Protein AF-A0A964D944-F1 (afdb_monomer_lite)

Secondary structure (DSSP, 8-state):
---TT----------SPP---TTS---EE--SSS-EEE--SS--EEE--SSS-EEE--SB--EEE--SB--EEEEESB--EEEEESBS-EEEEEEES-EEEEESSS-EEEEEEE--EEE--SS--EEEE---TT--SGGGSEEE-S--TTTT-EEEE-TT--GGGEEEEEETTEEEEEETTT--EEEEESS--HHHHGGGEEEHHHH--SS-TTPEEE--SSEEEEEEEEE-STT-EEEEEEEESS-EEEEEEEE---SS--EEEEEES---TTSPPPTT-EEEE----SSSEEEEEEEEE-SEEEEEEEEE-------SS--PPTT------PPPEEEEEEEEEEEPPHHHHHHHHHHHHHHHHHHHHHHHHHHHHHHHHHHHHHHHHHH-SSS--SSS---TTS-EE--S---TT--SSSS--SSEEEEEEEEE-SSS-EEEEE---TTS-EE--EEETTS-EEE--SHHHH-SS-EEEEEE-TT------TTSEEEE-SSSEEEEEEEEE-SSGGGHHHHHHHHTT-EEEEHHHHHHT--PPSPPP-PPPSS-PPPHHHHHHT--HHHHHHHHHHHHHHSPPPGGGHHHHHHHGGGT-STTS---STTS-HHHHHHHHHHHHHHHHHHHHHHH-----BTTEE---S-S--TT-HHHHHHHHHHHTTPPPTTTEE--EESB-TTS-B-BTTSEEEEEE-TT-S--EEEEEEEEEEETTS-BPP-TT---EEETTS-PPPPTTS-EEEEEESSPPPTTTGGGEEE--SSBEEEEEEEEEE-HHHHTTSS-PPPEEEE-

Radius of gyration: 33.59 Å; chains: 1; bounding box: 76×70×104 Å

Structure (mmCIF, N/CA/C/O backbone):
data_AF-A0A964D944-F1
#
_entry.id   AF-A0A964D944-F1
#
loop_
_atom_site.group_PDB
_atom_site.id
_atom_site.type_symbol
_atom_site.label_atom_id
_atom_site.label_alt_id
_atom_site.label_comp_id
_atom_site.label_asym_id
_atom_site.label_entity_id
_atom_site.label_seq_id
_atom_site.pdbx_PDB_ins_code
_atom_site.Cartn_x
_atom_site.Cartn_y
_atom_site.Cartn_z
_atom_site.occupancy
_atom_site.B_iso_or_equiv
_atom_site.auth_seq_id
_atom_site.auth_comp_id
_atom_site.auth_asym_id
_atom_site.auth_atom_id
_atom_site.pdbx_PDB_model_num
ATOM 1 N N . MET A 1 1 ? 5.950 -12.640 6.994 1.00 23.20 1 MET A N 1
ATOM 2 C CA . MET A 1 1 ? 4.610 -12.782 6.387 1.00 23.20 1 MET A CA 1
ATOM 3 C C . MET A 1 1 ? 3.678 -13.243 7.490 1.00 23.20 1 MET A C 1
ATOM 5 O O . MET A 1 1 ? 4.013 -14.219 8.153 1.00 23.20 1 MET A O 1
ATOM 9 N N . VAL A 1 2 ? 2.603 -12.500 7.749 1.00 23.98 2 VAL A N 1
ATOM 10 C CA . VAL A 1 2 ? 1.598 -12.821 8.778 1.00 23.98 2 VAL A CA 1
ATOM 11 C C . VAL A 1 2 ? 0.371 -13.390 8.069 1.00 23.98 2 VAL A C 1
ATOM 13 O O . VAL A 1 2 ? 0.041 -12.944 6.971 1.00 23.98 2 VAL A O 1
ATOM 16 N N . ASP A 1 3 ? -0.262 -14.402 8.656 1.00 25.36 3 ASP A N 1
ATOM 17 C CA . ASP A 1 3 ? -1.391 -15.104 8.045 1.00 25.36 3 ASP A CA 1
ATOM 18 C C . ASP A 1 3 ? -2.704 -14.336 8.279 1.00 25.36 3 ASP A C 1
ATOM 20 O O . ASP A 1 3 ? -3.244 -14.314 9.385 1.00 25.36 3 ASP A O 1
ATOM 24 N N . PHE A 1 4 ? -3.204 -13.675 7.231 1.00 28.70 4 PHE A N 1
ATOM 25 C CA . PHE A 1 4 ? -4.383 -12.797 7.273 1.00 28.70 4 PHE A CA 1
ATOM 26 C C . PHE A 1 4 ? -5.732 -13.538 7.392 1.00 28.70 4 PHE A C 1
ATOM 28 O O . PHE A 1 4 ? -6.777 -12.889 7.446 1.00 28.70 4 PHE A O 1
ATOM 35 N N . LEU A 1 5 ? -5.751 -14.876 7.373 1.00 28.66 5 LEU A N 1
ATOM 36 C CA . LEU A 1 5 ? -6.965 -15.651 7.078 1.00 28.66 5 LEU A CA 1
ATOM 37 C C . LEU A 1 5 ? -7.818 -16.063 8.295 1.00 28.66 5 LEU A C 1
ATOM 39 O O . LEU A 1 5 ? -8.952 -16.499 8.103 1.00 28.66 5 LEU A O 1
ATOM 43 N N . ASN A 1 6 ? -7.333 -15.908 9.533 1.00 28.92 6 ASN A N 1
ATOM 44 C CA . ASN A 1 6 ? -8.010 -16.403 10.747 1.00 28.92 6 ASN A CA 1
ATOM 45 C C . ASN A 1 6 ? -8.610 -15.280 11.615 1.00 28.92 6 ASN A C 1
ATOM 47 O O . ASN A 1 6 ? -8.207 -15.078 12.757 1.00 28.92 6 ASN A O 1
ATOM 51 N N . LEU A 1 7 ? -9.590 -14.549 11.075 1.00 29.11 7 LEU A N 1
ATOM 52 C CA . LEU A 1 7 ? -10.256 -13.429 11.757 1.00 29.11 7 LEU A CA 1
ATOM 53 C C . LEU A 1 7 ? -11.692 -13.789 12.190 1.00 29.11 7 LEU A C 1
ATOM 55 O O . LEU A 1 7 ? -12.659 -13.382 11.538 1.00 29.11 7 LEU A O 1
ATOM 59 N N . THR A 1 8 ? -11.823 -14.549 13.282 1.00 25.11 8 THR A N 1
ATOM 60 C CA . THR A 1 8 ? -13.106 -14.907 13.927 1.00 25.11 8 THR A CA 1
ATOM 61 C C . THR A 1 8 ? -13.694 -13.760 14.771 1.00 25.11 8 THR A C 1
ATOM 63 O O . THR A 1 8 ? -12.940 -12.884 15.186 1.00 25.11 8 THR A O 1
ATOM 66 N N . PRO A 1 9 ? -15.020 -13.732 15.022 1.00 25.48 9 PRO A N 1
ATOM 67 C CA . PRO A 1 9 ? -15.673 -12.638 15.744 1.00 25.48 9 PRO A CA 1
ATOM 68 C C . PRO A 1 9 ? -15.630 -12.825 17.273 1.00 25.48 9 PRO A C 1
ATOM 70 O O . PRO A 1 9 ? -16.412 -13.595 17.817 1.00 25.48 9 PRO A O 1
ATOM 73 N N . GLU A 1 10 ? -14.755 -12.075 17.936 1.00 25.53 10 GLU A N 1
ATOM 74 C CA . GLU A 1 10 ? -14.770 -11.723 19.370 1.00 25.53 10 GLU A CA 1
ATOM 75 C C . GLU A 1 10 ? -14.380 -10.215 19.461 1.00 25.53 10 GLU A C 1
ATOM 77 O O . GLU A 1 10 ? -13.861 -9.693 18.464 1.00 25.53 10 GLU A O 1
ATOM 82 N N . PRO A 1 11 ? -14.698 -9.474 20.543 1.00 26.77 11 PRO A N 1
ATOM 83 C CA . PRO A 1 11 ? -14.900 -8.016 20.460 1.00 26.77 11 PRO A CA 1
ATOM 84 C C . PRO A 1 11 ? -13.637 -7.141 20.653 1.00 26.77 11 PRO A C 1
ATOM 86 O O . PRO A 1 11 ? -12.881 -7.365 21.589 1.00 26.77 11 PRO A O 1
ATOM 89 N N . ASP A 1 12 ? -13.526 -6.078 19.833 1.00 30.09 12 ASP A N 1
ATOM 90 C CA . ASP A 1 12 ? -12.790 -4.805 20.076 1.00 30.09 12 ASP A CA 1
ATOM 91 C C . ASP A 1 12 ? -11.231 -4.830 20.037 1.00 30.09 12 ASP A C 1
ATOM 93 O O . ASP A 1 12 ? -10.609 -5.881 20.133 1.00 30.09 12 ASP A O 1
ATOM 97 N N . THR A 1 13 ? -10.486 -3.724 19.825 1.00 24.77 13 THR A N 1
ATOM 98 C CA . THR A 1 13 ? -10.801 -2.447 19.122 1.00 24.77 13 THR A CA 1
ATOM 99 C C . THR A 1 13 ? -9.887 -2.263 17.882 1.00 24.77 13 THR A C 1
ATOM 101 O O . THR A 1 13 ? -10.118 -2.880 16.843 1.00 24.77 13 THR A O 1
ATOM 104 N N . PHE A 1 14 ? -8.860 -1.396 17.943 1.00 29.25 14 PHE A N 1
ATOM 105 C CA . PHE A 1 14 ? -8.006 -0.957 16.828 1.00 29.25 14 PHE A CA 1
ATOM 106 C C . PHE A 1 14 ? -6.647 -1.665 16.872 1.00 29.25 14 PHE A C 1
ATOM 108 O O . PHE A 1 14 ? -5.913 -1.533 17.847 1.00 29.25 14 PHE A O 1
ATOM 115 N N . GLN A 1 15 ? -6.252 -2.341 15.789 1.00 28.80 15 GLN A N 1
ATOM 116 C CA . GLN A 1 15 ? -4.940 -2.992 15.713 1.00 28.80 15 GLN A CA 1
ATOM 117 C C . GLN A 1 15 ? -3.994 -2.370 14.687 1.00 28.80 15 GLN A C 1
ATOM 119 O O . GLN A 1 15 ? -4.227 -2.419 13.479 1.00 28.80 15 GLN A O 1
ATOM 124 N N . ILE A 1 16 ? -2.845 -1.921 15.189 1.00 31.19 16 ILE A N 1
ATOM 125 C CA . ILE A 1 16 ? -1.546 -2.095 14.526 1.00 31.19 16 ILE A CA 1
ATOM 126 C C . ILE A 1 16 ? -1.002 -3.435 15.080 1.00 31.19 16 ILE A C 1
ATOM 128 O O . ILE A 1 16 ? -1.182 -3.712 16.265 1.00 31.19 16 ILE A O 1
ATOM 132 N N . PRO A 1 17 ? -0.544 -4.359 14.218 1.00 28.42 17 PRO A N 1
ATOM 133 C CA . PRO A 1 17 ? -1.104 -5.711 14.107 1.00 28.42 17 PRO A CA 1
ATOM 134 C C . PRO A 1 17 ? -0.937 -6.604 15.345 1.00 28.42 17 PRO A C 1
ATOM 136 O O . PRO A 1 17 ? 0.153 -6.677 15.916 1.00 28.42 17 PRO A O 1
ATOM 139 N N . ALA A 1 18 ? -1.960 -7.417 15.648 1.00 30.69 18 ALA A N 1
ATOM 140 C CA . ALA A 1 18 ? -1.798 -8.540 16.566 1.00 30.69 18 ALA A CA 1
ATOM 141 C C . ALA A 1 18 ? -0.677 -9.483 16.129 1.00 30.69 18 ALA A C 1
ATOM 143 O O . ALA A 1 18 ? -0.670 -10.037 15.026 1.00 30.69 18 ALA A O 1
ATOM 144 N N . ILE A 1 19 ? 0.184 -9.794 17.092 1.00 35.38 19 ILE A N 1
ATOM 145 C CA . ILE A 1 19 ? 0.897 -11.064 17.136 1.00 35.38 19 ILE A CA 1
ATOM 146 C C . ILE A 1 19 ? 0.049 -11.989 18.009 1.00 35.38 19 ILE A C 1
ATOM 148 O O . ILE A 1 19 ? 0.108 -11.916 19.234 1.00 35.38 19 ILE A O 1
ATOM 152 N N . GLY A 1 20 ? -0.761 -12.848 17.386 1.00 29.38 20 GLY A N 1
ATOM 153 C CA . GLY A 1 20 ? -1.581 -13.813 18.119 1.00 29.38 20 GLY A CA 1
ATOM 154 C C . GLY A 1 20 ? -0.714 -14.762 18.951 1.00 29.38 20 GLY A C 1
ATOM 155 O O . GLY A 1 20 ? 0.017 -15.585 18.396 1.00 29.38 20 GLY A O 1
ATOM 156 N N . LEU A 1 21 ? -0.798 -14.661 20.281 1.00 31.56 21 LEU A N 1
ATOM 157 C CA . LEU A 1 21 ? -0.167 -15.603 21.208 1.00 31.56 21 LEU A CA 1
ATOM 158 C C . LEU A 1 21 ? -1.165 -16.700 21.633 1.00 31.56 21 LEU A C 1
ATOM 160 O O . LEU A 1 21 ? -2.368 -16.446 21.670 1.00 31.56 21 LEU A O 1
ATOM 164 N N . PRO A 1 22 ? -0.709 -17.920 21.994 1.00 29.09 22 PRO A N 1
ATOM 165 C CA . PRO A 1 22 ? -1.568 -19.118 22.024 1.00 29.09 22 PRO A CA 1
ATOM 166 C C . PRO A 1 22 ? -2.673 -19.184 23.097 1.00 29.09 22 PRO A C 1
ATOM 168 O O . PRO A 1 22 ? -3.305 -20.229 23.232 1.00 29.09 22 PRO A O 1
ATOM 171 N N . ASN A 1 23 ? -2.885 -18.118 23.876 1.00 30.84 23 ASN A N 1
ATOM 172 C CA . ASN A 1 23 ? -3.655 -18.142 25.124 1.00 30.84 23 ASN A CA 1
ATOM 173 C C . ASN A 1 23 ? -4.868 -17.187 25.147 1.00 30.84 23 ASN A C 1
ATOM 175 O O . ASN A 1 23 ? -5.465 -17.033 26.206 1.00 30.84 23 ASN A O 1
ATOM 179 N N . GLY A 1 24 ? -5.234 -16.552 24.026 1.00 34.47 24 GLY A N 1
ATOM 180 C CA . GLY A 1 24 ? -6.398 -15.648 23.971 1.00 34.47 24 GLY A CA 1
ATOM 181 C C . GLY A 1 24 ? -6.156 -14.248 24.550 1.00 34.47 24 GLY A C 1
ATOM 182 O O . GLY A 1 24 ? -7.091 -13.633 25.041 1.00 34.47 24 GLY A O 1
ATOM 183 N N . LEU A 1 25 ? -4.909 -13.772 24.499 1.00 35.16 25 LEU A N 1
ATOM 184 C CA . LEU A 1 25 ? -4.527 -12.391 24.811 1.00 35.16 25 LEU A CA 1
ATOM 185 C C . LEU A 1 25 ? -4.391 -11.611 23.499 1.00 35.16 25 LEU A C 1
ATOM 187 O O . LEU A 1 25 ? -3.687 -12.075 22.592 1.00 35.16 25 LEU A O 1
ATOM 191 N N . LEU A 1 26 ? -5.021 -10.442 23.412 1.00 40.44 26 LEU A N 1
ATOM 192 C CA . LEU A 1 26 ? -4.776 -9.485 22.333 1.00 40.44 26 LEU A CA 1
ATOM 193 C C . LEU A 1 26 ? -3.450 -8.751 22.595 1.00 40.44 26 LEU A C 1
ATOM 195 O O . LEU A 1 26 ? -2.980 -8.666 23.727 1.00 40.44 26 LEU A O 1
ATOM 199 N N . GLY A 1 27 ? -2.767 -8.322 21.532 1.00 42.12 27 GLY A N 1
ATOM 200 C CA . GLY A 1 27 ? -1.450 -7.693 21.628 1.00 42.12 27 GLY A CA 1
ATOM 201 C C . GLY A 1 27 ? -1.372 -6.470 20.730 1.00 42.12 27 GLY A C 1
ATOM 202 O O . GLY A 1 27 ? -1.479 -6.615 19.512 1.00 42.12 27 GLY A O 1
ATOM 203 N N . VAL A 1 28 ? -1.162 -5.299 21.326 1.00 47.47 28 VAL A N 1
ATOM 204 C CA . VAL A 1 28 ? -1.166 -3.991 20.662 1.00 47.47 28 VAL A CA 1
ATOM 205 C C . VAL A 1 28 ? 0.153 -3.274 20.955 1.00 47.47 28 VAL A C 1
ATOM 207 O O . VAL A 1 28 ? 0.562 -3.167 22.108 1.00 47.47 28 VAL A O 1
ATOM 210 N N . ASN A 1 29 ? 0.840 -2.795 19.916 1.00 56.50 29 ASN A N 1
ATOM 211 C CA . ASN A 1 29 ? 2.123 -2.100 20.051 1.00 56.50 29 ASN A CA 1
ATOM 212 C C . ASN A 1 29 ? 2.065 -0.723 19.375 1.00 56.50 29 ASN A C 1
ATOM 214 O O . ASN A 1 29 ? 1.686 -0.628 18.205 1.00 56.50 29 ASN A O 1
ATOM 218 N N . GLY A 1 30 ? 2.499 0.305 20.100 1.00 42.06 30 GLY A N 1
ATOM 219 C CA . GLY A 1 30 ? 2.904 1.605 19.583 1.00 42.06 30 GLY A CA 1
ATOM 220 C C . GLY A 1 30 ? 4.214 1.523 18.803 1.00 42.06 30 GLY A C 1
ATOM 221 O O . GLY A 1 30 ? 4.850 0.467 18.706 1.00 42.06 30 GLY A O 1
ATOM 222 N N . LEU A 1 31 ? 4.599 2.642 18.207 1.00 50.56 31 LEU A N 1
ATOM 223 C CA . LEU A 1 31 ? 5.761 2.785 17.342 1.00 50.56 31 LEU A CA 1
ATOM 224 C C . LEU A 1 31 ? 6.882 3.526 18.093 1.00 50.56 31 LEU A C 1
ATOM 226 O O . LEU A 1 31 ? 7.344 3.089 19.144 1.00 50.56 31 LEU A O 1
ATOM 230 N N . GLY A 1 32 ? 7.388 4.612 17.514 1.00 44.72 32 GLY A N 1
ATOM 231 C CA . GLY A 1 32 ? 8.238 5.575 18.197 1.00 44.72 32 GLY A CA 1
ATOM 232 C C . GLY A 1 32 ? 7.719 6.978 17.907 1.00 44.72 32 GLY A C 1
ATOM 233 O O . GLY A 1 32 ? 7.483 7.326 16.749 1.00 44.72 32 GLY A O 1
ATOM 234 N N . GLY A 1 33 ? 7.567 7.777 18.954 1.00 47.66 33 GLY A N 1
ATOM 235 C CA . GLY A 1 33 ? 6.755 8.989 18.976 1.00 47.66 33 GLY A CA 1
ATOM 236 C C . GLY A 1 33 ? 5.607 8.830 19.972 1.00 47.66 33 GLY A C 1
ATOM 237 O O . GLY A 1 33 ? 5.383 7.744 20.479 1.00 47.66 33 GLY A O 1
ATOM 238 N N . ASN A 1 34 ? 4.904 9.923 20.261 1.00 58.12 34 ASN A N 1
ATOM 239 C CA . ASN A 1 34 ? 3.807 9.929 21.229 1.00 58.12 34 ASN A CA 1
ATOM 240 C C . ASN A 1 34 ? 2.561 9.259 20.637 1.00 58.12 34 ASN A C 1
ATOM 242 O O . ASN A 1 34 ? 1.928 9.833 19.745 1.00 58.12 34 ASN A O 1
ATOM 246 N N . ASP A 1 35 ? 2.201 8.089 21.148 1.00 53.34 35 ASP A N 1
ATOM 247 C CA . ASP A 1 35 ? 1.067 7.304 20.677 1.00 53.34 35 ASP A CA 1
ATOM 248 C C . ASP A 1 35 ? -0.201 7.484 21.531 1.00 53.34 35 ASP A C 1
ATOM 250 O O . ASP A 1 35 ? -0.217 8.051 22.624 1.00 53.34 35 ASP A O 1
ATOM 254 N N . THR A 1 36 ? -1.331 7.023 20.999 1.00 63.03 36 THR A N 1
ATOM 255 C CA . THR A 1 36 ? -2.590 6.885 21.741 1.00 63.03 36 THR A CA 1
ATOM 256 C C . THR A 1 36 ? -3.230 5.570 21.321 1.00 63.03 36 THR A C 1
ATOM 258 O O . THR A 1 36 ? -3.529 5.372 20.141 1.00 63.03 36 THR A O 1
ATOM 261 N N . ILE A 1 37 ? -3.365 4.654 22.277 1.00 54.38 37 ILE A N 1
ATOM 262 C CA . ILE A 1 37 ? -3.717 3.251 22.081 1.00 54.38 37 ILE A CA 1
ATOM 263 C C . ILE A 1 37 ? -4.866 2.900 23.021 1.00 54.38 37 ILE A C 1
ATOM 265 O O . ILE A 1 37 ? -4.768 3.104 24.228 1.00 54.38 37 ILE A O 1
ATOM 269 N N . GLN A 1 38 ? -5.935 2.343 22.462 1.00 62.97 38 GLN A N 1
ATOM 270 C CA . GLN A 1 38 ? -7.108 1.884 23.196 1.00 62.97 38 GLN A CA 1
ATOM 271 C C . GLN A 1 38 ? -7.325 0.396 22.907 1.00 62.97 38 GLN A C 1
ATOM 273 O O . GLN A 1 38 ? -7.401 -0.004 21.740 1.00 62.97 38 GLN A O 1
ATOM 278 N N . GLY A 1 39 ? -7.373 -0.398 23.973 1.00 53.91 39 GLY A N 1
ATOM 279 C CA . GLY A 1 39 ? -7.605 -1.834 23.974 1.00 53.91 39 GLY A CA 1
ATOM 280 C C . GLY A 1 39 ? -9.073 -2.202 23.778 1.00 53.91 39 GLY A C 1
ATOM 281 O O . GLY A 1 39 ? -9.844 -1.490 23.127 1.00 53.91 39 GLY A O 1
ATOM 282 N N . SER A 1 40 ? -9.436 -3.360 24.301 1.00 51.34 40 SER A N 1
ATOM 283 C CA . SER A 1 40 ? -10.701 -4.062 24.131 1.00 51.34 40 SER A CA 1
ATOM 284 C C . SER A 1 40 ? -11.374 -4.308 25.486 1.00 51.34 40 SER A C 1
ATOM 286 O O . SER A 1 40 ? -10.706 -4.297 26.510 1.00 51.34 40 SER A O 1
ATOM 288 N N . PRO A 1 41 ? -12.679 -4.631 25.536 1.00 51.44 41 PRO A N 1
ATOM 289 C CA . PRO A 1 41 ? -13.319 -5.210 26.716 1.00 51.44 41 PRO A CA 1
ATOM 290 C C . PRO A 1 41 ? -12.889 -6.673 27.018 1.00 51.44 41 PRO A C 1
ATOM 292 O O . PRO A 1 41 ? -13.705 -7.478 27.485 1.00 51.44 41 PRO A O 1
ATOM 295 N N . MET A 1 42 ? -11.648 -7.053 26.687 1.00 58.34 42 MET A N 1
ATOM 296 C CA . MET A 1 42 ? -11.023 -8.354 26.942 1.00 58.34 42 MET A CA 1
ATOM 297 C C . MET A 1 42 ? -9.587 -8.170 27.456 1.00 58.34 42 MET A C 1
ATOM 299 O O . MET A 1 42 ? -8.976 -7.137 27.247 1.00 58.34 42 MET A O 1
ATOM 303 N N . ALA A 1 43 ? -9.008 -9.227 28.040 1.00 69.19 43 ALA A N 1
ATOM 304 C CA . ALA A 1 43 ? -7.627 -9.216 28.529 1.00 69.19 43 ALA A CA 1
ATOM 305 C C . ALA A 1 43 ? -6.589 -8.886 27.430 1.00 69.19 43 ALA A C 1
ATOM 307 O O . ALA A 1 43 ? -6.283 -9.712 26.555 1.00 69.19 43 ALA A O 1
ATOM 308 N N . ASP A 1 44 ? -6.009 -7.695 27.528 1.00 66.00 44 ASP A N 1
ATOM 309 C CA . ASP A 1 44 ? -5.123 -7.090 26.540 1.00 66.00 44 ASP A CA 1
ATOM 310 C C . ASP A 1 44 ? -3.634 -7.126 26.918 1.00 66.00 44 ASP A C 1
ATOM 312 O O . ASP A 1 44 ? -3.235 -7.369 28.060 1.00 66.00 44 ASP A O 1
ATOM 316 N N . ARG A 1 45 ? -2.766 -6.856 25.936 1.00 74.56 45 ARG A N 1
ATOM 317 C CA . ARG A 1 45 ? -1.335 -6.579 26.148 1.00 74.56 45 ARG A CA 1
ATOM 318 C C . ARG A 1 45 ? -0.907 -5.385 25.310 1.00 74.56 45 ARG A C 1
ATOM 320 O O . ARG A 1 45 ? -0.699 -5.524 24.106 1.00 74.56 45 ARG A O 1
ATOM 327 N N . ILE A 1 46 ? -0.756 -4.233 25.948 1.00 75.31 46 ILE A N 1
ATOM 328 C CA . ILE A 1 46 ? -0.508 -2.943 25.304 1.00 75.31 46 ILE A CA 1
ATOM 329 C C . ILE A 1 46 ? 0.931 -2.499 25.593 1.00 75.31 46 ILE A C 1
ATOM 331 O O . ILE A 1 46 ? 1.380 -2.565 26.734 1.00 75.31 46 ILE A O 1
ATOM 335 N N . PHE A 1 47 ? 1.654 -2.030 24.574 1.00 80.94 47 PHE A N 1
ATOM 336 C CA . PHE A 1 47 ? 3.024 -1.514 24.693 1.00 80.94 47 PHE A CA 1
ATOM 337 C C . PHE A 1 47 ? 3.154 -0.160 23.975 1.00 80.94 47 PHE A C 1
ATOM 339 O O . PHE A 1 47 ? 2.894 -0.122 22.778 1.00 80.94 47 PHE A O 1
ATOM 346 N N . GLY A 1 48 ? 3.572 0.923 24.641 1.00 69.00 48 GLY A N 1
ATOM 347 C CA . GLY A 1 48 ? 3.813 2.241 24.017 1.00 69.00 48 GLY A CA 1
ATOM 348 C C . GLY A 1 48 ? 5.156 2.330 23.275 1.00 69.00 48 GLY A C 1
ATOM 349 O O . GLY A 1 48 ? 5.214 2.708 22.109 1.00 69.00 48 GLY A O 1
ATOM 350 N N . ASN A 1 49 ? 6.211 1.791 23.898 1.00 79.31 49 ASN A N 1
ATOM 351 C CA . ASN A 1 49 ? 7.621 1.734 23.477 1.00 79.31 49 ASN A CA 1
ATOM 352 C C . ASN A 1 49 ? 8.459 2.997 23.731 1.00 79.31 49 ASN A C 1
ATOM 354 O O . ASN A 1 49 ? 9.380 2.946 24.552 1.00 79.31 49 ASN A O 1
ATOM 358 N N . ARG A 1 50 ? 8.274 4.072 22.957 1.00 73.94 50 ARG A N 1
ATOM 359 C CA . ARG A 1 50 ? 9.082 5.304 23.057 1.00 73.94 50 ARG A CA 1
ATOM 360 C C . ARG A 1 50 ? 8.244 6.512 22.664 1.00 73.94 50 ARG A C 1
ATOM 362 O O . ARG A 1 50 ? 8.195 6.844 21.481 1.00 73.94 50 ARG A O 1
ATOM 369 N N . GLY A 1 51 ? 7.762 7.256 23.638 1.00 65.06 51 GLY A N 1
ATOM 370 C CA . GLY A 1 51 ? 6.974 8.455 23.417 1.00 65.06 51 GLY A CA 1
ATOM 371 C C . GLY A 1 51 ? 6.545 9.046 24.747 1.00 65.06 51 GLY A C 1
ATOM 372 O O . GLY A 1 51 ? 7.045 8.655 25.789 1.00 65.06 51 GLY A O 1
ATOM 373 N N . ALA A 1 52 ? 5.668 10.038 24.705 1.00 72.81 52 ALA A N 1
ATOM 374 C CA . ALA A 1 52 ? 4.781 10.321 25.826 1.00 72.81 52 ALA A CA 1
ATOM 375 C C . ALA A 1 52 ? 3.406 9.798 25.409 1.00 72.81 52 ALA A C 1
ATOM 377 O O . ALA A 1 52 ? 2.669 10.496 24.700 1.00 72.81 52 ALA A O 1
ATOM 378 N N . ASP A 1 53 ? 3.162 8.535 25.738 1.00 68.25 53 ASP A N 1
ATOM 379 C CA . ASP A 1 53 ? 2.115 7.690 25.172 1.00 68.25 53 ASP A CA 1
ATOM 380 C C . ASP A 1 53 ? 0.844 7.717 26.028 1.00 68.25 53 ASP A C 1
ATOM 382 O O . ASP A 1 53 ? 0.879 8.058 27.207 1.00 68.25 53 ASP A O 1
ATOM 386 N N . ARG A 1 54 ? -0.307 7.371 25.444 1.00 70.56 54 ARG A N 1
ATOM 387 C CA . ARG A 1 54 ? -1.589 7.256 26.162 1.00 70.56 54 ARG A CA 1
ATOM 388 C C . ARG A 1 54 ? -2.197 5.885 25.905 1.00 70.56 54 ARG A C 1
ATOM 390 O O . ARG A 1 54 ? -2.558 5.593 24.768 1.00 70.56 54 ARG A O 1
ATOM 397 N N . LEU A 1 55 ? -2.267 5.035 26.920 1.00 70.69 55 LEU A N 1
ATOM 398 C CA . LEU A 1 55 ? -2.531 3.603 26.808 1.00 70.69 55 LEU A CA 1
ATOM 399 C C . LEU A 1 55 ? -3.720 3.217 27.700 1.00 70.69 55 LEU A C 1
ATOM 401 O O . LEU A 1 55 ? -3.630 3.295 28.923 1.00 70.69 55 LEU A O 1
ATOM 405 N N . PHE A 1 56 ? -4.822 2.780 27.093 1.00 74.38 56 PHE A N 1
ATOM 406 C CA . PHE A 1 56 ? -6.078 2.470 27.784 1.00 74.38 56 PHE A CA 1
ATOM 407 C C . PHE A 1 56 ? -6.445 0.997 27.576 1.00 74.38 56 PHE A C 1
ATOM 409 O O . PHE A 1 56 ? -6.583 0.591 26.426 1.00 74.38 56 PHE A O 1
ATOM 416 N N . GLY A 1 57 ? -6.629 0.220 28.645 1.00 67.50 57 GLY A N 1
ATOM 417 C CA . GLY A 1 57 ? -7.044 -1.188 28.605 1.00 67.50 57 GLY A CA 1
ATOM 418 C C . GLY A 1 57 ? -8.497 -1.354 28.162 1.00 67.50 57 GLY A C 1
ATOM 419 O O . GLY A 1 57 ? -8.745 -1.864 27.073 1.00 67.50 57 GLY A O 1
ATOM 420 N N . GLN A 1 58 ? -9.409 -0.710 28.905 1.00 71.81 58 GLN A N 1
ATOM 421 C CA . GLN A 1 58 ? -10.879 -0.855 28.912 1.00 71.81 58 GLN A CA 1
ATOM 422 C C . GLN A 1 58 ? -11.346 -1.889 29.959 1.00 71.81 58 GLN A C 1
ATOM 424 O O . GLN A 1 58 ? -10.902 -1.803 31.097 1.00 71.81 58 GLN A O 1
ATOM 429 N N . ASP A 1 59 ? -12.309 -2.770 29.663 1.00 65.88 59 ASP A N 1
ATOM 430 C CA . ASP A 1 59 ? -12.716 -3.827 30.608 1.00 65.88 59 ASP A CA 1
ATOM 431 C C . ASP A 1 59 ? -11.792 -5.038 30.386 1.00 65.88 59 ASP A C 1
ATOM 433 O O . ASP A 1 59 ? -11.670 -5.475 29.248 1.00 65.88 59 ASP A O 1
ATOM 437 N N . GLY A 1 60 ? -11.187 -5.657 31.401 1.00 70.69 60 GLY A N 1
ATOM 438 C CA . GLY A 1 60 ? -10.165 -6.657 31.083 1.00 70.69 60 GLY A CA 1
ATOM 439 C C . GLY A 1 60 ? -9.460 -7.356 32.238 1.00 70.69 60 GLY A C 1
ATOM 440 O O . GLY A 1 60 ? -10.010 -7.599 33.312 1.00 70.69 60 GLY A O 1
ATOM 441 N N . ALA A 1 61 ? -8.251 -7.806 31.935 1.00 79.12 61 ALA A N 1
ATOM 442 C CA . ALA A 1 61 ? -7.258 -8.294 32.889 1.00 79.12 61 ALA A CA 1
ATOM 443 C C . ALA A 1 61 ? -5.903 -8.086 32.210 1.00 79.12 61 ALA A C 1
ATOM 445 O O . ALA A 1 61 ? -5.275 -9.020 31.691 1.00 79.12 61 ALA A O 1
ATOM 446 N N . ASP A 1 62 ? -5.561 -6.813 32.083 1.00 84.44 62 ASP A N 1
ATOM 447 C CA . ASP A 1 62 ? -4.719 -6.305 31.015 1.00 84.44 62 ASP A CA 1
ATOM 448 C C . ASP A 1 62 ? -3.248 -6.279 31.412 1.00 84.44 62 ASP A C 1
ATOM 450 O O . ASP A 1 62 ? -2.861 -6.426 32.569 1.00 84.44 62 ASP A O 1
ATOM 454 N N . THR A 1 63 ? -2.366 -6.132 30.431 1.00 89.44 63 THR A N 1
ATOM 455 C CA . THR A 1 63 ? -0.939 -5.897 30.656 1.00 89.44 63 THR A CA 1
ATOM 456 C C . THR A 1 63 ? -0.507 -4.695 29.834 1.00 89.44 63 THR A C 1
ATOM 458 O O . THR A 1 63 ? -0.191 -4.835 28.654 1.00 89.44 63 THR A O 1
ATOM 461 N N . ILE A 1 64 ? -0.487 -3.519 30.447 1.00 90.44 64 ILE A N 1
ATOM 462 C CA . ILE A 1 64 ? -0.176 -2.247 29.799 1.00 90.44 64 ILE A CA 1
ATOM 463 C C . ILE A 1 64 ? 1.241 -1.822 30.178 1.00 90.44 64 ILE A C 1
ATOM 465 O O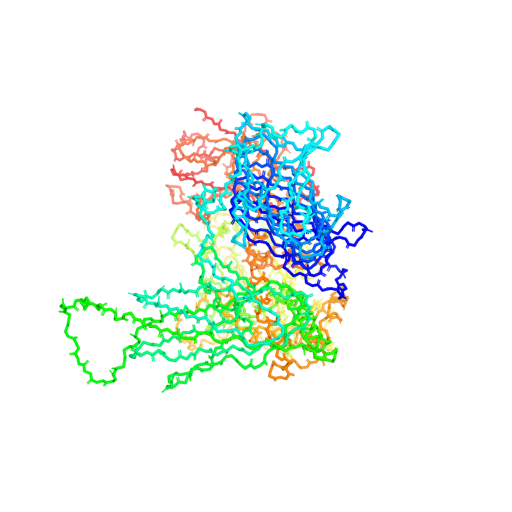 . ILE A 1 64 ? 1.623 -1.859 31.347 1.00 90.44 64 ILE A O 1
ATOM 469 N N . ARG A 1 65 ? 2.037 -1.417 29.191 1.00 93.69 65 ARG A N 1
ATOM 470 C CA . ARG A 1 65 ? 3.433 -1.030 29.374 1.00 93.69 65 ARG A CA 1
ATOM 471 C C . ARG A 1 65 ? 3.756 0.241 28.589 1.00 93.69 65 ARG A C 1
ATOM 473 O O . ARG A 1 65 ? 3.695 0.196 27.367 1.00 93.69 65 ARG A O 1
ATOM 480 N N . GLY A 1 66 ? 4.104 1.331 29.271 1.00 84.94 66 GLY A N 1
ATOM 481 C CA . GLY A 1 66 ? 4.485 2.622 28.683 1.00 84.94 66 GLY A CA 1
ATOM 482 C C . GLY A 1 66 ? 5.750 2.485 27.843 1.00 84.94 66 GLY A C 1
ATOM 483 O O . GLY A 1 66 ? 5.700 2.140 26.660 1.00 84.94 66 GLY A O 1
ATOM 484 N N . GLY A 1 67 ? 6.904 2.599 28.494 1.00 86.31 67 GLY A N 1
ATOM 485 C CA . GLY A 1 67 ? 8.190 2.206 27.936 1.00 86.31 67 GLY A CA 1
ATOM 486 C C . GLY A 1 67 ? 9.276 3.249 28.141 1.00 86.31 67 GLY A C 1
ATOM 487 O O . GLY A 1 67 ? 10.267 2.977 28.824 1.00 86.31 67 GLY A O 1
ATOM 488 N N . ALA A 1 68 ? 9.167 4.402 27.478 1.00 79.88 68 ALA A N 1
ATOM 489 C CA . ALA A 1 68 ? 10.201 5.433 27.542 1.00 79.88 68 ALA A CA 1
ATOM 490 C C . ALA A 1 68 ? 9.710 6.829 27.131 1.00 79.88 68 ALA A C 1
ATOM 492 O O . ALA A 1 68 ? 9.942 7.262 25.995 1.00 79.88 68 ALA A O 1
ATOM 493 N N . GLY A 1 69 ? 9.195 7.561 28.115 1.00 78.81 69 GLY A N 1
ATOM 494 C CA . GLY A 1 69 ? 9.021 9.007 28.099 1.00 78.81 69 GLY A CA 1
ATOM 495 C C . GLY A 1 69 ? 8.136 9.484 29.244 1.00 78.81 69 GLY A C 1
ATOM 496 O O . GLY A 1 69 ? 8.635 9.600 30.349 1.00 78.81 69 GLY A O 1
ATOM 497 N N . SER A 1 70 ? 6.898 9.888 29.000 1.00 78.50 70 SER A N 1
ATOM 498 C CA . SER A 1 70 ? 5.996 10.312 30.085 1.00 78.50 70 SER A CA 1
ATOM 499 C C . SER A 1 70 ? 4.598 9.866 29.725 1.00 78.50 70 SER A C 1
ATOM 501 O O . SER A 1 70 ? 3.891 10.569 28.998 1.00 78.50 70 SER A O 1
ATOM 503 N N . ASP A 1 71 ? 4.259 8.675 30.190 1.00 80.06 71 ASP A N 1
ATOM 504 C CA . ASP A 1 71 ? 3.167 7.882 29.657 1.00 80.06 71 ASP A CA 1
ATOM 505 C C . ASP A 1 71 ? 1.937 7.937 30.577 1.00 80.06 71 ASP A C 1
ATOM 507 O O . ASP A 1 71 ? 2.037 8.005 31.800 1.00 80.06 71 ASP A O 1
ATOM 511 N N . GLU A 1 72 ? 0.748 7.923 29.984 1.00 79.69 72 GLU A N 1
ATOM 512 C CA . GLU A 1 72 ? -0.550 7.862 30.656 1.00 79.69 72 GLU A CA 1
ATOM 513 C C . GLU A 1 72 ? -1.112 6.452 30.457 1.00 79.69 72 GLU A C 1
ATOM 515 O O . GLU A 1 72 ? -1.454 6.075 29.340 1.00 79.69 72 GLU A O 1
ATOM 520 N N . LEU A 1 73 ? -1.176 5.652 31.519 1.00 83.75 73 LEU A N 1
ATOM 521 C CA . LEU A 1 73 ? -1.672 4.279 31.499 1.00 83.75 73 LEU A CA 1
ATOM 522 C C . LEU A 1 73 ? -2.958 4.193 32.323 1.00 83.75 73 LEU A C 1
ATOM 524 O O . LEU A 1 73 ? -2.967 4.556 33.498 1.00 83.75 73 LEU A O 1
ATOM 528 N N . ALA A 1 74 ? -4.019 3.644 31.745 1.00 82.81 74 ALA A N 1
ATOM 529 C CA . ALA A 1 74 ? -5.238 3.296 32.463 1.00 82.81 74 ALA A CA 1
ATOM 530 C C . ALA A 1 74 ? -5.634 1.854 32.136 1.00 82.81 74 ALA A C 1
ATOM 532 O O . ALA A 1 74 ? -5.795 1.543 30.961 1.00 82.81 74 ALA A O 1
ATOM 533 N N . GLY A 1 75 ? -5.801 0.998 33.144 1.00 77.50 75 GLY A N 1
ATOM 534 C CA . GLY A 1 75 ? -6.373 -0.341 32.981 1.00 77.50 75 GLY A CA 1
ATOM 535 C C . GLY A 1 75 ? -7.853 -0.224 32.636 1.00 77.50 75 GLY A C 1
ATOM 536 O O . GLY A 1 75 ? -8.228 -0.085 31.470 1.00 77.50 75 GLY A O 1
ATOM 537 N N . GLY A 1 76 ? -8.669 -0.099 33.677 1.00 73.50 76 GLY A N 1
ATOM 538 C CA . GLY A 1 76 ? -10.110 0.082 33.610 1.00 73.50 76 GLY A CA 1
ATOM 539 C C . GLY A 1 76 ? -10.808 -0.942 34.505 1.00 73.50 76 GLY A C 1
ATOM 540 O O . GLY A 1 76 ? -10.373 -1.156 35.638 1.00 73.50 76 GLY A O 1
ATOM 541 N N . PRO A 1 77 ? -11.965 -1.495 34.104 1.00 74.56 77 PRO A N 1
ATOM 542 C CA . PRO A 1 77 ? -12.618 -2.546 34.880 1.00 74.56 77 PRO A CA 1
ATOM 543 C C . PRO A 1 77 ? -11.986 -3.930 34.687 1.00 74.56 77 PRO A C 1
ATOM 545 O O . PRO A 1 77 ? -12.413 -4.706 33.830 1.00 74.56 77 PRO A O 1
ATOM 548 N N . GLY A 1 78 ? -11.020 -4.276 35.534 1.00 78.88 78 GLY A N 1
ATOM 549 C CA . GLY A 1 78 ? -10.308 -5.541 35.438 1.00 78.88 78 GLY A CA 1
ATOM 550 C C . GLY A 1 78 ? -9.360 -5.826 36.592 1.00 78.88 78 GLY A C 1
ATOM 551 O O . GLY A 1 78 ? -9.379 -5.157 37.612 1.00 78.88 78 GLY A O 1
ATOM 552 N N . ASN A 1 79 ? -8.551 -6.871 36.430 1.00 87.56 79 ASN A N 1
ATOM 553 C CA . ASN A 1 79 ? -7.401 -7.135 37.296 1.00 87.56 79 ASN A CA 1
ATOM 554 C C . ASN A 1 79 ? -6.138 -6.931 36.453 1.00 87.56 79 ASN A C 1
ATOM 556 O O . ASN A 1 79 ? -5.644 -7.882 35.835 1.00 87.56 79 ASN A O 1
ATOM 560 N N . ASP A 1 80 ? -5.657 -5.697 36.408 1.00 93.62 80 ASP A N 1
ATOM 561 C CA . ASP A 1 80 ? -4.729 -5.223 35.389 1.00 93.62 80 ASP A CA 1
ATOM 562 C C . ASP A 1 80 ? -3.285 -5.128 35.904 1.00 93.62 80 ASP A C 1
ATOM 564 O O . ASP A 1 80 ? -3.014 -5.035 37.101 1.00 93.62 80 ASP A O 1
ATOM 568 N N . LEU A 1 81 ? -2.323 -5.160 34.982 1.00 94.50 81 LEU A N 1
ATOM 569 C CA . LEU A 1 81 ? -0.895 -4.977 35.234 1.00 94.50 81 LEU A CA 1
ATOM 570 C C . LEU A 1 81 ? -0.384 -3.786 34.421 1.00 94.50 81 LEU A C 1
ATOM 572 O O . LEU A 1 81 ? -0.230 -3.889 33.205 1.00 94.50 81 LEU A O 1
ATOM 576 N N . LEU A 1 82 ? -0.082 -2.675 35.088 1.00 95.44 82 LEU A N 1
ATOM 577 C CA . LEU A 1 82 ? 0.418 -1.442 34.475 1.00 95.44 82 LEU A CA 1
ATOM 578 C C . LEU A 1 82 ? 1.901 -1.235 34.802 1.00 95.44 82 LEU A C 1
ATOM 580 O O . LEU A 1 82 ? 2.308 -1.366 35.955 1.00 95.44 82 LEU A O 1
ATOM 584 N N . ILE A 1 83 ? 2.710 -0.892 33.797 1.00 96.44 83 ILE A N 1
ATOM 585 C CA . ILE A 1 83 ? 4.166 -0.718 33.912 1.00 96.44 83 ILE A CA 1
ATOM 586 C C . ILE A 1 83 ? 4.599 0.553 33.155 1.00 96.44 83 ILE A C 1
ATOM 588 O O . ILE A 1 83 ? 4.560 0.553 31.930 1.00 96.44 83 ILE A O 1
ATOM 592 N N . GLY A 1 84 ? 5.042 1.616 33.830 1.00 89.31 84 GLY A N 1
ATOM 593 C CA . GLY A 1 84 ? 5.526 2.848 33.169 1.00 89.31 84 GLY A CA 1
ATOM 594 C C . GLY A 1 84 ? 6.897 2.690 32.486 1.00 89.31 84 GLY A C 1
ATOM 595 O O . GLY A 1 84 ? 7.100 3.114 31.351 1.00 89.31 84 GLY A O 1
ATOM 596 N N . ASP A 1 85 ? 7.803 1.939 33.127 1.00 94.31 85 ASP A N 1
ATOM 597 C CA . ASP A 1 85 ? 9.229 1.736 32.797 1.00 94.31 85 ASP A CA 1
ATOM 598 C C . ASP A 1 85 ? 10.141 2.955 33.000 1.00 94.31 85 ASP A C 1
ATOM 600 O O . ASP A 1 85 ? 11.060 2.887 33.826 1.00 94.31 85 ASP A O 1
ATOM 604 N N . ARG A 1 86 ? 10.026 3.999 32.168 1.00 87.12 86 ARG A N 1
ATOM 605 C CA . ARG A 1 86 ? 11.010 5.096 32.121 1.00 87.12 86 ARG A CA 1
ATOM 606 C C . ARG A 1 86 ? 10.401 6.452 31.795 1.00 87.12 86 ARG A C 1
ATOM 608 O O . ARG A 1 86 ? 10.447 6.900 30.647 1.00 87.12 86 ARG A O 1
ATOM 615 N N . GLY A 1 87 ? 10.157 7.182 32.862 1.00 83.75 87 GLY A N 1
ATOM 616 C CA . GLY A 1 87 ? 10.203 8.626 32.929 1.00 83.75 87 GLY A CA 1
ATOM 617 C C . GLY A 1 87 ? 9.238 9.072 33.999 1.00 83.75 87 GLY A C 1
ATOM 618 O O . GLY A 1 87 ? 9.336 8.556 35.099 1.00 83.75 87 GLY A O 1
ATOM 619 N N . ASN A 1 88 ? 8.383 10.051 33.729 1.00 82.19 88 ASN A N 1
ATOM 620 C CA . ASN A 1 88 ? 7.405 10.479 34.730 1.00 82.19 88 ASN A CA 1
ATOM 621 C C . ASN A 1 88 ? 6.018 10.075 34.241 1.00 82.19 88 ASN A C 1
ATOM 623 O O . ASN A 1 88 ? 5.456 10.777 33.392 1.00 82.19 88 ASN A O 1
ATOM 627 N N . ASP A 1 89 ? 5.516 8.964 34.763 1.00 84.50 89 ASP A N 1
ATOM 628 C CA . ASP A 1 89 ? 4.366 8.238 34.237 1.00 84.50 89 ASP A CA 1
ATOM 629 C C . ASP A 1 89 ? 3.136 8.369 35.157 1.00 84.50 89 ASP A C 1
ATOM 631 O O . ASP A 1 89 ? 3.230 8.631 36.361 1.00 84.50 89 ASP A O 1
ATOM 635 N N . TRP A 1 90 ? 1.943 8.218 34.581 1.00 82.12 90 TRP A N 1
ATOM 636 C CA . TRP A 1 90 ? 0.657 8.350 35.265 1.00 82.12 90 TRP A CA 1
ATOM 637 C C . TRP A 1 90 ? -0.152 7.068 35.091 1.00 82.12 90 TRP A C 1
ATOM 639 O O . TRP A 1 90 ? -0.704 6.817 34.024 1.00 82.12 90 TRP A O 1
ATOM 649 N N . LEU A 1 91 ? -0.201 6.240 36.133 1.00 85.25 91 LEU A N 1
ATOM 650 C CA . LEU A 1 91 ? -0.821 4.917 36.117 1.00 85.25 91 LEU A CA 1
ATOM 651 C C . LEU A 1 91 ? -2.133 4.931 36.915 1.00 85.25 91 LEU A C 1
ATOM 653 O O . LEU A 1 91 ? -2.142 5.275 38.100 1.00 85.25 91 LEU A O 1
ATOM 657 N N . ARG A 1 92 ? -3.230 4.494 36.290 1.00 85.56 92 ARG A N 1
ATOM 658 C CA . ARG A 1 92 ? -4.519 4.197 36.929 1.00 85.56 92 ARG A CA 1
ATOM 659 C C . ARG A 1 92 ? -4.889 2.730 36.720 1.00 85.56 92 ARG A C 1
ATOM 661 O O . ARG A 1 92 ? -5.046 2.338 35.574 1.00 85.56 92 ARG A O 1
ATOM 668 N N . GLY A 1 93 ? -5.104 1.966 37.788 1.00 79.75 93 GLY A N 1
ATOM 669 C CA . GLY A 1 93 ? -5.697 0.625 37.709 1.00 79.75 93 GLY A CA 1
ATOM 670 C C . GLY A 1 93 ? -7.150 0.718 37.241 1.00 79.75 93 GLY A C 1
ATOM 671 O O . GLY A 1 93 ? -7.415 0.861 36.048 1.00 79.75 93 GLY A O 1
ATOM 672 N N . GLY A 1 94 ? -8.088 0.813 38.179 1.00 76.19 94 GLY A N 1
ATOM 673 C CA . GLY A 1 94 ? -9.483 1.133 37.892 1.00 76.19 94 GLY A CA 1
ATOM 674 C C . GLY A 1 94 ? -10.455 0.447 38.843 1.00 76.19 94 GLY A C 1
ATOM 675 O O . GLY A 1 94 ? -10.716 0.967 39.931 1.00 76.19 94 GLY A O 1
ATOM 676 N N . LEU A 1 95 ? -11.058 -0.661 38.403 1.00 76.69 95 LEU A N 1
ATOM 677 C CA . LEU A 1 95 ? -11.977 -1.479 39.202 1.00 76.69 95 LEU A CA 1
ATOM 678 C C . LEU A 1 95 ? -11.531 -2.953 39.225 1.00 76.69 95 LEU A C 1
ATOM 680 O O . LEU A 1 95 ? -11.990 -3.738 38.394 1.00 76.69 95 LEU A O 1
ATOM 684 N N . GLY A 1 96 ? -10.772 -3.349 40.246 1.00 80.81 96 GLY A N 1
ATOM 685 C CA . GLY A 1 96 ? -10.463 -4.743 40.568 1.00 80.81 96 GLY A CA 1
ATOM 686 C C . GLY A 1 96 ? -9.248 -4.879 41.484 1.00 80.81 96 GLY A C 1
ATOM 687 O O . GLY A 1 96 ? -9.001 -4.015 42.314 1.00 80.81 96 GLY A O 1
ATOM 688 N N . ASP A 1 97 ? -8.544 -6.010 41.427 1.00 89.50 97 ASP A N 1
ATOM 689 C CA . ASP A 1 97 ? -7.286 -6.181 42.175 1.00 89.50 97 ASP A CA 1
ATOM 690 C C . ASP A 1 97 ? -6.107 -5.965 41.200 1.00 89.50 97 ASP A C 1
ATOM 692 O O . ASP A 1 97 ? -5.674 -6.929 40.553 1.00 89.50 97 ASP A O 1
ATOM 696 N N . ASP A 1 98 ? -5.603 -4.729 41.106 1.00 92.94 98 ASP A N 1
ATOM 697 C CA . ASP A 1 98 ? -4.607 -4.298 40.108 1.00 92.94 98 ASP A CA 1
ATOM 698 C C . ASP A 1 98 ? -3.147 -4.359 40.607 1.00 92.94 98 ASP A C 1
ATOM 700 O O . ASP A 1 98 ? -2.858 -4.337 41.807 1.00 92.94 98 ASP A O 1
ATOM 704 N N . GLU A 1 99 ? -2.179 -4.387 39.687 1.00 96.38 99 GLU A N 1
ATOM 705 C CA . GLU A 1 99 ? -0.750 -4.212 39.967 1.00 96.38 99 GLU A CA 1
ATOM 706 C C . GLU A 1 99 ? -0.147 -3.078 39.122 1.00 96.38 99 GLU A C 1
ATOM 708 O O . GLU A 1 99 ? -0.060 -3.168 37.900 1.00 96.38 99 GLU A O 1
ATOM 713 N N . LEU A 1 100 ? 0.317 -2.013 39.780 1.00 97.06 100 LEU A N 1
ATOM 714 C CA . LEU A 1 100 ? 0.911 -0.834 39.146 1.00 97.06 100 LEU A CA 1
ATOM 715 C C . LEU A 1 100 ? 2.400 -0.744 39.498 1.00 97.06 100 LEU A C 1
ATOM 717 O O . LEU A 1 100 ? 2.775 -0.785 40.672 1.00 97.06 100 LEU A O 1
ATOM 721 N N . GLN A 1 101 ? 3.242 -0.572 38.482 1.00 97.38 101 GLN A N 1
ATOM 722 C CA . GLN A 1 101 ? 4.687 -0.389 38.597 1.00 97.38 101 GLN A CA 1
ATOM 723 C C . GLN A 1 101 ? 5.088 0.887 37.843 1.00 97.38 101 GLN A C 1
ATOM 725 O O . GLN A 1 101 ? 5.010 0.897 36.619 1.00 97.38 101 GLN A O 1
ATOM 730 N N . GLY A 1 102 ? 5.507 1.947 38.540 1.00 91.38 102 GLY A N 1
ATOM 731 C CA . GLY A 1 102 ? 5.970 3.195 37.913 1.00 91.38 102 GLY A CA 1
ATOM 732 C C . GLY A 1 102 ? 7.227 2.949 37.076 1.00 91.38 102 GLY A C 1
ATOM 733 O O . GLY A 1 102 ? 7.156 2.631 35.887 1.00 91.38 102 GLY A O 1
ATOM 734 N N . GLY A 1 103 ? 8.387 2.939 37.728 1.00 93.44 103 GLY A N 1
ATOM 735 C CA . GLY A 1 103 ? 9.652 2.587 37.097 1.00 93.44 103 GLY A CA 1
ATOM 736 C C . GLY A 1 103 ? 10.759 3.570 37.438 1.00 93.44 103 GLY A C 1
ATOM 737 O O . GLY A 1 103 ? 11.179 3.660 38.587 1.00 93.44 103 GLY A O 1
ATOM 738 N N . LEU A 1 104 ? 11.343 4.204 36.418 1.00 84.69 104 LEU A N 1
ATOM 739 C CA . LEU A 1 104 ? 12.433 5.171 36.564 1.00 84.69 104 LEU A CA 1
ATOM 740 C C . LEU A 1 104 ? 11.971 6.608 36.291 1.00 84.69 104 LEU A C 1
ATOM 742 O O . LEU A 1 104 ? 12.184 7.116 35.187 1.00 84.69 104 LEU A O 1
ATOM 746 N N . GLY A 1 105 ? 11.519 7.293 37.335 1.00 85.44 105 GLY A N 1
ATOM 747 C CA . GLY A 1 105 ? 11.363 8.745 37.374 1.00 85.44 105 GLY A CA 1
ATOM 748 C C . GLY A 1 105 ? 10.408 9.156 38.483 1.00 85.44 105 GLY A C 1
ATOM 749 O O . GLY A 1 105 ? 10.515 8.615 39.570 1.00 85.44 105 GLY A O 1
ATOM 750 N N . ALA A 1 106 ? 9.593 10.189 38.287 1.00 83.50 106 ALA A N 1
ATOM 751 C CA . ALA A 1 106 ? 8.674 10.668 39.322 1.00 83.50 106 ALA A CA 1
ATOM 752 C C . ALA A 1 106 ? 7.233 10.361 38.915 1.00 83.50 106 ALA A C 1
ATOM 754 O O . ALA A 1 106 ? 6.623 11.137 38.170 1.00 83.50 106 ALA A O 1
ATOM 755 N N . ASP A 1 107 ? 6.726 9.237 39.413 1.00 88.19 107 ASP A N 1
ATOM 756 C CA . ASP A 1 107 ? 5.513 8.597 38.912 1.00 88.19 107 ASP A CA 1
ATOM 757 C C . ASP A 1 107 ? 4.294 8.862 39.801 1.00 88.19 107 ASP A C 1
ATOM 759 O O . ASP A 1 107 ? 4.397 9.202 40.984 1.00 88.19 107 ASP A O 1
ATOM 763 N N . VAL A 1 108 ? 3.100 8.697 39.235 1.00 83.56 108 VAL A N 1
ATOM 764 C CA . VAL A 1 108 ? 1.827 8.791 39.957 1.00 83.56 108 VAL A CA 1
ATOM 765 C C . VAL A 1 108 ? 1.065 7.487 39.789 1.00 83.56 108 VAL A C 1
ATOM 767 O O . VAL A 1 108 ? 0.684 7.128 38.679 1.00 83.56 108 VAL A O 1
ATOM 770 N N . LEU A 1 109 ? 0.807 6.800 40.899 1.00 88.06 109 LEU A N 1
ATOM 771 C CA . LEU A 1 109 ? 0.092 5.529 40.929 1.00 88.06 109 LEU A CA 1
ATOM 772 C C . LEU A 1 109 ? -1.248 5.712 41.646 1.00 88.06 109 LEU A C 1
ATOM 774 O O . LEU A 1 109 ? -1.293 6.050 42.830 1.00 88.06 109 LEU A O 1
ATOM 778 N N . ILE A 1 110 ? -2.339 5.473 40.923 1.00 85.56 110 ILE A N 1
ATOM 779 C CA . ILE A 1 110 ? -3.718 5.473 41.414 1.00 85.56 110 ILE A CA 1
ATOM 780 C C . ILE A 1 110 ? -4.229 4.040 41.248 1.00 85.56 110 ILE A C 1
ATOM 782 O O . ILE A 1 110 ? -4.477 3.636 40.120 1.00 85.56 110 ILE A O 1
ATOM 786 N N . GLY A 1 111 ? -4.386 3.276 42.330 1.00 78.88 111 GLY A N 1
ATOM 787 C CA . GLY A 1 111 ? -4.965 1.926 42.255 1.00 78.88 111 GLY A CA 1
ATOM 788 C C . GLY A 1 111 ? -6.402 1.984 41.726 1.00 78.88 111 GLY A C 1
ATOM 789 O O . GLY A 1 111 ? -6.641 1.920 40.522 1.00 78.88 111 GLY A O 1
ATOM 790 N N . GLY A 1 112 ? -7.347 2.278 42.614 1.00 76.38 112 GLY A N 1
ATOM 791 C CA . GLY A 1 112 ? -8.730 2.538 42.236 1.00 76.38 112 GLY A CA 1
ATOM 792 C C . GLY A 1 112 ? -9.696 1.988 43.269 1.00 76.38 112 GLY A C 1
ATOM 793 O O . GLY A 1 112 ? -9.730 2.464 44.404 1.00 76.38 112 GLY A O 1
ATOM 794 N N . SER A 1 113 ? -10.531 1.037 42.853 1.00 75.81 113 SER A N 1
ATOM 795 C CA . SER A 1 113 ? -11.418 0.285 43.743 1.00 75.81 113 SER A CA 1
ATOM 796 C C . SER A 1 113 ? -11.095 -1.200 43.698 1.00 75.81 113 SER A C 1
ATOM 798 O O . SER A 1 113 ? -11.291 -1.834 42.666 1.00 75.81 113 SER A O 1
ATOM 800 N N . GLY A 1 114 ? -10.751 -1.763 44.853 1.00 79.69 114 GLY A N 1
ATOM 801 C CA . GLY A 1 114 ? -10.507 -3.186 45.038 1.00 79.69 114 GLY A CA 1
ATOM 802 C C . GLY A 1 114 ? -9.333 -3.399 45.979 1.00 79.69 114 GLY A C 1
ATOM 803 O O . GLY A 1 114 ? -9.396 -2.934 47.118 1.00 79.69 114 GLY A O 1
ATOM 804 N N . ARG A 1 115 ? -8.313 -4.155 45.570 1.00 87.06 115 ARG A N 1
ATOM 805 C CA . ARG A 1 115 ? -7.113 -4.356 46.393 1.00 87.06 115 ARG A CA 1
ATOM 806 C C . ARG A 1 115 ? -5.870 -4.360 45.525 1.00 87.06 115 ARG A C 1
ATOM 808 O O . ARG A 1 115 ? -5.430 -5.420 45.062 1.00 87.06 115 ARG A O 1
ATOM 815 N N . ASP A 1 116 ? -5.256 -3.193 45.459 1.00 90.81 116 ASP A N 1
ATOM 816 C CA . ASP A 1 116 ? -4.213 -2.918 44.487 1.00 90.81 116 ASP A CA 1
ATOM 817 C C . ASP A 1 116 ? -2.813 -3.109 45.066 1.00 90.81 116 ASP A C 1
ATOM 819 O O . ASP A 1 116 ? -2.589 -3.093 46.284 1.00 90.81 116 ASP A O 1
ATOM 823 N N . ARG A 1 117 ? -1.835 -3.307 44.183 1.00 94.75 117 ARG A N 1
ATOM 824 C CA . ARG A 1 117 ? -0.425 -3.479 44.528 1.00 94.75 117 ARG A CA 1
ATOM 825 C C . ARG A 1 117 ? 0.408 -2.439 43.791 1.00 94.75 117 ARG A C 1
ATOM 827 O O . ARG A 1 117 ? 0.624 -2.546 42.591 1.00 94.75 117 ARG A O 1
ATOM 834 N N . LEU A 1 118 ? 0.865 -1.429 44.524 1.00 96.00 118 LEU A N 1
ATOM 835 C CA . LEU A 1 118 ? 1.528 -0.244 43.990 1.00 96.00 118 LEU A CA 1
ATOM 836 C C . LEU A 1 118 ? 3.034 -0.292 44.290 1.00 96.00 118 LEU A C 1
ATOM 838 O O . LEU A 1 118 ? 3.444 -0.466 45.443 1.00 96.00 118 LEU A O 1
ATOM 842 N N . LEU A 1 119 ? 3.850 -0.123 43.252 1.00 97.00 119 LEU A N 1
ATOM 843 C CA . LEU A 1 119 ? 5.311 -0.111 43.298 1.00 97.00 119 LEU A CA 1
ATOM 844 C C . LEU A 1 119 ? 5.815 1.133 42.552 1.00 97.00 119 LEU A C 1
ATOM 846 O O . LEU A 1 119 ? 5.653 1.215 41.337 1.00 97.00 119 LEU A O 1
ATOM 850 N N . GLY A 1 120 ? 6.394 2.102 43.259 1.00 90.94 120 GLY A N 1
ATOM 851 C CA . GLY A 1 120 ? 6.860 3.353 42.644 1.00 90.94 120 GLY A CA 1
ATOM 852 C C . GLY A 1 120 ? 8.105 3.124 41.790 1.00 90.94 120 GLY A C 1
ATOM 853 O O . GLY A 1 120 ? 8.109 3.375 40.588 1.00 90.94 120 GLY A O 1
ATOM 854 N N . GLY A 1 121 ? 9.116 2.494 42.387 1.00 93.19 121 GLY A N 1
ATOM 855 C CA . GLY A 1 121 ? 10.431 2.313 41.795 1.00 93.19 121 GLY A CA 1
ATOM 856 C C . GLY A 1 121 ? 11.424 3.413 42.199 1.00 93.19 121 GLY A C 1
ATOM 857 O O . GLY A 1 121 ? 11.316 4.028 43.261 1.00 93.19 121 GLY A O 1
ATOM 858 N N . PRO A 1 122 ? 12.521 3.586 41.440 1.00 87.38 122 PRO A N 1
ATOM 859 C CA . PRO A 1 122 ? 13.491 4.640 41.721 1.00 87.38 122 PRO A CA 1
ATOM 860 C C . PRO A 1 122 ? 13.065 6.056 41.288 1.00 87.38 122 PRO A C 1
ATOM 862 O O . PRO A 1 122 ? 13.518 6.545 40.247 1.00 87.38 122 PRO A O 1
ATOM 865 N N . GLY A 1 123 ? 12.396 6.788 42.181 1.00 87.94 123 GLY A N 1
ATOM 866 C CA . GLY A 1 123 ? 12.392 8.250 42.118 1.00 87.94 123 GLY A CA 1
ATOM 867 C C . GLY A 1 123 ? 11.642 8.967 43.232 1.00 87.94 123 GLY A C 1
ATOM 868 O O . GLY A 1 123 ? 12.127 8.976 44.358 1.00 87.94 123 GLY A O 1
ATOM 869 N N . ALA A 1 124 ? 10.591 9.715 42.908 1.00 85.81 124 ALA A N 1
ATOM 870 C CA . ALA A 1 124 ? 9.922 10.606 43.861 1.00 85.81 124 ALA A CA 1
ATOM 871 C C . ALA A 1 124 ? 8.408 10.534 43.665 1.00 85.81 124 ALA A C 1
ATOM 873 O O . ALA A 1 124 ? 7.791 11.455 43.123 1.00 85.81 124 ALA A O 1
ATOM 874 N N . ASP A 1 125 ? 7.844 9.411 44.098 1.00 89.94 125 ASP A N 1
ATOM 875 C CA . ASP A 1 125 ? 6.586 8.913 43.545 1.00 89.94 125 ASP A CA 1
ATOM 876 C C . ASP A 1 125 ? 5.366 9.282 44.390 1.00 89.94 125 ASP A C 1
ATOM 878 O O . ASP A 1 125 ? 5.454 9.580 45.584 1.00 89.94 125 ASP A O 1
ATOM 882 N N . VAL A 1 126 ? 4.190 9.285 43.771 1.00 86.12 126 VAL A N 1
ATOM 883 C CA . VAL A 1 126 ? 2.929 9.671 44.405 1.00 86.12 126 VAL A CA 1
ATOM 884 C C . VAL A 1 126 ? 1.963 8.496 44.389 1.00 86.12 126 VAL A C 1
ATOM 886 O O . VAL A 1 126 ? 1.350 8.190 43.370 1.00 86.12 126 VAL A O 1
ATOM 889 N N . PHE A 1 127 ? 1.757 7.893 45.557 1.00 89.50 127 PHE A N 1
ATOM 890 C CA . PHE A 1 127 ? 0.753 6.853 45.760 1.00 89.50 127 PHE A CA 1
ATOM 891 C C . PHE A 1 127 ? -0.571 7.506 46.165 1.00 89.50 127 PHE A C 1
ATOM 893 O O . PHE A 1 127 ? -0.713 8.008 47.286 1.00 89.50 127 PHE A O 1
ATOM 900 N N . ALA A 1 128 ? -1.530 7.550 45.245 1.00 81.56 128 ALA A N 1
ATOM 901 C CA . ALA A 1 128 ? -2.843 8.140 45.461 1.00 81.56 128 ALA A CA 1
ATOM 902 C C . ALA A 1 128 ? -3.825 7.093 46.001 1.00 81.56 128 ALA A C 1
ATOM 904 O O . ALA A 1 128 ? -4.130 6.117 45.322 1.00 81.56 128 ALA A O 1
ATOM 905 N N . ILE A 1 129 ? -4.333 7.323 47.214 1.00 76.69 129 ILE A N 1
ATOM 906 C CA . ILE A 1 129 ? -5.219 6.392 47.923 1.00 76.69 129 ILE A CA 1
ATOM 907 C C . ILE A 1 129 ? -6.614 6.986 48.142 1.00 76.69 129 ILE A C 1
ATOM 909 O O . ILE A 1 129 ? -6.762 8.134 48.584 1.00 76.69 129 ILE A O 1
ATOM 913 N N . ALA A 1 130 ? -7.629 6.166 47.864 1.00 67.25 130 ALA A N 1
ATOM 914 C CA . ALA A 1 130 ? -9.044 6.515 47.927 1.00 67.25 130 ALA A CA 1
ATOM 915 C C . ALA A 1 130 ? -9.783 5.743 49.038 1.00 67.25 130 ALA A C 1
ATOM 917 O O . ALA A 1 130 ? -9.328 4.687 49.482 1.00 67.25 130 ALA A O 1
ATOM 918 N N . PRO A 1 131 ? -10.926 6.249 49.537 1.00 61.72 131 PRO A N 1
ATOM 919 C CA . PRO A 1 131 ? -11.752 5.522 50.494 1.00 61.72 131 PRO A CA 1
ATOM 920 C C . PRO A 1 131 ? -12.722 4.541 49.810 1.00 61.72 131 PRO A C 1
ATOM 922 O O . PRO A 1 131 ? -13.858 4.914 49.515 1.00 61.72 131 PRO A O 1
ATOM 925 N N . ASP A 1 132 ? -12.343 3.264 49.664 1.00 59.47 132 ASP A N 1
ATOM 926 C CA . ASP A 1 132 ? -13.326 2.199 49.391 1.00 59.47 132 ASP A CA 1
ATOM 927 C C . ASP A 1 132 ? -14.256 2.034 50.612 1.00 59.47 132 ASP A C 1
ATOM 929 O O . ASP A 1 132 ? -13.845 1.666 51.721 1.00 59.47 132 ASP A O 1
ATOM 933 N N . ALA A 1 133 ? -15.549 2.296 50.403 1.00 48.88 133 ALA A N 1
ATOM 934 C CA . ALA A 1 133 ? -16.593 2.209 51.422 1.00 48.88 133 ALA A CA 1
ATOM 935 C C . ALA A 1 133 ? -16.843 0.779 51.962 1.00 48.88 133 ALA A C 1
ATOM 937 O O . ALA A 1 133 ? -17.601 0.611 52.921 1.00 48.88 133 ALA A O 1
ATOM 938 N N . THR A 1 134 ? -16.226 -0.250 51.371 1.00 48.75 134 THR A N 1
ATOM 939 C CA . THR A 1 134 ? -16.415 -1.676 51.681 1.00 48.75 134 THR A CA 1
ATOM 940 C C . THR A 1 134 ? -15.225 -2.341 52.390 1.00 48.75 134 THR A C 1
ATOM 942 O O . THR A 1 134 ? -15.349 -3.482 52.852 1.00 48.75 134 THR A O 1
ATOM 945 N N . VAL A 1 135 ? -14.082 -1.656 52.536 1.00 54.88 135 VAL A N 1
ATOM 946 C CA . VAL A 1 135 ? -12.854 -2.240 53.108 1.00 54.88 135 VAL A CA 1
ATOM 947 C C . VAL A 1 135 ? -12.768 -2.017 54.622 1.00 54.88 135 VAL A C 1
ATOM 949 O O . VAL A 1 135 ? -12.609 -0.901 55.117 1.00 54.88 135 VAL A O 1
ATOM 952 N N . LEU A 1 136 ? -12.845 -3.117 55.382 1.00 54.91 136 LEU A N 1
ATOM 953 C CA . LEU A 1 136 ? -12.740 -3.151 56.855 1.00 54.91 136 LEU A CA 1
ATOM 954 C C . LEU A 1 136 ? -11.615 -4.074 57.370 1.00 54.91 136 LEU A C 1
ATOM 956 O O . LEU A 1 136 ? -11.468 -4.264 58.578 1.00 54.91 136 LEU A O 1
ATOM 960 N N . THR A 1 137 ? -10.833 -4.684 56.475 1.00 60.28 137 THR A N 1
ATOM 961 C CA . THR A 1 137 ? -9.842 -5.727 56.798 1.00 60.28 137 THR A CA 1
ATOM 962 C C . THR A 1 137 ? -8.547 -5.522 56.022 1.00 60.28 137 THR A C 1
ATOM 964 O O . THR A 1 137 ? -8.602 -5.246 54.829 1.00 60.28 137 THR A O 1
ATOM 967 N N . VAL A 1 138 ? -7.398 -5.759 56.671 1.00 60.81 138 VAL A N 1
ATOM 968 C CA . VAL A 1 138 ? -6.046 -5.613 56.083 1.00 60.81 138 VAL A CA 1
ATOM 969 C C . VAL A 1 138 ? -5.897 -6.389 54.766 1.00 60.81 138 VAL A C 1
ATOM 971 O O . VAL A 1 138 ? -5.262 -5.909 53.837 1.00 60.81 138 VAL A O 1
ATOM 974 N N . ASP A 1 139 ? -6.525 -7.562 54.658 1.00 64.75 139 ASP A N 1
ATOM 975 C CA . ASP A 1 139 ? -6.415 -8.448 53.488 1.00 64.75 139 ASP A CA 1
ATOM 976 C C . ASP A 1 139 ? -7.132 -7.936 52.220 1.00 64.75 139 ASP A C 1
ATOM 978 O O . ASP A 1 139 ? -7.052 -8.593 51.179 1.00 64.75 139 ASP A O 1
ATOM 982 N N . ARG A 1 140 ? -7.837 -6.795 52.314 1.00 70.44 140 ARG A N 1
ATOM 983 C CA . ARG A 1 140 ? -8.552 -6.104 51.222 1.00 70.44 140 ARG A CA 1
ATOM 984 C C . ARG A 1 140 ? -8.148 -4.627 51.062 1.00 70.44 140 ARG A C 1
ATOM 986 O O . ARG A 1 140 ? -8.882 -3.895 50.425 1.00 70.44 140 ARG A O 1
ATOM 993 N N . ALA A 1 141 ? -7.057 -4.185 51.685 1.00 82.62 141 ALA A N 1
ATOM 994 C CA . ALA A 1 141 ? -6.537 -2.825 51.523 1.00 82.62 141 ALA A CA 1
ATOM 995 C C . ALA A 1 141 ? -5.330 -2.819 50.576 1.00 82.62 141 ALA A C 1
ATOM 997 O O . ALA A 1 141 ? -4.596 -3.815 50.528 1.00 82.62 141 ALA A O 1
ATOM 998 N N . ASP A 1 142 ? -5.108 -1.697 49.894 1.00 89.06 142 ASP A N 1
ATOM 999 C CA . ASP A 1 142 ? -4.016 -1.532 48.932 1.00 89.06 142 ASP A CA 1
ATOM 1000 C C . ASP A 1 142 ? -2.650 -1.759 49.579 1.00 89.06 142 ASP A C 1
ATOM 1002 O O . ASP A 1 142 ? -2.440 -1.487 50.766 1.00 89.06 142 ASP A O 1
ATOM 1006 N N . ARG A 1 143 ? -1.692 -2.247 48.796 1.00 92.94 143 ARG A N 1
ATOM 1007 C CA . ARG A 1 143 ? -0.325 -2.531 49.234 1.00 92.94 143 ARG A CA 1
ATOM 1008 C C . ARG A 1 143 ? 0.657 -1.655 48.487 1.00 92.94 143 ARG A C 1
ATOM 1010 O O . ARG A 1 143 ? 0.870 -1.838 47.295 1.00 92.94 143 ARG A O 1
ATOM 1017 N N . ILE A 1 144 ? 1.291 -0.748 49.216 1.00 95.38 144 ILE A N 1
ATOM 1018 C CA . ILE A 1 144 ? 2.395 0.078 48.736 1.00 95.38 144 ILE A CA 1
ATOM 1019 C C . ILE A 1 144 ? 3.690 -0.627 49.145 1.00 95.38 144 ILE A C 1
ATOM 1021 O O . ILE A 1 144 ? 3.949 -0.822 50.335 1.00 95.38 144 ILE A O 1
ATOM 1025 N N . VAL A 1 145 ? 4.466 -1.072 48.159 1.00 93.75 145 VAL A N 1
ATOM 1026 C CA . VAL A 1 145 ? 5.472 -2.130 48.353 1.00 93.75 145 VAL A CA 1
ATOM 1027 C C . VAL A 1 145 ? 6.875 -1.591 48.657 1.00 93.75 145 VAL A C 1
ATOM 1029 O O . VAL A 1 145 ? 7.637 -2.251 49.362 1.00 93.75 145 VAL A O 1
ATOM 1032 N N . ASP A 1 146 ? 7.232 -0.409 48.150 1.00 91.69 146 ASP A N 1
ATOM 1033 C CA . ASP A 1 146 ? 8.611 0.107 48.162 1.00 91.69 146 ASP A CA 1
ATOM 1034 C C . ASP A 1 146 ? 8.775 1.564 48.632 1.00 91.69 146 ASP A C 1
ATOM 1036 O O . ASP A 1 146 ? 9.876 2.106 48.531 1.00 91.69 146 ASP A O 1
ATOM 1040 N N . PHE A 1 147 ? 7.725 2.159 49.216 1.00 93.88 147 PHE A N 1
ATOM 1041 C CA . PHE A 1 147 ? 7.699 3.561 49.657 1.00 93.88 147 PHE A CA 1
ATOM 1042 C C . PHE A 1 147 ? 8.966 3.993 50.416 1.00 93.88 147 PHE A C 1
ATOM 1044 O O . PHE A 1 147 ? 9.299 3.482 51.491 1.00 93.88 147 PHE A O 1
ATOM 1051 N N . ASN A 1 148 ? 9.633 5.011 49.881 1.00 89.19 148 ASN A N 1
ATOM 1052 C CA . ASN A 1 148 ? 10.927 5.500 50.311 1.00 89.19 148 ASN A CA 1
ATOM 1053 C C . ASN A 1 148 ? 10.921 7.024 50.516 1.00 89.19 148 ASN A C 1
ATOM 1055 O O . ASN A 1 148 ? 11.202 7.828 49.624 1.00 89.19 148 ASN A O 1
ATOM 1059 N N . SER A 1 149 ? 10.714 7.429 51.770 1.00 85.25 149 SER A N 1
ATOM 1060 C CA . SER A 1 149 ? 10.733 8.840 52.188 1.00 85.25 149 SER A CA 1
ATOM 1061 C C . SER A 1 149 ? 12.032 9.607 51.867 1.00 85.25 149 SER A C 1
ATOM 1063 O O . SER A 1 149 ? 12.017 10.839 51.863 1.00 85.25 149 SER A O 1
ATOM 1065 N N . LEU A 1 150 ? 13.150 8.914 51.598 1.00 84.62 150 LEU A N 1
ATOM 1066 C CA . LEU A 1 150 ? 14.428 9.527 51.208 1.00 84.62 150 LEU A CA 1
ATOM 1067 C C . LEU A 1 150 ? 14.560 9.758 49.698 1.00 84.62 150 LEU A C 1
ATOM 1069 O O . LEU A 1 150 ? 15.376 10.590 49.301 1.00 84.62 150 LEU A O 1
ATOM 1073 N N . ALA A 1 151 ? 13.818 9.012 48.876 1.00 83.56 151 ALA A N 1
ATOM 1074 C CA . ALA A 1 151 ? 13.831 9.157 47.422 1.00 83.56 151 ALA A CA 1
ATOM 1075 C C . ALA A 1 151 ? 12.944 10.339 46.993 1.00 83.56 151 ALA A C 1
ATOM 1077 O O . ALA A 1 151 ? 13.372 11.204 46.227 1.00 83.56 151 ALA A O 1
ATOM 1078 N N . GLY A 1 152 ? 11.787 10.473 47.642 1.00 84.50 152 GLY A N 1
ATOM 1079 C CA . GLY A 1 152 ? 10.883 11.606 47.462 1.00 84.50 152 GLY A CA 1
ATOM 1080 C C . GLY A 1 152 ? 9.408 11.240 47.544 1.00 84.50 152 GLY A C 1
ATOM 1081 O O . GLY A 1 152 ? 8.571 12.089 47.252 1.00 84.50 152 GLY A O 1
ATOM 1082 N N . ASP A 1 153 ? 9.083 10.024 47.971 1.00 91.88 153 ASP A N 1
ATOM 1083 C CA . ASP A 1 153 ? 7.743 9.461 47.847 1.00 91.88 153 ASP A CA 1
ATOM 1084 C C . ASP A 1 153 ? 6.719 10.145 48.747 1.00 91.88 153 ASP A C 1
ATOM 1086 O O . ASP A 1 153 ? 7.031 10.590 49.859 1.00 91.88 153 ASP A O 1
ATOM 1090 N N . ALA A 1 154 ? 5.482 10.239 48.276 1.00 88.62 154 ALA A N 1
ATOM 1091 C CA . ALA A 1 154 ? 4.364 10.876 48.948 1.00 88.62 154 ALA A CA 1
ATOM 1092 C C . ALA A 1 154 ? 3.110 9.998 48.894 1.00 88.62 154 ALA A C 1
ATOM 1094 O O . ALA A 1 154 ? 2.854 9.290 47.924 1.00 88.62 154 ALA A O 1
ATOM 1095 N N . ILE A 1 155 ? 2.292 10.102 49.940 1.00 88.06 155 ILE A N 1
ATOM 1096 C CA . ILE A 1 155 ? 0.946 9.533 49.965 1.00 88.06 155 ILE A CA 1
ATOM 1097 C C . ILE A 1 155 ? -0.036 10.659 49.662 1.00 88.06 155 ILE A C 1
ATOM 1099 O O . ILE A 1 155 ? -0.154 11.607 50.443 1.00 88.06 155 ILE A O 1
ATOM 1103 N N . ALA A 1 156 ? -0.746 10.563 48.545 1.00 79.88 156 ALA A N 1
ATOM 1104 C CA . ALA A 1 156 ? -1.757 11.530 48.155 1.00 79.88 156 ALA A CA 1
ATOM 1105 C C . ALA A 1 156 ? -3.161 11.062 48.552 1.00 79.88 156 ALA A C 1
ATOM 1107 O O . ALA A 1 156 ? -3.553 9.929 48.288 1.00 79.88 156 ALA A O 1
ATOM 1108 N N . LEU A 1 157 ? -3.937 11.954 49.168 1.00 72.94 157 LEU A N 1
ATOM 1109 C CA . LEU A 1 157 ? -5.319 11.671 49.562 1.00 72.94 157 LEU A CA 1
ATOM 1110 C C . LEU A 1 157 ? -6.316 12.220 48.538 1.00 72.94 157 LEU A C 1
ATOM 1112 O O . LEU A 1 157 ? -6.257 13.409 48.198 1.00 72.94 157 LEU A O 1
ATOM 1116 N N . THR A 1 158 ? -7.238 11.370 48.084 1.00 64.06 158 THR A N 1
ATOM 1117 C CA . THR A 1 158 ? -8.297 11.712 47.118 1.00 64.06 158 THR A CA 1
ATOM 1118 C C . THR A 1 158 ? -9.640 12.016 47.811 1.00 64.06 158 THR A C 1
ATOM 1120 O O . THR A 1 158 ? -9.743 12.028 49.038 1.00 64.06 158 THR A O 1
ATOM 1123 N N . ASP A 1 159 ? -10.672 12.347 47.026 1.00 59.16 159 ASP A N 1
ATOM 1124 C CA . ASP A 1 159 ? -12.091 12.394 47.442 1.00 59.16 159 ASP A CA 1
ATOM 1125 C C . ASP A 1 159 ? -12.413 13.237 48.690 1.00 59.16 159 ASP A C 1
ATOM 1127 O O . ASP A 1 159 ? -13.313 12.947 49.479 1.00 59.16 159 ASP A O 1
ATOM 1131 N N . GLY A 1 160 ? -11.668 14.331 48.866 1.00 56.66 160 GLY A N 1
ATOM 1132 C CA . GLY A 1 160 ? -11.848 15.259 49.983 1.00 56.66 160 GLY A CA 1
ATOM 1133 C C . GLY A 1 160 ? -11.367 14.718 51.334 1.00 56.66 160 GLY A C 1
ATOM 1134 O O . GLY A 1 160 ? -11.676 15.313 52.369 1.00 56.66 160 GLY A O 1
ATOM 1135 N N . LEU A 1 161 ? -10.610 13.616 51.352 1.00 65.19 161 LEU A N 1
ATOM 1136 C CA . LEU A 1 161 ? -9.901 13.166 52.542 1.00 65.19 161 LEU A CA 1
ATOM 1137 C C . LEU A 1 161 ? -8.802 14.162 52.935 1.00 65.19 161 LEU A C 1
ATOM 1139 O O . LEU A 1 161 ? -8.037 14.664 52.113 1.00 65.19 161 LEU A O 1
ATOM 1143 N N . THR A 1 162 ? -8.704 14.411 54.236 1.00 68.88 162 THR A N 1
ATOM 1144 C CA . THR A 1 162 ? -7.697 15.273 54.856 1.00 68.88 162 THR A CA 1
ATOM 1145 C C . THR A 1 162 ? -6.918 14.471 55.898 1.00 68.88 162 THR A C 1
ATOM 1147 O O . THR A 1 162 ? -7.469 13.591 56.561 1.00 68.88 162 THR A O 1
ATOM 1150 N N . GLY A 1 163 ? -5.616 14.747 56.045 1.00 67.06 163 GLY A N 1
ATOM 1151 C CA . GLY A 1 163 ? -4.714 13.922 56.865 1.00 67.06 163 GLY A CA 1
ATOM 1152 C C . GLY A 1 163 ? -5.071 13.849 58.358 1.00 67.06 163 GLY A C 1
ATOM 1153 O O . GLY A 1 163 ? -4.688 12.904 59.042 1.00 67.06 163 GLY A O 1
ATOM 1154 N N . ASP A 1 164 ? -5.863 14.791 58.873 1.00 79.62 164 ASP A N 1
ATOM 1155 C CA . ASP A 1 164 ? -6.395 14.772 60.240 1.00 79.62 164 ASP A CA 1
ATOM 1156 C C . ASP A 1 164 ? -7.449 13.674 60.475 1.00 79.62 164 ASP A C 1
ATOM 1158 O O . ASP A 1 164 ? -7.631 13.241 61.617 1.00 79.62 164 ASP A O 1
ATOM 1162 N N . ARG A 1 165 ? -8.086 13.170 59.407 1.00 78.19 165 ARG A N 1
ATOM 1163 C CA . ARG A 1 165 ? -8.997 12.012 59.437 1.00 78.19 165 ARG A CA 1
ATOM 1164 C C . ARG A 1 165 ? -8.265 10.668 59.414 1.00 78.19 165 ARG A C 1
ATOM 1166 O O . ARG A 1 165 ? -8.910 9.635 59.597 1.00 78.19 165 ARG A O 1
ATOM 1173 N N . LEU A 1 166 ? -6.940 10.664 59.237 1.00 82.88 166 LEU A N 1
ATOM 1174 C CA . LEU A 1 166 ? -6.127 9.449 59.183 1.00 82.88 166 LEU A CA 1
ATOM 1175 C C . LEU A 1 166 ? -5.428 9.115 60.498 1.00 82.88 166 LEU A C 1
ATOM 1177 O O . LEU A 1 166 ? -5.052 9.966 61.310 1.00 82.88 166 LEU A O 1
ATOM 1181 N N . LEU A 1 167 ? -5.246 7.820 60.689 1.00 86.62 167 LEU A N 1
ATOM 1182 C CA . LEU A 1 167 ? -4.522 7.177 61.763 1.00 86.62 167 LEU A CA 1
ATOM 1183 C C . LEU A 1 167 ? -3.431 6.319 61.110 1.00 86.62 167 LEU A C 1
ATOM 1185 O O . LEU A 1 167 ? -3.732 5.436 60.310 1.00 86.62 167 LEU A O 1
ATOM 1189 N N . VAL A 1 168 ? -2.172 6.642 61.411 1.00 89.12 168 VAL A N 1
ATOM 1190 C CA . VAL A 1 168 ? -0.979 5.981 60.863 1.00 89.12 168 VAL A CA 1
ATOM 1191 C C . VAL A 1 168 ? -0.425 5.065 61.953 1.00 89.12 168 VAL A C 1
ATOM 1193 O O . VAL A 1 168 ? 0.086 5.546 62.965 1.00 89.12 168 VAL A O 1
ATOM 1196 N N . GLU A 1 169 ? -0.571 3.752 61.789 1.00 89.69 169 GLU A N 1
ATOM 1197 C CA . GLU A 1 169 ? -0.305 2.759 62.842 1.00 89.69 169 GLU A CA 1
ATOM 1198 C C . GLU A 1 169 ? 0.683 1.682 62.397 1.00 89.69 169 GLU A C 1
ATOM 1200 O O . GLU A 1 169 ? 0.653 1.227 61.261 1.00 89.69 169 GLU A O 1
ATOM 1205 N N . ALA A 1 170 ? 1.541 1.220 63.309 1.00 89.00 170 ALA A N 1
ATOM 1206 C CA . ALA A 1 170 ? 2.418 0.084 63.037 1.00 89.00 170 ALA A CA 1
ATOM 1207 C C . ALA A 1 170 ? 1.637 -1.240 63.103 1.00 89.00 170 ALA A C 1
ATOM 1209 O O . ALA A 1 170 ? 0.940 -1.508 64.084 1.00 89.00 170 ALA A O 1
ATOM 1210 N N . SER A 1 171 ? 1.832 -2.104 62.109 1.00 87.94 171 SER A N 1
ATOM 1211 C CA . SER A 1 171 ? 1.299 -3.467 62.058 1.00 87.94 171 SER A CA 1
ATOM 1212 C C . SER A 1 171 ? 2.424 -4.455 61.765 1.00 87.94 171 SER A C 1
ATOM 1214 O O . SER A 1 171 ? 2.777 -4.715 60.619 1.00 87.94 171 SER A O 1
ATOM 1216 N N . GLY A 1 172 ? 3.022 -5.012 62.821 1.00 87.88 172 GLY A N 1
ATOM 1217 C CA . GLY A 1 172 ? 4.178 -5.897 62.681 1.00 87.88 172 GLY A CA 1
ATOM 1218 C C . GLY A 1 172 ? 5.391 -5.134 62.147 1.00 87.88 172 GLY A C 1
ATOM 1219 O O . GLY A 1 172 ? 5.975 -4.325 62.871 1.00 87.88 172 GLY A O 1
ATOM 1220 N N . ASN A 1 173 ? 5.778 -5.404 60.899 1.00 88.25 173 ASN A N 1
ATOM 1221 C CA . ASN A 1 173 ? 6.838 -4.657 60.222 1.00 88.25 173 ASN A CA 1
ATOM 1222 C C . ASN A 1 173 ? 6.331 -3.490 59.367 1.00 88.25 173 ASN A C 1
ATOM 1224 O O . ASN A 1 173 ? 7.152 -2.642 59.024 1.00 88.25 173 ASN A O 1
ATOM 1228 N N . ASP A 1 174 ? 5.030 -3.429 59.110 1.00 92.75 174 ASP A N 1
ATOM 1229 C CA . ASP A 1 174 ? 4.408 -2.568 58.108 1.00 92.75 174 ASP A CA 1
ATOM 1230 C C . ASP A 1 174 ? 3.723 -1.361 58.768 1.00 92.75 174 ASP A C 1
ATOM 1232 O O . ASP A 1 174 ? 3.544 -1.318 59.994 1.00 92.75 174 ASP A O 1
ATOM 1236 N N . THR A 1 175 ? 3.289 -0.396 57.960 1.00 92.81 175 THR A N 1
ATOM 1237 C CA . THR A 1 175 ? 2.454 0.730 58.403 1.00 92.81 175 THR A CA 1
ATOM 1238 C C . THR A 1 175 ? 1.062 0.651 57.781 1.00 92.81 175 THR A C 1
ATOM 1240 O O . THR A 1 175 ? 0.928 0.473 56.579 1.00 92.81 175 THR A O 1
ATOM 1243 N N . LEU A 1 176 ? 0.015 0.813 58.589 1.00 90.75 176 LEU A N 1
ATOM 1244 C CA . LEU A 1 176 ? -1.373 0.917 58.142 1.00 90.75 176 LEU A CA 1
ATOM 1245 C C . LEU A 1 176 ? -1.808 2.380 58.086 1.00 90.75 176 LEU A C 1
ATOM 1247 O O . LEU A 1 176 ? -1.597 3.128 59.045 1.00 90.75 176 LEU A O 1
ATOM 1251 N N . LEU A 1 177 ? -2.502 2.745 57.011 1.00 89.06 177 LEU A N 1
ATOM 1252 C CA . LEU A 1 177 ? -3.252 3.990 56.892 1.00 89.06 177 LEU A CA 1
ATOM 1253 C C . LEU A 1 177 ? -4.735 3.694 57.102 1.00 89.06 177 LEU A C 1
ATOM 1255 O O . LEU A 1 177 ? -5.343 2.950 56.335 1.00 89.06 177 LEU A O 1
ATOM 1259 N N . ARG A 1 178 ? -5.318 4.245 58.169 1.00 86.19 178 ARG A N 1
ATOM 1260 C CA . ARG A 1 178 ? -6.687 3.939 58.603 1.00 86.19 178 ARG A CA 1
ATOM 1261 C C . ARG A 1 178 ? -7.519 5.202 58.798 1.00 86.19 178 ARG A C 1
ATOM 1263 O O . ARG A 1 178 ? -7.038 6.180 59.361 1.00 86.19 178 ARG A O 1
ATOM 1270 N N . LEU A 1 179 ? -8.786 5.172 58.398 1.00 81.50 179 LEU A N 1
ATOM 1271 C CA . LEU A 1 179 ? -9.748 6.234 58.688 1.00 81.50 179 LEU A CA 1
ATOM 1272 C C . LEU A 1 179 ? -10.202 6.188 60.153 1.00 81.50 179 LEU A C 1
ATOM 1274 O O . LEU A 1 179 ? -10.650 5.154 60.649 1.00 81.50 179 LEU A O 1
ATOM 1278 N N . ARG A 1 180 ? -10.149 7.333 60.840 1.00 83.25 180 ARG A N 1
ATOM 1279 C CA . ARG A 1 180 ? -10.572 7.470 62.249 1.00 83.25 180 ARG A CA 1
ATOM 1280 C C . ARG A 1 180 ? -12.072 7.275 62.463 1.00 83.25 180 ARG A C 1
ATOM 1282 O O . ARG A 1 180 ? -12.480 6.872 63.548 1.00 83.25 180 ARG A O 1
ATOM 1289 N N . ASP A 1 181 ? -12.877 7.578 61.448 1.00 79.56 181 ASP A N 1
ATOM 1290 C CA . ASP A 1 181 ? -14.333 7.694 61.587 1.00 79.56 181 ASP A CA 1
ATOM 1291 C C . ASP A 1 181 ? -15.049 6.333 61.534 1.00 79.56 181 ASP A C 1
ATOM 1293 O O . ASP A 1 181 ? -16.076 6.144 62.185 1.00 79.56 181 ASP A O 1
ATOM 1297 N N . ASN A 1 182 ? -14.507 5.376 60.770 1.00 75.31 182 ASN A N 1
ATOM 1298 C CA . ASN A 1 182 ? -15.103 4.055 60.530 1.00 75.31 182 ASN A CA 1
ATOM 1299 C C . ASN A 1 182 ? -14.118 2.875 60.694 1.00 75.31 182 ASN A C 1
ATOM 1301 O O . ASN A 1 182 ? -14.535 1.726 60.570 1.00 75.31 182 ASN A O 1
ATOM 1305 N N . ASN A 1 183 ? -12.840 3.134 61.005 1.00 77.75 183 ASN A N 1
ATOM 1306 C CA . ASN A 1 183 ? -11.746 2.152 61.057 1.00 77.75 183 ASN A CA 1
ATOM 1307 C C . ASN A 1 183 ? -11.427 1.426 59.732 1.00 77.75 183 ASN A C 1
ATOM 1309 O O . ASN A 1 183 ? -10.669 0.454 59.765 1.00 77.75 183 ASN A O 1
ATOM 1313 N N . SER A 1 184 ? -11.931 1.893 58.582 1.00 78.81 184 SER A N 1
ATOM 1314 C CA . SER A 1 184 ? -11.528 1.371 57.268 1.00 78.81 184 SER A CA 1
ATOM 1315 C C . SER A 1 184 ? -10.030 1.560 57.050 1.00 78.81 184 SER A C 1
ATOM 1317 O O . SER A 1 184 ? -9.478 2.617 57.363 1.00 78.81 184 SER A O 1
ATOM 1319 N N . ILE A 1 185 ? -9.371 0.530 56.525 1.00 83.56 185 ILE A N 1
ATOM 1320 C CA . ILE A 1 185 ? -7.943 0.549 56.197 1.00 83.56 185 ILE A CA 1
ATOM 1321 C C . ILE A 1 185 ? -7.846 0.898 54.719 1.00 83.56 185 ILE A C 1
ATOM 1323 O O . ILE A 1 185 ? -8.418 0.186 53.906 1.00 83.56 185 ILE A O 1
ATOM 1327 N N . LEU A 1 186 ? -7.169 2.000 54.407 1.00 80.50 186 LEU A N 1
ATOM 1328 C CA . LEU A 1 186 ? -6.995 2.475 53.036 1.00 80.50 186 LEU A CA 1
ATOM 1329 C C . LEU A 1 186 ? -5.823 1.758 52.370 1.00 80.50 186 LEU A C 1
ATOM 1331 O O . LEU A 1 186 ? -5.973 1.195 51.299 1.00 80.50 186 LEU A O 1
ATOM 1335 N N . ALA A 1 187 ? -4.672 1.726 53.047 1.00 88.69 187 ALA A N 1
ATOM 1336 C CA . ALA A 1 187 ? -3.466 1.107 52.513 1.00 88.69 187 ALA A CA 1
ATOM 1337 C C . ALA A 1 187 ? -2.562 0.522 53.606 1.00 88.69 187 ALA A C 1
ATOM 1339 O O . ALA A 1 187 ? -2.617 0.906 54.783 1.00 88.69 187 ALA A O 1
ATOM 1340 N N . VAL A 1 188 ? -1.696 -0.387 53.174 1.00 92.06 188 VAL A N 1
ATOM 1341 C CA . VAL A 1 188 ? -0.600 -1.017 53.905 1.00 92.06 188 VAL A CA 1
ATOM 1342 C C . VAL A 1 188 ? 0.704 -0.639 53.204 1.00 92.06 188 VAL A C 1
ATOM 1344 O O . VAL A 1 188 ? 0.876 -0.942 52.029 1.00 92.06 188 VAL A O 1
ATOM 1347 N N . LEU A 1 189 ? 1.629 0.005 53.911 1.00 94.69 189 LEU A N 1
ATOM 1348 C CA . LEU A 1 189 ? 2.984 0.271 53.427 1.00 94.69 189 LEU A CA 1
ATOM 1349 C C . LEU A 1 189 ? 3.905 -0.821 53.977 1.00 94.69 189 LEU A C 1
ATOM 1351 O O . LEU A 1 189 ? 4.128 -0.889 55.192 1.00 94.69 189 LEU A O 1
ATOM 1355 N N . GLU A 1 190 ? 4.403 -1.691 53.103 1.00 93.81 190 GLU A N 1
ATOM 1356 C CA . GLU A 1 190 ? 5.166 -2.884 53.485 1.00 93.81 190 GLU A CA 1
ATOM 1357 C C . GLU A 1 190 ? 6.571 -2.517 53.993 1.00 93.81 190 GLU A C 1
ATOM 1359 O O . GLU A 1 190 ? 7.303 -1.752 53.375 1.00 93.81 190 GLU A O 1
ATOM 1364 N N . GLY A 1 191 ? 6.968 -3.031 55.161 1.00 91.06 191 GLY A N 1
ATOM 1365 C CA . GLY A 1 191 ? 8.289 -2.788 55.765 1.00 91.06 191 GLY A CA 1
ATOM 1366 C C . GLY A 1 191 ? 8.560 -1.375 56.322 1.00 91.06 191 GLY A C 1
ATOM 1367 O O . GLY A 1 191 ? 9.461 -1.228 57.157 1.00 91.06 191 GLY A O 1
ATOM 1368 N N . VAL A 1 192 ? 7.781 -0.365 55.925 1.00 92.12 192 VAL A N 1
ATOM 1369 C CA . VAL A 1 192 ? 7.919 1.053 56.317 1.00 92.12 192 VAL A CA 1
ATOM 1370 C C . VAL A 1 192 ? 7.484 1.293 57.766 1.00 92.12 192 VAL A C 1
ATOM 1372 O O . VAL A 1 192 ? 6.488 0.726 58.228 1.00 92.12 192 VAL A O 1
ATOM 1375 N N . LYS A 1 193 ? 8.176 2.174 58.508 1.00 91.00 193 LYS A N 1
ATOM 1376 C CA . LYS A 1 193 ? 7.754 2.591 59.860 1.00 91.00 193 LYS A CA 1
ATOM 1377 C C . LYS A 1 193 ? 6.887 3.858 59.830 1.00 91.00 193 LYS A C 1
ATOM 1379 O O . LYS A 1 193 ? 7.176 4.770 59.061 1.00 91.00 193 LYS A O 1
ATOM 1384 N N . PRO A 1 194 ? 5.907 4.019 60.749 1.00 88.81 194 PRO A N 1
ATOM 1385 C CA . PRO A 1 194 ? 4.984 5.165 60.732 1.00 88.81 194 PRO A CA 1
ATOM 1386 C C . PRO A 1 194 ? 5.647 6.550 60.741 1.00 88.81 194 PRO A C 1
ATOM 1388 O O . PRO A 1 194 ? 5.092 7.512 60.216 1.00 88.81 194 PRO A O 1
ATOM 1391 N N . ALA A 1 195 ? 6.845 6.656 61.327 1.00 85.31 195 ALA A N 1
ATOM 1392 C CA . ALA A 1 195 ? 7.620 7.894 61.381 1.00 85.31 195 ALA A CA 1
ATOM 1393 C C . ALA A 1 195 ? 8.144 8.362 60.008 1.00 85.31 195 ALA A C 1
ATOM 1395 O O . ALA A 1 195 ? 8.450 9.538 59.858 1.00 85.31 195 ALA A O 1
ATOM 1396 N N . GLU A 1 196 ? 8.236 7.467 59.023 1.00 83.62 196 GLU A N 1
ATOM 1397 C CA . GLU A 1 196 ? 8.710 7.758 57.661 1.00 83.62 196 GLU A CA 1
ATOM 1398 C C . GLU A 1 196 ? 7.578 8.297 56.765 1.00 83.62 196 GLU A C 1
ATOM 1400 O O . GLU A 1 196 ? 7.832 8.929 55.743 1.00 83.62 196 GLU A O 1
ATOM 1405 N N . VAL A 1 197 ? 6.320 8.090 57.173 1.00 82.56 197 VAL A N 1
ATOM 1406 C CA . VAL A 1 197 ? 5.113 8.438 56.401 1.00 82.56 197 VAL A CA 1
ATOM 1407 C C . VAL A 1 197 ? 4.536 9.802 56.800 1.00 82.56 197 VAL A C 1
ATOM 1409 O O . VAL A 1 197 ? 3.936 10.485 55.977 1.00 82.56 197 VAL A O 1
ATOM 1412 N N . GLY A 1 198 ? 4.705 10.211 58.064 1.00 68.88 198 GLY A N 1
ATOM 1413 C CA . GLY A 1 198 ? 3.941 11.302 58.689 1.00 68.88 198 GLY A CA 1
ATOM 1414 C C . GLY A 1 198 ? 3.915 12.625 57.910 1.00 68.88 198 GLY A C 1
ATOM 1415 O O . GLY A 1 198 ? 2.838 13.114 57.579 1.00 68.88 198 GLY A O 1
ATOM 1416 N N . ASP A 1 199 ? 5.086 13.168 57.565 1.00 72.69 199 ASP A N 1
ATOM 1417 C CA . ASP A 1 199 ? 5.217 14.442 56.831 1.00 72.69 199 ASP A CA 1
ATOM 1418 C C . ASP A 1 199 ? 5.086 14.275 55.298 1.00 72.69 199 ASP A C 1
ATOM 1420 O O . ASP A 1 199 ? 5.315 15.215 54.534 1.00 72.69 199 ASP A O 1
ATOM 1424 N N . ARG A 1 200 ? 4.755 13.063 54.831 1.00 82.81 200 ARG A N 1
ATOM 1425 C CA . ARG A 1 200 ? 4.641 12.687 53.411 1.00 82.81 200 ARG A CA 1
ATOM 1426 C C . ARG A 1 200 ? 3.194 12.474 52.957 1.00 82.81 200 ARG A C 1
ATOM 1428 O O . ARG A 1 200 ? 2.965 12.251 51.772 1.00 82.81 200 ARG A O 1
ATOM 1435 N N . ILE A 1 201 ? 2.223 12.580 53.868 1.00 83.31 201 ILE A N 1
ATOM 1436 C CA . ILE A 1 201 ? 0.794 12.592 53.538 1.00 83.31 201 ILE A CA 1
ATOM 1437 C C . ILE A 1 201 ? 0.403 13.998 53.071 1.00 83.31 201 ILE A C 1
ATOM 1439 O O . ILE A 1 201 ? 0.458 14.959 53.841 1.00 83.31 201 ILE A O 1
ATOM 1443 N N . VAL A 1 202 ? -0.025 14.117 51.817 1.00 69.31 202 VAL A N 1
ATOM 1444 C CA . VAL A 1 202 ? -0.362 15.387 51.161 1.00 69.31 202 VAL A CA 1
ATOM 1445 C C . VAL A 1 202 ? -1.754 15.333 50.513 1.00 69.31 202 VAL A C 1
ATOM 1447 O O . VAL A 1 202 ? -2.221 14.264 50.120 1.00 69.31 202 VAL A O 1
ATOM 1450 N N . PRO A 1 203 ? -2.457 16.471 50.362 1.00 62.72 203 PRO A N 1
ATOM 1451 C CA . PRO A 1 203 ? -3.616 16.537 49.475 1.00 62.72 203 PRO A CA 1
ATOM 1452 C C . PRO A 1 203 ? -3.188 16.229 48.034 1.00 62.72 203 PRO A C 1
ATOM 1454 O O . PRO A 1 203 ? -2.159 16.746 47.599 1.00 62.72 203 PRO A O 1
ATOM 1457 N N . LEU A 1 204 ? -3.988 15.480 47.265 1.00 52.00 204 LEU A N 1
ATOM 1458 C CA . LEU A 1 204 ? -3.677 15.161 45.860 1.00 52.00 204 LEU A CA 1
ATOM 1459 C C . LEU A 1 204 ? -3.325 16.410 45.026 1.00 52.00 204 LEU A C 1
ATOM 1461 O O . LEU A 1 204 ? -2.347 16.413 44.288 1.00 52.00 204 LEU A O 1
ATOM 1465 N N . ALA A 1 205 ? -4.048 17.517 45.226 1.00 46.28 205 ALA A N 1
ATOM 1466 C CA . ALA A 1 205 ? -3.797 18.793 44.546 1.00 46.28 205 ALA A CA 1
ATOM 1467 C C . ALA A 1 205 ? -2.445 19.461 44.889 1.00 46.28 205 ALA A C 1
ATOM 1469 O O . ALA A 1 205 ? -2.017 20.365 44.179 1.00 46.28 205 ALA A O 1
ATOM 1470 N N . ALA A 1 206 ? -1.779 19.055 45.976 1.00 46.41 206 ALA A N 1
ATOM 1471 C CA . ALA A 1 206 ? -0.421 19.493 46.307 1.00 46.41 206 ALA A CA 1
ATOM 1472 C C . ALA A 1 206 ? 0.661 18.559 45.730 1.00 46.41 206 ALA A C 1
ATOM 1474 O O . ALA A 1 206 ? 1.813 18.975 45.625 1.00 46.41 206 ALA A O 1
ATOM 1475 N N . ALA A 1 207 ? 0.293 17.328 45.358 1.00 44.28 207 ALA A N 1
ATOM 1476 C CA . ALA A 1 207 ? 1.172 16.349 44.722 1.00 44.28 207 ALA A CA 1
ATOM 1477 C C . ALA A 1 207 ? 1.177 16.479 43.184 1.00 44.28 207 ALA A C 1
ATOM 1479 O O . ALA A 1 207 ? 2.239 16.505 42.572 1.00 44.28 207 ALA A O 1
ATOM 1480 N N . LEU A 1 208 ? 0.001 16.635 42.563 1.00 46.78 208 LEU A N 1
ATOM 1481 C CA . LEU A 1 208 ? -0.192 16.628 41.102 1.00 46.78 208 LEU A CA 1
ATOM 1482 C C . LEU A 1 208 ? -0.018 18.008 40.445 1.00 46.78 208 LEU A C 1
ATOM 1484 O O . LEU A 1 208 ? -0.898 18.488 39.732 1.00 46.78 208 LEU A O 1
ATOM 1488 N N . ASN A 1 209 ? 1.091 18.702 40.696 1.00 36.53 209 ASN A N 1
ATOM 1489 C CA . ASN A 1 209 ? 1.233 20.106 40.276 1.00 36.53 209 ASN A CA 1
ATOM 1490 C C . ASN A 1 209 ? 1.572 20.315 38.775 1.00 36.53 209 ASN A C 1
ATOM 1492 O O . ASN A 1 209 ? 2.110 21.358 38.410 1.00 36.53 209 ASN A O 1
ATOM 1496 N N . ASN A 1 210 ? 1.255 19.335 37.918 1.00 34.91 210 ASN A N 1
ATOM 1497 C CA . ASN A 1 210 ? 1.146 19.441 36.459 1.00 34.91 210 ASN A CA 1
ATOM 1498 C C . ASN A 1 210 ? 0.133 18.398 35.930 1.00 34.91 210 ASN A C 1
ATOM 1500 O O . ASN A 1 210 ? 0.144 17.256 36.380 1.00 34.91 210 ASN A O 1
ATOM 1504 N N . THR A 1 211 ? -0.664 18.804 34.928 1.00 42.94 211 THR A N 1
ATOM 1505 C CA . THR A 1 211 ? -1.613 18.000 34.111 1.00 42.94 211 THR A CA 1
ATOM 1506 C C . THR A 1 211 ? -2.852 17.376 34.807 1.00 42.94 211 THR A C 1
ATOM 1508 O O . THR A 1 211 ? -2.878 17.144 36.008 1.00 42.94 211 THR A O 1
ATOM 1511 N N . GLU A 1 212 ? -3.936 17.191 34.032 1.00 42.03 212 GLU A N 1
ATOM 1512 C CA . GLU A 1 212 ? -5.204 16.476 34.353 1.00 42.03 212 GLU A CA 1
ATOM 1513 C C . GLU A 1 212 ? -6.197 17.040 35.410 1.00 42.03 212 GLU A C 1
ATOM 1515 O O . GLU A 1 212 ? -7.387 16.731 35.345 1.00 42.03 212 GLU A O 1
ATOM 1520 N N . ALA A 1 213 ? -5.814 17.911 36.353 1.00 33.94 213 ALA A N 1
ATOM 1521 C CA . ALA A 1 213 ? -6.677 18.299 37.497 1.00 33.94 213 ALA A CA 1
ATOM 1522 C C . ALA A 1 213 ? -7.916 19.211 37.208 1.00 33.94 213 ALA A C 1
ATOM 1524 O O . ALA A 1 213 ? -8.354 19.965 38.082 1.00 33.94 213 ALA A O 1
ATOM 1525 N N . GLY A 1 214 ? -8.483 19.190 35.996 1.00 41.47 214 GLY A N 1
ATOM 1526 C CA . GLY A 1 214 ? -9.604 20.050 35.578 1.00 41.47 214 GLY A CA 1
ATOM 1527 C C . GLY A 1 214 ? -11.014 19.462 35.751 1.00 41.47 214 GLY A C 1
ATOM 1528 O O . GLY A 1 214 ? -11.975 20.223 35.898 1.00 41.47 214 GLY A O 1
ATOM 1529 N N . ALA A 1 215 ? -11.159 18.134 35.725 1.00 42.69 215 ALA A N 1
ATOM 1530 C CA . ALA A 1 215 ? -12.467 17.477 35.712 1.00 42.69 215 ALA A CA 1
ATOM 1531 C C . ALA A 1 215 ? -13.137 17.455 37.099 1.00 42.69 215 ALA A C 1
ATOM 1533 O O . ALA A 1 215 ? -12.508 17.149 38.113 1.00 42.69 215 ALA A O 1
ATOM 1534 N N . ARG A 1 216 ? -14.441 17.750 37.152 1.00 57.25 216 ARG A N 1
ATOM 1535 C CA . ARG A 1 216 ? -15.251 17.683 38.382 1.00 57.25 216 ARG A CA 1
ATOM 1536 C C . ARG A 1 216 ? -16.011 16.362 38.455 1.00 57.25 216 ARG A C 1
ATOM 1538 O O . ARG A 1 216 ? -16.558 15.912 37.458 1.00 57.25 216 ARG A O 1
ATOM 1545 N N . ASN A 1 217 ? -16.154 15.770 39.631 1.00 53.59 217 ASN A N 1
ATOM 1546 C CA . ASN A 1 217 ? -16.912 14.524 39.749 1.00 53.59 217 ASN A CA 1
ATOM 1547 C C . ASN A 1 217 ? -18.429 14.789 39.718 1.00 53.59 217 ASN A C 1
ATOM 1549 O O . ASN A 1 217 ? -18.965 15.470 40.592 1.00 53.59 217 ASN A O 1
ATOM 1553 N N . LEU A 1 218 ? -19.134 14.193 38.751 1.00 58.53 218 LEU A N 1
ATOM 1554 C CA . LEU A 1 218 ? -20.550 13.861 38.895 1.00 58.53 218 LEU A CA 1
ATOM 1555 C C . LEU A 1 218 ? -20.593 12.512 39.614 1.00 58.53 218 LEU A C 1
ATOM 1557 O O . LEU A 1 218 ? -20.425 11.473 38.985 1.00 58.53 218 LEU A O 1
ATOM 1561 N N . THR A 1 219 ? -20.783 12.515 40.932 1.00 51.25 219 THR A N 1
ATOM 1562 C CA . THR A 1 219 ? -20.840 11.295 41.757 1.00 51.25 219 THR A CA 1
ATOM 1563 C C . THR A 1 219 ? -22.071 11.308 42.657 1.00 51.25 219 THR A C 1
ATOM 1565 O O . THR A 1 219 ? -22.490 12.356 43.146 1.00 51.25 219 THR A O 1
ATOM 1568 N N . GLY A 1 220 ? -22.678 10.133 42.830 1.00 52.81 220 GLY A N 1
ATOM 1569 C CA . GLY A 1 220 ? -23.918 9.941 43.576 1.00 52.81 220 GLY A CA 1
ATOM 1570 C C . GLY A 1 220 ? -24.519 8.554 43.333 1.00 52.81 220 GLY A C 1
ATOM 1571 O O . GLY A 1 220 ? -24.258 7.923 42.304 1.00 52.81 220 GLY A O 1
ATOM 1572 N N . GLU A 1 221 ? -25.326 8.083 44.286 1.00 53.50 221 GLU A N 1
ATOM 1573 C CA . GLU A 1 221 ? -26.130 6.862 44.141 1.00 53.50 221 GLU A CA 1
ATOM 1574 C C . GLU A 1 221 ? -27.234 7.032 43.066 1.00 53.50 221 GLU A C 1
ATOM 1576 O O . GLU A 1 221 ? -27.311 8.043 42.366 1.00 53.50 221 GLU A O 1
ATOM 1581 N N . ILE A 1 222 ? -28.112 6.033 42.917 1.00 60.47 222 ILE A N 1
ATOM 1582 C CA . ILE A 1 222 ? -29.295 6.121 42.042 1.00 60.47 222 ILE A CA 1
ATOM 1583 C C . ILE A 1 222 ? -30.146 7.324 42.478 1.00 60.47 222 ILE A C 1
ATOM 1585 O O . ILE A 1 222 ? -30.679 7.337 43.587 1.00 60.47 222 ILE A O 1
ATOM 1589 N N . GLY A 1 223 ? -30.299 8.316 41.604 1.00 62.78 223 GLY A N 1
ATOM 1590 C CA . GLY A 1 223 ? -30.959 9.573 41.936 1.00 62.78 223 GLY A CA 1
ATOM 1591 C C . GLY A 1 223 ? -30.546 10.731 41.031 1.00 62.78 223 GLY A C 1
ATOM 1592 O O . GLY A 1 223 ? -29.899 10.546 40.000 1.00 62.78 223 GLY A O 1
ATOM 1593 N N . GLU A 1 224 ? -30.948 11.933 41.434 1.00 74.31 224 GLU A N 1
ATOM 1594 C CA . GLU A 1 224 ? -30.662 13.191 40.745 1.00 74.31 224 GLU A CA 1
ATOM 1595 C C . GLU A 1 224 ? -29.425 13.869 41.355 1.00 74.31 224 GLU A C 1
ATOM 1597 O O . GLU A 1 224 ? -29.368 14.123 42.558 1.00 74.31 224 GLU A O 1
ATOM 1602 N N . THR A 1 225 ? -28.436 14.181 40.518 1.00 78.38 225 THR A N 1
ATOM 1603 C CA . THR A 1 225 ? -27.248 14.973 40.860 1.00 78.38 225 THR A CA 1
ATOM 1604 C C . THR A 1 225 ? -27.287 16.275 40.064 1.00 78.38 225 THR A C 1
ATOM 1606 O O . THR A 1 225 ? -27.263 16.247 38.836 1.00 78.38 225 THR A O 1
ATOM 1609 N N . GLN A 1 226 ? -27.319 17.422 40.743 1.00 80.50 226 GLN A N 1
ATOM 1610 C CA . GLN A 1 226 ? -27.224 18.743 40.110 1.00 80.50 226 GLN A CA 1
ATOM 1611 C C . GLN A 1 226 ? -25.885 19.397 40.450 1.00 80.50 226 GLN A C 1
ATOM 1613 O O . GLN A 1 226 ? -25.498 19.451 41.618 1.00 80.50 226 GLN A O 1
ATOM 1618 N N . VAL A 1 227 ? -25.191 19.931 39.443 1.00 75.06 227 VAL A N 1
ATOM 1619 C CA . VAL A 1 227 ? -23.946 20.686 39.626 1.00 75.06 227 VAL A CA 1
ATOM 1620 C C . VAL A 1 227 ? -24.012 22.018 38.892 1.00 75.06 227 VAL A C 1
ATOM 1622 O O . VAL A 1 227 ? -24.515 22.124 37.774 1.00 75.06 227 VAL A O 1
ATOM 1625 N N . THR A 1 228 ? -23.481 23.054 39.536 1.00 76.56 228 THR A N 1
ATOM 1626 C CA . THR A 1 228 ? -23.448 24.414 39.001 1.00 76.56 228 THR A CA 1
ATOM 1627 C C . THR A 1 228 ? -22.070 24.719 38.410 1.00 76.56 228 THR A C 1
ATOM 1629 O O . THR A 1 228 ? -21.030 24.334 38.960 1.00 76.56 228 THR A O 1
ATOM 1632 N N . GLY A 1 229 ? -22.051 25.416 37.278 1.00 70.56 229 GLY A N 1
ATOM 1633 C CA . GLY A 1 229 ? -20.820 25.814 36.602 1.00 70.56 229 GLY A CA 1
ATOM 1634 C C . GLY A 1 229 ? -20.915 27.203 35.986 1.00 70.56 229 GLY A C 1
ATOM 1635 O O . GLY A 1 229 ? -21.949 27.871 36.073 1.00 70.56 229 GLY A O 1
ATOM 1636 N N . SER A 1 230 ? -19.799 27.684 35.437 1.00 70.38 230 SER A N 1
ATOM 1637 C CA . SER A 1 230 ? -19.705 29.037 34.885 1.00 70.38 230 SER A CA 1
ATOM 1638 C C . SER A 1 230 ? -18.594 29.130 33.846 1.00 70.38 230 SER A C 1
ATOM 1640 O O . SER A 1 230 ? -17.421 28.930 34.168 1.00 70.38 230 SER A O 1
ATOM 1642 N N . LEU A 1 231 ? -18.952 29.470 32.610 1.00 66.88 231 LEU A N 1
ATOM 1643 C CA . LEU A 1 231 ? -18.021 29.637 31.495 1.00 66.88 231 LEU A CA 1
ATOM 1644 C C . LEU A 1 231 ? -17.739 31.131 31.294 1.00 66.88 231 LEU A C 1
ATOM 1646 O O . LEU A 1 231 ? -18.652 31.922 31.080 1.00 66.88 231 LEU A O 1
ATOM 1650 N N . GLY A 1 232 ? -16.472 31.531 31.450 1.00 55.66 232 GLY A N 1
ATOM 1651 C CA . GLY A 1 232 ? -16.051 32.940 31.496 1.00 55.66 232 GLY A CA 1
ATOM 1652 C C . GLY A 1 232 ? -15.459 33.499 30.198 1.00 55.66 232 GLY A C 1
ATOM 1653 O O . GLY A 1 232 ? -15.047 34.656 30.180 1.00 55.66 232 GLY A O 1
ATOM 1654 N N . SER A 1 233 ? -15.361 32.689 29.143 1.00 58.88 233 SER A N 1
ATOM 1655 C CA . SER A 1 233 ? -14.767 33.056 27.853 1.00 58.88 233 SER A CA 1
ATOM 1656 C C . SER A 1 233 ? -15.168 32.047 26.776 1.00 58.88 233 SER A C 1
ATOM 1658 O O . SER A 1 233 ? -15.296 30.859 27.074 1.00 58.88 233 SER A O 1
ATOM 1660 N N . ALA A 1 234 ? -15.270 32.494 25.520 1.00 54.72 234 ALA A N 1
ATOM 1661 C CA . ALA A 1 234 ? -15.424 31.590 24.378 1.00 54.72 234 ALA A CA 1
ATOM 1662 C C . ALA A 1 234 ? -14.319 30.518 24.350 1.00 54.72 234 ALA A C 1
ATOM 1664 O O . ALA A 1 234 ? -13.194 30.764 24.797 1.00 54.72 234 ALA A O 1
ATOM 1665 N N . ASN A 1 235 ? -14.663 29.333 23.842 1.00 53.88 235 ASN A N 1
ATOM 1666 C CA . ASN A 1 235 ? -13.836 28.122 23.829 1.00 53.88 235 ASN A CA 1
ATOM 1667 C C . ASN A 1 235 ? -13.453 27.581 25.222 1.00 53.88 235 ASN A C 1
ATOM 1669 O O . ASN A 1 235 ? -12.658 26.648 25.308 1.00 53.88 235 ASN A O 1
ATOM 1673 N N . ARG A 1 236 ? -14.019 28.104 26.322 1.00 65.25 236 ARG A N 1
ATOM 1674 C CA . ARG A 1 236 ? -13.915 27.433 27.623 1.00 65.25 236 ARG A CA 1
ATOM 1675 C C . ARG A 1 236 ? -14.860 26.234 27.660 1.00 65.25 236 ARG A C 1
ATOM 1677 O O . ARG A 1 236 ? -16.023 26.338 27.265 1.00 65.25 236 ARG A O 1
ATOM 1684 N N . GLN A 1 237 ? -14.366 25.140 28.222 1.00 65.75 237 GLN A N 1
ATOM 1685 C CA . GLN A 1 237 ? -15.147 23.965 28.580 1.00 65.75 237 GLN A CA 1
ATOM 1686 C C . GLN A 1 237 ? -14.987 23.648 30.065 1.00 65.75 237 GLN A C 1
ATOM 1688 O O . GLN A 1 237 ? -13.920 23.866 30.640 1.00 65.75 237 GLN A O 1
ATOM 1693 N N . ASP A 1 238 ? -16.058 23.152 30.670 1.00 68.69 238 ASP A N 1
ATOM 1694 C CA . ASP A 1 238 ? -16.020 22.443 31.943 1.00 68.69 238 ASP A CA 1
ATOM 1695 C C . ASP A 1 238 ? -16.265 20.954 31.640 1.00 68.69 238 ASP A C 1
ATOM 1697 O O . ASP A 1 238 ? -17.112 20.601 30.813 1.00 68.69 238 ASP A O 1
ATOM 1701 N N . ILE A 1 239 ? -15.507 20.084 32.303 1.00 63.97 239 ILE A N 1
ATOM 1702 C CA . ILE A 1 239 ? -15.541 18.633 32.104 1.00 63.97 239 ILE A CA 1
ATOM 1703 C C . ILE A 1 239 ? -15.940 17.972 33.417 1.00 63.97 239 ILE A C 1
ATOM 1705 O O . ILE A 1 239 ? -15.473 18.361 34.493 1.00 63.97 239 ILE A O 1
ATOM 1709 N N . TYR A 1 240 ? -16.790 16.957 33.321 1.00 68.31 240 TYR A N 1
ATOM 1710 C CA . TYR A 1 240 ? -17.268 16.189 34.453 1.00 68.31 240 TYR A CA 1
ATOM 1711 C C . TYR A 1 240 ? -16.992 14.700 34.277 1.00 68.31 240 TYR A C 1
ATOM 1713 O O . TYR A 1 240 ? -17.305 14.142 33.231 1.00 68.31 240 TYR A O 1
ATOM 1721 N N . ARG A 1 241 ? -16.460 14.043 35.309 1.00 63.97 241 ARG A N 1
ATOM 1722 C CA . ARG A 1 241 ? -16.239 12.591 35.323 1.00 63.97 241 ARG A CA 1
ATOM 1723 C C . ARG A 1 241 ? -17.481 11.866 35.839 1.00 63.97 241 ARG A C 1
ATOM 1725 O O . ARG A 1 241 ? -18.077 12.294 36.829 1.00 63.97 241 ARG A O 1
ATOM 1732 N N . LEU A 1 242 ? -17.856 10.787 35.161 1.00 67.56 242 LEU A N 1
ATOM 1733 C CA . LEU A 1 242 ? -19.008 9.935 35.432 1.00 67.56 242 LEU A CA 1
ATOM 1734 C C . LEU A 1 242 ? -18.528 8.481 35.532 1.00 67.56 242 LEU A C 1
ATOM 1736 O O . LEU A 1 242 ? -18.319 7.819 34.525 1.00 67.56 242 LEU A O 1
ATOM 1740 N N . GLU A 1 243 ? -18.359 7.986 36.753 1.00 67.06 243 GLU A N 1
ATOM 1741 C CA . GLU A 1 243 ? -18.065 6.571 37.014 1.00 67.06 243 GLU A CA 1
ATOM 1742 C C . GLU A 1 243 ? -19.360 5.788 37.237 1.00 67.06 243 GLU A C 1
ATOM 1744 O O . GLU A 1 243 ? -20.249 6.238 37.977 1.00 67.06 243 GLU A O 1
ATOM 1749 N N . LEU A 1 244 ? -19.448 4.621 36.593 1.00 64.62 244 LEU A N 1
ATOM 1750 C CA . LEU A 1 244 ? -20.557 3.679 36.684 1.00 64.62 244 LEU A CA 1
ATOM 1751 C C . LEU A 1 244 ? -20.043 2.295 37.106 1.00 64.62 244 LEU A C 1
ATOM 1753 O O . LEU A 1 244 ? -19.369 1.604 36.348 1.00 64.62 244 LEU A O 1
ATOM 1757 N N . ASP A 1 245 ? -20.434 1.872 38.308 1.00 58.00 245 ASP A N 1
ATOM 1758 C CA . ASP A 1 245 ? -20.154 0.558 38.908 1.00 58.00 245 ASP A CA 1
ATOM 1759 C C . ASP A 1 245 ? -20.983 -0.583 38.286 1.00 58.00 245 ASP A C 1
ATOM 1761 O O . ASP A 1 245 ? -20.716 -1.764 38.500 1.00 58.00 245 ASP A O 1
ATOM 1765 N N . ARG A 1 246 ? -22.041 -0.232 37.549 1.00 60.88 246 ARG A N 1
ATOM 1766 C CA . ARG A 1 246 ? -23.034 -1.154 36.981 1.00 60.88 246 ARG A CA 1
ATOM 1767 C C . ARG A 1 246 ? -23.825 -0.495 35.845 1.00 60.88 246 ARG A C 1
ATOM 1769 O O . ARG A 1 246 ? -23.843 0.738 35.758 1.00 60.88 246 ARG A O 1
ATOM 1776 N N . PRO A 1 247 ? -24.555 -1.275 35.023 1.00 66.19 247 PRO A N 1
ATOM 1777 C CA . PRO A 1 247 ? -25.378 -0.727 33.952 1.00 66.19 247 PRO A CA 1
ATOM 1778 C C . PRO A 1 247 ? -26.375 0.323 34.463 1.00 66.19 247 PRO A C 1
ATOM 1780 O O . PRO A 1 247 ? -27.187 0.061 35.359 1.00 66.19 247 PRO A O 1
ATOM 1783 N N . THR A 1 248 ? -26.307 1.526 33.897 1.00 74.00 248 THR A N 1
ATOM 1784 C CA . THR A 1 248 ? -27.029 2.701 34.401 1.00 74.00 248 THR A CA 1
ATOM 1785 C C . THR A 1 248 ? -27.625 3.485 33.242 1.00 74.00 248 THR A C 1
ATOM 1787 O O . THR A 1 248 ? -26.932 3.846 32.295 1.00 74.00 248 THR A O 1
ATOM 1790 N N . THR A 1 249 ? -28.920 3.781 33.328 1.00 79.69 249 THR A N 1
ATOM 1791 C CA . THR A 1 249 ? -29.570 4.752 32.450 1.00 79.69 249 THR A CA 1
ATOM 1792 C C . THR A 1 249 ? -29.315 6.155 32.984 1.00 79.69 249 THR A C 1
ATOM 1794 O O . THR A 1 249 ? -29.575 6.455 34.153 1.00 79.69 249 THR A O 1
ATOM 1797 N N . VAL A 1 250 ? -28.793 6.997 32.103 1.00 79.69 250 VAL A N 1
ATOM 1798 C CA . VAL A 1 250 ? -28.313 8.347 32.357 1.00 79.69 250 VAL A CA 1
ATOM 1799 C C . VAL A 1 250 ? -29.157 9.326 31.547 1.00 79.69 250 VAL A C 1
ATOM 1801 O O . VAL A 1 250 ? -29.228 9.236 30.323 1.00 79.69 250 VAL A O 1
ATOM 1804 N N . ASP A 1 251 ? -29.791 10.273 32.237 1.00 81.56 251 ASP A N 1
ATOM 1805 C CA . ASP A 1 251 ? -30.381 11.459 31.618 1.00 81.56 251 ASP A CA 1
ATOM 1806 C C . ASP A 1 251 ? -29.488 12.661 31.947 1.00 81.56 251 ASP A C 1
ATOM 1808 O O . ASP A 1 251 ? -29.265 12.951 33.126 1.00 81.56 251 ASP A O 1
ATOM 1812 N N . LEU A 1 252 ? -28.993 13.366 30.929 1.00 82.19 252 LEU A N 1
ATOM 1813 C CA . LEU A 1 252 ? -28.186 14.577 31.096 1.00 82.19 252 LEU A CA 1
ATOM 1814 C C . LEU A 1 252 ? -28.929 15.770 30.512 1.00 82.19 252 LEU A C 1
ATOM 1816 O O . LEU A 1 252 ? -29.257 15.778 29.327 1.00 82.19 252 LEU A O 1
ATOM 1820 N N . SER A 1 253 ? -29.164 16.793 31.331 1.00 80.50 253 SER A N 1
ATOM 1821 C CA . SER A 1 253 ? -29.739 18.057 30.869 1.00 80.50 253 SER A CA 1
ATOM 1822 C C . SER A 1 253 ? -28.966 19.255 31.394 1.00 80.50 253 SER A C 1
ATOM 1824 O O . SER A 1 253 ? -28.689 19.351 32.593 1.00 80.50 253 SER A O 1
ATOM 1826 N N . LEU A 1 254 ? -28.684 20.188 30.497 1.00 76.56 254 LEU A N 1
ATOM 1827 C CA . LEU A 1 254 ? -28.115 21.489 30.781 1.00 76.56 254 LEU A CA 1
ATOM 1828 C C . LEU A 1 254 ? -29.248 22.521 30.817 1.00 76.56 254 LEU A C 1
ATOM 1830 O O . LEU A 1 254 ? -30.112 22.530 29.944 1.00 76.56 254 LEU A O 1
ATOM 1834 N N . ASN A 1 255 ? -29.260 23.396 31.821 1.00 75.62 255 ASN A N 1
ATOM 1835 C CA . ASN A 1 255 ? -30.312 24.394 32.010 1.00 75.62 255 ASN A CA 1
ATOM 1836 C C . ASN A 1 255 ? -29.750 25.742 32.481 1.00 75.62 255 ASN A C 1
ATOM 1838 O O . ASN A 1 255 ? -28.708 25.818 33.134 1.00 75.62 255 ASN A O 1
ATOM 1842 N N . GLY A 1 256 ? -30.513 26.812 32.243 1.00 66.31 256 GLY A N 1
ATOM 1843 C CA . GLY A 1 256 ? -30.382 28.065 32.998 1.00 66.31 256 GLY A CA 1
ATOM 1844 C C . GLY A 1 256 ? -29.251 29.004 32.571 1.00 66.31 256 GLY A C 1
ATOM 1845 O O . GLY A 1 256 ? -28.969 29.955 33.302 1.00 66.31 256 GLY A O 1
ATOM 1846 N N . TRP A 1 257 ? -28.641 28.785 31.403 1.00 68.56 257 TRP A N 1
ATOM 1847 C CA . TRP A 1 257 ? -27.736 29.768 30.810 1.00 68.56 257 TRP A CA 1
ATOM 1848 C C . TRP A 1 257 ? -28.488 31.026 30.354 1.00 68.56 257 TRP A C 1
ATOM 1850 O O . TRP A 1 257 ? -29.697 31.011 30.105 1.00 68.56 257 TRP A O 1
ATOM 1860 N N . GLN A 1 258 ? -27.768 32.146 30.273 1.00 55.62 258 GLN A N 1
ATOM 1861 C CA . GLN A 1 258 ? -28.306 33.430 29.827 1.00 55.62 258 GLN A CA 1
ATOM 1862 C C . GLN A 1 258 ? -27.357 34.087 28.820 1.00 55.62 258 GLN A C 1
ATOM 1864 O O . GLN A 1 258 ? -26.147 34.129 29.046 1.00 55.62 258 GLN A O 1
ATOM 1869 N N . ASN A 1 259 ? -27.952 34.693 27.785 1.00 53.38 259 ASN A N 1
ATOM 1870 C CA . ASN A 1 259 ? -27.338 35.296 26.589 1.00 53.38 259 ASN A CA 1
ATOM 1871 C C . ASN A 1 259 ? -27.006 34.309 25.455 1.00 53.38 259 ASN A C 1
ATOM 1873 O O . ASN A 1 259 ? -26.776 33.127 25.681 1.00 53.38 259 ASN A O 1
ATOM 1877 N N . ALA A 1 260 ? -27.023 34.835 24.225 1.00 46.59 260 ALA A N 1
ATOM 1878 C CA . ALA A 1 260 ? -26.934 34.094 22.964 1.00 46.59 260 ALA A CA 1
ATOM 1879 C C . ALA A 1 260 ? -25.493 33.677 22.610 1.00 46.59 260 ALA A C 1
ATOM 1881 O O . ALA A 1 260 ? -24.909 34.166 21.645 1.00 46.59 260 ALA A O 1
ATOM 1882 N N . ALA A 1 261 ? -24.920 32.802 23.430 1.00 52.81 261 ALA A N 1
ATOM 1883 C CA . ALA A 1 261 ? -23.832 31.927 23.022 1.00 52.81 261 ALA A CA 1
ATOM 1884 C C . ALA A 1 261 ? -24.407 30.513 22.936 1.00 52.81 261 ALA A C 1
ATOM 1886 O O . ALA A 1 261 ? -25.058 30.076 23.887 1.00 52.81 261 ALA A O 1
ATOM 1887 N N . ASP A 1 262 ? -24.170 29.829 21.822 1.00 63.16 262 ASP A N 1
ATOM 1888 C CA . ASP A 1 262 ? -24.507 28.416 21.705 1.00 63.16 262 ASP A CA 1
ATOM 1889 C C . ASP A 1 262 ? -23.621 27.647 22.702 1.00 63.16 262 ASP A C 1
ATOM 1891 O O . ASP A 1 262 ? -22.412 27.893 22.809 1.00 63.16 262 ASP A O 1
ATOM 1895 N N . VAL A 1 263 ? -24.225 26.772 23.496 1.00 63.59 263 VAL A N 1
ATOM 1896 C CA . VAL A 1 263 ? -23.497 25.836 24.357 1.00 63.59 263 VAL A CA 1
ATOM 1897 C C . VAL A 1 263 ? -23.608 24.461 23.697 1.00 63.59 263 VAL A C 1
ATOM 1899 O O . VAL A 1 263 ? -24.446 24.250 22.827 1.00 63.59 263 VAL A O 1
ATOM 1902 N N . ASP A 1 264 ? -22.688 23.564 24.017 1.00 71.19 264 ASP A N 1
ATOM 1903 C CA . ASP A 1 264 ? -22.716 22.181 23.555 1.00 71.19 264 ASP A CA 1
ATOM 1904 C C . ASP A 1 264 ? -22.590 21.247 24.760 1.00 71.19 264 ASP A C 1
ATOM 1906 O O . ASP A 1 264 ? -21.710 21.434 25.615 1.00 71.19 264 ASP A O 1
ATOM 1910 N N . LEU A 1 265 ? -23.487 20.262 24.819 1.00 70.44 265 LEU A N 1
ATOM 1911 C CA . LEU A 1 265 ? -23.529 19.200 25.815 1.00 70.44 265 LEU A CA 1
ATOM 1912 C C . LEU A 1 265 ? -23.261 17.858 25.126 1.00 70.44 265 LEU A C 1
ATOM 1914 O O . LEU A 1 265 ? -24.107 17.347 24.389 1.00 70.44 265 LEU A O 1
ATOM 1918 N N . ALA A 1 266 ? -22.117 17.256 25.446 1.00 69.00 266 ALA A N 1
ATOM 1919 C CA . ALA A 1 266 ? -21.714 15.954 24.927 1.00 69.00 266 ALA A CA 1
ATOM 1920 C C . ALA A 1 266 ? -21.415 14.966 26.062 1.00 69.00 266 ALA A C 1
ATOM 1922 O O . ALA A 1 266 ? -20.846 15.334 27.094 1.00 69.00 266 ALA A O 1
ATOM 1923 N N . LEU A 1 267 ? -21.777 13.703 25.847 1.00 71.31 267 LEU A N 1
ATOM 1924 C CA . LEU A 1 267 ? -21.302 12.563 26.620 1.00 71.31 267 LEU A CA 1
ATOM 1925 C C . LEU A 1 267 ? -20.252 11.825 25.787 1.00 71.31 267 LEU A C 1
ATOM 1927 O O . LEU A 1 267 ? -20.511 11.415 24.654 1.00 71.31 267 LEU A O 1
ATOM 1931 N N . LEU A 1 268 ? -19.084 11.648 26.385 1.00 61.28 268 LEU A N 1
ATOM 1932 C CA . LEU A 1 268 ? -17.885 11.065 25.805 1.00 61.28 268 LEU A CA 1
ATOM 1933 C C . LEU A 1 268 ? -17.538 9.789 26.578 1.00 61.28 268 LEU A C 1
ATOM 1935 O O . LEU A 1 268 ? -17.826 9.695 27.777 1.00 61.28 268 LEU A O 1
ATOM 1939 N N . GLN A 1 269 ? -16.907 8.827 25.909 1.00 56.69 269 GLN A N 1
ATOM 1940 C CA . GLN A 1 269 ? -16.292 7.695 26.608 1.00 56.69 269 GLN A CA 1
ATOM 1941 C C . GLN A 1 269 ? -14.952 8.131 27.223 1.00 56.69 269 GLN A C 1
ATOM 1943 O O . GLN A 1 269 ? -14.710 7.880 28.399 1.00 56.69 269 GLN A O 1
ATOM 1948 N N . ASP A 1 270 ? -14.178 8.929 26.479 1.00 51.56 270 ASP A N 1
ATOM 1949 C CA . ASP A 1 270 ? -12.813 9.342 26.821 1.00 51.56 270 ASP A CA 1
ATOM 1950 C C . ASP A 1 270 ? -12.590 10.866 26.677 1.00 51.56 270 ASP A C 1
ATOM 1952 O O . ASP A 1 270 ? -13.494 11.620 26.306 1.00 51.56 270 ASP A O 1
ATOM 1956 N N . LEU A 1 271 ? -11.374 11.333 26.992 1.00 46.28 271 LEU A N 1
ATOM 1957 C CA . LEU A 1 271 ? -10.909 12.709 26.768 1.00 46.28 271 LEU A CA 1
ATOM 1958 C C . LEU A 1 271 ? -9.589 12.719 25.991 1.00 46.28 271 LEU A C 1
ATOM 1960 O O . LEU A 1 271 ? -8.678 11.929 26.266 1.00 46.28 271 LEU A O 1
ATOM 1964 N N . ASN A 1 272 ? -9.431 13.693 25.093 1.00 44.91 272 ASN A N 1
ATOM 1965 C CA . ASN A 1 272 ? -8.115 14.050 24.571 1.00 44.91 272 ASN A CA 1
ATOM 1966 C C . ASN A 1 272 ? -7.354 14.972 25.547 1.00 44.91 272 ASN A C 1
ATOM 1968 O O . ASN A 1 272 ? -7.941 15.572 26.448 1.00 44.91 272 ASN A O 1
ATOM 1972 N N . ARG A 1 273 ? -6.039 15.110 25.336 1.00 37.88 273 ARG A N 1
ATOM 1973 C CA . ARG A 1 273 ? -5.106 15.899 26.167 1.00 37.88 273 ARG A CA 1
ATOM 1974 C C . ARG A 1 273 ? -5.513 17.369 26.389 1.00 37.88 273 ARG A C 1
ATOM 1976 O O . ARG A 1 273 ? -5.091 17.969 27.376 1.00 37.88 273 ARG A O 1
ATOM 1983 N N . ASP A 1 274 ? -6.315 17.941 25.491 1.00 37.94 274 ASP A N 1
ATOM 1984 C CA . ASP A 1 274 ? -6.798 19.327 25.560 1.00 37.94 274 ASP A CA 1
ATOM 1985 C C . ASP A 1 274 ? -8.279 19.426 26.006 1.00 37.94 274 ASP A C 1
ATOM 1987 O O . ASP A 1 274 ? -8.811 20.525 26.183 1.00 37.94 274 ASP A O 1
ATOM 1991 N N . GLY A 1 275 ? -8.953 18.288 26.214 1.00 42.69 275 GLY A N 1
ATOM 1992 C CA . GLY A 1 275 ? -10.364 18.160 26.592 1.00 42.69 275 GLY A CA 1
ATOM 1993 C C . GLY A 1 275 ? -11.386 18.415 25.471 1.00 42.69 275 GLY A C 1
ATOM 1994 O O . GLY A 1 275 ? -12.579 18.533 25.758 1.00 42.69 275 GLY A O 1
ATOM 1995 N N . ASP A 1 276 ? -10.946 18.566 24.218 1.00 37.81 276 ASP A N 1
ATOM 1996 C CA . ASP A 1 276 ? -11.831 18.817 23.069 1.00 37.81 276 ASP A CA 1
ATOM 1997 C C . ASP A 1 276 ? -12.296 17.514 22.380 1.00 37.81 276 ASP A C 1
ATOM 1999 O O . ASP A 1 276 ? -11.845 16.422 22.710 1.00 37.81 276 ASP A O 1
ATOM 2003 N N . LEU A 1 277 ? -13.208 17.634 21.416 1.00 41.47 277 LEU A N 1
ATOM 2004 C CA . LEU A 1 277 ? -13.633 16.558 20.524 1.00 41.47 277 LEU A CA 1
ATOM 2005 C C . LEU A 1 277 ? -12.623 16.399 19.379 1.00 41.47 277 LEU A C 1
ATOM 2007 O O . LEU A 1 277 ? -12.289 17.383 18.718 1.00 41.47 277 LEU A O 1
ATOM 2011 N N . GLY A 1 278 ? -12.256 15.158 19.054 1.00 40.97 278 GLY A N 1
ATOM 2012 C CA . GLY A 1 278 ? -12.359 14.750 17.652 1.00 40.97 278 GLY A CA 1
ATOM 2013 C C . GLY A 1 278 ? -13.851 14.611 17.335 1.00 40.97 278 GLY A C 1
ATOM 2014 O O . GLY A 1 278 ? -14.581 14.050 18.152 1.00 40.97 278 GLY A O 1
ATOM 2015 N N . GLU A 1 279 ? -14.335 15.173 16.222 1.00 39.81 279 GLU A N 1
ATOM 2016 C CA . GLU A 1 279 ? -15.786 15.346 15.980 1.00 39.81 279 GLU A CA 1
ATOM 2017 C C . GLU A 1 279 ? -16.589 14.021 15.964 1.00 39.81 279 GLU A C 1
ATOM 2019 O O . GLU A 1 279 ? -17.804 14.046 16.156 1.00 39.81 279 GLU A O 1
ATOM 2024 N N . ASP A 1 280 ? -15.908 12.873 15.856 1.00 42.41 280 ASP A N 1
ATOM 2025 C CA . ASP A 1 280 ? -16.485 11.527 15.734 1.00 42.41 280 ASP A CA 1
ATOM 2026 C C . ASP A 1 280 ? -16.594 10.720 17.059 1.00 42.41 280 ASP A C 1
ATOM 2028 O O . ASP A 1 280 ? -17.129 9.609 17.062 1.00 42.41 280 ASP A O 1
ATOM 2032 N N . GLU A 1 281 ? -16.095 11.228 18.198 1.00 52.88 281 GLU A N 1
ATOM 2033 C CA . GLU A 1 281 ? -15.923 10.430 19.440 1.00 52.88 281 GLU A CA 1
ATOM 2034 C C . GLU A 1 281 ? -17.061 10.539 20.478 1.00 52.88 281 GLU A C 1
ATOM 2036 O O . GLU A 1 281 ? -17.049 9.850 21.502 1.00 52.88 281 GLU A O 1
ATOM 2041 N N . ALA A 1 282 ? -18.082 11.368 20.244 1.00 55.62 282 ALA A N 1
ATOM 2042 C CA . ALA A 1 282 ? -19.208 11.479 21.174 1.00 55.62 282 ALA A CA 1
ATOM 2043 C C . ALA A 1 282 ? -20.086 10.208 21.170 1.00 55.62 282 ALA A C 1
ATOM 2045 O O . ALA A 1 282 ? -20.512 9.726 20.118 1.00 55.62 282 ALA A O 1
ATOM 2046 N N . ILE A 1 283 ? -20.432 9.701 22.360 1.00 59.91 283 ILE A N 1
ATOM 2047 C CA . ILE A 1 283 ? -21.454 8.649 22.521 1.00 59.91 283 ILE A CA 1
ATOM 2048 C C . ILE A 1 283 ? -22.837 9.242 22.224 1.00 59.91 283 ILE A C 1
ATOM 2050 O O . ILE A 1 283 ? -23.682 8.605 21.596 1.00 59.91 283 ILE A O 1
ATOM 2054 N N . ALA A 1 284 ? -23.063 10.479 22.676 1.00 62.31 284 ALA A N 1
ATOM 2055 C CA . ALA A 1 284 ? -24.227 11.282 22.328 1.00 62.31 284 ALA A CA 1
ATOM 2056 C C . ALA A 1 284 ? -23.935 12.782 22.496 1.00 62.31 284 ALA A C 1
ATOM 2058 O O . ALA A 1 284 ? -23.270 13.190 23.449 1.00 62.31 284 ALA A O 1
ATOM 2059 N N . SER A 1 285 ? -24.495 13.598 21.606 1.00 64.50 285 SER A N 1
ATOM 2060 C CA . SER A 1 285 ? -24.529 15.064 21.676 1.00 64.50 285 SER A CA 1
ATOM 2061 C C . SER A 1 285 ? -25.978 15.568 21.741 1.00 64.50 285 SER A C 1
ATOM 2063 O O . SER A 1 285 ? -26.922 14.818 21.463 1.00 64.50 285 SER A O 1
ATOM 2065 N N . SER A 1 286 ? -26.183 16.818 22.163 1.00 63.72 286 SER A N 1
ATOM 2066 C CA . SER A 1 286 ? -27.514 17.436 22.204 1.00 63.72 286 SER A CA 1
ATOM 2067 C C . SER A 1 286 ? -28.027 17.781 20.793 1.00 63.72 286 SER A C 1
ATOM 2069 O O . SER A 1 286 ? -27.285 18.212 19.912 1.00 63.72 286 SER A O 1
ATOM 2071 N N . GLU A 1 287 ? -29.335 17.622 20.561 1.00 52.78 287 GLU A N 1
ATOM 2072 C CA . GLU A 1 287 ? -29.986 18.229 19.392 1.00 52.78 287 GLU A CA 1
ATOM 2073 C C . GLU A 1 287 ? -30.036 19.752 19.606 1.00 52.78 287 GLU A C 1
ATOM 2075 O O . GLU A 1 287 ? -30.654 20.211 20.572 1.00 52.78 287 GLU A O 1
ATOM 2080 N N . GLN A 1 288 ? -29.416 20.541 18.715 1.00 50.38 288 GLN A N 1
ATOM 2081 C CA . GLN A 1 288 ? -29.459 22.008 18.794 1.00 50.38 288 GLN A CA 1
ATOM 2082 C C . GLN A 1 288 ? -30.908 22.507 18.857 1.00 50.38 288 GLN A C 1
ATOM 2084 O O . GLN A 1 288 ? -31.680 22.375 17.903 1.00 50.38 288 GLN A O 1
ATOM 2089 N N . THR A 1 289 ? -31.272 23.136 19.973 1.00 44.00 289 THR A N 1
ATOM 2090 C CA . THR A 1 289 ? -32.577 23.776 20.148 1.00 44.00 289 THR A CA 1
ATOM 2091 C C . THR A 1 289 ? -32.390 25.205 20.640 1.00 44.00 289 THR A C 1
ATOM 2093 O O . THR A 1 289 ? -31.646 25.461 21.578 1.00 44.00 289 THR A O 1
ATOM 2096 N N . ASN A 1 290 ? -33.104 26.156 20.027 1.00 47.34 290 ASN A N 1
ATOM 2097 C CA . ASN A 1 290 ? -33.027 27.591 20.349 1.00 47.34 290 ASN A CA 1
ATOM 2098 C C . ASN A 1 290 ? -33.742 27.947 21.679 1.00 47.34 290 ASN A C 1
ATOM 2100 O O . ASN A 1 290 ? -34.456 28.949 21.768 1.00 47.34 290 ASN A O 1
ATOM 2104 N N . SER A 1 291 ? -33.611 27.096 22.695 1.00 53.09 291 SER A N 1
ATOM 2105 C CA . SER A 1 291 ? -34.232 27.181 24.020 1.00 53.09 291 SER A CA 1
ATOM 2106 C C . SER A 1 291 ? -33.166 27.222 25.114 1.00 53.09 291 SER A C 1
ATOM 2108 O O . SER A 1 291 ? -32.077 26.704 24.932 1.00 53.09 291 SER A O 1
ATOM 2110 N N . ASN A 1 292 ? -33.489 27.783 26.285 1.00 60.47 292 ASN A N 1
ATOM 2111 C CA . ASN A 1 292 ? -32.571 27.892 27.438 1.00 60.47 292 ASN A CA 1
ATOM 2112 C C . ASN A 1 292 ? -32.338 26.544 28.177 1.00 60.47 292 ASN A C 1
ATOM 2114 O O . ASN A 1 292 ? -32.213 26.519 29.409 1.00 60.47 292 ASN A O 1
ATOM 2118 N N . SER A 1 293 ? -32.399 25.432 27.444 1.00 63.91 293 SER A N 1
ATOM 2119 C CA . SER A 1 293 ? -32.351 24.055 27.933 1.00 63.91 293 SER A CA 1
ATOM 2120 C C . SER A 1 293 ? -31.909 23.113 26.813 1.00 63.91 293 SER A C 1
ATOM 2122 O O . SER A 1 293 ? -32.530 23.103 25.750 1.00 63.91 293 SER A O 1
ATOM 2124 N N . GLU A 1 294 ? -30.910 22.284 27.089 1.00 68.81 294 GLU A N 1
ATOM 2125 C CA . GLU A 1 294 ? -30.385 21.241 26.203 1.00 68.81 294 GLU A CA 1
ATOM 2126 C C . GLU A 1 294 ? -30.406 19.915 26.953 1.00 68.81 294 GLU A C 1
ATOM 2128 O O . GLU A 1 294 ? -30.233 19.877 28.173 1.00 68.81 294 GLU A O 1
ATOM 2133 N N . ALA A 1 295 ? -30.607 18.814 26.236 1.00 65.69 295 ALA A N 1
ATOM 2134 C CA . ALA A 1 295 ? -30.587 17.493 26.837 1.00 65.69 295 ALA A CA 1
ATOM 2135 C C . ALA A 1 295 ? -30.020 16.455 25.876 1.00 65.69 295 ALA A C 1
ATOM 2137 O O . ALA A 1 295 ? -30.374 16.420 24.697 1.00 65.69 295 ALA A O 1
ATOM 2138 N N . ILE A 1 296 ? -29.202 15.565 26.425 1.00 66.12 296 ILE A N 1
ATOM 2139 C CA . ILE A 1 296 ? -28.927 14.268 25.820 1.00 66.12 296 ILE A CA 1
ATOM 2140 C C . ILE A 1 296 ? -30.115 13.367 26.180 1.00 66.12 296 ILE A C 1
ATOM 2142 O O . ILE A 1 296 ? -30.562 13.331 27.332 1.00 66.12 296 ILE A O 1
ATOM 2146 N N . ARG A 1 297 ? -30.666 12.665 25.184 1.00 66.38 297 ARG A N 1
ATOM 2147 C CA . ARG A 1 297 ? -31.765 11.703 25.383 1.00 66.38 297 ARG A CA 1
ATOM 2148 C C . ARG A 1 297 ? -31.335 10.611 26.374 1.00 66.38 297 ARG A C 1
ATOM 2150 O O . ARG A 1 297 ? -30.162 10.263 26.415 1.00 66.38 297 ARG A O 1
ATOM 2157 N N . SER A 1 298 ? -32.287 10.048 27.126 1.00 75.19 298 SER A N 1
A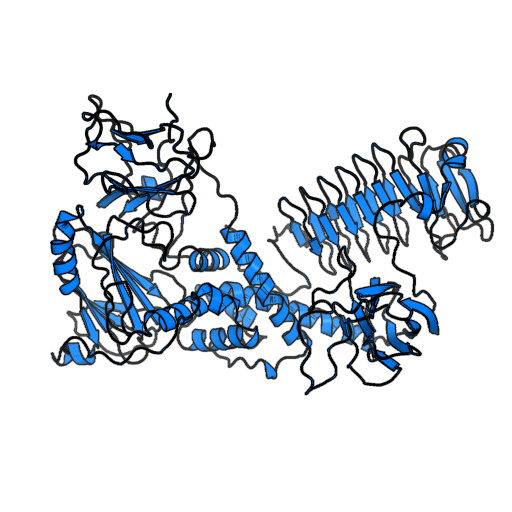TOM 2158 C CA . SER A 1 298 ? -32.044 8.935 28.059 1.00 75.19 298 SER A CA 1
ATOM 2159 C C . SER A 1 298 ? -31.185 7.841 27.420 1.00 75.19 298 SER A C 1
ATOM 2161 O O . SER A 1 298 ? -31.630 7.196 26.469 1.00 75.19 298 SER A O 1
ATOM 2163 N N . LEU A 1 299 ? -29.984 7.623 27.951 1.00 71.75 299 LEU A N 1
ATOM 2164 C CA . LEU A 1 299 ? -29.009 6.692 27.393 1.00 71.75 299 LEU A CA 1
ATOM 2165 C C . LEU A 1 299 ? -28.656 5.619 28.421 1.00 71.75 299 LEU A C 1
ATOM 2167 O O . LEU A 1 299 ? -28.319 5.937 29.559 1.00 71.75 299 LEU A O 1
ATOM 2171 N N . THR A 1 300 ? -28.719 4.347 28.033 1.00 75.88 300 THR A N 1
ATOM 2172 C CA . THR A 1 300 ? -28.259 3.244 28.885 1.00 75.88 300 THR A CA 1
ATOM 2173 C C . THR A 1 300 ? -26.791 2.959 28.614 1.00 75.88 300 THR A C 1
ATOM 2175 O O . THR A 1 300 ? -26.423 2.602 27.499 1.00 75.88 300 THR A O 1
ATOM 2178 N N . LEU A 1 301 ? -25.975 3.101 29.654 1.00 69.25 301 LEU A N 1
ATOM 2179 C CA . LEU A 1 301 ? -24.536 2.877 29.632 1.00 69.25 301 LEU A CA 1
ATOM 2180 C C . LEU A 1 301 ? -24.182 1.569 30.345 1.00 69.25 301 LEU A C 1
ATOM 2182 O O . LEU A 1 301 ? -24.848 1.169 31.307 1.00 69.25 301 LEU A O 1
ATOM 2186 N N . THR A 1 302 ? -23.121 0.911 29.877 1.00 63.88 302 THR A N 1
ATOM 2187 C CA . THR A 1 302 ? -22.476 -0.208 30.584 1.00 63.88 302 THR A CA 1
ATOM 2188 C C . THR A 1 302 ? -21.738 0.322 31.826 1.00 63.88 302 THR A C 1
ATOM 2190 O O . THR A 1 302 ? -21.600 1.543 31.964 1.00 63.88 302 THR A O 1
ATOM 2193 N N . PRO A 1 303 ? -21.222 -0.544 32.722 1.00 63.78 303 PRO A N 1
ATOM 2194 C CA . PRO A 1 303 ? -20.202 -0.117 33.679 1.00 63.78 303 PRO A CA 1
ATOM 2195 C C . PRO A 1 303 ? -19.014 0.525 32.944 1.00 63.78 303 PRO A C 1
ATOM 2197 O O . PRO A 1 303 ? -18.863 0.336 31.731 1.00 63.78 303 PRO A O 1
ATOM 2200 N N . GLY A 1 304 ? -18.214 1.296 33.675 1.00 57.31 304 GLY A N 1
ATOM 2201 C CA . GLY A 1 304 ? -17.037 1.989 33.153 1.00 57.31 304 GLY A CA 1
ATOM 2202 C C . GLY A 1 304 ? -16.999 3.474 33.515 1.00 57.31 304 GLY A C 1
ATOM 2203 O O . GLY A 1 304 ? -17.879 4.006 34.203 1.00 57.31 304 GLY A O 1
ATOM 2204 N N . GLN A 1 305 ? -15.949 4.144 33.048 1.00 59.03 305 GLN A N 1
ATOM 2205 C CA . GLN A 1 305 ? -15.764 5.584 33.188 1.00 59.03 305 GLN A CA 1
ATOM 2206 C C . GLN A 1 305 ? -16.267 6.302 31.927 1.00 59.03 305 GLN A C 1
ATOM 2208 O O . GLN A 1 305 ? -16.100 5.816 30.815 1.00 59.03 305 GLN A O 1
ATOM 2213 N N . TYR A 1 306 ? -16.883 7.464 32.120 1.00 67.25 306 TYR A N 1
ATOM 2214 C CA . TYR A 1 306 ? -17.400 8.333 31.067 1.00 67.25 306 TYR A CA 1
ATOM 2215 C C . TYR A 1 306 ? -17.129 9.795 31.424 1.00 67.25 306 TYR A C 1
ATOM 2217 O O . TYR A 1 306 ? -16.898 10.135 32.593 1.00 67.25 306 TYR A O 1
ATOM 2225 N N . PHE A 1 307 ? -17.240 10.688 30.443 1.00 66.06 307 PHE A N 1
ATOM 2226 C CA . PHE A 1 307 ? -17.068 12.122 30.648 1.00 66.06 307 PHE A CA 1
ATOM 2227 C C . PHE A 1 307 ? -18.229 12.925 30.065 1.00 66.06 307 PHE A C 1
ATOM 2229 O O . PHE A 1 307 ? -18.664 12.699 28.941 1.00 66.06 307 PHE A O 1
ATOM 2236 N N . VAL A 1 308 ? -18.727 13.902 30.819 1.00 73.50 308 VAL A N 1
ATOM 2237 C CA . VAL A 1 308 ? -19.726 14.867 30.349 1.00 73.50 308 VAL A CA 1
ATOM 2238 C C . VAL A 1 308 ? -19.036 16.203 30.135 1.00 73.50 308 VAL A C 1
ATOM 2240 O O . VAL A 1 308 ? -18.457 16.764 31.067 1.00 73.50 308 VAL A O 1
ATOM 2243 N N . ARG A 1 309 ? -19.109 16.729 28.916 1.00 75.50 309 ARG A N 1
ATOM 2244 C CA . ARG A 1 309 ? -18.492 17.999 28.539 1.00 75.50 309 ARG A CA 1
ATOM 2245 C C . ARG A 1 309 ? -19.554 19.068 28.324 1.00 75.50 309 ARG A C 1
ATOM 2247 O O . ARG A 1 309 ? -20.540 18.829 27.633 1.00 75.50 309 ARG A O 1
ATOM 2254 N N . VAL A 1 310 ? -19.307 20.256 28.875 1.00 75.88 310 VAL A N 1
ATOM 2255 C CA . VAL A 1 310 ? -20.093 21.473 28.634 1.00 75.88 310 VAL A CA 1
ATOM 2256 C C . VAL A 1 310 ? -19.165 22.524 28.022 1.00 75.88 310 VAL A C 1
ATOM 2258 O O . VAL A 1 310 ? -18.277 23.029 28.714 1.00 75.88 310 VAL A O 1
ATOM 2261 N N . LYS A 1 311 ? -19.337 22.850 26.735 1.00 73.31 311 LYS A N 1
ATOM 2262 C CA . LYS A 1 311 ? -18.447 23.757 25.978 1.00 73.31 311 LYS A CA 1
ATOM 2263 C C . LYS A 1 311 ? -19.195 24.996 25.484 1.00 73.31 311 LYS A C 1
ATOM 2265 O O . LYS A 1 311 ? -20.253 24.874 24.880 1.00 73.31 311 LYS A O 1
ATOM 2270 N N . GLN A 1 312 ? -18.637 26.191 25.693 1.00 71.06 312 GLN A N 1
ATOM 2271 C CA . GLN A 1 312 ? -19.178 27.426 25.110 1.00 71.06 312 GLN A CA 1
ATOM 2272 C C . GLN A 1 312 ? -18.650 27.604 23.681 1.00 71.06 312 GLN A C 1
ATOM 2274 O O . GLN A 1 312 ? -17.456 27.860 23.491 1.00 71.06 312 GLN A O 1
ATOM 2279 N N . GLN A 1 313 ? -19.537 27.503 22.690 1.00 62.84 313 GLN A N 1
ATOM 2280 C CA . GLN A 1 313 ? -19.196 27.721 21.286 1.00 62.84 313 GLN A CA 1
ATOM 2281 C C . GLN A 1 313 ? -18.954 29.217 21.006 1.00 62.84 313 GLN A C 1
ATOM 2283 O O . GLN A 1 313 ? -19.539 30.091 21.664 1.00 62.84 313 GLN A O 1
ATOM 2288 N N . PRO A 1 314 ? -18.098 29.561 20.027 1.00 57.94 314 PRO A N 1
ATOM 2289 C CA . PRO A 1 314 ? -18.006 30.926 19.530 1.00 57.94 314 PRO A CA 1
ATOM 2290 C C . PRO A 1 314 ? -19.316 31.305 18.829 1.00 57.94 314 PRO A C 1
ATOM 2292 O O . PRO A 1 314 ? -19.834 30.542 18.017 1.00 57.94 314 PRO A O 1
ATOM 2295 N N . ALA A 1 315 ? -19.836 32.503 19.107 1.00 53.47 315 ALA A N 1
ATOM 2296 C CA . ALA A 1 315 ? -21.071 32.980 18.489 1.00 53.47 315 ALA A CA 1
ATOM 2297 C C . ALA A 1 315 ? -20.934 33.019 16.957 1.00 53.47 315 ALA A C 1
ATOM 2299 O O . ALA A 1 315 ? -20.221 33.865 16.403 1.00 53.47 315 ALA A O 1
ATOM 2300 N N . THR A 1 316 ? -21.633 32.113 16.271 1.00 45.25 316 THR A N 1
ATOM 2301 C CA . THR A 1 316 ? -21.746 32.153 14.812 1.00 45.25 316 THR A CA 1
ATOM 2302 C C . THR A 1 316 ? -22.467 33.439 14.395 1.00 45.25 316 THR A C 1
ATOM 2304 O O . THR A 1 316 ? -23.331 33.956 15.108 1.00 45.25 316 THR A O 1
ATOM 2307 N N . GLN A 1 317 ? -22.077 34.029 13.259 1.00 39.03 317 GLN A N 1
ATOM 2308 C CA . GLN A 1 317 ? -22.632 35.315 12.828 1.00 39.03 317 GLN A CA 1
ATOM 2309 C C . GLN A 1 317 ? -24.115 35.200 12.444 1.00 39.03 317 GLN A C 1
ATOM 2311 O O . GLN A 1 317 ? -24.463 35.010 11.278 1.00 39.03 317 GLN A O 1
ATOM 2316 N N . ILE A 1 318 ? -25.007 35.447 13.402 1.00 34.47 318 ILE A N 1
ATOM 2317 C CA . ILE A 1 318 ? -26.396 35.791 13.106 1.00 34.47 318 ILE A CA 1
ATOM 2318 C C . ILE A 1 318 ? -26.413 37.201 12.492 1.00 34.47 318 ILE A C 1
ATOM 2320 O O . ILE A 1 318 ? -26.525 38.193 13.202 1.00 34.47 318 ILE A O 1
ATOM 2324 N N . THR A 1 319 ? -26.270 37.299 11.167 1.00 29.75 319 THR A N 1
ATOM 2325 C CA . THR A 1 319 ? -27.298 37.883 10.280 1.00 29.75 319 THR A CA 1
ATOM 2326 C C . THR A 1 319 ? -26.870 37.870 8.816 1.00 29.75 319 THR A C 1
ATOM 2328 O O . THR A 1 319 ? -25.851 38.437 8.428 1.00 29.75 319 THR A O 1
ATOM 2331 N N . SER A 1 320 ? -27.762 37.367 7.969 1.00 39.06 320 SER A N 1
ATOM 2332 C CA . SER A 1 320 ? -27.845 37.771 6.569 1.00 39.06 320 SER A CA 1
ATOM 2333 C C . SER A 1 320 ? -28.001 39.300 6.460 1.00 39.06 320 SER A C 1
ATOM 2335 O O . SER A 1 320 ? -28.820 39.886 7.165 1.00 39.06 320 SER A O 1
ATOM 2337 N N . ASN A 1 321 ? -27.313 39.923 5.498 1.00 32.72 321 ASN A N 1
ATOM 2338 C CA . ASN A 1 321 ? -27.461 41.332 5.089 1.00 32.72 321 ASN A CA 1
ATOM 2339 C C . ASN A 1 321 ? -27.004 42.437 6.072 1.00 32.72 321 ASN A C 1
ATOM 2341 O O . ASN A 1 321 ? -27.777 43.344 6.388 1.00 32.72 321 ASN A O 1
ATOM 2345 N N . SER A 1 322 ? -25.709 42.510 6.392 1.00 31.25 322 SER A N 1
ATOM 2346 C CA . SER A 1 322 ? -25.048 43.819 6.561 1.00 31.25 322 SER A CA 1
ATOM 2347 C C . SER A 1 322 ? -23.562 43.779 6.169 1.00 31.25 322 SER A C 1
ATOM 2349 O O . SER A 1 322 ? -22.846 42.824 6.450 1.00 31.25 322 SER A O 1
ATOM 2351 N N . ILE A 1 323 ? -23.103 44.807 5.444 1.00 35.22 323 ILE A N 1
ATOM 2352 C CA . ILE A 1 323 ? -21.711 44.922 4.980 1.00 35.22 323 ILE A CA 1
ATOM 2353 C C . ILE A 1 323 ? -20.862 45.458 6.135 1.00 35.22 323 ILE A C 1
ATOM 2355 O O . ILE A 1 323 ? -21.009 46.623 6.505 1.00 35.22 323 ILE A O 1
ATOM 2359 N N . LEU A 1 324 ? -19.943 44.647 6.659 1.00 32.44 324 LEU A N 1
ATOM 2360 C CA . LEU A 1 324 ? -18.896 45.113 7.571 1.00 32.44 324 LEU A CA 1
ATOM 2361 C C . LEU A 1 324 ? -17.649 45.521 6.774 1.00 32.44 324 LEU A C 1
ATOM 2363 O O . LEU A 1 324 ? -17.174 44.782 5.913 1.00 32.44 324 LEU A O 1
ATOM 2367 N N . GLN A 1 325 ? -17.128 46.719 7.047 1.00 34.69 325 GLN A N 1
ATOM 2368 C CA . GLN A 1 325 ? -15.859 47.186 6.483 1.00 34.69 325 GLN A CA 1
ATOM 2369 C C . GLN A 1 325 ? -14.679 46.589 7.262 1.00 34.69 325 GLN A C 1
ATOM 2371 O O . GLN A 1 325 ? -14.758 46.413 8.476 1.00 34.69 325 GLN A O 1
ATOM 2376 N N . GLN A 1 326 ? -13.565 46.315 6.575 1.00 32.56 326 GLN A N 1
ATOM 2377 C CA . GLN A 1 326 ? -12.302 45.958 7.230 1.00 32.56 326 GLN A CA 1
ATOM 2378 C C . GLN A 1 326 ? -11.831 47.111 8.130 1.00 32.56 326 GLN A C 1
ATOM 2380 O O . GLN A 1 326 ? -11.552 48.200 7.630 1.00 32.56 326 GLN A O 1
ATOM 2385 N N . GLY A 1 327 ? -11.702 46.867 9.436 1.00 35.88 327 GLY A N 1
ATOM 2386 C CA . GLY A 1 327 ? -11.147 47.849 10.372 1.00 35.88 327 GLY A CA 1
ATOM 2387 C C . GLY A 1 327 ? -11.162 47.399 11.831 1.00 35.88 327 GLY A C 1
ATOM 2388 O O . GLY A 1 327 ? -10.112 47.383 12.467 1.00 35.88 327 GLY A O 1
ATOM 2389 N N . ASP A 1 328 ? -12.323 46.982 12.337 1.00 32.06 328 ASP A N 1
ATOM 2390 C CA . ASP A 1 328 ? -12.502 46.685 13.762 1.00 32.06 328 ASP A CA 1
ATOM 2391 C C . ASP A 1 328 ? -12.432 45.181 14.064 1.00 32.06 328 ASP A C 1
ATOM 2393 O O . ASP A 1 328 ? -13.261 44.391 13.610 1.00 32.06 328 ASP A O 1
ATOM 2397 N N . GLN A 1 329 ? -11.459 44.790 14.890 1.00 32.84 329 GLN A N 1
ATOM 2398 C CA . GLN A 1 329 ? -11.508 43.540 15.649 1.00 32.84 329 GLN A CA 1
ATOM 2399 C C . GLN A 1 329 ? -12.416 43.766 16.868 1.00 32.84 329 GLN A C 1
ATOM 2401 O O . GLN A 1 329 ? -12.053 44.569 17.734 1.00 32.84 329 GLN A O 1
ATOM 2406 N N . PRO A 1 330 ? -13.580 43.100 16.985 1.00 35.94 330 PRO A N 1
ATOM 2407 C CA . PRO A 1 330 ? -14.409 43.245 18.168 1.00 35.94 330 PRO A CA 1
ATOM 2408 C C . PRO A 1 330 ? -13.725 42.554 19.349 1.00 35.94 330 PRO A C 1
ATOM 2410 O O . PRO A 1 330 ? -13.632 41.328 19.401 1.00 35.94 330 PRO A O 1
ATOM 2413 N N . SER A 1 331 ? -13.293 43.334 20.341 1.00 40.88 331 SER A N 1
ATOM 2414 C CA . SER A 1 331 ? -12.935 42.815 21.662 1.00 40.88 331 SER A CA 1
ATOM 2415 C C . SER A 1 331 ? -14.208 42.353 22.380 1.00 40.88 331 SER A C 1
ATOM 2417 O O . SER A 1 331 ? -14.752 43.056 23.235 1.00 40.88 331 SER A O 1
ATOM 2419 N N . ALA A 1 332 ? -14.728 41.194 21.981 1.00 45.38 332 ALA A N 1
ATOM 2420 C CA . ALA A 1 332 ? -15.914 40.592 22.563 1.00 45.38 332 ALA A CA 1
ATOM 2421 C C . ALA A 1 332 ? -15.595 40.075 23.974 1.00 45.38 332 ALA A C 1
ATOM 2423 O O . ALA A 1 332 ? -15.175 38.936 24.164 1.00 45.38 332 ALA A O 1
ATOM 2424 N N . THR A 1 333 ? -15.798 40.916 24.990 1.00 45.19 333 THR A N 1
ATOM 2425 C CA . THR A 1 333 ? -15.927 40.442 26.373 1.00 45.19 333 THR A CA 1
ATOM 2426 C C . THR A 1 333 ? -17.212 39.633 26.490 1.00 45.19 333 THR A C 1
ATOM 2428 O O . THR A 1 333 ? -18.295 40.200 26.641 1.00 45.19 333 THR A O 1
ATOM 2431 N N . PHE A 1 334 ? -17.086 38.310 26.404 1.00 51.47 334 PHE A N 1
ATOM 2432 C CA . PHE A 1 334 ? -18.181 37.384 26.667 1.00 51.47 334 PHE A CA 1
ATOM 2433 C C . PHE A 1 334 ? -18.602 37.506 28.143 1.00 51.47 334 PHE A C 1
ATOM 2435 O O . PHE A 1 334 ? -17.749 37.380 29.025 1.00 51.47 334 PHE A O 1
ATOM 2442 N N . PRO A 1 335 ? -19.883 37.786 28.449 1.00 52.50 335 PRO A N 1
ATOM 2443 C CA . PRO A 1 335 ? -20.363 37.743 29.823 1.00 52.50 335 PRO A CA 1
ATOM 2444 C C . PRO A 1 335 ? -20.315 36.298 30.330 1.00 52.50 335 PRO A C 1
ATOM 2446 O O . PRO A 1 335 ? -20.625 35.371 29.584 1.00 52.50 335 PRO A O 1
ATOM 2449 N N . ALA A 1 336 ? -19.945 36.110 31.599 1.00 55.22 336 ALA A N 1
ATOM 2450 C CA . ALA A 1 336 ? -19.844 34.777 32.182 1.00 55.22 336 ALA A CA 1
ATOM 2451 C C . ALA A 1 336 ? -21.210 34.067 32.178 1.00 55.22 336 ALA A C 1
ATOM 2453 O O . ALA A 1 336 ? -22.166 34.544 32.795 1.00 55.22 336 ALA A O 1
ATOM 2454 N N . ALA A 1 337 ? -21.291 32.928 31.492 1.00 59.59 337 ALA A N 1
ATOM 2455 C CA . ALA A 1 337 ? -22.493 32.116 31.384 1.00 59.59 337 ALA A CA 1
ATOM 2456 C C . ALA A 1 337 ? -22.518 31.077 32.512 1.00 59.59 337 ALA A C 1
ATOM 2458 O O . ALA A 1 337 ? -21.793 30.083 32.475 1.00 59.59 337 ALA A O 1
ATOM 2459 N N . THR A 1 338 ? -23.350 31.303 33.530 1.00 68.44 338 THR A N 1
ATOM 2460 C CA . THR A 1 338 ? -23.642 30.296 34.562 1.00 68.44 338 THR A CA 1
ATOM 2461 C C . THR A 1 338 ? -24.613 29.252 34.033 1.00 68.44 338 THR A C 1
ATOM 2463 O O . THR A 1 338 ? -25.606 29.626 33.415 1.00 68.44 338 THR A O 1
ATOM 2466 N N . TYR A 1 339 ? -24.393 27.977 34.343 1.00 74.94 339 TYR A N 1
ATOM 2467 C CA . TYR A 1 339 ? -25.281 26.881 33.946 1.00 74.94 339 TYR A CA 1
ATOM 2468 C C . TYR A 1 339 ? -25.571 25.922 35.110 1.00 74.94 339 TYR A C 1
ATOM 2470 O O . TYR A 1 339 ? -24.880 25.916 36.136 1.00 74.94 339 TYR A O 1
ATOM 2478 N N . GLN A 1 340 ? -26.615 25.113 34.938 1.00 78.62 340 GLN A N 1
ATOM 2479 C CA . GLN A 1 340 ? -26.984 23.983 35.788 1.00 78.62 340 GLN A CA 1
ATOM 2480 C C . GLN A 1 340 ? -26.884 22.703 34.960 1.00 78.62 340 GLN A C 1
ATOM 2482 O O . GLN A 1 340 ? -27.663 22.525 34.026 1.00 78.62 340 GLN A O 1
ATOM 2487 N N . LEU A 1 341 ? -25.946 21.820 35.294 1.00 80.31 341 LEU A N 1
ATOM 2488 C CA . LEU A 1 341 ? -25.879 20.475 34.732 1.00 80.31 341 LEU A CA 1
ATOM 2489 C C . LEU A 1 341 ? -26.614 19.520 35.673 1.00 80.31 341 LEU A C 1
ATOM 2491 O O . LEU A 1 341 ? -26.301 19.444 36.859 1.00 80.31 341 LEU A O 1
ATOM 2495 N N . THR A 1 342 ? -27.606 18.811 35.147 1.00 81.00 342 THR A N 1
ATOM 2496 C CA . THR A 1 342 ? -28.400 17.816 35.877 1.00 81.00 342 THR A CA 1
ATOM 2497 C C . THR A 1 342 ? -28.133 16.440 35.291 1.00 81.00 342 THR A C 1
ATOM 2499 O O . THR A 1 342 ? -28.276 16.250 34.084 1.00 81.00 342 THR A O 1
ATOM 2502 N N . LEU A 1 343 ? -27.766 15.498 36.153 1.00 81.31 343 LEU A N 1
ATOM 2503 C CA . LEU A 1 343 ? -27.596 14.082 35.862 1.00 81.31 343 LEU A CA 1
ATOM 2504 C C . LEU A 1 343 ? -28.643 13.294 36.653 1.00 81.31 343 LEU A C 1
ATOM 2506 O O . LEU A 1 343 ? -28.580 13.261 37.880 1.00 81.31 343 LEU A O 1
ATOM 2510 N N . ASN A 1 344 ? -29.557 12.611 35.970 1.00 80.56 344 ASN A N 1
ATOM 2511 C CA . ASN A 1 344 ? -30.412 11.606 36.598 1.00 80.56 344 ASN A CA 1
ATOM 2512 C C . ASN A 1 344 ? -29.859 10.212 36.311 1.00 80.56 344 ASN A C 1
ATOM 2514 O O . ASN A 1 344 ? -29.718 9.821 35.154 1.00 80.56 344 ASN A O 1
ATOM 2518 N N . ARG A 1 345 ? -29.564 9.457 37.373 1.00 79.44 345 ARG A N 1
ATOM 2519 C CA . ARG A 1 345 ? -29.154 8.051 37.310 1.00 79.44 345 ARG A CA 1
ATOM 2520 C C . ARG A 1 345 ? -30.326 7.161 37.674 1.00 79.44 345 ARG A C 1
ATOM 2522 O O . ARG A 1 345 ? -30.926 7.320 38.738 1.00 79.44 345 ARG A O 1
ATOM 2529 N N . ARG A 1 346 ? -30.607 6.167 36.841 1.00 82.81 346 ARG A N 1
ATOM 2530 C CA . ARG A 1 346 ? -31.559 5.088 37.124 1.00 82.81 346 ARG A CA 1
ATOM 2531 C C . ARG A 1 346 ? -30.877 3.759 36.830 1.00 82.81 346 ARG A C 1
ATOM 2533 O O . ARG A 1 346 ? -30.160 3.656 35.842 1.00 82.81 346 ARG A O 1
ATOM 2540 N N . SER A 1 347 ? -31.071 2.748 37.677 1.00 76.38 347 SER A N 1
ATOM 2541 C CA . SER A 1 347 ? -30.589 1.399 37.359 1.00 76.38 347 SER A CA 1
ATOM 2542 C C . SER A 1 347 ? -31.168 0.973 36.015 1.00 76.38 347 SER A C 1
ATOM 2544 O O . SER A 1 347 ? -32.390 1.012 35.850 1.00 76.38 347 SER A O 1
ATOM 2546 N N . ALA A 1 348 ? -30.310 0.573 35.080 1.00 70.25 348 ALA A N 1
ATOM 2547 C CA . ALA A 1 348 ? -30.774 -0.061 33.857 1.00 70.25 348 ALA A CA 1
ATOM 2548 C C . ALA A 1 348 ? -31.462 -1.386 34.219 1.00 70.25 348 ALA A C 1
ATOM 2550 O O . ALA A 1 348 ? -31.062 -2.051 35.182 1.00 70.25 348 ALA A O 1
ATOM 2551 N N . SER A 1 349 ? -32.489 -1.796 33.472 1.00 74.31 349 SER A N 1
ATOM 2552 C CA . SER A 1 349 ? -32.949 -3.179 33.589 1.00 74.31 349 SER A CA 1
ATOM 2553 C C . SER A 1 349 ? -31.917 -4.124 32.969 1.00 74.31 349 SER A C 1
ATOM 2555 O O . SER A 1 349 ? -31.109 -3.733 32.128 1.00 74.31 349 SER A O 1
ATOM 2557 N N . GLU A 1 350 ? -31.967 -5.398 33.353 1.00 68.31 350 GLU A N 1
ATOM 2558 C CA . GLU A 1 350 ? -31.127 -6.451 32.768 1.00 68.31 350 GLU A CA 1
ATOM 2559 C C . GLU A 1 350 ? -31.302 -6.539 31.237 1.00 68.31 350 GLU A C 1
ATOM 2561 O O . GLU A 1 350 ? -30.343 -6.795 30.508 1.00 68.31 350 GLU A O 1
ATOM 2566 N N . ALA A 1 351 ? -32.503 -6.227 30.734 1.00 67.88 351 ALA A N 1
ATOM 2567 C CA . ALA A 1 351 ? -32.784 -6.128 29.305 1.00 67.88 351 ALA A CA 1
ATOM 2568 C C . ALA A 1 351 ? -32.118 -4.902 28.654 1.00 67.88 351 ALA A C 1
ATOM 2570 O O . ALA A 1 351 ? -31.533 -5.042 27.583 1.00 67.88 351 ALA A O 1
ATOM 2571 N N . ASP A 1 352 ? -32.150 -3.730 29.300 1.00 61.44 352 ASP A N 1
ATOM 2572 C CA . ASP A 1 352 ? -31.517 -2.511 28.770 1.00 61.44 352 ASP A CA 1
ATOM 2573 C C . ASP A 1 352 ? -29.985 -2.649 28.749 1.00 61.44 352 ASP A C 1
ATOM 2575 O O . ASP A 1 352 ? -29.337 -2.257 27.782 1.00 61.44 352 ASP A O 1
ATOM 2579 N N . ALA A 1 353 ? -29.409 -3.262 29.790 1.00 60.00 353 ALA A N 1
ATOM 2580 C CA . ALA A 1 353 ? -27.985 -3.580 29.869 1.00 60.00 353 ALA A CA 1
ATOM 2581 C C . ALA A 1 353 ? -27.554 -4.563 28.765 1.00 60.00 353 ALA A C 1
ATOM 2583 O O . ALA A 1 353 ? -26.546 -4.348 28.092 1.00 60.00 353 ALA A O 1
ATOM 2584 N N . THR A 1 354 ? -28.351 -5.614 28.541 1.00 67.00 354 THR A N 1
ATOM 2585 C CA . THR A 1 354 ? -28.117 -6.596 27.470 1.00 67.00 354 THR A CA 1
ATOM 2586 C C . THR A 1 354 ? -28.221 -5.949 26.087 1.00 67.00 354 THR A C 1
ATOM 2588 O O . THR A 1 354 ? -27.401 -6.233 25.215 1.00 67.00 354 THR A O 1
ATOM 2591 N N . ALA A 1 355 ? -29.190 -5.052 25.881 1.00 66.12 355 ALA A N 1
ATOM 2592 C CA . ALA A 1 355 ? -29.353 -4.316 24.630 1.00 66.12 355 ALA A CA 1
ATOM 2593 C C . ALA A 1 355 ? -28.172 -3.367 24.360 1.00 66.12 355 ALA A C 1
ATOM 2595 O O . ALA A 1 355 ? -27.632 -3.387 23.256 1.00 66.12 355 ALA A O 1
ATOM 2596 N N . ALA A 1 356 ? -27.727 -2.604 25.366 1.00 58.25 356 ALA A N 1
ATOM 2597 C CA . ALA A 1 356 ? -26.574 -1.710 25.249 1.00 58.25 356 ALA A CA 1
ATOM 2598 C C . ALA A 1 356 ? -25.284 -2.478 24.909 1.00 58.25 356 ALA A C 1
ATOM 2600 O O . ALA A 1 356 ? -24.567 -2.087 23.988 1.00 58.25 356 ALA A O 1
ATOM 2601 N N . LYS A 1 357 ? -25.035 -3.618 25.574 1.00 62.66 357 LYS A N 1
ATOM 2602 C CA . LYS A 1 357 ? -23.915 -4.503 25.222 1.00 62.66 357 LYS A CA 1
ATOM 2603 C C . LYS A 1 357 ? -24.037 -5.024 23.785 1.00 62.66 357 LYS A C 1
ATOM 2605 O O . LYS A 1 357 ? -23.116 -4.850 23.000 1.00 62.66 357 LYS A O 1
ATOM 2610 N N . THR A 1 358 ? -25.196 -5.571 23.411 1.00 68.38 358 THR A N 1
ATOM 2611 C CA . THR A 1 358 ? -25.438 -6.099 22.051 1.00 68.38 358 THR A CA 1
ATOM 2612 C C . THR A 1 358 ? -25.201 -5.032 20.972 1.00 68.38 358 THR A C 1
ATOM 2614 O O . THR A 1 358 ? -24.715 -5.342 19.886 1.00 68.38 358 THR A O 1
ATOM 2617 N N . GLN A 1 359 ? -25.528 -3.768 21.261 1.00 59.25 359 GLN A N 1
ATOM 2618 C CA . GLN A 1 359 ? -25.282 -2.648 20.357 1.00 59.25 359 GLN A CA 1
ATOM 2619 C C . GLN A 1 359 ? -23.783 -2.327 20.216 1.00 59.25 359 GLN A C 1
ATOM 2621 O O . GLN A 1 359 ? -23.339 -2.126 19.086 1.00 59.25 359 GLN A O 1
ATOM 2626 N N . ARG A 1 360 ? -23.007 -2.324 21.315 1.00 58.53 360 ARG A N 1
ATOM 2627 C CA . ARG A 1 360 ? -21.537 -2.168 21.285 1.00 58.53 360 ARG A CA 1
ATOM 2628 C C . ARG A 1 360 ? -20.888 -3.304 20.488 1.00 58.53 360 ARG A C 1
ATOM 2630 O O . ARG A 1 360 ? -20.207 -3.032 19.502 1.00 58.53 360 ARG A O 1
ATOM 2637 N N . ASP A 1 361 ? -21.193 -4.553 20.845 1.00 64.31 361 ASP A N 1
ATOM 2638 C CA . ASP A 1 361 ? -20.668 -5.757 20.185 1.00 64.31 361 ASP A CA 1
ATOM 2639 C C . ASP A 1 361 ? -20.952 -5.719 18.659 1.00 64.31 361 ASP A C 1
ATOM 2641 O O . ASP A 1 361 ? -20.091 -6.035 17.833 1.00 64.31 361 ASP A O 1
ATOM 2645 N N . SER A 1 362 ? -22.151 -5.264 18.262 1.00 69.25 362 SER A N 1
ATOM 2646 C CA . SER A 1 362 ? -22.549 -5.114 16.853 1.00 69.25 362 SER A CA 1
ATOM 2647 C C . SER A 1 362 ? -21.845 -3.967 16.119 1.00 69.25 362 SER A C 1
ATOM 2649 O O . SER A 1 362 ? -21.612 -4.100 14.915 1.00 69.25 362 SER A O 1
ATOM 2651 N N . GLU A 1 363 ? -21.545 -2.846 16.783 1.00 68.94 363 GLU A N 1
ATOM 2652 C CA . GLU A 1 363 ? -20.768 -1.752 16.178 1.00 68.94 363 GLU A CA 1
ATOM 2653 C C . GLU A 1 363 ? -19.351 -2.231 15.885 1.00 68.94 363 GLU A C 1
ATOM 2655 O O . GLU A 1 363 ? -18.824 -2.020 14.791 1.00 68.94 363 GLU A O 1
ATOM 2660 N N . MET A 1 364 ? -18.752 -2.944 16.836 1.00 59.03 364 MET A N 1
ATOM 2661 C CA . MET A 1 364 ? -17.382 -3.393 16.684 1.00 59.03 364 MET A CA 1
ATOM 2662 C C . MET A 1 364 ? -17.227 -4.503 15.647 1.00 59.03 364 MET A C 1
ATOM 2664 O O . MET A 1 364 ? -16.280 -4.490 14.857 1.00 59.03 364 MET A O 1
ATOM 2668 N N . GLN A 1 365 ? -18.181 -5.435 15.573 1.00 72.44 365 GLN A N 1
ATOM 2669 C CA . GLN A 1 365 ? -18.179 -6.440 14.512 1.00 72.44 365 GLN A CA 1
ATOM 2670 C C . GLN A 1 365 ? -18.204 -5.777 13.122 1.00 72.44 365 GLN A C 1
ATOM 2672 O O . GLN A 1 365 ? -17.525 -6.248 12.203 1.00 72.44 365 GLN A O 1
ATOM 2677 N N . ALA A 1 366 ? -18.930 -4.662 12.975 1.00 73.44 366 ALA A N 1
ATOM 2678 C CA . ALA A 1 366 ? -18.930 -3.858 11.758 1.00 73.44 366 ALA A CA 1
ATOM 2679 C C . ALA A 1 366 ? -17.603 -3.113 11.548 1.00 73.44 366 ALA A C 1
ATOM 2681 O O . ALA A 1 366 ? -17.085 -3.143 10.437 1.00 73.44 366 ALA A O 1
ATOM 2682 N N . PHE A 1 367 ? -17.002 -2.527 12.588 1.00 74.50 367 PHE A N 1
ATOM 2683 C CA . PHE A 1 367 ? -15.688 -1.874 12.510 1.00 74.50 367 PHE A CA 1
ATOM 2684 C C . PHE A 1 367 ? -14.581 -2.831 12.047 1.00 74.50 367 PHE A C 1
ATOM 2686 O O . PHE A 1 367 ? -13.921 -2.596 11.030 1.00 74.50 367 PHE A O 1
ATOM 2693 N N . ALA A 1 368 ? -14.430 -3.967 12.730 1.00 70.75 368 ALA A N 1
ATOM 2694 C CA . ALA A 1 368 ? -13.435 -4.978 12.390 1.00 70.75 368 ALA A CA 1
ATOM 2695 C C . ALA A 1 368 ? -13.663 -5.566 10.986 1.00 70.75 368 ALA A C 1
ATOM 2697 O O . ALA A 1 368 ? -12.705 -5.879 10.275 1.00 70.75 368 ALA A O 1
ATOM 2698 N N . THR A 1 369 ? -14.920 -5.709 10.551 1.00 79.69 369 THR A N 1
ATOM 2699 C CA . THR A 1 369 ? -15.239 -6.192 9.197 1.00 79.69 369 THR A CA 1
ATOM 2700 C C . THR A 1 369 ? -15.034 -5.114 8.132 1.00 79.69 369 THR A C 1
ATOM 2702 O O . THR A 1 369 ? -14.542 -5.421 7.046 1.00 79.69 369 THR A O 1
ATOM 2705 N N . GLY A 1 370 ? -15.310 -3.850 8.454 1.00 83.81 370 GLY A N 1
ATOM 2706 C CA . GLY A 1 370 ? -15.027 -2.692 7.612 1.00 83.81 370 GLY A CA 1
ATOM 2707 C C . GLY A 1 370 ? -13.538 -2.568 7.303 1.00 83.81 370 GLY A C 1
ATOM 2708 O O . GLY A 1 370 ? -13.175 -2.464 6.136 1.00 83.81 370 GLY A O 1
ATOM 2709 N N . ILE A 1 371 ? -12.658 -2.712 8.305 1.00 81.75 371 ILE A N 1
ATOM 2710 C CA . ILE A 1 371 ? -11.200 -2.681 8.084 1.00 81.75 371 ILE A CA 1
ATOM 2711 C C . ILE A 1 371 ? -10.771 -3.791 7.115 1.00 81.75 371 ILE A C 1
ATOM 2713 O O . ILE A 1 371 ? -10.048 -3.518 6.154 1.00 81.75 371 ILE A O 1
ATOM 2717 N N . LYS A 1 372 ? -11.253 -5.030 7.310 1.00 85.94 372 LYS A N 1
ATOM 2718 C CA . LYS A 1 372 ? -10.981 -6.154 6.392 1.00 85.94 372 LYS A CA 1
ATOM 2719 C C . LYS A 1 372 ? -11.433 -5.827 4.968 1.00 85.94 372 LYS A C 1
ATOM 2721 O O . LYS A 1 372 ? -10.654 -5.983 4.029 1.00 85.94 372 LYS A O 1
ATOM 2726 N N . ALA A 1 373 ? -12.673 -5.361 4.813 1.00 95.25 373 ALA A N 1
ATOM 2727 C CA . ALA A 1 373 ? -13.262 -5.016 3.525 1.00 95.25 373 ALA A CA 1
ATOM 2728 C C . ALA A 1 373 ? -12.530 -3.849 2.841 1.00 95.25 373 ALA A C 1
ATOM 2730 O O . ALA A 1 373 ? -12.312 -3.902 1.632 1.00 95.25 373 ALA A O 1
ATOM 2731 N N . TYR A 1 374 ? -12.099 -2.835 3.596 1.00 96.50 374 TYR A N 1
ATOM 2732 C CA . TYR A 1 374 ? -11.349 -1.699 3.069 1.00 96.50 374 TYR A CA 1
ATOM 2733 C C . TYR A 1 374 ? -9.957 -2.118 2.598 1.00 96.50 374 TYR A C 1
ATOM 2735 O O . TYR A 1 374 ? -9.621 -1.892 1.440 1.00 96.50 374 TYR A O 1
ATOM 2743 N N . VAL A 1 375 ? -9.166 -2.794 3.441 1.00 93.50 375 VAL A N 1
ATOM 2744 C CA . VAL A 1 375 ? -7.815 -3.262 3.074 1.00 93.50 375 VAL A CA 1
ATOM 2745 C C . VAL A 1 375 ? -7.863 -4.215 1.874 1.00 93.50 375 VAL A C 1
ATOM 2747 O O . VAL A 1 375 ? -7.053 -4.089 0.957 1.00 93.50 375 VAL A O 1
ATOM 2750 N N . TYR A 1 376 ? -8.833 -5.131 1.835 1.00 97.19 376 TYR A N 1
ATOM 2751 C CA . TYR A 1 376 ? -9.028 -6.048 0.710 1.00 97.19 376 TYR A CA 1
ATOM 2752 C C . TYR A 1 376 ? -9.496 -5.350 -0.571 1.00 97.19 376 TYR A C 1
ATOM 2754 O O . TYR A 1 376 ? -8.989 -5.638 -1.654 1.00 97.19 376 TYR A O 1
ATOM 2762 N N . GLY A 1 377 ? -10.462 -4.439 -0.450 1.00 98.06 377 GLY A N 1
ATOM 2763 C CA . GLY A 1 377 ? -11.102 -3.761 -1.572 1.00 98.06 377 GLY A CA 1
ATOM 2764 C C . GLY A 1 377 ? -10.314 -2.590 -2.152 1.00 98.06 377 GLY A C 1
ATOM 2765 O O . GLY A 1 377 ? -10.516 -2.246 -3.318 1.00 98.06 377 GLY A O 1
ATOM 2766 N N . TYR A 1 378 ? -9.400 -1.998 -1.378 1.00 98.56 378 TYR A N 1
ATOM 2767 C CA . TYR A 1 378 ? -8.627 -0.817 -1.764 1.00 98.56 378 TYR A CA 1
ATOM 2768 C C . TYR A 1 378 ? -7.917 -0.963 -3.127 1.00 98.56 378 TYR A C 1
ATOM 2770 O O . TYR A 1 378 ? -8.101 -0.075 -3.960 1.00 98.56 378 TYR A O 1
ATOM 2778 N N . PRO A 1 379 ? -7.203 -2.069 -3.442 1.00 98.31 379 PRO A N 1
ATOM 2779 C CA . PRO A 1 379 ? -6.634 -2.303 -4.773 1.00 98.31 379 PRO A CA 1
ATOM 2780 C C . PRO A 1 379 ? -7.655 -2.212 -5.914 1.00 98.31 379 PRO A C 1
ATOM 2782 O O . PRO A 1 379 ? -7.385 -1.557 -6.917 1.00 98.31 379 PRO A O 1
ATOM 2785 N N . LEU A 1 380 ? -8.837 -2.819 -5.759 1.00 98.56 380 LEU A N 1
ATOM 2786 C CA . LEU A 1 380 ? -9.863 -2.869 -6.805 1.00 98.56 380 LEU A CA 1
ATOM 2787 C C . LEU A 1 380 ? -10.558 -1.516 -6.998 1.00 98.56 380 LEU A C 1
ATOM 2789 O O . LEU A 1 380 ? -10.758 -1.072 -8.132 1.00 98.56 380 LEU A O 1
ATOM 2793 N N . VAL A 1 381 ? -10.876 -0.829 -5.898 1.00 98.62 381 VAL A N 1
ATOM 2794 C CA . VAL A 1 381 ? -11.449 0.526 -5.924 1.00 98.62 381 VAL A CA 1
ATOM 2795 C C . VAL A 1 381 ? -10.447 1.526 -6.514 1.00 98.62 381 VAL A C 1
ATOM 2797 O O . VAL A 1 381 ? -10.832 2.368 -7.334 1.00 98.62 381 VAL A O 1
ATOM 2800 N N . LEU A 1 382 ? -9.158 1.402 -6.181 1.00 98.06 382 LEU A N 1
ATOM 2801 C CA . LEU A 1 382 ? -8.094 2.227 -6.752 1.00 98.06 382 LEU A CA 1
ATOM 2802 C C . LEU A 1 382 ? -7.859 1.920 -8.234 1.00 98.06 382 LEU A C 1
ATOM 2804 O O . LEU A 1 382 ? -7.712 2.857 -9.015 1.00 98.06 382 LEU A O 1
ATOM 2808 N N . MET A 1 383 ? -7.871 0.650 -8.651 1.00 97.69 383 MET A N 1
ATOM 2809 C CA . MET A 1 383 ? -7.731 0.263 -10.060 1.00 97.69 383 MET A CA 1
ATOM 2810 C C . MET A 1 383 ? -8.865 0.824 -10.921 1.00 97.69 383 MET A C 1
ATOM 2812 O O . MET A 1 383 ? -8.593 1.430 -11.956 1.00 97.69 383 MET A O 1
ATOM 2816 N N . ALA A 1 384 ? -10.121 0.706 -10.477 1.00 96.62 384 ALA A N 1
ATOM 2817 C CA . ALA A 1 384 ? -11.266 1.292 -11.175 1.00 96.62 384 ALA A CA 1
ATOM 2818 C C . ALA A 1 384 ? -11.168 2.827 -11.257 1.00 96.62 384 ALA A C 1
ATOM 2820 O O . ALA A 1 384 ? -11.271 3.404 -12.336 1.00 96.62 384 ALA A O 1
ATOM 2821 N N . THR A 1 385 ? -10.863 3.495 -10.141 1.00 95.06 385 THR A N 1
ATOM 2822 C CA . THR A 1 385 ? -10.715 4.963 -10.098 1.00 95.06 385 THR A CA 1
ATOM 2823 C C . THR A 1 385 ? -9.528 5.447 -10.949 1.00 95.06 385 THR A C 1
ATOM 2825 O O . THR A 1 385 ? -9.603 6.474 -11.624 1.00 95.06 385 THR A O 1
ATOM 2828 N N . THR A 1 386 ? -8.438 4.676 -11.008 1.00 93.88 386 THR A N 1
ATOM 2829 C CA . THR A 1 386 ? -7.286 4.966 -11.876 1.00 93.88 386 THR A CA 1
ATOM 2830 C C . THR A 1 386 ? -7.625 4.746 -13.350 1.00 93.88 386 THR A C 1
ATOM 2832 O O . THR A 1 386 ? -7.211 5.559 -14.177 1.00 93.88 386 THR A O 1
ATOM 2835 N N . GLN A 1 387 ? -8.413 3.720 -13.696 1.00 93.44 387 GLN A N 1
ATOM 2836 C CA . GLN A 1 387 ? -8.947 3.535 -15.049 1.00 93.44 387 GLN A CA 1
ATOM 2837 C C . GLN A 1 387 ? -9.824 4.722 -15.460 1.00 93.44 387 GLN A C 1
ATOM 2839 O O . GLN A 1 387 ? -9.605 5.284 -16.533 1.00 93.44 387 GLN A O 1
ATOM 2844 N N . GLU A 1 388 ? -10.784 5.118 -14.620 1.00 91.06 388 GLU A N 1
ATOM 2845 C CA . GLU A 1 388 ? -11.691 6.249 -14.857 1.00 91.06 388 GLU A CA 1
ATOM 2846 C C . GLU A 1 388 ? -10.891 7.516 -15.214 1.00 91.06 388 GLU A C 1
ATOM 2848 O O . GLU A 1 388 ? -11.092 8.100 -16.278 1.00 91.06 388 GLU A O 1
ATOM 2853 N N . VAL A 1 389 ? -9.894 7.881 -14.399 1.00 88.38 389 VAL A N 1
ATOM 2854 C CA . VAL A 1 389 ? -9.023 9.050 -14.638 1.00 88.38 389 VAL A CA 1
ATOM 2855 C C . VAL A 1 389 ? -8.110 8.876 -15.860 1.00 88.38 389 VAL A C 1
ATOM 2857 O O . VAL A 1 389 ? -7.912 9.819 -16.630 1.00 88.38 389 VAL A O 1
ATOM 2860 N N . SER A 1 390 ? -7.545 7.684 -16.066 1.00 87.69 390 SER A N 1
ATOM 2861 C CA . SER A 1 390 ? -6.590 7.423 -17.157 1.00 87.69 390 SER A CA 1
ATOM 2862 C C . SER A 1 390 ? -7.248 7.306 -18.531 1.00 87.69 390 SER A C 1
ATOM 2864 O O . SER A 1 390 ? -6.582 7.529 -19.540 1.00 87.69 390 SER A O 1
ATOM 2866 N N . THR A 1 391 ? -8.535 6.951 -18.574 1.00 88.94 391 THR A N 1
ATOM 2867 C CA . THR A 1 391 ? -9.317 6.786 -19.809 1.00 88.94 391 THR A CA 1
ATOM 2868 C C . THR A 1 391 ? -10.265 7.950 -20.093 1.00 88.94 391 THR A C 1
ATOM 2870 O O . THR A 1 391 ? -10.804 8.030 -21.195 1.00 88.94 391 THR A O 1
ATOM 2873 N N . ALA A 1 392 ? -10.389 8.918 -19.175 1.00 86.69 392 ALA A N 1
ATOM 2874 C CA . ALA A 1 392 ? -11.077 10.200 -19.369 1.00 86.69 392 ALA A CA 1
ATOM 2875 C C . ALA A 1 392 ? -10.344 11.165 -20.335 1.00 86.69 392 ALA A C 1
ATOM 2877 O O . ALA A 1 392 ? -10.371 12.387 -20.170 1.00 86.69 392 ALA A O 1
ATOM 2878 N N . VAL A 1 393 ? -9.696 10.626 -21.369 1.00 82.75 393 VAL A N 1
ATOM 2879 C CA . VAL A 1 393 ? -9.106 11.372 -22.482 1.00 82.75 393 VAL A CA 1
ATOM 2880 C C . VAL A 1 393 ? -9.782 10.971 -23.794 1.00 82.75 393 VAL A C 1
ATOM 2882 O O . VAL A 1 393 ? -10.192 9.826 -23.953 1.00 82.75 393 VAL A O 1
ATOM 2885 N N . PRO A 1 394 ? -9.903 11.891 -24.761 1.00 79.00 394 PRO A N 1
ATOM 2886 C CA . PRO A 1 394 ? -10.629 11.625 -26.000 1.00 79.00 394 PRO A CA 1
ATOM 2887 C C . PRO A 1 394 ? -9.860 10.837 -27.068 1.00 79.00 394 PRO A C 1
ATOM 2889 O O . PRO A 1 394 ? -10.450 10.467 -28.079 1.00 79.00 394 PRO A O 1
ATOM 2892 N N . ALA A 1 395 ? -8.547 10.704 -26.900 1.00 84.38 395 ALA A N 1
ATOM 2893 C CA . ALA A 1 395 ? -7.596 10.022 -27.773 1.00 84.38 395 ALA A CA 1
ATOM 2894 C C . ALA A 1 395 ? -6.268 9.859 -27.001 1.00 84.38 395 ALA A C 1
ATOM 2896 O O . ALA A 1 395 ? -6.087 10.541 -25.985 1.00 84.38 395 ALA A O 1
ATOM 2897 N N . PRO A 1 396 ? -5.330 9.011 -27.463 1.00 86.75 396 PRO A N 1
ATOM 2898 C CA . PRO A 1 396 ? -4.016 8.869 -26.843 1.00 86.75 396 PRO A CA 1
ATOM 2899 C C . PRO A 1 396 ? -3.258 10.204 -26.745 1.00 86.75 396 PRO A C 1
ATOM 2901 O O . PRO A 1 396 ? -3.019 10.862 -27.758 1.00 86.75 396 PRO A O 1
ATOM 2904 N N . ASP A 1 397 ? -2.843 10.594 -25.536 1.00 83.88 397 ASP A N 1
ATOM 2905 C CA . ASP A 1 397 ? -2.222 11.905 -25.273 1.00 83.88 397 ASP A CA 1
ATOM 2906 C C . ASP A 1 397 ? -0.690 11.931 -25.449 1.00 83.88 397 ASP A C 1
ATOM 2908 O O . ASP A 1 397 ? -0.064 12.988 -25.384 1.00 83.88 397 ASP A O 1
ATOM 2912 N N . GLY A 1 398 ? -0.075 10.767 -25.687 1.00 81.12 398 GLY A N 1
ATOM 2913 C CA . GLY A 1 398 ? 1.379 10.600 -25.810 1.00 81.12 398 GLY A CA 1
ATOM 2914 C C . GLY A 1 398 ? 2.154 10.671 -24.484 1.00 81.12 398 GLY A C 1
ATOM 2915 O O . GLY A 1 398 ? 3.373 10.478 -24.489 1.00 81.12 398 GLY A O 1
ATOM 2916 N N . ALA A 1 399 ? 1.456 10.910 -23.369 1.00 77.06 399 ALA A N 1
ATOM 2917 C CA . ALA A 1 399 ? 1.989 11.014 -22.010 1.00 77.06 399 ALA A CA 1
ATOM 2918 C C . ALA A 1 399 ? 1.589 9.829 -21.108 1.00 77.06 399 ALA A C 1
ATOM 2920 O O . ALA A 1 399 ? 2.108 9.701 -20.005 1.00 77.06 399 ALA A O 1
ATOM 2921 N N . GLY A 1 400 ? 0.727 8.927 -21.588 1.00 83.81 400 GLY A N 1
ATOM 2922 C CA . GLY A 1 400 ? 0.378 7.676 -20.902 1.00 83.81 400 GLY A CA 1
ATOM 2923 C C . GLY A 1 400 ? -1.119 7.452 -20.696 1.00 83.81 400 GLY A C 1
ATOM 2924 O O . GLY A 1 400 ? -1.489 6.447 -20.095 1.00 83.81 400 GLY A O 1
ATOM 2925 N N . ARG A 1 401 ? -1.980 8.332 -21.222 1.00 88.19 401 ARG A N 1
ATOM 2926 C CA . ARG A 1 401 ? -3.438 8.154 -21.216 1.00 88.19 401 ARG A CA 1
ATOM 2927 C C . ARG A 1 401 ? -3.975 7.933 -22.624 1.00 88.19 401 ARG A C 1
ATOM 2929 O O . ARG A 1 401 ? -3.465 8.499 -23.591 1.00 88.19 401 ARG A O 1
ATOM 2936 N N . ALA A 1 402 ? -5.005 7.104 -22.726 1.00 89.75 402 ALA A N 1
ATOM 2937 C CA . ALA A 1 402 ? -5.757 6.802 -23.941 1.00 89.75 402 ALA A CA 1
ATOM 2938 C C . ALA A 1 402 ? -7.165 6.329 -23.542 1.00 89.75 402 ALA A C 1
ATOM 2940 O O . ALA A 1 402 ? -7.339 5.900 -22.398 1.00 89.75 402 ALA A O 1
ATOM 2941 N N . PRO A 1 403 ? -8.159 6.376 -24.445 1.00 90.50 403 PRO A N 1
ATOM 2942 C CA . PRO A 1 403 ? -9.463 5.782 -24.185 1.00 90.50 403 PRO A CA 1
ATOM 2943 C C . PRO A 1 403 ? -9.370 4.275 -23.898 1.00 90.50 403 PRO A C 1
ATOM 2945 O O . PRO A 1 403 ? -8.354 3.616 -24.132 1.00 90.50 403 PRO A O 1
ATOM 2948 N N . ILE A 1 404 ? -10.460 3.715 -23.378 1.00 91.50 404 ILE A N 1
ATOM 2949 C CA . ILE A 1 404 ? -10.554 2.287 -23.071 1.00 91.50 404 ILE A CA 1
ATOM 2950 C C . ILE A 1 404 ? -10.329 1.415 -24.322 1.00 91.50 404 ILE A C 1
ATOM 2952 O O . ILE A 1 404 ? -10.822 1.724 -25.405 1.00 91.50 404 ILE A O 1
ATOM 2956 N N . ASN A 1 405 ? -9.623 0.294 -24.156 1.00 93.75 405 ASN A N 1
ATOM 2957 C CA . ASN A 1 405 ? -9.206 -0.637 -25.212 1.00 93.75 405 ASN A CA 1
ATOM 2958 C C . ASN A 1 405 ? -8.217 -0.053 -26.250 1.00 93.75 405 ASN A C 1
ATOM 2960 O O . ASN A 1 405 ? -8.052 -0.625 -27.330 1.00 93.75 405 ASN A O 1
ATOM 2964 N N . GLU A 1 406 ? -7.503 1.029 -25.918 1.00 91.75 406 GLU A N 1
ATOM 2965 C CA . GLU A 1 406 ? -6.448 1.626 -26.749 1.00 91.75 406 GLU A CA 1
ATOM 2966 C C . GLU A 1 406 ? -5.088 1.701 -26.044 1.00 91.75 406 GLU A C 1
ATOM 2968 O O . GLU A 1 406 ? -4.998 1.788 -24.820 1.00 91.75 406 GLU A O 1
ATOM 2973 N N . PHE A 1 407 ? -4.009 1.726 -26.834 1.00 93.25 407 PHE A N 1
ATOM 2974 C CA . PHE A 1 407 ? -2.665 1.979 -26.321 1.00 93.25 407 PHE A CA 1
ATOM 2975 C C . PHE A 1 407 ? -2.361 3.476 -26.196 1.00 93.25 407 PHE A C 1
ATOM 2977 O O . PHE A 1 407 ? -2.332 4.209 -27.187 1.00 93.25 407 PHE A O 1
ATOM 2984 N N . ALA A 1 408 ? -1.972 3.894 -24.994 1.00 92.31 408 ALA A N 1
ATOM 2985 C CA . ALA A 1 408 ? -1.193 5.100 -24.783 1.00 92.31 408 ALA A CA 1
ATOM 2986 C C . ALA A 1 408 ? 0.303 4.766 -24.841 1.00 92.31 408 ALA A C 1
ATOM 2988 O O . ALA A 1 408 ? 0.844 4.033 -24.008 1.00 92.31 408 ALA A O 1
ATOM 2989 N N . HIS A 1 409 ? 0.996 5.323 -25.828 1.00 93.94 409 HIS A N 1
ATOM 2990 C CA . HIS A 1 409 ? 2.438 5.159 -25.981 1.00 93.94 409 HIS A CA 1
ATOM 2991 C C . HIS A 1 409 ? 3.169 6.383 -25.427 1.00 93.94 409 HIS A C 1
ATOM 2993 O O . HIS A 1 409 ? 3.058 7.473 -25.990 1.00 93.94 409 HIS A O 1
ATOM 2999 N N . VAL A 1 410 ? 3.962 6.193 -24.371 1.00 91.25 410 VAL A N 1
ATOM 3000 C CA . VAL A 1 410 ? 4.907 7.211 -23.893 1.00 91.25 410 VAL A CA 1
ATOM 3001 C C . VAL A 1 410 ? 6.063 7.274 -24.888 1.00 91.25 410 VAL A C 1
ATOM 3003 O O . VAL A 1 410 ? 6.695 6.254 -25.175 1.00 91.25 410 VAL A O 1
ATOM 3006 N N . ARG A 1 411 ? 6.312 8.457 -25.461 1.00 91.00 411 ARG A N 1
ATOM 3007 C CA . ARG A 1 411 ? 7.219 8.626 -26.618 1.00 91.00 411 ARG A CA 1
ATOM 3008 C C . ARG A 1 411 ? 8.620 9.128 -26.288 1.00 91.00 411 ARG A C 1
ATOM 3010 O O . ARG A 1 411 ? 9.477 9.133 -27.167 1.00 91.00 411 ARG A O 1
ATOM 3017 N N . GLN A 1 412 ? 8.848 9.583 -25.063 1.00 90.00 412 GLN A N 1
ATOM 3018 C CA . GLN A 1 412 ? 10.123 10.129 -24.599 1.00 90.00 412 GLN A CA 1
ATOM 3019 C C . GLN A 1 412 ? 10.363 9.705 -23.153 1.00 90.00 412 GLN A C 1
ATOM 3021 O O . GLN A 1 412 ? 9.417 9.382 -22.436 1.00 90.00 412 GLN A O 1
ATOM 3026 N N . PHE A 1 413 ? 11.622 9.718 -22.722 1.00 89.62 413 PHE A N 1
ATOM 3027 C CA . PHE A 1 413 ? 11.918 9.571 -21.304 1.00 89.62 413 PHE A CA 1
ATOM 3028 C C . PHE A 1 413 ? 11.518 10.829 -20.525 1.00 89.62 413 PHE A C 1
ATOM 3030 O O . PHE A 1 413 ? 11.641 11.939 -21.056 1.00 89.62 413 PHE A O 1
ATOM 3037 N N . PRO A 1 414 ? 11.075 10.675 -19.266 1.00 86.94 414 PRO A N 1
ATOM 3038 C CA . PRO A 1 414 ? 10.930 11.802 -18.363 1.00 86.94 414 PRO A CA 1
ATOM 3039 C C . PRO A 1 414 ? 12.287 12.480 -18.143 1.00 86.94 414 PRO A C 1
ATOM 3041 O O . PRO A 1 414 ? 13.349 11.873 -18.285 1.00 86.94 414 PRO A O 1
ATOM 3044 N N . ASN A 1 415 ? 12.240 13.764 -17.805 1.00 87.81 415 ASN A N 1
ATOM 3045 C CA . ASN A 1 415 ? 13.411 14.593 -17.535 1.00 87.81 415 ASN A CA 1
ATOM 3046 C C . ASN A 1 415 ? 13.229 15.307 -16.172 1.00 87.81 415 ASN A C 1
ATOM 3048 O O . ASN A 1 415 ? 12.153 15.201 -15.588 1.00 87.81 415 ASN A O 1
ATOM 3052 N N . PRO A 1 416 ? 14.222 16.046 -15.649 1.00 88.50 416 PRO A N 1
ATOM 3053 C CA . PRO A 1 416 ? 14.154 16.706 -14.338 1.00 88.50 416 PRO A CA 1
ATOM 3054 C C . PRO A 1 416 ? 12.981 17.676 -14.105 1.00 88.50 416 PRO A C 1
ATOM 3056 O O . PRO A 1 416 ? 12.675 17.976 -12.951 1.00 88.50 416 PRO A O 1
ATOM 3059 N N . SER A 1 417 ? 12.306 18.162 -15.157 1.00 87.19 417 SER A N 1
ATOM 3060 C CA . SER A 1 417 ? 11.079 18.966 -15.040 1.00 87.19 417 SER A CA 1
ATOM 3061 C C . SER A 1 417 ? 9.799 18.136 -14.888 1.00 87.19 417 SER A C 1
ATOM 3063 O O . SER A 1 417 ? 8.742 18.711 -14.651 1.00 87.19 417 SER A O 1
ATOM 3065 N N . PHE A 1 418 ? 9.860 16.815 -15.071 1.00 83.44 418 PHE A N 1
ATOM 3066 C CA . PHE A 1 418 ? 8.736 15.905 -14.866 1.00 83.44 418 PHE A CA 1
ATOM 3067 C C . PHE A 1 418 ? 8.613 15.575 -13.375 1.00 83.44 418 PHE A C 1
ATOM 3069 O O . PHE A 1 418 ? 9.587 15.158 -12.744 1.00 83.44 418 PHE A O 1
ATOM 3076 N N . LYS A 1 419 ? 7.423 15.807 -12.814 1.00 78.06 419 LYS A N 1
ATOM 3077 C CA . LYS A 1 419 ? 7.151 15.721 -11.369 1.00 78.06 419 LYS A CA 1
ATOM 3078 C C . LYS A 1 419 ? 5.928 14.858 -11.032 1.00 78.06 419 LYS A C 1
ATOM 3080 O O . LYS A 1 419 ? 5.621 14.685 -9.861 1.00 78.06 419 LYS A O 1
ATOM 3085 N N . ASP A 1 420 ? 5.270 14.288 -12.043 1.00 67.31 420 ASP A N 1
ATOM 3086 C CA . ASP A 1 420 ? 3.976 13.609 -11.891 1.00 67.31 420 ASP A CA 1
ATOM 3087 C C . ASP A 1 420 ? 4.106 12.193 -11.296 1.00 67.31 420 ASP A C 1
ATOM 3089 O O . ASP A 1 420 ? 3.133 11.644 -10.785 1.00 67.31 420 ASP A O 1
ATOM 3093 N N . VAL A 1 421 ? 5.300 11.586 -11.369 1.00 73.75 421 VAL A N 1
ATOM 3094 C CA . VAL A 1 421 ? 5.603 10.251 -10.825 1.00 73.75 421 VAL A CA 1
ATOM 3095 C C . VAL A 1 421 ? 6.998 10.247 -10.196 1.00 73.75 421 VAL A C 1
ATOM 3097 O O . VAL A 1 421 ? 7.969 10.669 -10.828 1.00 73.75 421 VAL A O 1
ATOM 3100 N N . VAL A 1 422 ? 7.098 9.724 -8.970 1.00 78.25 422 VAL A N 1
ATOM 3101 C CA . VAL A 1 422 ? 8.361 9.503 -8.245 1.00 78.25 422 VAL A CA 1
ATOM 3102 C C . VAL A 1 422 ? 9.117 8.268 -8.753 1.00 78.25 422 VAL A C 1
ATOM 3104 O O . VAL A 1 422 ? 8.529 7.314 -9.256 1.00 78.25 422 VAL A O 1
ATOM 3107 N N . ALA A 1 423 ? 10.443 8.286 -8.621 1.00 83.88 423 ALA A N 1
ATOM 3108 C CA . ALA A 1 423 ? 11.390 7.288 -9.123 1.00 83.88 423 ALA A CA 1
ATOM 3109 C C . ALA A 1 423 ? 11.156 6.847 -10.594 1.00 83.88 423 ALA A C 1
ATOM 3111 O O . ALA A 1 423 ? 11.169 5.642 -10.893 1.00 83.88 423 ALA A O 1
ATOM 3112 N N . PRO A 1 424 ? 10.934 7.780 -11.545 1.00 87.62 424 PRO A N 1
ATOM 3113 C CA . PRO A 1 424 ? 10.503 7.436 -12.893 1.00 87.62 424 PRO A CA 1
ATOM 3114 C C . PRO A 1 424 ? 11.572 6.658 -13.678 1.00 87.62 424 PRO A C 1
ATOM 3116 O O . PRO A 1 424 ? 12.777 6.870 -13.550 1.00 87.62 424 PRO A O 1
ATOM 3119 N N . ASN A 1 425 ? 11.120 5.737 -14.528 1.00 88.75 425 ASN A N 1
ATOM 3120 C CA . ASN A 1 425 ? 11.992 4.855 -15.300 1.00 88.75 425 ASN A CA 1
ATOM 3121 C C . ASN A 1 425 ? 12.594 5.536 -16.545 1.00 88.75 425 ASN A C 1
ATOM 3123 O O . ASN A 1 425 ? 11.880 6.193 -17.301 1.00 88.75 425 ASN A O 1
ATOM 3127 N N . VAL A 1 426 ? 13.883 5.278 -16.800 1.00 91.56 426 VAL A N 1
ATOM 3128 C CA . VAL A 1 426 ? 14.647 5.802 -17.952 1.00 91.56 426 VAL A CA 1
ATOM 3129 C C . VAL A 1 426 ? 15.302 4.704 -18.812 1.00 91.56 426 VAL A C 1
ATOM 3131 O O . VAL A 1 426 ? 16.152 4.994 -19.647 1.00 91.56 426 VAL A O 1
ATOM 3134 N N . ASP A 1 427 ? 14.903 3.438 -18.639 1.00 93.88 427 ASP A N 1
ATOM 3135 C CA . ASP A 1 427 ? 15.411 2.300 -19.431 1.00 93.88 427 ASP A CA 1
ATOM 3136 C C . ASP A 1 427 ? 14.506 1.887 -20.599 1.00 93.88 427 ASP A C 1
ATOM 3138 O O . ASP A 1 427 ? 14.959 1.329 -21.605 1.00 93.88 427 ASP A O 1
ATOM 3142 N N . THR A 1 428 ? 13.197 2.079 -20.427 1.00 94.88 428 THR A N 1
ATOM 3143 C CA . THR A 1 428 ? 12.155 1.536 -21.303 1.00 94.88 428 THR A CA 1
ATOM 3144 C C . THR A 1 428 ? 11.038 2.555 -21.515 1.00 94.88 428 THR A C 1
ATOM 3146 O O . THR A 1 428 ? 10.641 3.255 -20.582 1.00 94.88 428 THR A O 1
ATOM 3149 N N . LEU A 1 429 ? 10.519 2.645 -22.741 1.00 94.62 429 LEU A N 1
ATOM 3150 C CA . LEU A 1 429 ? 9.334 3.449 -23.034 1.00 94.62 429 LEU A CA 1
ATOM 3151 C C . LEU A 1 429 ? 8.066 2.628 -22.797 1.00 94.62 429 LEU A C 1
ATOM 3153 O O . LEU A 1 429 ? 7.973 1.471 -23.225 1.00 94.62 429 LEU A O 1
ATOM 3157 N N . TYR A 1 430 ? 7.084 3.250 -22.147 1.00 94.69 430 TYR A N 1
ATOM 3158 C CA . TYR A 1 430 ? 5.823 2.608 -21.791 1.00 94.69 430 TYR A CA 1
ATOM 3159 C C . TYR A 1 430 ? 4.832 2.550 -22.959 1.00 94.69 430 TYR A C 1
ATOM 3161 O O . TYR A 1 430 ? 4.775 3.422 -23.826 1.00 94.69 430 TYR A O 1
ATOM 3169 N N . SER A 1 431 ? 4.032 1.494 -22.985 1.00 95.69 431 SER A N 1
ATOM 3170 C CA . SER A 1 431 ? 2.883 1.298 -23.869 1.00 95.69 431 SER A CA 1
ATOM 3171 C C . SER A 1 431 ? 1.780 0.670 -23.039 1.00 95.69 431 SER A C 1
ATOM 3173 O O . SER A 1 431 ? 1.744 -0.543 -22.848 1.00 95.69 431 SER A O 1
ATOM 3175 N N . THR A 1 432 ? 0.957 1.541 -22.468 1.00 95.44 432 THR A N 1
ATOM 3176 C CA . THR A 1 432 ? -0.047 1.213 -21.457 1.00 95.44 432 THR A CA 1
ATOM 3177 C C . THR A 1 432 ? -1.434 1.179 -22.086 1.00 95.44 432 THR A C 1
ATOM 3179 O O . THR A 1 432 ? -1.701 1.954 -23.003 1.00 95.44 432 THR A O 1
ATOM 3182 N N . ALA A 1 433 ? -2.300 0.271 -21.644 1.00 96.62 433 ALA A N 1
ATOM 3183 C CA . ALA A 1 433 ? -3.677 0.187 -22.121 1.00 96.62 433 ALA A CA 1
ATOM 3184 C C . ALA A 1 433 ? -4.603 -0.377 -21.048 1.00 96.62 433 ALA A C 1
ATOM 3186 O O . ALA A 1 433 ? -4.351 -1.452 -20.503 1.00 96.62 433 ALA A O 1
ATOM 3187 N N . TRP A 1 434 ? -5.701 0.323 -20.785 1.00 97.12 434 TRP A N 1
ATOM 3188 C CA . TRP A 1 434 ? -6.793 -0.188 -19.962 1.00 97.12 434 TRP A CA 1
ATOM 3189 C C . TRP A 1 434 ? -7.766 -0.975 -20.834 1.00 97.12 434 TRP A C 1
ATOM 3191 O O . TRP A 1 434 ? -8.111 -0.521 -21.925 1.00 97.12 434 TRP A O 1
ATOM 3201 N N . LEU A 1 435 ? -8.224 -2.127 -20.351 1.00 97.06 435 LEU A N 1
ATOM 3202 C CA . LEU A 1 435 ? -9.158 -2.999 -21.055 1.00 97.06 435 LEU A CA 1
ATOM 3203 C C . LEU A 1 435 ? -10.510 -3.079 -20.333 1.00 97.06 435 LEU A C 1
ATOM 3205 O O . LEU A 1 435 ? -10.567 -3.133 -19.103 1.00 97.06 435 LEU A O 1
ATOM 3209 N N . ASP A 1 436 ? -11.580 -3.120 -21.127 1.00 94.19 436 ASP A N 1
ATOM 3210 C CA . ASP A 1 436 ? -12.946 -3.475 -20.720 1.00 94.19 436 ASP A CA 1
ATOM 3211 C C . ASP A 1 436 ? -13.357 -4.727 -21.499 1.00 94.19 436 ASP A C 1
ATOM 3213 O O . ASP A 1 436 ? -13.662 -4.658 -22.694 1.00 94.19 436 ASP A O 1
ATOM 3217 N N . LEU A 1 437 ? -13.347 -5.869 -20.809 1.00 96.81 437 LEU A N 1
ATOM 3218 C CA . LEU A 1 437 ? -13.657 -7.186 -21.369 1.00 96.81 437 LEU A CA 1
ATOM 3219 C C . LEU A 1 437 ? -15.143 -7.572 -21.216 1.00 96.81 437 LEU A C 1
ATOM 3221 O O . LEU A 1 437 ? -15.521 -8.687 -21.578 1.00 96.81 437 LEU A O 1
ATOM 3225 N N . THR A 1 438 ? -16.004 -6.672 -20.710 1.00 93.50 438 THR A N 1
ATOM 3226 C CA . THR A 1 438 ? -17.430 -6.978 -20.462 1.00 93.50 438 THR A CA 1
ATOM 3227 C C . THR A 1 438 ? -18.233 -7.240 -21.739 1.00 93.50 438 THR A C 1
ATOM 3229 O O . THR A 1 438 ? -19.236 -7.953 -21.697 1.00 93.50 438 THR A O 1
ATOM 3232 N N . LYS A 1 439 ? -17.816 -6.659 -22.873 1.00 91.62 439 LYS A N 1
ATOM 3233 C CA . LYS A 1 439 ? -18.538 -6.721 -24.157 1.00 91.62 439 LYS A CA 1
ATOM 3234 C C . LYS A 1 439 ? -18.052 -7.858 -25.046 1.00 91.62 439 LYS A C 1
ATOM 3236 O O . LYS A 1 439 ? -18.853 -8.661 -25.516 1.00 91.62 439 LYS A O 1
ATOM 3241 N N . GLU A 1 440 ? -16.748 -7.908 -25.299 1.00 94.94 440 GLU A N 1
ATOM 3242 C CA . GLU A 1 440 ? -16.095 -8.935 -26.109 1.00 94.94 440 GLU A CA 1
ATOM 3243 C C . GLU A 1 440 ? -14.591 -9.014 -25.787 1.00 94.94 440 GLU A C 1
ATOM 3245 O O . GLU A 1 440 ? -14.040 -8.061 -25.232 1.00 94.94 440 GLU A O 1
ATOM 3250 N N . PRO A 1 441 ? -13.905 -10.119 -26.136 1.00 98.00 441 PRO A N 1
ATOM 3251 C CA . PRO A 1 441 ? -12.457 -10.220 -25.996 1.00 98.00 441 PRO A CA 1
ATOM 3252 C C . PRO A 1 441 ? -11.695 -9.210 -26.853 1.00 98.00 441 PRO A C 1
ATOM 3254 O O . PRO A 1 441 ? -12.118 -8.863 -27.960 1.00 98.00 441 PRO A O 1
ATOM 3257 N N . ILE A 1 442 ? -10.510 -8.826 -26.382 1.00 97.75 442 ILE A N 1
ATOM 3258 C CA . ILE A 1 442 ? -9.598 -7.925 -27.089 1.00 97.75 442 ILE A CA 1
ATOM 3259 C C . ILE A 1 442 ? -8.359 -8.704 -27.528 1.00 97.75 442 ILE A C 1
ATOM 3261 O O . ILE A 1 442 ? -7.649 -9.284 -26.711 1.00 97.75 442 ILE A O 1
ATOM 3265 N N . VAL A 1 443 ? -8.076 -8.715 -28.829 1.00 97.44 443 VAL A N 1
ATOM 3266 C CA . VAL A 1 443 ? -6.870 -9.324 -29.394 1.00 97.44 443 VAL A CA 1
ATOM 3267 C C . VAL A 1 443 ? -5.689 -8.375 -29.233 1.00 97.44 443 VAL A C 1
ATOM 3269 O O . VAL A 1 443 ? -5.640 -7.325 -29.876 1.00 97.44 443 VAL A O 1
ATOM 3272 N N . LEU A 1 444 ? -4.721 -8.774 -28.409 1.00 97.31 444 LEU A N 1
ATOM 3273 C CA . LEU A 1 444 ? -3.403 -8.158 -28.322 1.00 97.31 444 LEU A CA 1
ATOM 3274 C C . LEU A 1 444 ? -2.520 -8.724 -29.437 1.00 97.31 444 LEU A C 1
ATOM 3276 O O . LEU A 1 444 ? -2.107 -9.884 -29.387 1.00 97.31 444 LEU A O 1
ATOM 3280 N N . GLN A 1 445 ? -2.206 -7.899 -30.435 1.00 95.19 445 GLN A N 1
ATOM 3281 C CA . GLN A 1 445 ? -1.254 -8.224 -31.496 1.00 95.19 445 GLN A CA 1
ATOM 3282 C C . GLN A 1 445 ? 0.071 -7.492 -31.265 1.00 95.19 445 GLN A C 1
ATOM 3284 O O . GLN A 1 445 ? 0.108 -6.282 -31.018 1.00 95.19 445 GLN A O 1
ATOM 3289 N N . ARG A 1 446 ? 1.171 -8.238 -31.386 1.00 94.81 446 ARG A N 1
ATOM 3290 C CA . ARG A 1 446 ? 2.537 -7.776 -31.133 1.00 94.81 446 ARG A CA 1
ATOM 3291 C C . ARG A 1 446 ? 3.416 -8.008 -32.373 1.00 94.81 446 ARG A C 1
ATOM 3293 O O . ARG A 1 446 ? 3.288 -9.059 -33.010 1.00 94.81 446 ARG A O 1
ATOM 3300 N N . PRO A 1 447 ? 4.287 -7.050 -32.738 1.00 95.50 447 PRO A N 1
ATOM 3301 C CA . PRO A 1 447 ? 5.239 -7.208 -33.833 1.00 95.50 447 PRO A CA 1
ATOM 3302 C C . PRO A 1 447 ? 6.360 -8.189 -33.464 1.00 95.50 447 PRO A C 1
ATOM 3304 O O . PRO A 1 447 ? 6.461 -8.642 -32.328 1.00 95.50 447 PRO A O 1
ATOM 3307 N N . ASP A 1 448 ? 7.235 -8.470 -34.428 1.00 95.81 448 ASP A N 1
ATOM 3308 C CA . ASP A 1 448 ? 8.529 -9.096 -34.156 1.00 95.81 448 ASP A CA 1
ATOM 3309 C C . ASP A 1 448 ? 9.413 -8.125 -33.351 1.00 95.81 448 ASP A C 1
ATOM 3311 O O . ASP A 1 448 ? 9.592 -6.962 -33.728 1.00 95.81 448 ASP A O 1
ATOM 3315 N N . MET A 1 449 ? 9.934 -8.624 -32.234 1.00 95.94 449 MET A N 1
ATOM 3316 C CA . MET A 1 449 ? 10.746 -7.931 -31.234 1.00 95.94 449 MET A CA 1
ATOM 3317 C C . MET A 1 449 ? 12.205 -8.413 -31.238 1.00 95.94 449 MET A C 1
ATOM 3319 O O . MET A 1 449 ? 12.963 -8.133 -30.311 1.00 95.94 449 MET A O 1
ATOM 3323 N N . THR A 1 450 ? 12.621 -9.173 -32.253 1.00 94.00 450 THR A N 1
ATOM 3324 C CA . THR A 1 450 ? 13.963 -9.761 -32.329 1.00 94.00 450 THR A CA 1
ATOM 3325 C C . THR A 1 450 ? 15.050 -8.689 -32.222 1.00 94.00 450 THR A C 1
ATOM 3327 O O . THR A 1 450 ? 15.051 -7.692 -32.942 1.00 94.00 450 THR A O 1
ATOM 3330 N N . GLY A 1 451 ? 15.984 -8.894 -31.288 1.00 90.44 451 GLY A N 1
ATOM 3331 C CA . GLY A 1 451 ? 17.051 -7.941 -30.964 1.00 90.44 451 GLY A CA 1
ATOM 3332 C C . GLY A 1 451 ? 16.685 -6.866 -29.929 1.00 90.44 451 GLY A C 1
ATOM 3333 O O . GLY A 1 451 ? 17.568 -6.107 -29.531 1.00 90.44 451 GLY A O 1
ATOM 3334 N N . ARG A 1 452 ? 15.435 -6.805 -29.445 1.00 94.06 452 ARG A N 1
ATOM 3335 C CA . ARG A 1 452 ? 14.985 -5.829 -28.439 1.00 94.06 452 ARG A CA 1
ATOM 3336 C C . ARG A 1 452 ? 14.273 -6.514 -27.273 1.00 94.06 452 ARG A C 1
ATOM 3338 O O . ARG A 1 452 ? 13.440 -7.393 -27.466 1.00 94.06 452 ARG A O 1
ATOM 3345 N N . TYR A 1 453 ? 14.599 -6.103 -26.048 1.00 96.50 453 TYR A N 1
ATOM 3346 C CA . TYR A 1 453 ? 13.877 -6.579 -24.869 1.00 96.50 453 TYR A CA 1
ATOM 3347 C C . TYR A 1 453 ? 12.545 -5.842 -24.697 1.00 96.50 453 TYR A C 1
ATOM 3349 O O . TYR A 1 453 ? 12.470 -4.619 -24.867 1.00 96.50 453 TYR A O 1
ATOM 3357 N N . TYR A 1 454 ? 11.513 -6.588 -24.324 1.00 97.12 454 TYR A N 1
ATOM 3358 C CA . TYR A 1 454 ? 10.196 -6.082 -23.981 1.00 97.12 454 TYR A CA 1
ATOM 3359 C C . TYR A 1 454 ? 9.459 -7.036 -23.034 1.00 97.12 454 TYR A C 1
ATOM 3361 O O . TYR A 1 454 ? 9.748 -8.234 -22.952 1.00 97.12 454 TYR A O 1
ATOM 3369 N N . LEU A 1 455 ? 8.463 -6.478 -22.355 1.00 97.00 455 LEU A N 1
ATOM 3370 C CA . LEU A 1 455 ? 7.477 -7.196 -21.561 1.00 97.00 455 LEU A CA 1
ATOM 3371 C C . LEU A 1 455 ? 6.152 -6.437 -21.581 1.00 97.00 455 LEU A C 1
ATOM 3373 O O . LEU A 1 455 ? 6.134 -5.216 -21.759 1.00 97.00 455 LEU A O 1
ATOM 3377 N N . MET A 1 456 ? 5.053 -7.161 -21.397 1.00 97.00 456 MET A N 1
ATOM 3378 C CA . MET A 1 456 ? 3.696 -6.620 -21.337 1.00 97.00 456 MET A CA 1
ATOM 3379 C C . MET A 1 456 ? 2.930 -7.186 -20.134 1.00 97.00 456 MET A C 1
ATOM 3381 O O . MET A 1 456 ? 1.923 -7.862 -20.332 1.00 97.00 456 MET A O 1
ATOM 3385 N N . PRO A 1 457 ? 3.392 -6.939 -18.890 1.00 97.75 457 PRO A N 1
ATOM 3386 C CA . PRO A 1 457 ? 2.647 -7.331 -17.699 1.00 97.75 457 PRO A CA 1
ATOM 3387 C C . PRO A 1 457 ? 1.221 -6.790 -17.799 1.00 97.75 457 PRO A C 1
ATOM 3389 O O . PRO A 1 457 ? 1.011 -5.604 -18.059 1.00 97.75 457 PRO A O 1
ATOM 3392 N N . THR A 1 458 ? 0.260 -7.693 -17.659 1.00 98.25 458 THR A N 1
ATOM 3393 C CA . THR A 1 458 ? -1.169 -7.433 -17.771 1.00 98.25 458 THR A CA 1
ATOM 3394 C C . THR A 1 458 ? -1.800 -7.778 -16.431 1.00 98.25 458 THR A C 1
ATOM 3396 O O . THR A 1 458 ? -1.797 -8.935 -16.010 1.00 98.25 458 THR A O 1
ATOM 3399 N N . LEU A 1 459 ? -2.268 -6.744 -15.738 1.00 98.50 459 LEU A N 1
ATOM 3400 C CA . LEU A 1 459 ? -2.810 -6.829 -14.391 1.00 98.50 459 LEU A CA 1
ATOM 3401 C C . LEU A 1 459 ? -4.320 -7.054 -14.436 1.00 98.50 459 LEU A C 1
ATOM 3403 O O . LEU A 1 459 ? -5.009 -6.485 -15.287 1.00 98.50 459 LEU A O 1
ATOM 3407 N N . ASP A 1 460 ? -4.826 -7.860 -13.508 1.00 98.00 460 ASP A N 1
ATOM 3408 C CA . ASP A 1 460 ? -6.248 -7.971 -13.196 1.00 98.00 460 ASP A CA 1
ATOM 3409 C C . ASP A 1 460 ? -6.721 -6.756 -12.369 1.00 98.00 460 ASP A C 1
ATOM 3411 O O . ASP A 1 460 ? -5.934 -5.899 -11.956 1.00 98.00 460 ASP A O 1
ATOM 3415 N N . GLY A 1 461 ? -8.026 -6.666 -12.114 1.00 97.44 461 GLY A N 1
ATOM 3416 C CA . GLY A 1 461 ? -8.612 -5.605 -11.292 1.00 97.44 461 GLY A CA 1
ATOM 3417 C C . GLY A 1 461 ? -8.131 -5.612 -9.835 1.00 97.44 461 GLY A C 1
ATOM 3418 O O . GLY A 1 461 ? -8.250 -4.595 -9.164 1.00 97.44 461 GLY A O 1
ATOM 3419 N N . TRP A 1 462 ? -7.551 -6.716 -9.360 1.00 97.50 462 TRP A N 1
ATOM 3420 C CA . TRP A 1 462 ? -6.981 -6.889 -8.020 1.00 97.50 462 TRP A CA 1
ATOM 3421 C C . TRP A 1 462 ? -5.455 -6.673 -7.984 1.00 97.50 462 TRP A C 1
ATOM 3423 O O . TRP A 1 462 ? -4.808 -7.060 -7.014 1.00 97.50 462 TRP A O 1
ATOM 3433 N N . THR A 1 463 ? -4.893 -6.054 -9.028 1.00 97.19 463 THR A N 1
ATOM 3434 C CA . THR A 1 463 ? -3.466 -5.738 -9.223 1.00 97.19 463 THR A CA 1
ATOM 3435 C C . THR A 1 463 ? -2.506 -6.928 -9.371 1.00 97.19 463 THR A C 1
ATOM 3437 O O . THR A 1 463 ? -1.292 -6.712 -9.403 1.00 97.19 463 THR A O 1
ATOM 3440 N N . ASN A 1 464 ? -2.997 -8.160 -9.557 1.00 97.06 464 ASN A N 1
ATOM 3441 C CA . ASN A 1 464 ? -2.137 -9.312 -9.864 1.00 97.06 464 ASN A CA 1
ATOM 3442 C C . ASN A 1 464 ? -1.835 -9.390 -11.371 1.00 97.06 464 ASN A C 1
ATOM 3444 O O . ASN A 1 464 ? -2.725 -9.245 -12.208 1.00 97.06 464 ASN A O 1
ATOM 3448 N N . VAL A 1 465 ? -0.585 -9.673 -11.733 1.00 98.06 465 VAL A N 1
ATOM 3449 C CA . VAL A 1 465 ? -0.112 -9.872 -13.109 1.00 98.06 465 VAL A CA 1
ATOM 3450 C C . VAL A 1 465 ? -0.462 -11.296 -13.558 1.00 98.06 465 VAL A C 1
ATOM 3452 O O . VAL A 1 465 ? 0.299 -12.234 -13.324 1.00 98.06 465 VAL A O 1
ATOM 3455 N N . PHE A 1 466 ? -1.615 -11.468 -14.211 1.00 97.00 466 PHE A N 1
ATOM 3456 C CA . PHE A 1 466 ? -2.084 -12.785 -14.676 1.00 97.00 466 PHE A CA 1
ATOM 3457 C C . PHE A 1 466 ? -1.425 -13.242 -15.987 1.00 97.00 466 PHE A C 1
ATOM 3459 O O . PHE A 1 466 ? -1.420 -14.432 -16.297 1.00 97.00 466 PHE A O 1
ATOM 3466 N N . ASP A 1 467 ? -0.865 -12.308 -16.755 1.00 97.75 467 ASP A N 1
ATOM 3467 C CA . ASP A 1 467 ? -0.076 -12.574 -17.957 1.00 97.75 467 ASP A CA 1
ATOM 3468 C C . ASP A 1 467 ? 1.037 -11.523 -18.094 1.00 97.75 467 ASP A C 1
ATOM 3470 O O . ASP A 1 467 ? 0.906 -10.396 -17.622 1.00 97.75 467 ASP A O 1
ATOM 3474 N N . SER A 1 468 ? 2.150 -11.873 -18.737 1.00 97.38 468 SER A N 1
ATOM 3475 C CA . SER A 1 468 ? 3.235 -10.926 -19.025 1.00 97.38 468 SER A CA 1
ATOM 3476 C C . SER A 1 468 ? 3.945 -11.280 -20.334 1.00 97.38 468 SER A C 1
ATOM 3478 O O . SER A 1 468 ? 5.057 -11.817 -20.310 1.00 97.38 468 SER A O 1
ATOM 3480 N N . PRO A 1 469 ? 3.335 -11.029 -21.511 1.00 96.88 469 PRO A N 1
ATOM 3481 C CA . PRO A 1 469 ? 3.915 -11.412 -22.794 1.00 96.88 469 PRO A CA 1
ATOM 3482 C C . PRO A 1 469 ? 5.183 -10.610 -23.113 1.00 96.88 469 PRO A C 1
ATOM 3484 O O . PRO A 1 469 ? 5.135 -9.413 -23.397 1.00 96.88 469 PRO A O 1
ATOM 3487 N N . GLY A 1 470 ? 6.330 -11.282 -23.119 1.00 96.62 470 GLY A N 1
ATOM 3488 C CA . GLY A 1 470 ? 7.647 -10.679 -23.327 1.00 96.62 470 GLY A CA 1
ATOM 3489 C C . GLY A 1 470 ? 8.695 -11.705 -23.745 1.00 96.62 470 GLY A C 1
ATOM 3490 O O . GLY A 1 470 ? 8.357 -12.861 -24.031 1.00 96.62 470 GLY A O 1
ATOM 3491 N N . ASN A 1 471 ? 9.971 -11.303 -23.722 1.00 96.50 471 ASN A N 1
ATOM 3492 C CA . ASN A 1 471 ? 11.104 -12.193 -24.017 1.00 96.50 471 ASN A CA 1
ATOM 3493 C C . ASN A 1 471 ? 11.086 -13.469 -23.156 1.00 96.50 471 ASN A C 1
ATOM 3495 O O . ASN A 1 471 ? 11.305 -14.553 -23.692 1.00 96.50 471 ASN A O 1
ATOM 3499 N N . ARG A 1 472 ? 10.779 -13.338 -21.856 1.00 95.94 472 ARG A N 1
ATOM 3500 C CA . ARG A 1 472 ? 10.762 -14.435 -20.871 1.00 95.94 472 ARG A CA 1
ATOM 3501 C C . ARG A 1 472 ? 9.691 -15.495 -21.137 1.00 95.94 472 ARG A C 1
ATOM 3503 O O . ARG A 1 472 ? 9.924 -16.675 -20.909 1.00 95.94 472 ARG A O 1
ATOM 3510 N N . THR A 1 473 ? 8.506 -15.067 -21.560 1.00 96.31 473 THR A N 1
ATOM 3511 C CA . THR A 1 473 ? 7.274 -15.879 -21.552 1.00 96.31 473 THR A CA 1
ATOM 3512 C C . THR A 1 473 ? 6.854 -16.348 -22.940 1.00 96.31 473 THR A C 1
ATOM 3514 O O . THR A 1 473 ? 6.347 -17.453 -23.095 1.00 96.31 473 THR A O 1
ATOM 3517 N N . THR A 1 474 ? 7.074 -15.514 -23.958 1.00 95.56 474 THR A N 1
ATOM 3518 C CA . THR A 1 474 ? 6.581 -15.733 -25.331 1.00 95.56 474 THR A CA 1
ATOM 3519 C C . THR A 1 474 ? 7.672 -15.616 -26.396 1.00 95.56 47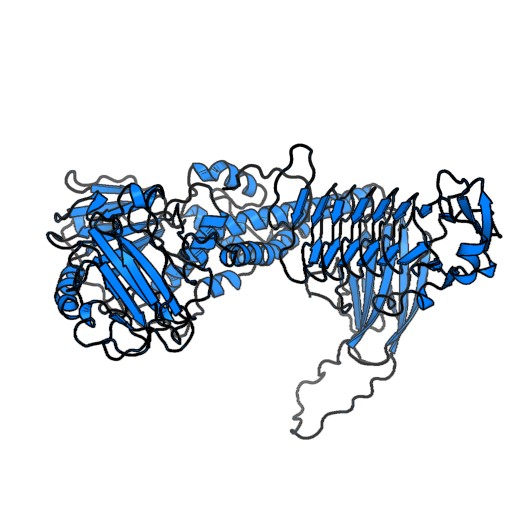4 THR A C 1
ATOM 3521 O O . THR A 1 474 ? 7.401 -15.802 -27.581 1.00 95.56 474 THR A O 1
ATOM 3524 N N . GLY A 1 475 ? 8.905 -15.291 -25.996 1.00 95.81 475 GLY A N 1
ATOM 3525 C CA . GLY A 1 475 ? 9.999 -14.991 -26.915 1.00 95.81 475 GLY A CA 1
ATOM 3526 C C . GLY A 1 475 ? 9.810 -13.669 -27.667 1.00 95.81 475 GLY A C 1
ATOM 3527 O O . GLY A 1 475 ? 9.084 -12.771 -27.236 1.00 95.81 475 GLY A O 1
ATOM 3528 N N . THR A 1 476 ? 10.506 -13.528 -28.796 1.00 96.44 476 THR A N 1
ATOM 3529 C CA . THR A 1 476 ? 10.543 -12.286 -29.590 1.00 96.44 476 THR A CA 1
ATOM 3530 C C . THR A 1 476 ? 9.752 -12.335 -30.893 1.00 96.44 476 THR A C 1
ATOM 3532 O O . THR A 1 476 ? 9.675 -11.319 -31.573 1.00 96.44 476 THR A O 1
ATOM 3535 N N . GLY A 1 477 ? 9.179 -13.479 -31.271 1.00 95.69 477 GLY A N 1
ATOM 3536 C CA . GLY A 1 477 ? 8.412 -13.590 -32.513 1.00 95.69 477 GLY A CA 1
ATOM 3537 C C . GLY A 1 477 ? 7.137 -12.740 -32.494 1.00 95.69 477 GLY A C 1
ATOM 3538 O O . GLY A 1 477 ? 6.533 -12.531 -31.441 1.00 95.69 477 GLY A O 1
ATOM 3539 N N . ALA A 1 478 ? 6.703 -12.290 -33.675 1.00 95.44 478 ALA A N 1
ATOM 3540 C CA . ALA A 1 478 ? 5.382 -11.686 -33.833 1.00 95.44 478 ALA A CA 1
ATOM 3541 C C . ALA A 1 478 ? 4.284 -12.677 -33.409 1.00 95.44 478 ALA A C 1
ATOM 3543 O O . ALA A 1 478 ? 4.393 -13.878 -33.663 1.00 95.44 478 ALA A O 1
ATOM 3544 N N . GLY A 1 479 ? 3.207 -12.182 -32.801 1.00 93.44 479 GLY A N 1
ATOM 3545 C CA . GLY A 1 479 ? 2.127 -13.042 -32.321 1.00 93.44 479 GLY A CA 1
ATOM 3546 C C . GLY A 1 479 ? 0.872 -12.278 -31.923 1.00 93.44 479 GLY A C 1
ATOM 3547 O O . GLY A 1 479 ? 0.907 -11.063 -31.724 1.00 93.44 479 GLY A O 1
ATOM 3548 N N . ALA A 1 480 ? -0.235 -13.006 -31.803 1.00 95.31 480 ALA A N 1
ATOM 3549 C CA . ALA A 1 480 ? -1.521 -12.480 -31.368 1.00 95.31 480 ALA A CA 1
ATOM 3550 C C . ALA A 1 480 ? -2.185 -13.435 -30.368 1.00 95.31 480 ALA A C 1
ATOM 3552 O O . ALA A 1 480 ? -2.112 -14.654 -30.531 1.00 95.31 480 ALA A O 1
ATOM 3553 N N . ALA A 1 481 ? -2.847 -12.875 -29.358 1.00 97.88 481 ALA A N 1
ATOM 3554 C CA . ALA A 1 481 ? -3.681 -13.620 -28.422 1.00 97.88 481 ALA A CA 1
ATOM 3555 C C . ALA A 1 481 ? -4.925 -12.801 -28.053 1.00 97.88 481 ALA A C 1
ATOM 3557 O O . ALA A 1 481 ? -4.848 -11.579 -27.923 1.00 97.88 481 ALA A O 1
ATOM 3558 N N . ALA A 1 482 ? -6.069 -13.463 -27.901 1.00 98.31 482 ALA A N 1
ATOM 3559 C CA . ALA A 1 482 ? -7.287 -12.861 -27.382 1.00 98.31 482 ALA A CA 1
ATOM 3560 C C . ALA A 1 482 ? -7.256 -12.867 -25.852 1.00 98.31 482 ALA A C 1
ATOM 3562 O O . ALA A 1 482 ? -7.239 -13.931 -25.233 1.00 98.31 482 ALA A O 1
ATOM 3563 N N . ILE A 1 483 ? -7.297 -11.676 -25.259 1.00 98.62 483 ILE A N 1
ATOM 3564 C CA . ILE A 1 483 ? -7.546 -11.488 -23.834 1.00 98.62 483 ILE A CA 1
ATOM 3565 C C . ILE A 1 483 ? -9.062 -11.587 -23.637 1.00 98.62 483 ILE A C 1
ATOM 3567 O O . ILE A 1 483 ? -9.814 -10.734 -24.116 1.00 98.62 483 ILE A O 1
ATOM 3571 N N . VAL A 1 484 ? -9.517 -12.664 -22.995 1.00 98.50 484 VAL A N 1
ATOM 3572 C CA . VAL A 1 484 ? -10.935 -12.969 -22.755 1.00 98.50 484 VAL A CA 1
ATOM 3573 C C . VAL A 1 484 ? -11.309 -12.644 -21.306 1.00 98.50 484 VAL A C 1
ATOM 3575 O O . VAL A 1 484 ? -10.533 -12.909 -20.387 1.00 98.50 484 VAL A O 1
ATOM 3578 N N . GLY A 1 485 ? -12.503 -12.082 -21.091 1.00 97.38 485 GLY A N 1
ATOM 3579 C CA . GLY A 1 485 ? -13.037 -11.855 -19.743 1.00 97.38 485 GLY A CA 1
ATOM 3580 C C . GLY A 1 485 ? -13.374 -13.172 -19.023 1.00 97.38 485 GLY A C 1
ATOM 3581 O O . GLY A 1 485 ? -13.600 -14.193 -19.685 1.00 97.38 485 GLY A O 1
ATOM 3582 N N . PRO A 1 486 ? -13.470 -13.173 -17.679 1.00 95.19 486 PRO A N 1
ATOM 3583 C CA . PRO A 1 486 ? -13.557 -14.391 -16.866 1.00 95.19 486 PRO A CA 1
ATOM 3584 C C . PRO A 1 486 ? -14.708 -15.314 -17.284 1.00 95.19 486 PRO A C 1
ATOM 3586 O O . PRO A 1 486 ? -14.524 -16.522 -17.438 1.00 95.19 486 PRO A O 1
ATOM 3589 N N . ASN A 1 487 ? -15.873 -14.723 -17.566 1.00 92.12 487 ASN A N 1
ATOM 3590 C CA . ASN A 1 487 ? -17.118 -15.428 -17.882 1.00 92.12 487 ASN A CA 1
ATOM 3591 C C . ASN A 1 487 ? -17.349 -15.668 -19.389 1.00 92.12 487 ASN A C 1
ATOM 3593 O O . ASN A 1 487 ? -18.442 -16.083 -19.780 1.00 92.12 487 ASN A O 1
ATOM 3597 N N . TRP A 1 488 ? -16.365 -15.397 -20.255 1.00 96.25 488 TRP A N 1
ATOM 3598 C CA . TRP A 1 488 ? -16.520 -15.558 -21.704 1.00 96.25 488 TRP A CA 1
ATOM 3599 C C . TRP A 1 488 ? -16.517 -17.038 -22.133 1.00 96.25 488 TRP A C 1
ATOM 3601 O O . TRP A 1 488 ? -15.641 -17.808 -21.730 1.00 96.25 488 TRP A O 1
ATOM 3611 N N . GLN A 1 489 ? -17.491 -17.420 -22.972 1.00 94.12 489 GLN A N 1
ATOM 3612 C CA . GLN A 1 489 ? -17.780 -18.806 -23.398 1.00 94.12 489 GLN A CA 1
ATOM 3613 C C . GLN A 1 489 ? -17.818 -18.987 -24.932 1.00 94.12 489 GLN A C 1
ATOM 3615 O O . GLN A 1 489 ? -18.467 -19.901 -25.441 1.00 94.12 489 GLN A O 1
ATOM 3620 N N . GLY A 1 490 ? -17.192 -18.087 -25.695 1.00 93.81 490 GLY A N 1
ATOM 3621 C CA . GLY A 1 490 ? -17.109 -18.226 -27.152 1.00 93.81 490 GLY A CA 1
ATOM 3622 C C . GLY A 1 490 ? -16.022 -19.210 -27.600 1.00 93.81 490 GLY A C 1
ATOM 3623 O O . GLY A 1 490 ? -15.406 -19.905 -26.797 1.00 93.81 490 GLY A O 1
ATOM 3624 N N . THR A 1 491 ? -15.763 -19.247 -28.907 1.00 93.19 491 THR A N 1
ATOM 3625 C CA . THR A 1 491 ? -14.697 -20.059 -29.516 1.00 93.19 491 THR A CA 1
ATOM 3626 C C . THR A 1 491 ? -13.730 -19.175 -30.292 1.00 93.19 491 THR A C 1
ATOM 3628 O O . THR A 1 491 ? -14.170 -18.381 -31.127 1.00 93.19 491 THR A O 1
ATOM 3631 N N . LEU A 1 492 ? -12.427 -19.337 -30.060 1.00 96.81 492 LEU A N 1
ATOM 3632 C CA . LEU A 1 492 ? -11.376 -18.666 -30.829 1.00 96.81 492 LEU A CA 1
ATOM 3633 C C . LEU A 1 492 ? -10.956 -19.499 -32.060 1.00 96.81 492 LEU A C 1
ATOM 3635 O O . LEU A 1 492 ? -11.114 -20.724 -32.056 1.00 96.81 492 LEU A O 1
ATOM 3639 N N . PRO A 1 493 ? -10.397 -18.865 -33.109 1.00 94.94 493 PRO A N 1
ATOM 3640 C CA . PRO A 1 493 ? -9.630 -19.554 -34.145 1.00 94.94 493 PRO A CA 1
ATOM 3641 C C . PRO A 1 493 ? -8.471 -20.363 -33.544 1.00 94.94 493 PRO A C 1
ATOM 3643 O O . PRO A 1 493 ? -7.842 -19.926 -32.586 1.00 94.94 493 PRO A O 1
ATOM 3646 N N . SER A 1 494 ? -8.153 -21.527 -34.116 1.00 92.00 494 SER A N 1
ATOM 3647 C CA . SER A 1 494 ? -7.116 -22.432 -33.583 1.00 92.00 494 SER A CA 1
ATOM 3648 C C . SER A 1 494 ? -5.684 -21.882 -33.645 1.00 92.00 494 SER A C 1
ATOM 3650 O O . SER A 1 494 ? -4.782 -22.452 -33.039 1.00 92.00 494 SER A O 1
ATOM 3652 N N . ASP A 1 495 ? -5.466 -20.826 -34.425 1.00 89.56 495 ASP A N 1
ATOM 3653 C CA . ASP A 1 495 ? -4.211 -20.092 -34.593 1.00 89.56 495 ASP A CA 1
ATOM 3654 C C . ASP A 1 495 ? -4.118 -18.828 -33.713 1.00 89.56 495 ASP A C 1
ATOM 3656 O O . ASP A 1 495 ? -3.082 -18.163 -33.706 1.00 89.56 495 ASP A O 1
ATOM 3660 N N . LEU A 1 496 ? -5.169 -18.511 -32.947 1.00 96.00 496 LEU A N 1
ATOM 3661 C CA . LEU A 1 496 ? -5.219 -17.385 -32.016 1.00 96.00 496 LEU A CA 1
ATOM 3662 C C . LEU A 1 496 ? -5.134 -17.894 -30.570 1.00 96.00 496 LEU A C 1
ATOM 3664 O O . LEU A 1 496 ? -5.992 -18.652 -30.124 1.00 96.00 496 LEU A O 1
ATOM 3668 N N . GLY A 1 497 ? -4.109 -17.469 -29.825 1.00 94.88 497 GLY A N 1
ATOM 3669 C CA . GLY A 1 497 ? -3.957 -17.855 -28.418 1.00 94.88 497 GLY A CA 1
ATOM 3670 C C . GLY A 1 497 ? -5.077 -17.300 -27.530 1.00 94.88 497 GLY A C 1
ATOM 3671 O O . GLY A 1 497 ? -5.584 -16.211 -27.792 1.00 94.88 497 GLY A O 1
ATOM 3672 N N . GLU A 1 498 ? -5.434 -18.017 -26.462 1.00 97.31 498 GLU A N 1
ATOM 3673 C CA . GLU A 1 498 ? -6.319 -17.516 -25.400 1.00 97.31 498 GLU A CA 1
ATOM 3674 C C . GLU A 1 498 ? -5.488 -17.067 -24.195 1.00 97.31 498 GLU A C 1
ATOM 3676 O O . GLU A 1 498 ? -4.633 -17.814 -23.720 1.00 97.31 498 GLU A O 1
ATOM 3681 N N . VAL A 1 499 ? -5.786 -15.881 -23.666 1.00 98.06 499 VAL A N 1
ATOM 3682 C CA . VAL A 1 499 ? -5.353 -15.440 -22.337 1.00 98.06 499 VAL A CA 1
ATOM 3683 C C . VAL A 1 499 ? -6.608 -15.074 -21.555 1.00 98.06 499 VAL A C 1
ATOM 3685 O O . VAL A 1 499 ? -7.341 -14.167 -21.943 1.00 98.06 499 VAL A O 1
ATOM 3688 N N . ARG A 1 500 ? -6.893 -15.780 -20.461 1.00 97.50 500 ARG A N 1
ATOM 3689 C CA . ARG A 1 500 ? -8.095 -15.539 -19.654 1.00 97.50 500 ARG A CA 1
ATOM 3690 C C . ARG A 1 500 ? -7.780 -14.617 -18.489 1.00 97.50 500 ARG A C 1
ATOM 3692 O O . ARG A 1 500 ? -7.014 -14.991 -17.607 1.00 97.50 500 ARG A O 1
ATOM 3699 N N . SER A 1 501 ? -8.386 -13.433 -18.481 1.00 97.62 501 SER A N 1
ATOM 3700 C CA . SER A 1 501 ? -8.281 -12.526 -17.341 1.00 97.62 501 SER A CA 1
ATOM 3701 C C . SER A 1 501 ? -9.186 -13.000 -16.193 1.00 97.62 501 SER A C 1
ATOM 3703 O O . SER A 1 501 ? -10.324 -13.407 -16.455 1.00 97.62 501 SER A O 1
ATOM 3705 N N . PRO A 1 502 ? -8.732 -12.933 -14.927 1.00 96.50 502 PRO A N 1
ATOM 3706 C CA . PRO A 1 502 ? -9.582 -13.157 -13.755 1.00 96.50 502 PRO A CA 1
ATOM 3707 C C . PRO A 1 502 ? -10.748 -12.160 -13.634 1.00 96.50 502 PRO A C 1
ATOM 3709 O O . PRO A 1 502 ? -11.756 -12.459 -12.999 1.00 96.50 502 PRO A O 1
ATOM 3712 N N . THR A 1 503 ? -10.636 -10.982 -14.251 1.00 98.12 503 THR A N 1
ATOM 3713 C CA . THR A 1 503 ? -11.548 -9.839 -14.088 1.00 98.12 503 THR A CA 1
ATOM 3714 C C . THR A 1 503 ? -11.940 -9.238 -15.441 1.00 98.12 503 THR A C 1
ATOM 3716 O O . THR A 1 503 ? -11.311 -9.518 -16.458 1.00 98.12 503 THR A O 1
ATOM 3719 N N . ASN A 1 504 ? -13.001 -8.423 -15.500 1.00 97.56 504 ASN A N 1
ATOM 3720 C CA . ASN A 1 504 ? -13.342 -7.715 -16.744 1.00 97.56 504 ASN A CA 1
ATOM 3721 C C . ASN A 1 504 ? -12.532 -6.420 -16.928 1.00 97.56 504 ASN A C 1
ATOM 3723 O O . ASN A 1 504 ? -12.268 -6.018 -18.060 1.00 97.56 504 ASN A O 1
ATOM 3727 N N . LEU A 1 505 ? -12.138 -5.794 -15.819 1.00 97.31 505 LEU A N 1
ATOM 3728 C CA . LEU A 1 505 ? -11.110 -4.763 -15.733 1.00 97.31 505 LEU A CA 1
ATOM 3729 C C . LEU A 1 505 ? -9.734 -5.418 -15.883 1.00 97.31 505 LEU A C 1
ATOM 3731 O O . LEU A 1 505 ? -9.401 -6.298 -15.093 1.00 97.31 505 LEU A O 1
ATOM 3735 N N . ALA A 1 506 ? -8.930 -4.979 -16.847 1.00 98.19 506 ALA A N 1
ATOM 3736 C CA . ALA A 1 506 ? -7.523 -5.370 -16.937 1.00 98.19 506 ALA A CA 1
ATOM 3737 C C . ALA A 1 506 ? -6.644 -4.197 -17.397 1.00 98.19 506 ALA A C 1
ATOM 3739 O O . ALA A 1 506 ? -7.131 -3.254 -18.024 1.00 98.19 506 ALA A O 1
ATOM 3740 N N . TRP A 1 507 ? -5.347 -4.249 -17.092 1.00 98.38 507 TRP A N 1
ATOM 3741 C CA . TRP A 1 507 ? -4.407 -3.167 -17.392 1.00 98.38 507 TRP A CA 1
ATOM 3742 C C . TRP A 1 507 ? -3.067 -3.689 -17.919 1.00 98.38 507 TRP A C 1
ATOM 3744 O O . TRP A 1 507 ? -2.314 -4.334 -17.196 1.00 98.38 507 TRP A O 1
ATOM 3754 N N . ILE A 1 508 ? -2.753 -3.398 -19.183 1.00 98.38 508 ILE A N 1
ATOM 3755 C CA . ILE A 1 508 ? -1.455 -3.702 -19.798 1.00 98.38 508 ILE A CA 1
ATOM 3756 C C . ILE A 1 508 ? -0.474 -2.577 -19.452 1.00 98.38 508 ILE A C 1
ATOM 3758 O O . ILE A 1 508 ? -0.731 -1.423 -19.787 1.00 98.38 508 ILE A O 1
ATOM 3762 N N . VAL A 1 509 ? 0.687 -2.910 -18.882 1.00 96.00 509 VAL A N 1
ATOM 3763 C CA . VAL A 1 509 ? 1.788 -1.974 -18.576 1.00 96.00 509 VAL A CA 1
ATOM 3764 C C . VAL A 1 509 ? 3.024 -2.338 -19.405 1.00 96.00 509 VAL A C 1
ATOM 3766 O O . VAL A 1 509 ? 4.085 -2.705 -18.898 1.00 96.00 509 VAL A O 1
ATOM 3769 N N . GLY A 1 510 ? 2.876 -2.268 -20.730 1.00 96.06 510 GLY A N 1
ATOM 3770 C CA . GLY A 1 510 ? 3.921 -2.632 -21.685 1.00 96.06 510 GLY A CA 1
ATOM 3771 C C . GLY A 1 510 ? 5.168 -1.761 -21.571 1.00 96.06 510 GLY A C 1
ATOM 3772 O O . GLY A 1 510 ? 5.074 -0.547 -21.402 1.00 96.06 510 GLY A O 1
ATOM 3773 N N . ARG A 1 511 ? 6.348 -2.371 -21.704 1.00 95.69 511 ARG A N 1
ATOM 3774 C CA . ARG A 1 511 ? 7.658 -1.708 -21.629 1.00 95.69 511 ARG A CA 1
ATOM 3775 C C . ARG A 1 511 ? 8.550 -2.181 -22.772 1.00 95.69 511 ARG A C 1
ATOM 3777 O O . ARG A 1 511 ? 8.750 -3.379 -22.946 1.00 95.69 511 ARG A O 1
ATOM 3784 N N . THR A 1 512 ? 9.104 -1.246 -23.541 1.00 96.44 512 THR A N 1
ATOM 3785 C CA . THR A 1 512 ? 10.020 -1.522 -24.666 1.00 96.44 512 THR A CA 1
ATOM 3786 C C . THR A 1 512 ? 11.397 -0.927 -24.364 1.00 96.44 512 THR A C 1
ATOM 3788 O O . THR A 1 512 ? 11.485 0.279 -24.136 1.00 96.44 512 THR A O 1
ATOM 3791 N N . ARG A 1 513 ? 12.466 -1.741 -24.345 1.00 95.31 513 ARG A N 1
ATOM 3792 C CA . ARG A 1 513 ? 13.851 -1.284 -24.089 1.00 95.31 513 ARG A CA 1
ATOM 3793 C C . ARG A 1 513 ? 14.271 -0.205 -25.081 1.00 95.31 513 ARG A C 1
ATOM 3795 O O . ARG A 1 513 ? 13.966 -0.339 -26.267 1.00 95.31 513 ARG A O 1
ATOM 3802 N N . VAL A 1 514 ? 14.997 0.811 -24.610 1.00 93.94 514 VAL A N 1
ATOM 3803 C CA . VAL A 1 514 ? 15.613 1.845 -25.459 1.00 93.94 514 VAL A CA 1
ATOM 3804 C C . VAL A 1 514 ? 17.083 2.021 -25.109 1.00 93.94 514 VAL A C 1
ATOM 3806 O O . VAL A 1 514 ? 17.420 2.317 -23.963 1.00 93.94 514 VAL A O 1
ATOM 3809 N N . ASP A 1 515 ? 17.961 1.846 -26.090 1.00 89.31 515 ASP A N 1
ATOM 3810 C CA . ASP A 1 515 ? 19.418 1.852 -25.932 1.00 89.31 515 ASP A CA 1
ATOM 3811 C C . ASP A 1 515 ? 19.972 3.284 -26.046 1.00 89.31 515 ASP A C 1
ATOM 3813 O O . ASP A 1 515 ? 20.681 3.653 -26.982 1.00 89.31 515 ASP A O 1
ATOM 3817 N N . GLY A 1 516 ? 19.584 4.116 -25.073 1.00 83.56 516 GLY A N 1
ATOM 3818 C CA . GLY A 1 516 ? 19.928 5.537 -24.992 1.00 83.56 516 GLY A CA 1
ATOM 3819 C C . GLY A 1 516 ? 19.022 6.451 -25.830 1.00 83.56 516 GLY A C 1
ATOM 3820 O O . GLY A 1 516 ? 18.245 6.014 -26.674 1.00 83.56 516 GLY A O 1
ATOM 3821 N N . VAL A 1 517 ? 19.122 7.767 -25.607 1.00 84.06 517 VAL A N 1
ATOM 3822 C CA . VAL A 1 517 ? 18.210 8.777 -26.198 1.00 84.06 517 VAL A CA 1
ATOM 3823 C C . VAL A 1 517 ? 18.166 8.729 -27.735 1.00 84.06 517 VAL A C 1
ATOM 3825 O O . VAL A 1 517 ? 17.117 8.969 -28.330 1.00 84.06 517 VAL A O 1
ATOM 3828 N N . ALA A 1 518 ? 19.274 8.372 -28.392 1.00 89.19 518 ALA A N 1
ATOM 3829 C CA . ALA A 1 518 ? 19.350 8.265 -29.851 1.00 89.19 518 ALA A CA 1
ATOM 3830 C C . ALA A 1 518 ? 18.529 7.097 -30.441 1.00 89.19 518 ALA A C 1
ATOM 3832 O O . ALA A 1 518 ? 18.194 7.130 -31.622 1.00 89.19 518 ALA A O 1
ATOM 3833 N N . ASP A 1 519 ? 18.189 6.085 -29.637 1.00 92.62 519 ASP A N 1
ATOM 3834 C CA . ASP A 1 519 ? 17.425 4.903 -30.051 1.00 92.62 519 ASP A CA 1
ATOM 3835 C C . ASP A 1 519 ? 15.902 5.066 -29.842 1.00 92.62 519 ASP A C 1
ATOM 3837 O O . ASP A 1 519 ? 15.115 4.250 -30.330 1.00 92.62 519 ASP A O 1
ATOM 3841 N N . ILE A 1 520 ? 15.457 6.161 -29.203 1.00 92.62 520 ILE A N 1
ATOM 3842 C CA . ILE A 1 520 ? 14.030 6.490 -29.011 1.00 92.62 520 ILE A CA 1
ATOM 3843 C C . ILE A 1 520 ? 13.209 6.349 -30.313 1.00 92.62 520 ILE A C 1
ATOM 3845 O O . ILE A 1 520 ? 12.174 5.684 -30.259 1.00 92.62 520 ILE A O 1
ATOM 3849 N N . PRO A 1 521 ? 13.639 6.864 -31.489 1.00 95.12 521 PRO A N 1
ATOM 3850 C CA . PRO A 1 521 ? 12.877 6.721 -32.735 1.00 95.12 521 PRO A CA 1
ATOM 3851 C C . PRO A 1 521 ? 12.666 5.268 -33.191 1.00 95.12 521 PRO A C 1
ATOM 3853 O O . PRO A 1 521 ? 11.653 4.962 -33.816 1.00 95.12 521 PRO A O 1
ATOM 3856 N N . ASN A 1 522 ? 13.595 4.357 -32.879 1.00 95.19 522 ASN A N 1
ATOM 3857 C CA . ASN A 1 522 ? 13.445 2.939 -33.214 1.00 95.19 522 ASN A CA 1
ATOM 3858 C C . ASN A 1 522 ? 12.437 2.263 -32.280 1.00 95.19 522 ASN A C 1
ATOM 3860 O O . ASN A 1 522 ? 11.630 1.444 -32.719 1.00 95.19 522 ASN A O 1
ATOM 3864 N N . ALA A 1 523 ? 12.477 2.614 -30.992 1.00 94.44 523 ALA A N 1
ATOM 3865 C CA . ALA A 1 523 ? 11.542 2.106 -30.001 1.00 94.44 523 ALA A CA 1
ATOM 3866 C C . ALA A 1 523 ? 10.109 2.597 -30.267 1.00 94.44 523 ALA A C 1
ATOM 3868 O O . ALA A 1 523 ? 9.181 1.788 -30.251 1.00 94.44 523 ALA A O 1
ATOM 3869 N N . THR A 1 524 ? 9.911 3.878 -30.596 1.00 93.69 524 THR A N 1
ATOM 3870 C CA . THR A 1 524 ? 8.579 4.412 -30.931 1.00 93.69 524 THR A CA 1
ATOM 3871 C C . THR A 1 524 ? 8.021 3.820 -32.229 1.00 93.69 524 THR A C 1
ATOM 3873 O O . THR A 1 524 ? 6.847 3.459 -32.268 1.00 93.69 524 THR A O 1
ATOM 3876 N N . ALA A 1 525 ? 8.861 3.576 -33.242 1.00 93.44 525 ALA A N 1
ATOM 3877 C CA . ALA A 1 525 ? 8.462 2.871 -34.466 1.00 93.44 525 ALA A CA 1
ATOM 3878 C C . ALA A 1 525 ? 8.091 1.384 -34.249 1.00 93.44 525 ALA A C 1
ATOM 3880 O O . ALA A 1 525 ? 7.487 0.756 -35.124 1.00 93.44 525 ALA A O 1
ATOM 3881 N N . ILE A 1 526 ? 8.462 0.795 -33.106 1.00 94.25 526 ILE A N 1
ATOM 3882 C CA . ILE A 1 526 ? 7.999 -0.531 -32.670 1.00 94.25 526 ILE A CA 1
ATOM 3883 C C . ILE A 1 526 ? 6.691 -0.413 -31.884 1.00 94.25 526 ILE A C 1
ATOM 3885 O O . ILE A 1 526 ? 5.767 -1.179 -32.156 1.00 94.25 526 ILE A O 1
ATOM 3889 N N . GLN A 1 527 ? 6.574 0.579 -30.992 1.00 94.00 527 GLN A N 1
ATOM 3890 C CA . GLN A 1 527 ? 5.316 0.895 -30.304 1.00 94.00 527 GLN A CA 1
ATOM 3891 C C . GLN A 1 527 ? 4.155 1.067 -31.295 1.00 94.00 527 GLN A C 1
ATOM 3893 O O . GLN A 1 527 ? 3.099 0.467 -31.114 1.00 94.00 527 GLN A O 1
ATOM 3898 N N . ASP A 1 528 ? 4.401 1.768 -32.409 1.00 91.69 528 ASP A N 1
ATOM 3899 C CA . ASP A 1 528 ? 3.451 2.009 -33.507 1.00 91.69 528 ASP A CA 1
ATOM 3900 C C . ASP A 1 528 ? 2.921 0.743 -34.202 1.00 91.69 528 ASP A C 1
ATOM 3902 O O . ASP A 1 528 ? 2.055 0.838 -35.079 1.00 91.69 528 ASP A O 1
ATOM 3906 N N . LYS A 1 529 ? 3.409 -0.448 -33.838 1.00 93.50 529 LYS A N 1
ATOM 3907 C CA . LYS A 1 529 ? 2.979 -1.744 -34.382 1.00 93.50 529 LYS A CA 1
ATOM 3908 C C . LYS A 1 529 ? 2.193 -2.602 -33.387 1.00 93.50 529 LYS A C 1
ATOM 3910 O O . LYS A 1 529 ? 1.620 -3.599 -33.817 1.00 93.50 529 LYS A O 1
ATOM 3915 N N . TYR A 1 530 ? 2.127 -2.241 -32.103 1.00 94.12 530 TYR A N 1
ATOM 3916 C CA . TYR A 1 530 ? 1.229 -2.915 -31.160 1.00 94.12 530 TYR A CA 1
ATOM 3917 C C . TYR A 1 530 ? -0.232 -2.596 -31.510 1.00 94.12 530 TYR A C 1
ATOM 3919 O O . TYR A 1 530 ? -0.555 -1.459 -31.864 1.00 94.12 530 TYR A O 1
ATOM 3927 N N . ARG A 1 531 ? -1.134 -3.579 -31.442 1.00 91.69 531 ARG A N 1
ATOM 3928 C CA . ARG A 1 531 ? -2.571 -3.365 -31.682 1.00 91.69 531 ARG A CA 1
ATOM 3929 C C . ARG A 1 531 ? -3.406 -4.035 -30.605 1.00 91.69 531 ARG A C 1
ATOM 3931 O O . ARG A 1 531 ? -3.081 -5.131 -30.159 1.00 91.69 531 ARG A O 1
ATOM 3938 N N . LEU A 1 532 ? -4.506 -3.373 -30.269 1.00 94.31 532 LEU A N 1
ATOM 3939 C CA . LEU A 1 532 ? -5.654 -3.946 -29.582 1.00 94.31 532 LEU A CA 1
ATOM 3940 C C . LEU A 1 532 ? -6.798 -3.961 -30.593 1.00 94.31 532 LEU A C 1
ATOM 3942 O O . LEU A 1 532 ? -7.076 -2.944 -31.229 1.00 94.31 532 LEU A O 1
ATOM 3946 N N . ILE A 1 533 ? -7.388 -5.131 -30.820 1.00 93.38 533 ILE A N 1
ATOM 3947 C CA . ILE A 1 533 ? -8.400 -5.336 -31.861 1.00 93.38 533 ILE A CA 1
ATOM 3948 C C . ILE A 1 533 ? -9.557 -6.120 -31.233 1.00 93.38 533 ILE A C 1
ATOM 3950 O O . ILE A 1 533 ? -9.334 -7.256 -30.822 1.00 93.38 533 ILE A O 1
ATOM 3954 N N . PRO A 1 534 ? -10.785 -5.574 -31.151 1.00 94.62 534 PRO A N 1
ATOM 3955 C CA . PRO A 1 534 ? -11.946 -6.341 -30.697 1.00 94.62 534 PRO A CA 1
ATOM 3956 C C . PRO A 1 534 ? -12.109 -7.631 -31.511 1.00 94.62 534 PRO A C 1
ATOM 3958 O O . PRO A 1 534 ? -11.894 -7.625 -32.728 1.00 94.62 534 PRO A O 1
ATOM 3961 N N . LEU A 1 535 ? -12.457 -8.744 -30.863 1.00 95.38 535 LEU A N 1
ATOM 3962 C CA . LEU A 1 535 ? -12.490 -10.063 -31.503 1.00 95.38 535 LEU A CA 1
ATOM 3963 C C . LEU A 1 535 ? -13.395 -10.096 -32.749 1.00 95.38 535 LEU A C 1
ATOM 3965 O O . LEU A 1 535 ? -13.026 -10.689 -33.761 1.00 95.38 535 LEU A O 1
ATOM 3969 N N . SER A 1 536 ? -14.536 -9.409 -32.723 1.00 94.31 536 SER A N 1
ATOM 3970 C CA . SER A 1 536 ? -15.446 -9.234 -33.862 1.00 94.31 536 SER A CA 1
ATOM 3971 C C . SER A 1 536 ? -14.774 -8.588 -35.087 1.00 94.31 536 SER A C 1
ATOM 3973 O O . SER A 1 536 ? -14.995 -9.002 -36.233 1.00 94.31 536 SER A O 1
ATOM 3975 N N . ASN A 1 537 ? -13.889 -7.617 -34.858 1.00 92.81 537 ASN A N 1
ATOM 3976 C CA . ASN A 1 537 ? -13.113 -6.934 -35.891 1.00 92.81 537 ASN A CA 1
ATOM 3977 C C . ASN A 1 537 ? -11.958 -7.801 -36.408 1.00 92.81 537 ASN A C 1
ATOM 3979 O O . ASN A 1 537 ? -11.718 -7.838 -37.615 1.00 92.81 537 ASN A O 1
ATOM 3983 N N . TRP A 1 538 ? -11.293 -8.555 -35.525 1.00 92.75 538 TRP A N 1
ATOM 3984 C CA . TRP A 1 538 ? -10.282 -9.545 -35.914 1.00 92.75 538 TRP A CA 1
ATOM 3985 C C . TRP A 1 538 ? -10.880 -10.623 -36.830 1.00 92.75 538 TRP A C 1
ATOM 3987 O O . TRP A 1 538 ? -10.381 -10.854 -37.930 1.00 92.75 538 TRP A O 1
ATOM 3997 N N . LEU A 1 539 ? -12.000 -11.228 -36.418 1.00 92.69 539 LEU A N 1
ATOM 3998 C CA . LEU A 1 539 ? -12.681 -12.297 -37.158 1.00 92.69 539 LEU A CA 1
ATOM 3999 C C . LEU A 1 539 ? -13.246 -11.844 -38.511 1.00 92.69 539 LEU A C 1
ATOM 4001 O O . LEU A 1 539 ? -13.319 -12.643 -39.443 1.00 92.69 539 LEU A O 1
ATOM 4005 N N . SER A 1 540 ? -13.657 -10.579 -38.632 1.00 91.69 540 SER A N 1
ATOM 4006 C CA . SER A 1 540 ? -14.186 -10.028 -39.886 1.00 91.69 540 SER A CA 1
ATOM 4007 C C . SER A 1 540 ? -13.117 -9.416 -40.800 1.00 91.69 540 SER A C 1
ATOM 4009 O O . SER A 1 540 ? -13.438 -9.018 -41.919 1.00 91.69 540 SER A O 1
ATOM 4011 N N . GLY A 1 541 ? -11.863 -9.313 -40.343 1.00 85.56 541 GLY A N 1
ATOM 4012 C CA . GLY A 1 541 ? -10.784 -8.605 -41.044 1.00 85.56 541 GLY A CA 1
ATOM 4013 C C . GLY A 1 541 ? -10.953 -7.079 -41.092 1.00 85.56 541 GLY A C 1
ATOM 4014 O O . GLY A 1 541 ? -10.095 -6.385 -41.638 1.00 85.56 541 GLY A O 1
ATOM 4015 N N . ASN A 1 542 ? -12.028 -6.539 -40.507 1.00 81.00 542 ASN A N 1
ATOM 4016 C CA . ASN A 1 542 ? -12.301 -5.107 -40.430 1.00 81.00 542 ASN A CA 1
ATOM 4017 C C . ASN A 1 542 ? -11.546 -4.490 -39.250 1.00 81.00 542 ASN A C 1
ATOM 4019 O O . ASN A 1 542 ? -12.150 -4.072 -38.266 1.00 81.00 542 ASN A O 1
ATOM 4023 N N . ILE A 1 543 ? -10.217 -4.433 -39.337 1.00 68.31 543 ILE A N 1
ATOM 4024 C CA . ILE A 1 543 ? -9.397 -3.722 -38.350 1.00 68.31 543 ILE A CA 1
ATOM 4025 C C . ILE A 1 543 ? -9.743 -2.225 -38.457 1.00 68.31 543 ILE A C 1
ATOM 4027 O O . ILE A 1 543 ? -9.476 -1.633 -39.509 1.00 68.31 543 ILE A O 1
ATOM 4031 N N . PRO A 1 544 ? -10.342 -1.591 -37.428 1.00 60.19 544 PRO A N 1
ATOM 4032 C CA . PRO A 1 544 ? -10.687 -0.181 -37.508 1.00 60.19 544 PRO A CA 1
ATOM 4033 C C . PRO A 1 544 ? -9.416 0.670 -37.640 1.00 60.19 544 PRO A C 1
ATOM 4035 O O . PRO A 1 544 ? -8.374 0.305 -37.083 1.00 60.19 544 PRO A O 1
ATOM 4038 N N . PRO A 1 545 ? -9.467 1.824 -38.331 1.00 57.84 545 PRO A N 1
ATOM 4039 C CA . PRO A 1 545 ? -8.440 2.841 -38.143 1.00 57.84 545 PRO A CA 1
ATOM 4040 C C . PRO A 1 545 ? -8.413 3.274 -36.669 1.00 57.84 545 PRO A C 1
ATOM 4042 O O . PRO A 1 545 ? -9.406 3.114 -35.957 1.00 57.84 545 PRO A O 1
ATOM 4045 N N . ALA A 1 546 ? -7.288 3.845 -36.226 1.00 53.53 546 ALA A N 1
ATOM 4046 C CA . ALA A 1 546 ? -7.184 4.413 -34.882 1.00 53.53 546 ALA A CA 1
ATOM 4047 C C . ALA A 1 546 ? -8.382 5.354 -34.613 1.00 53.53 546 ALA A C 1
ATOM 4049 O O . ALA A 1 546 ? -8.721 6.155 -35.495 1.00 53.53 546 ALA A O 1
ATOM 4050 N N . PRO A 1 547 ? -9.063 5.215 -33.465 1.00 52.56 547 PRO A N 1
ATOM 4051 C CA . PRO A 1 547 ? -10.346 5.868 -33.227 1.00 52.56 547 PRO A CA 1
ATOM 4052 C C . PRO A 1 547 ? -10.234 7.394 -33.124 1.00 52.56 547 PRO A C 1
ATOM 4054 O O . PRO A 1 547 ? -9.160 7.981 -32.986 1.00 52.56 547 PRO A O 1
ATOM 4057 N N . ALA A 1 548 ? -11.382 8.050 -33.283 1.00 45.44 548 ALA A N 1
ATOM 4058 C CA . ALA A 1 548 ? -11.463 9.492 -33.464 1.00 45.44 548 ALA A CA 1
ATOM 4059 C C . ALA A 1 548 ? -11.516 10.257 -32.134 1.00 45.44 548 ALA A C 1
ATOM 4061 O O . ALA A 1 548 ? -12.239 9.880 -31.215 1.00 45.44 548 ALA A O 1
ATOM 4062 N N . THR A 1 549 ? -10.831 11.402 -32.095 1.00 45.81 549 THR A N 1
ATOM 4063 C CA . THR A 1 549 ? -10.840 12.352 -30.975 1.00 45.81 549 THR A CA 1
ATOM 4064 C C . THR A 1 549 ? -12.250 12.846 -30.630 1.00 45.81 549 THR A C 1
ATOM 4066 O O . THR A 1 549 ? -12.897 13.515 -31.441 1.00 45.81 549 THR A O 1
ATOM 4069 N N . VAL A 1 550 ? -12.678 12.604 -29.395 1.00 45.28 550 VAL A N 1
ATOM 4070 C CA . VAL A 1 550 ? -13.812 13.270 -28.719 1.00 45.28 550 VAL A CA 1
ATOM 4071 C C . VAL A 1 550 ? -13.334 14.618 -28.094 1.00 45.28 550 VAL A C 1
ATOM 4073 O O . VAL A 1 550 ? -12.155 14.964 -28.208 1.00 45.28 550 VAL A O 1
ATOM 4076 N N . PRO A 1 551 ? -14.178 15.462 -27.472 1.00 40.53 551 PRO A N 1
ATOM 4077 C CA . PRO A 1 551 ? -13.698 16.525 -26.575 1.00 40.53 551 PRO A CA 1
ATOM 4078 C C . PRO A 1 551 ? -13.322 15.994 -25.181 1.00 40.53 551 PRO A C 1
ATOM 4080 O O . PRO A 1 551 ? -13.967 15.080 -24.674 1.00 40.53 551 PRO A O 1
ATOM 4083 N N . ALA A 1 552 ? -12.308 16.581 -24.539 1.00 49.47 552 ALA A N 1
ATOM 4084 C CA . ALA A 1 552 ? -11.939 16.238 -23.162 1.00 49.47 552 ALA A CA 1
ATOM 4085 C C . ALA A 1 552 ? -12.955 16.800 -22.138 1.00 49.47 552 ALA A C 1
ATOM 4087 O O . ALA A 1 552 ? -13.461 17.910 -22.345 1.00 49.47 552 ALA A O 1
ATOM 4088 N N . PRO A 1 553 ? -13.235 16.090 -21.027 1.00 47.97 553 PRO A N 1
ATOM 4089 C CA . PRO A 1 553 ? -14.010 16.646 -19.922 1.00 47.97 553 PRO A CA 1
ATOM 4090 C C . PRO A 1 553 ? -13.243 17.804 -19.244 1.00 47.97 553 PRO A C 1
ATOM 4092 O O . PRO A 1 553 ? -12.012 17.768 -19.171 1.00 47.97 553 PRO A O 1
ATOM 4095 N N . PRO A 1 554 ? -13.933 18.853 -18.761 1.00 40.25 554 PRO A N 1
ATOM 4096 C CA . PRO A 1 554 ? -13.279 20.011 -18.161 1.00 40.25 554 PRO A CA 1
ATOM 4097 C C . PRO A 1 554 ? -12.875 19.762 -16.700 1.00 40.25 554 PRO A C 1
ATOM 4099 O O . PRO A 1 554 ? -13.716 19.413 -15.876 1.00 40.25 554 PRO A O 1
ATOM 4102 N N . GLY A 1 555 ? -11.617 20.055 -16.362 1.00 57.56 555 GLY A N 1
ATOM 4103 C CA . GLY A 1 555 ? -11.144 20.166 -14.977 1.00 57.56 555 GLY A CA 1
ATOM 4104 C C . GLY A 1 555 ? -9.838 19.425 -14.689 1.00 57.56 555 GLY A C 1
ATOM 4105 O O . GLY A 1 555 ? -9.377 18.600 -15.473 1.00 57.56 555 GLY A O 1
ATOM 4106 N N . THR A 1 556 ? -9.243 19.730 -13.537 1.00 60.69 556 THR A N 1
ATOM 4107 C CA . THR A 1 556 ? -8.166 18.946 -12.922 1.00 60.69 556 THR A CA 1
ATOM 4108 C C . THR A 1 556 ? -8.776 18.049 -11.849 1.00 60.69 556 THR A C 1
ATOM 4110 O O . THR A 1 556 ? -9.175 18.543 -10.796 1.00 60.69 556 THR A O 1
ATOM 4113 N N . THR A 1 557 ? -8.870 16.745 -12.104 1.00 72.44 557 THR A N 1
ATOM 4114 C CA . THR A 1 557 ? -9.258 15.761 -11.081 1.00 72.44 557 THR A CA 1
ATOM 4115 C C . THR A 1 557 ? -8.102 15.528 -10.099 1.00 72.44 557 THR A C 1
ATOM 4117 O O . THR A 1 557 ? -6.956 15.468 -10.557 1.00 72.44 557 THR A O 1
ATOM 4120 N N . PRO A 1 558 ? -8.355 15.345 -8.787 1.00 83.62 558 PRO A N 1
ATOM 4121 C CA . PRO A 1 558 ? -7.321 14.929 -7.836 1.00 83.62 558 PRO A CA 1
ATOM 4122 C C . PRO A 1 558 ? -6.661 13.593 -8.238 1.00 83.62 558 PRO A C 1
ATOM 4124 O O . PRO A 1 558 ? -7.252 12.828 -9.007 1.00 83.62 558 PRO A O 1
ATOM 4127 N N . PRO A 1 559 ? -5.462 13.259 -7.730 1.00 86.62 559 PRO A N 1
ATOM 4128 C CA . PRO A 1 559 ? -4.857 11.944 -7.953 1.00 86.62 559 PRO A CA 1
ATOM 4129 C C . PRO A 1 559 ? -5.769 10.800 -7.462 1.00 86.62 559 PRO A C 1
ATOM 4131 O O . PRO A 1 559 ? -6.413 10.965 -6.425 1.00 86.62 559 PRO A O 1
ATOM 4134 N N . PRO A 1 560 ? -5.816 9.629 -8.131 1.00 91.31 560 PRO A N 1
ATOM 4135 C CA . PRO A 1 560 ? -6.697 8.528 -7.731 1.00 91.31 560 PRO A CA 1
ATOM 4136 C C . PRO A 1 560 ? -6.586 8.087 -6.258 1.00 91.31 560 PRO A C 1
ATOM 4138 O O . PRO A 1 560 ? -7.636 7.877 -5.658 1.00 91.31 560 PRO A O 1
ATOM 4141 N N . PRO A 1 561 ? -5.397 8.014 -5.616 1.00 90.94 561 PRO A N 1
ATOM 4142 C CA . PRO A 1 561 ? -5.314 7.683 -4.190 1.00 90.94 561 PRO A CA 1
ATOM 4143 C C . PRO A 1 561 ? -6.017 8.697 -3.278 1.00 90.94 561 PRO A C 1
ATOM 4145 O O . PRO A 1 561 ? -6.602 8.293 -2.280 1.00 90.94 561 PRO A O 1
ATOM 4148 N N . VAL A 1 562 ? -6.003 9.987 -3.643 1.00 89.25 562 VAL A N 1
ATOM 4149 C CA . VAL A 1 562 ? -6.720 11.052 -2.921 1.00 89.25 562 VAL A CA 1
ATOM 4150 C C . VAL A 1 562 ? -8.224 10.887 -3.125 1.00 89.25 562 VAL A C 1
ATOM 4152 O O . VAL A 1 562 ? -8.960 10.822 -2.153 1.00 89.25 562 VAL A O 1
ATOM 4155 N N . GLN A 1 563 ? -8.673 10.673 -4.369 1.00 92.12 563 GLN A N 1
ATOM 4156 C CA . GLN A 1 563 ? -10.093 10.419 -4.650 1.00 92.12 563 GLN A CA 1
ATOM 4157 C C . GLN A 1 563 ? -10.652 9.205 -3.895 1.00 92.12 563 GLN A C 1
ATOM 4159 O O . GLN A 1 563 ? -11.816 9.228 -3.522 1.00 92.12 563 GLN A O 1
ATOM 4164 N N . VAL A 1 564 ? -9.852 8.149 -3.689 1.00 94.81 564 VAL A N 1
ATOM 4165 C CA . VAL A 1 564 ? -10.254 6.969 -2.902 1.00 94.81 564 VAL A CA 1
ATOM 4166 C C . VAL A 1 564 ? -10.230 7.251 -1.397 1.00 94.81 564 VAL A C 1
ATOM 4168 O O . VAL A 1 564 ? -11.079 6.724 -0.684 1.00 94.81 564 VAL A O 1
ATOM 4171 N N . ALA A 1 565 ? -9.295 8.075 -0.913 1.00 88.00 565 ALA A N 1
ATOM 4172 C CA . ALA A 1 565 ? -9.243 8.487 0.489 1.00 88.00 565 ALA A CA 1
ATOM 4173 C C . ALA A 1 565 ? -10.422 9.400 0.881 1.00 88.00 565 ALA A C 1
ATOM 4175 O O . ALA A 1 565 ? -10.938 9.276 1.989 1.00 88.00 565 ALA A O 1
ATOM 4176 N N . ASP A 1 566 ? -10.878 10.245 -0.049 1.00 90.88 566 ASP A N 1
ATOM 4177 C CA . ASP A 1 566 ? -12.009 11.170 0.111 1.00 90.88 566 ASP A CA 1
ATOM 4178 C C . ASP A 1 566 ? -13.396 10.483 0.006 1.00 90.88 566 ASP A C 1
ATOM 4180 O O . ASP A 1 566 ? -14.429 11.149 0.119 1.00 90.88 566 ASP A O 1
ATOM 4184 N N . LEU A 1 567 ? -13.466 9.164 -0.241 1.00 90.81 567 LEU A N 1
ATOM 4185 C CA . LEU A 1 567 ? -14.743 8.438 -0.292 1.00 90.81 567 LEU A CA 1
ATOM 4186 C C . LEU A 1 567 ? -15.334 8.258 1.112 1.00 90.81 567 LEU A C 1
ATOM 4188 O O . LEU A 1 567 ? -14.684 7.725 2.011 1.00 90.81 567 LEU A O 1
ATOM 4192 N N . SER A 1 568 ? -16.619 8.592 1.264 1.00 90.06 568 SER A N 1
ATOM 4193 C CA . SER A 1 568 ? -17.404 8.184 2.434 1.00 90.06 568 SER A CA 1
ATOM 4194 C C . SER A 1 568 ? -17.491 6.657 2.545 1.00 90.06 568 SER A C 1
ATOM 4196 O O . SER A 1 568 ? -17.350 5.947 1.545 1.00 90.06 568 SER A O 1
ATOM 4198 N N . ALA A 1 569 ? -17.785 6.150 3.748 1.00 86.88 569 ALA A N 1
ATOM 4199 C CA . ALA A 1 569 ? -17.972 4.718 3.987 1.00 86.88 569 ALA A CA 1
ATOM 4200 C C . ALA A 1 569 ? -18.987 4.096 3.013 1.00 86.88 569 ALA A C 1
ATOM 4202 O O . ALA A 1 569 ? -18.643 3.136 2.326 1.00 86.88 569 ALA A O 1
ATOM 4203 N N . ASP A 1 570 ? -20.178 4.692 2.867 1.00 94.69 570 ASP A N 1
ATOM 4204 C CA . ASP A 1 570 ? -21.150 4.305 1.834 1.00 94.69 570 ASP A CA 1
ATOM 4205 C C . ASP A 1 570 ? -20.501 4.234 0.444 1.00 94.69 570 ASP A C 1
ATOM 4207 O O . ASP A 1 570 ? -20.428 3.160 -0.152 1.00 94.69 570 ASP A O 1
ATOM 4211 N N . SER A 1 571 ? -19.947 5.348 -0.049 1.00 96.81 571 SER A N 1
ATOM 4212 C CA . SER A 1 571 ? -19.395 5.419 -1.408 1.00 96.81 571 SER A CA 1
ATOM 4213 C C . SER A 1 571 ? -18.318 4.361 -1.659 1.00 96.81 571 SER A C 1
ATOM 4215 O O . SER A 1 571 ? -18.291 3.753 -2.731 1.00 96.81 571 SER A O 1
ATOM 4217 N N . PHE A 1 572 ? -17.444 4.111 -0.679 1.00 98.25 572 PHE A N 1
ATOM 4218 C CA . PHE A 1 572 ? -16.398 3.099 -0.777 1.00 98.25 572 PHE A CA 1
ATOM 4219 C C . PHE A 1 572 ? -16.978 1.678 -0.803 1.00 98.25 572 PHE A C 1
ATOM 4221 O O . PHE A 1 572 ? -16.709 0.922 -1.741 1.00 98.25 572 PHE A O 1
ATOM 4228 N N . TYR A 1 573 ? -17.785 1.303 0.193 1.00 98.00 573 TYR A N 1
ATOM 4229 C CA . TYR A 1 573 ? -18.308 -0.060 0.335 1.00 98.00 573 TYR A CA 1
ATOM 4230 C C . TYR A 1 573 ? -19.330 -0.403 -0.766 1.00 98.00 573 TYR A C 1
ATOM 4232 O O . TYR A 1 573 ? -19.302 -1.509 -1.320 1.00 98.00 573 TYR A O 1
ATOM 4240 N N . THR A 1 574 ? -20.142 0.570 -1.185 1.00 97.69 574 THR A N 1
ATOM 4241 C CA . THR A 1 574 ? -21.033 0.480 -2.349 1.00 97.69 574 THR A CA 1
ATOM 4242 C C . THR A 1 574 ? -20.235 0.296 -3.649 1.00 97.69 574 THR A C 1
ATOM 4244 O O . THR A 1 574 ? -20.530 -0.633 -4.411 1.00 97.69 574 THR A O 1
ATOM 4247 N N . LYS A 1 575 ? -19.180 1.096 -3.903 1.00 97.81 575 LYS A N 1
ATOM 4248 C CA . LYS A 1 575 ? -18.314 0.932 -5.094 1.00 97.81 575 LYS A CA 1
ATOM 4249 C C . LYS A 1 575 ? -17.596 -0.424 -5.080 1.00 97.81 575 LYS A C 1
ATOM 4251 O O . LYS A 1 575 ? -17.560 -1.097 -6.110 1.00 97.81 575 LYS A O 1
ATOM 4256 N N . LEU A 1 576 ? -17.108 -0.880 -3.925 1.00 98.25 576 LEU A N 1
ATOM 4257 C CA . LEU A 1 576 ? -16.484 -2.196 -3.759 1.00 98.25 576 LEU A CA 1
ATOM 4258 C C . LEU A 1 576 ? -17.448 -3.348 -4.097 1.00 98.25 576 LEU A C 1
ATOM 4260 O O . LEU A 1 576 ? -17.110 -4.202 -4.918 1.00 98.25 576 LEU A O 1
ATOM 4264 N N . ASN A 1 577 ? -18.662 -3.366 -3.530 1.00 97.75 577 ASN A N 1
ATOM 4265 C CA . ASN A 1 577 ? -19.659 -4.405 -3.822 1.00 97.75 577 ASN A CA 1
ATOM 4266 C C . ASN A 1 577 ? -20.014 -4.467 -5.319 1.00 97.75 577 ASN A C 1
ATOM 4268 O O . ASN A 1 577 ? -20.120 -5.553 -5.895 1.00 97.75 577 ASN A O 1
ATOM 4272 N N . GLN A 1 578 ? -20.165 -3.307 -5.965 1.00 96.56 578 GLN A N 1
ATOM 4273 C CA . GLN A 1 578 ? -20.423 -3.223 -7.403 1.00 96.56 578 GLN A CA 1
ATOM 4274 C C . GLN A 1 578 ? -19.248 -3.752 -8.235 1.00 96.56 578 GLN A C 1
ATOM 4276 O O . GLN A 1 578 ? -19.463 -4.510 -9.182 1.00 96.56 578 GLN A O 1
ATOM 4281 N N . LEU A 1 579 ? -18.010 -3.403 -7.874 1.00 97.50 579 LEU A N 1
ATOM 4282 C CA . LEU A 1 579 ? -16.819 -3.854 -8.592 1.00 97.50 579 LEU A CA 1
ATOM 4283 C C . LEU A 1 579 ? -16.578 -5.359 -8.441 1.00 97.50 579 LEU A C 1
ATOM 4285 O O . LEU A 1 579 ? -16.226 -5.991 -9.432 1.00 97.50 579 LEU A O 1
ATOM 4289 N N . MET A 1 580 ? -16.835 -5.960 -7.273 1.00 97.06 580 MET A N 1
ATOM 4290 C CA . MET A 1 580 ? -16.694 -7.415 -7.080 1.00 97.06 580 MET A CA 1
ATOM 4291 C C . MET A 1 580 ? -17.639 -8.241 -7.971 1.00 97.06 580 MET A C 1
ATOM 4293 O O . MET A 1 580 ? -17.321 -9.376 -8.320 1.00 97.06 580 MET A O 1
ATOM 4297 N N . LYS A 1 581 ? -18.790 -7.690 -8.385 1.00 94.06 581 LYS A N 1
ATOM 4298 C CA . LYS A 1 581 ? -19.723 -8.356 -9.318 1.00 94.06 581 LYS A CA 1
ATOM 4299 C C . LYS A 1 581 ? -19.163 -8.471 -10.732 1.00 94.06 581 LYS A C 1
ATOM 4301 O O . LYS A 1 581 ? -19.351 -9.490 -11.393 1.00 94.06 581 LYS A O 1
ATOM 4306 N N . SER A 1 582 ? -18.515 -7.413 -11.217 1.00 91.00 582 SER A N 1
ATOM 4307 C CA . SER A 1 582 ? -17.915 -7.368 -12.556 1.00 91.00 582 SER A CA 1
ATOM 4308 C C . SER A 1 582 ? -16.475 -7.889 -12.576 1.00 91.00 582 SER A C 1
ATOM 4310 O O . SER A 1 582 ? -15.996 -8.307 -13.629 1.00 91.00 582 SER A O 1
ATOM 4312 N N . ASN A 1 583 ? -15.799 -7.913 -11.430 1.00 97.12 583 ASN A N 1
ATOM 4313 C CA . ASN A 1 583 ? -14.409 -8.317 -11.255 1.00 97.12 583 ASN A CA 1
ATOM 4314 C C . ASN A 1 583 ? -14.338 -9.288 -10.067 1.00 97.12 583 ASN A C 1
ATOM 4316 O O . ASN A 1 583 ? -14.101 -8.853 -8.939 1.00 97.12 583 ASN A O 1
ATOM 4320 N N . PRO A 1 584 ? -14.625 -10.584 -10.288 1.00 94.50 584 PRO A N 1
ATOM 4321 C CA . PRO A 1 584 ? -14.818 -11.525 -9.195 1.00 94.50 584 PRO A CA 1
ATOM 4322 C C . PRO A 1 584 ? -13.549 -11.678 -8.337 1.00 94.50 584 PRO A C 1
ATOM 4324 O O . PRO A 1 584 ? -12.438 -11.629 -8.872 1.00 94.50 584 PRO A O 1
ATOM 4327 N N . PRO A 1 585 ? -13.702 -11.892 -7.019 1.00 95.12 585 PRO A N 1
ATOM 4328 C CA . PRO A 1 585 ? -12.657 -12.438 -6.158 1.00 95.12 585 PRO A CA 1
ATOM 4329 C C . PRO A 1 585 ? -12.026 -13.714 -6.725 1.00 95.12 585 PRO A C 1
ATOM 4331 O O . PRO A 1 585 ? -12.676 -14.495 -7.428 1.00 95.12 585 PRO A O 1
ATOM 4334 N N . THR A 1 586 ? -10.770 -13.968 -6.372 1.00 92.00 586 THR A N 1
ATOM 4335 C CA . THR A 1 586 ? -10.103 -15.236 -6.681 1.00 92.00 586 THR A CA 1
ATOM 4336 C C . THR A 1 586 ? -10.625 -16.358 -5.775 1.00 92.00 586 THR A C 1
ATOM 4338 O O . THR A 1 586 ? -11.178 -16.120 -4.701 1.00 92.00 586 THR A O 1
ATOM 4341 N N . ALA A 1 587 ? -10.404 -17.618 -6.162 1.00 91.81 587 ALA A N 1
ATOM 4342 C CA . ALA A 1 587 ? -10.788 -18.761 -5.327 1.00 91.81 587 ALA A CA 1
ATOM 4343 C C . ALA A 1 587 ? -10.053 -18.804 -3.968 1.00 91.81 587 ALA A C 1
ATOM 4345 O O . ALA A 1 587 ? -10.567 -19.400 -3.023 1.00 91.81 587 ALA A O 1
ATOM 4346 N N . ALA A 1 588 ? -8.877 -18.173 -3.860 1.00 90.69 588 ALA A N 1
ATOM 4347 C CA . ALA A 1 588 ? -8.121 -18.070 -2.611 1.00 90.69 588 ALA A CA 1
ATOM 4348 C C . ALA A 1 588 ? -8.736 -17.057 -1.628 1.00 90.69 588 ALA A C 1
ATOM 4350 O O . ALA A 1 588 ? -8.611 -17.233 -0.419 1.00 90.69 588 ALA A O 1
ATOM 4351 N N . ASP A 1 589 ? -9.457 -16.050 -2.134 1.00 92.94 589 ASP A N 1
ATOM 4352 C CA . ASP A 1 589 ? -10.099 -15.013 -1.316 1.00 92.94 589 ASP A CA 1
ATOM 4353 C C . ASP A 1 589 ? -11.395 -15.507 -0.638 1.00 92.94 589 ASP A C 1
ATOM 4355 O O . ASP A 1 589 ? -11.950 -14.821 0.219 1.00 92.94 589 ASP A O 1
ATOM 4359 N N . ALA A 1 590 ? -11.902 -16.693 -1.002 1.00 92.38 590 ALA A N 1
ATOM 4360 C CA . ALA A 1 590 ? -13.206 -17.195 -0.559 1.00 92.38 590 ALA A CA 1
ATOM 4361 C C . ALA A 1 590 ? -13.425 -17.201 0.975 1.00 92.38 590 ALA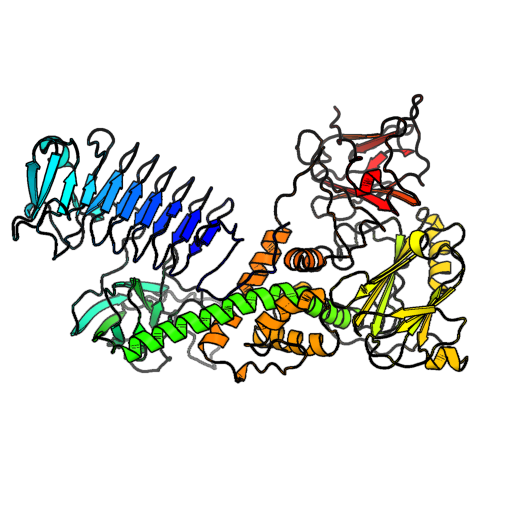 A C 1
ATOM 4363 O O . ALA A 1 590 ? -14.516 -16.805 1.392 1.00 92.38 590 ALA A O 1
ATOM 4364 N N . PRO A 1 591 ? -12.448 -17.570 1.837 1.00 89.81 591 PRO A N 1
ATOM 4365 C CA . PRO A 1 591 ? -12.611 -17.476 3.291 1.00 89.81 591 PRO A CA 1
ATOM 4366 C C . PRO A 1 591 ? -12.787 -16.035 3.780 1.00 89.81 591 PRO A C 1
ATOM 4368 O O . PRO A 1 591 ? -13.580 -15.786 4.686 1.00 89.81 591 PRO A O 1
ATOM 4371 N N . LEU A 1 592 ? -12.084 -15.078 3.160 1.00 89.81 592 LEU A N 1
ATOM 4372 C CA . LEU A 1 592 ? -12.223 -13.666 3.496 1.00 89.81 592 LEU A CA 1
ATOM 4373 C C . LEU A 1 592 ? -13.593 -13.149 3.053 1.00 89.81 592 LEU A C 1
ATOM 4375 O O . LEU A 1 592 ? -14.310 -12.589 3.875 1.00 89.81 592 LEU A O 1
ATOM 4379 N N . VAL A 1 593 ? -13.983 -13.373 1.795 1.00 93.06 593 VAL A N 1
ATOM 4380 C CA . VAL A 1 593 ? -15.267 -12.902 1.241 1.00 93.06 593 VAL A CA 1
ATOM 4381 C C . VAL A 1 593 ? -16.454 -13.445 2.046 1.00 93.06 593 VAL A C 1
ATOM 4383 O O . VAL A 1 593 ? -17.361 -12.684 2.375 1.00 93.06 593 VAL A O 1
ATOM 4386 N N . ALA A 1 594 ? -16.410 -14.713 2.467 1.00 89.94 594 ALA A N 1
ATOM 4387 C CA . ALA A 1 594 ? -17.428 -15.301 3.341 1.00 89.94 594 ALA A CA 1
ATOM 4388 C C . ALA A 1 594 ? -17.533 -14.603 4.715 1.00 89.94 594 ALA A C 1
ATOM 4390 O O . ALA A 1 594 ? -18.611 -14.568 5.303 1.00 89.94 594 ALA A O 1
ATOM 4391 N N . SER A 1 595 ? -16.448 -14.003 5.224 1.00 86.12 595 SER A N 1
ATOM 4392 C CA . SER A 1 595 ? -16.490 -13.192 6.454 1.00 86.12 595 SER A CA 1
ATOM 4393 C C . SER A 1 595 ? -17.137 -11.812 6.261 1.00 86.12 595 SER A C 1
ATOM 4395 O O . SER A 1 595 ? -17.546 -11.196 7.243 1.00 86.12 595 SER A O 1
ATOM 4397 N N . LEU A 1 596 ? -17.264 -11.340 5.012 1.00 91.19 596 LEU A N 1
ATOM 4398 C CA . LEU A 1 596 ? -17.883 -10.057 4.651 1.00 91.19 596 LEU A CA 1
ATOM 4399 C C . LEU A 1 596 ? -19.380 -10.196 4.288 1.00 91.19 596 LEU A C 1
ATOM 4401 O O . LEU A 1 596 ? -20.140 -9.233 4.412 1.00 91.19 596 LEU A O 1
ATOM 4405 N N . GLU A 1 597 ? -19.828 -11.394 3.887 1.00 90.44 597 GLU A N 1
ATOM 4406 C CA . GLU A 1 597 ? -21.230 -11.711 3.545 1.00 90.44 597 GLU A CA 1
ATOM 4407 C C . GLU A 1 597 ? -22.285 -11.274 4.589 1.00 90.44 597 GLU A C 1
ATOM 4409 O O . GLU A 1 597 ? -23.343 -10.787 4.175 1.00 90.44 597 GLU A O 1
ATOM 4414 N N . PRO A 1 598 ? -22.061 -11.378 5.919 1.00 86.88 598 PRO A N 1
ATOM 4415 C CA . PRO A 1 598 ? -23.037 -10.923 6.916 1.00 86.88 598 PRO A CA 1
ATOM 4416 C C . PRO A 1 598 ? -23.354 -9.421 6.851 1.00 86.88 598 PRO A C 1
ATOM 4418 O O . PRO A 1 598 ? -24.427 -9.011 7.286 1.00 86.88 598 PRO A O 1
ATOM 4421 N N . PHE A 1 599 ? -22.455 -8.617 6.274 1.00 83.44 599 PHE A N 1
ATOM 4422 C CA . PHE A 1 599 ? -22.598 -7.167 6.105 1.00 83.44 599 PHE A CA 1
ATOM 4423 C C . PHE A 1 599 ? -23.028 -6.769 4.681 1.00 83.44 599 PHE A C 1
ATOM 4425 O O . PHE A 1 599 ? -22.958 -5.601 4.316 1.00 83.44 599 PHE A O 1
ATOM 4432 N N . GLY A 1 600 ? -23.454 -7.726 3.845 1.00 89.25 600 GLY A N 1
ATOM 4433 C CA . GLY A 1 600 ? -23.863 -7.467 2.457 1.00 89.25 600 GLY A CA 1
ATOM 4434 C C . GLY A 1 600 ? -22.699 -7.296 1.468 1.00 89.25 600 GLY A C 1
ATOM 4435 O O . GLY A 1 600 ? -22.916 -6.949 0.304 1.00 89.25 600 GLY A O 1
ATOM 4436 N N . LEU A 1 601 ? -21.459 -7.527 1.909 1.00 91.06 601 LEU A N 1
ATOM 4437 C CA . LEU A 1 601 ? -20.232 -7.215 1.172 1.00 91.06 601 LEU A CA 1
ATOM 4438 C C . LEU A 1 601 ? -19.675 -8.418 0.398 1.00 91.06 601 LEU A C 1
ATOM 4440 O O . LEU A 1 601 ? -18.509 -8.781 0.527 1.00 91.06 601 LEU A O 1
ATOM 4444 N N . ALA A 1 602 ? -20.503 -9.001 -0.470 1.00 93.44 602 ALA A N 1
ATOM 4445 C CA . ALA A 1 602 ? -20.113 -10.107 -1.347 1.00 93.44 602 ALA A CA 1
ATOM 4446 C C . ALA A 1 602 ? -20.609 -9.931 -2.795 1.00 93.44 602 ALA A C 1
ATOM 4448 O O . ALA A 1 602 ? -21.645 -9.300 -3.019 1.00 93.44 602 ALA A O 1
ATOM 4449 N N . PRO A 1 603 ? -19.931 -10.525 -3.802 1.00 93.12 603 PRO A N 1
ATOM 4450 C CA . PRO A 1 603 ? -20.311 -10.409 -5.218 1.00 93.12 603 PRO A CA 1
ATOM 4451 C C . PRO A 1 603 ? -21.710 -10.962 -5.547 1.00 93.12 603 PRO A C 1
ATOM 4453 O O . PRO A 1 603 ? -22.268 -10.652 -6.597 1.00 93.12 603 PRO A O 1
ATOM 4456 N N . THR A 1 604 ? -22.294 -11.779 -4.671 1.00 93.38 604 THR A N 1
ATOM 4457 C CA . THR A 1 604 ? -23.647 -12.348 -4.803 1.00 93.38 604 THR A CA 1
ATOM 4458 C C . THR A 1 604 ? -24.749 -11.453 -4.223 1.00 93.38 604 THR A C 1
ATOM 4460 O O . THR A 1 604 ? -25.926 -11.677 -4.509 1.00 93.38 604 THR A O 1
ATOM 4463 N N . GLN A 1 605 ? -24.391 -10.442 -3.429 1.00 93.19 605 GLN A N 1
ATOM 4464 C CA . GLN A 1 605 ? -25.303 -9.559 -2.696 1.00 93.19 605 GLN A CA 1
ATOM 4465 C C . GLN A 1 605 ? -25.289 -8.144 -3.278 1.00 93.19 605 GLN A C 1
ATOM 4467 O O . GLN A 1 605 ? -24.348 -7.756 -3.965 1.00 93.19 605 GLN A O 1
ATOM 4472 N N . THR A 1 606 ? -26.306 -7.337 -2.983 1.00 94.56 606 THR A N 1
ATOM 4473 C CA . THR A 1 606 ? -26.260 -5.883 -3.196 1.00 94.56 606 THR A CA 1
ATOM 4474 C C . THR A 1 606 ? -26.129 -5.210 -1.847 1.00 94.56 606 THR A C 1
ATOM 4476 O O . THR A 1 606 ? -26.996 -5.390 -0.998 1.00 94.56 606 THR A O 1
ATOM 4479 N N . PHE A 1 607 ? -25.032 -4.479 -1.673 1.00 95.31 607 PHE A N 1
ATOM 4480 C CA . PHE A 1 607 ? -24.809 -3.647 -0.502 1.00 95.31 607 PHE A CA 1
ATOM 4481 C C . PHE A 1 607 ? -25.741 -2.429 -0.543 1.00 95.31 607 PHE A C 1
ATOM 4483 O O . PHE A 1 607 ? -25.958 -1.855 -1.612 1.00 95.31 607 PHE A O 1
ATOM 4490 N N . ASP A 1 608 ? -26.302 -2.089 0.612 1.00 93.44 608 ASP A N 1
ATOM 4491 C CA . ASP A 1 608 ? -27.259 -1.005 0.823 1.00 93.44 608 ASP A CA 1
ATOM 4492 C C . ASP A 1 608 ? -26.935 -0.381 2.187 1.00 93.44 608 ASP A C 1
ATOM 4494 O O . ASP A 1 608 ? -27.160 -1.004 3.227 1.00 93.44 608 ASP A O 1
ATOM 4498 N N . PHE A 1 609 ? -26.309 0.798 2.175 1.00 90.62 609 PHE A N 1
ATOM 4499 C CA . PHE A 1 609 ? -25.804 1.449 3.385 1.00 90.62 609 PHE A CA 1
ATOM 4500 C C . PHE A 1 609 ? -26.941 2.012 4.255 1.00 90.62 609 PHE A C 1
ATOM 4502 O O . PHE A 1 609 ? -26.869 1.938 5.480 1.00 90.62 609 PHE A O 1
ATOM 4509 N N . ASP A 1 610 ? -28.029 2.480 3.633 1.00 88.94 610 ASP A N 1
ATOM 4510 C CA . ASP A 1 610 ? -29.220 3.001 4.322 1.00 88.94 610 ASP A CA 1
ATOM 4511 C C . ASP A 1 610 ? -30.003 1.896 5.062 1.00 88.94 610 ASP A C 1
ATOM 4513 O O . ASP A 1 610 ? -30.800 2.178 5.960 1.00 88.94 610 ASP A O 1
ATOM 4517 N N . ALA A 1 611 ? -29.785 0.626 4.700 1.00 89.31 611 ALA A N 1
ATOM 4518 C CA . ALA A 1 611 ? -30.397 -0.537 5.343 1.00 89.31 611 ALA A CA 1
ATOM 4519 C C . ALA A 1 611 ? -29.633 -1.049 6.584 1.00 89.31 611 ALA A C 1
ATOM 4521 O O . ALA A 1 611 ? -30.082 -2.007 7.225 1.00 89.31 611 ALA A O 1
ATOM 4522 N N . LEU A 1 612 ? -28.483 -0.455 6.922 1.00 84.12 612 LEU A N 1
ATOM 4523 C CA . LEU A 1 612 ? -27.670 -0.854 8.072 1.00 84.12 612 LEU A CA 1
ATOM 4524 C C . LEU A 1 612 ? -28.311 -0.450 9.412 1.00 84.12 612 LEU A C 1
ATOM 4526 O O . LEU A 1 612 ? -29.115 0.477 9.510 1.00 84.12 612 LEU A O 1
ATOM 4530 N N . SER A 1 613 ? -27.936 -1.152 10.485 1.00 81.62 613 SER A N 1
ATOM 4531 C CA . SER A 1 613 ? -28.231 -0.686 11.842 1.00 81.62 613 SER A CA 1
ATOM 4532 C C . SER A 1 613 ? -27.329 0.502 12.191 1.00 81.62 613 SER A C 1
ATOM 4534 O O . SER A 1 613 ? -26.195 0.564 11.731 1.00 81.62 613 SER A O 1
ATOM 4536 N N . PHE A 1 614 ? -27.784 1.396 13.075 1.00 71.62 614 PHE A N 1
ATOM 4537 C CA . PHE A 1 614 ? -26.980 2.533 13.557 1.00 71.62 614 PHE A CA 1
ATOM 4538 C C . PHE A 1 614 ? -25.577 2.120 14.047 1.00 71.62 614 PHE A C 1
ATOM 4540 O O . PHE A 1 614 ? -24.588 2.781 13.743 1.00 71.62 614 PHE A O 1
ATOM 4547 N N . ALA A 1 615 ? -25.492 0.986 14.751 1.00 66.38 615 ALA A N 1
ATOM 4548 C CA . ALA A 1 615 ? -24.230 0.393 15.182 1.00 66.38 615 ALA A CA 1
ATOM 4549 C C . ALA A 1 615 ? -23.346 -0.017 13.989 1.00 66.38 615 ALA A C 1
ATOM 4551 O O . ALA A 1 615 ? -22.162 0.307 13.952 1.00 66.38 615 ALA A O 1
ATOM 4552 N N . ALA A 1 616 ? -23.917 -0.685 12.981 1.00 76.94 616 ALA A N 1
ATOM 4553 C CA . ALA A 1 616 ? -23.170 -1.094 11.795 1.00 76.94 616 ALA A CA 1
ATOM 4554 C C . ALA A 1 616 ? -22.704 0.099 10.941 1.00 76.94 616 ALA A C 1
ATOM 4556 O O . ALA A 1 616 ? -21.576 0.079 10.452 1.00 76.94 616 ALA A O 1
ATOM 4557 N N . THR A 1 617 ? -23.525 1.147 10.819 1.00 76.38 617 THR A N 1
ATOM 4558 C CA . THR A 1 617 ? -23.162 2.424 10.184 1.00 76.38 617 THR A CA 1
ATOM 4559 C C . THR A 1 617 ? -21.935 3.039 10.860 1.00 76.38 617 THR A C 1
ATOM 4561 O O . THR A 1 617 ? -20.896 3.160 10.209 1.00 76.38 617 THR A O 1
ATOM 4564 N N . ARG A 1 618 ? -21.998 3.298 12.178 1.00 69.88 618 ARG A N 1
ATOM 4565 C CA . ARG A 1 618 ? -20.870 3.849 12.956 1.00 69.88 618 ARG A CA 1
ATOM 4566 C C . ARG A 1 618 ? -19.601 3.005 12.840 1.00 69.88 618 ARG A C 1
ATOM 4568 O O . ARG A 1 618 ? -18.510 3.547 12.680 1.00 69.88 618 ARG A O 1
ATOM 4575 N N . GLY A 1 619 ? -19.730 1.679 12.902 1.00 67.88 619 GLY A N 1
ATOM 4576 C CA . GLY A 1 619 ? -18.592 0.772 12.770 1.00 67.88 619 GLY A CA 1
ATOM 4577 C C . GLY A 1 619 ? -17.907 0.894 11.406 1.00 67.88 619 GLY A C 1
ATOM 4578 O O . GLY A 1 619 ? -16.688 1.055 11.340 1.00 67.88 619 GLY A O 1
ATOM 4579 N N . LEU A 1 620 ? -18.679 0.883 10.314 1.00 77.94 620 LEU A N 1
ATOM 4580 C CA . LEU A 1 620 ? -18.143 1.043 8.958 1.00 77.94 620 LEU A CA 1
ATOM 4581 C C . LEU A 1 620 ? -17.551 2.438 8.703 1.00 77.94 620 LEU A C 1
ATOM 4583 O O . LEU A 1 620 ? -16.551 2.533 7.990 1.00 77.94 620 LEU A O 1
ATOM 4587 N N . GLU A 1 621 ? -18.123 3.492 9.288 1.00 78.12 621 GLU A N 1
ATOM 4588 C CA . GLU A 1 621 ? -17.596 4.863 9.226 1.00 78.12 621 GLU A CA 1
ATOM 4589 C C . GLU A 1 621 ? -16.234 4.969 9.917 1.00 78.12 621 GLU A C 1
ATOM 4591 O O . GLU A 1 621 ? -15.252 5.339 9.272 1.00 78.12 621 GLU A O 1
ATOM 4596 N N . ARG A 1 622 ? -16.135 4.527 11.178 1.00 72.81 622 ARG A N 1
ATOM 4597 C CA . ARG A 1 622 ? -14.871 4.482 11.940 1.00 72.81 622 ARG A CA 1
ATOM 4598 C C . ARG A 1 622 ? -13.796 3.632 11.245 1.00 72.81 622 ARG A C 1
ATOM 4600 O O . ARG A 1 622 ? -12.606 3.932 11.343 1.00 72.81 622 ARG A O 1
ATOM 4607 N N . ALA A 1 623 ? -14.192 2.578 10.528 1.00 76.12 623 ALA A N 1
ATOM 4608 C CA . ALA A 1 623 ? -13.268 1.653 9.871 1.00 76.12 623 ALA A CA 1
ATOM 4609 C C . ALA A 1 623 ? -12.477 2.264 8.699 1.00 76.12 623 ALA A C 1
ATOM 4611 O O . ALA A 1 623 ? -11.367 1.804 8.420 1.00 76.12 623 ALA A O 1
ATOM 4612 N N . VAL A 1 624 ? -13.009 3.285 8.015 1.00 80.38 624 VAL A N 1
ATOM 4613 C CA . VAL A 1 624 ? -12.349 3.915 6.855 1.00 80.38 624 VAL A CA 1
ATOM 4614 C C . VAL A 1 624 ? -11.031 4.614 7.238 1.00 80.38 624 VAL A C 1
ATOM 4616 O O . VAL A 1 624 ? -9.986 4.180 6.741 1.00 80.38 624 VAL A O 1
ATOM 4619 N N . PRO A 1 625 ? -11.002 5.625 8.134 1.00 62.88 625 PRO A N 1
ATOM 4620 C CA . PRO A 1 625 ? -9.752 6.279 8.530 1.00 62.88 625 PRO A CA 1
ATOM 4621 C C . PRO A 1 625 ? -8.790 5.308 9.233 1.00 62.88 625 PRO A C 1
ATOM 4623 O O . PRO A 1 625 ? -7.573 5.408 9.062 1.00 62.88 625 PRO A O 1
ATOM 4626 N N . ALA A 1 626 ? -9.317 4.310 9.954 1.00 65.69 626 ALA A N 1
ATOM 4627 C CA . ALA A 1 626 ? -8.520 3.246 10.558 1.00 65.69 626 ALA A CA 1
ATOM 4628 C C . ALA A 1 626 ? -7.744 2.431 9.508 1.00 65.69 626 ALA A C 1
ATOM 4630 O O . ALA A 1 626 ? -6.520 2.307 9.588 1.00 65.69 626 ALA A O 1
ATOM 4631 N N . ALA A 1 627 ? -8.434 1.926 8.483 1.00 76.38 627 ALA A N 1
ATOM 4632 C CA . ALA A 1 627 ? -7.816 1.160 7.407 1.00 76.38 627 ALA A CA 1
ATOM 4633 C C . ALA A 1 627 ? -6.853 2.006 6.557 1.00 76.38 627 ALA A C 1
ATOM 4635 O O . ALA A 1 627 ? -5.791 1.520 6.165 1.00 76.38 627 ALA A O 1
ATOM 4636 N N . GLN A 1 628 ? -7.173 3.283 6.319 1.00 77.75 628 GLN A N 1
ATOM 4637 C CA . GLN A 1 628 ? -6.267 4.228 5.657 1.00 77.75 628 GLN A CA 1
ATOM 4638 C C . GLN A 1 628 ? -4.957 4.410 6.439 1.00 77.75 628 GLN A C 1
ATOM 4640 O O . GLN A 1 628 ? -3.883 4.347 5.834 1.00 77.75 628 GLN A O 1
ATOM 4645 N N . LYS A 1 629 ? -5.023 4.569 7.772 1.00 71.06 629 LYS A N 1
ATOM 4646 C CA . LYS A 1 629 ? -3.840 4.650 8.647 1.00 71.06 629 LYS A CA 1
ATOM 4647 C C . LYS A 1 629 ? -3.030 3.349 8.626 1.00 71.06 629 LYS A C 1
ATOM 4649 O O . LYS A 1 629 ? -1.815 3.400 8.486 1.00 71.06 629 LYS A O 1
ATOM 4654 N N . ILE A 1 630 ? -3.685 2.186 8.669 1.00 76.38 630 ILE A N 1
ATOM 4655 C CA . ILE A 1 630 ? -3.012 0.877 8.569 1.00 76.38 630 ILE A CA 1
ATOM 4656 C C . ILE A 1 630 ? -2.221 0.754 7.253 1.00 76.38 630 ILE A C 1
ATOM 4658 O O . ILE A 1 630 ? -1.056 0.354 7.275 1.00 76.38 630 ILE A O 1
ATOM 4662 N N . ILE A 1 631 ? -2.815 1.126 6.112 1.00 77.38 631 ILE A N 1
ATOM 4663 C CA . ILE A 1 631 ? -2.140 1.059 4.804 1.00 77.38 631 ILE A CA 1
ATOM 4664 C C . ILE A 1 631 ? -0.989 2.076 4.725 1.00 77.38 631 ILE A C 1
ATOM 4666 O O . ILE A 1 631 ? 0.088 1.728 4.244 1.00 77.38 631 ILE A O 1
ATOM 4670 N N . SER A 1 632 ? -1.176 3.314 5.196 1.00 72.81 632 SER A N 1
ATOM 4671 C CA . SER A 1 632 ? -0.138 4.351 5.107 1.00 72.81 632 SER A CA 1
ATOM 4672 C C . SER A 1 632 ? 1.042 4.091 6.049 1.00 72.81 632 SER A C 1
ATOM 4674 O O . SER A 1 632 ? 2.185 4.174 5.605 1.00 72.81 632 SER A O 1
ATOM 4676 N N . THR A 1 633 ? 0.795 3.667 7.293 1.00 68.81 633 THR A N 1
ATOM 4677 C CA . THR A 1 633 ? 1.843 3.252 8.241 1.00 68.81 633 THR A CA 1
ATOM 4678 C C . THR A 1 633 ? 2.626 2.044 7.722 1.00 68.81 633 THR A C 1
ATOM 4680 O O . THR A 1 633 ? 3.855 2.038 7.775 1.00 68.81 633 THR A O 1
ATOM 4683 N N . ALA A 1 634 ? 1.948 1.037 7.157 1.00 72.81 634 ALA A N 1
ATOM 4684 C CA . ALA A 1 634 ? 2.622 -0.113 6.551 1.00 72.81 634 ALA A CA 1
ATOM 4685 C C . ALA A 1 634 ? 3.425 0.258 5.286 1.00 72.81 634 ALA A C 1
ATOM 4687 O O . ALA A 1 634 ? 4.400 -0.416 4.961 1.00 72.81 634 ALA A O 1
ATOM 4688 N N . ALA A 1 635 ? 3.051 1.337 4.590 1.00 69.19 635 ALA A N 1
ATOM 4689 C CA . ALA A 1 635 ? 3.794 1.872 3.452 1.00 69.19 635 ALA A CA 1
ATOM 4690 C C . ALA A 1 635 ? 5.020 2.720 3.849 1.00 69.19 635 ALA A C 1
ATOM 4692 O O . ALA A 1 635 ? 5.942 2.851 3.045 1.00 69.19 635 ALA A O 1
ATOM 4693 N N . SER A 1 636 ? 5.041 3.285 5.063 1.00 62.84 636 SER A N 1
ATOM 4694 C CA . SER A 1 636 ? 6.150 4.092 5.597 1.00 62.84 636 SER A CA 1
ATOM 4695 C C . SER A 1 636 ? 7.105 3.333 6.527 1.00 62.84 636 SER A C 1
ATOM 4697 O O . SER A 1 636 ? 8.051 3.934 7.028 1.00 62.84 636 SER A O 1
ATOM 4699 N N . GLY A 1 637 ? 6.842 2.054 6.811 1.00 56.16 637 GLY A N 1
ATOM 4700 C CA . GLY A 1 637 ? 7.627 1.257 7.758 1.00 56.16 637 GLY A CA 1
ATOM 4701 C C . GLY A 1 637 ? 9.096 1.092 7.354 1.00 56.16 637 GLY A C 1
ATOM 4702 O O . GLY A 1 637 ? 9.422 0.996 6.168 1.00 56.16 637 GLY A O 1
ATOM 4703 N N . GLU A 1 638 ? 9.984 1.032 8.349 1.00 53.38 638 GLU A N 1
ATOM 4704 C CA . GLU A 1 638 ? 11.407 0.772 8.119 1.00 53.38 638 GLU A CA 1
ATOM 4705 C C . GLU A 1 638 ? 11.608 -0.602 7.465 1.00 53.38 638 GLU A C 1
ATOM 4707 O O . GLU A 1 638 ? 11.031 -1.611 7.872 1.00 53.38 638 GLU A O 1
ATOM 4712 N N . SER A 1 639 ? 12.443 -0.634 6.429 1.00 63.09 639 SER A N 1
ATOM 4713 C CA . SER A 1 639 ? 12.810 -1.853 5.715 1.00 63.09 639 SER A CA 1
ATOM 4714 C C . SER A 1 639 ? 14.233 -2.269 6.066 1.00 63.09 639 SER A C 1
ATOM 4716 O O . SER A 1 639 ? 15.134 -1.434 5.960 1.00 63.09 639 SER A O 1
ATOM 4718 N N . ASP A 1 640 ? 14.455 -3.550 6.359 1.00 71.56 640 ASP A N 1
ATOM 4719 C CA . ASP A 1 640 ? 15.802 -4.099 6.542 1.00 71.56 640 ASP A CA 1
ATOM 4720 C C . ASP A 1 640 ? 16.663 -3.856 5.289 1.00 71.56 640 ASP A C 1
ATOM 4722 O O . ASP A 1 640 ? 16.437 -4.446 4.227 1.00 71.56 640 ASP A O 1
ATOM 4726 N N . ALA A 1 641 ? 17.657 -2.975 5.414 1.00 83.12 641 ALA A N 1
ATOM 4727 C CA . ALA A 1 641 ? 18.610 -2.670 4.357 1.00 83.12 641 ALA A CA 1
ATOM 4728 C C . ALA A 1 641 ? 19.869 -3.537 4.504 1.00 83.12 641 ALA A C 1
ATOM 4730 O O . ALA A 1 641 ? 20.498 -3.570 5.563 1.00 83.12 641 ALA A O 1
ATOM 4731 N N . VAL A 1 642 ? 20.280 -4.202 3.423 1.00 87.06 642 VAL A N 1
ATOM 4732 C CA . VAL A 1 642 ? 21.527 -4.980 3.360 1.00 87.06 642 VAL A CA 1
ATOM 4733 C C . VAL A 1 642 ? 22.528 -4.207 2.511 1.00 87.06 642 VAL A C 1
ATOM 4735 O O . VAL A 1 642 ? 22.232 -3.878 1.365 1.00 87.06 642 VAL A O 1
ATOM 4738 N N . GLU A 1 643 ? 23.699 -3.880 3.070 1.00 90.38 643 GLU A N 1
ATOM 4739 C CA . GLU A 1 643 ? 24.724 -3.046 2.408 1.00 90.38 643 GLU A CA 1
ATOM 4740 C C . GLU A 1 643 ? 24.180 -1.677 1.912 1.00 90.38 643 GLU A C 1
ATOM 4742 O O . GLU A 1 643 ? 24.650 -1.124 0.918 1.00 90.38 643 GLU A O 1
ATOM 4747 N N . GLY A 1 644 ? 23.163 -1.134 2.596 1.00 89.50 644 GLY A N 1
ATOM 4748 C CA . GLY A 1 644 ? 22.455 0.102 2.224 1.00 89.50 644 GLY A CA 1
ATOM 4749 C C . GLY A 1 644 ? 21.267 -0.090 1.264 1.00 89.50 644 GLY A C 1
ATOM 4750 O O . GLY A 1 644 ? 20.546 0.870 0.995 1.00 89.50 644 GLY A O 1
ATOM 4751 N N . TRP A 1 645 ? 21.020 -1.312 0.774 1.00 93.81 645 TRP A N 1
ATOM 4752 C CA . TRP A 1 645 ? 19.978 -1.622 -0.213 1.00 93.81 645 TRP A CA 1
ATOM 4753 C C . TRP A 1 645 ? 18.748 -2.315 0.386 1.00 93.81 645 TRP A C 1
ATOM 4755 O O . TRP A 1 645 ? 18.843 -3.386 0.986 1.00 93.81 645 TRP A O 1
ATOM 4765 N N . THR A 1 646 ? 17.571 -1.767 0.095 1.00 90.62 646 THR A N 1
ATOM 4766 C CA . THR A 1 646 ? 16.258 -2.394 0.303 1.00 90.62 646 THR A CA 1
ATOM 4767 C C . THR A 1 646 ? 15.812 -3.117 -0.968 1.00 90.62 646 THR A C 1
ATOM 4769 O O . THR A 1 646 ? 15.881 -2.548 -2.059 1.00 90.62 646 THR A O 1
ATOM 4772 N N . ILE A 1 647 ? 15.287 -4.344 -0.853 1.00 89.81 647 ILE A N 1
ATOM 4773 C CA . ILE A 1 647 ? 14.714 -5.098 -1.983 1.00 89.81 647 ILE A CA 1
ATOM 4774 C C . ILE A 1 647 ? 13.299 -5.575 -1.637 1.00 89.81 647 ILE A C 1
ATOM 4776 O O . ILE A 1 647 ? 13.124 -6.515 -0.865 1.00 89.81 647 ILE A O 1
ATOM 4780 N N . SER A 1 648 ? 12.282 -4.971 -2.254 1.00 85.62 648 SER A N 1
ATOM 4781 C CA . SER A 1 648 ? 10.906 -5.481 -2.208 1.00 85.62 648 SER A CA 1
ATOM 4782 C C . SER A 1 648 ? 10.784 -6.774 -3.025 1.00 85.62 648 SER A C 1
ATOM 4784 O O . SER A 1 648 ? 11.289 -6.838 -4.146 1.00 85.62 648 SER A O 1
ATOM 4786 N N . ARG A 1 649 ? 10.119 -7.795 -2.465 1.00 88.19 649 ARG A N 1
ATOM 4787 C CA . ARG A 1 649 ? 9.964 -9.138 -3.058 1.00 88.19 649 ARG A CA 1
ATOM 4788 C C . ARG A 1 649 ? 8.536 -9.670 -2.938 1.00 88.19 649 ARG A C 1
ATOM 4790 O O . ARG A 1 649 ? 7.794 -9.294 -2.026 1.00 88.19 649 ARG A O 1
ATOM 4797 N N . GLY A 1 650 ? 8.173 -10.593 -3.823 1.00 89.94 650 GLY A N 1
ATOM 4798 C CA . GLY A 1 650 ? 6.814 -11.113 -3.970 1.00 89.94 650 GLY A CA 1
ATOM 4799 C C . GLY A 1 650 ? 5.857 -10.024 -4.452 1.00 89.94 650 GLY A C 1
ATOM 4800 O O . GLY A 1 650 ? 4.838 -9.769 -3.811 1.00 89.94 650 GLY A O 1
ATOM 4801 N N . LEU A 1 651 ? 6.254 -9.313 -5.506 1.00 92.44 651 LEU A N 1
ATOM 4802 C CA . LEU A 1 651 ? 5.445 -8.320 -6.204 1.00 92.44 651 LEU A CA 1
ATOM 4803 C C . LEU A 1 651 ? 4.738 -8.955 -7.407 1.00 92.44 651 LEU A C 1
ATOM 4805 O O . LEU A 1 651 ? 5.176 -9.976 -7.939 1.00 92.44 651 LEU A O 1
ATOM 4809 N N . GLY A 1 652 ? 3.637 -8.343 -7.844 1.00 91.38 652 GLY A N 1
ATOM 4810 C CA . GLY A 1 652 ? 2.868 -8.763 -9.021 1.00 91.38 652 GLY A CA 1
ATOM 4811 C C . GLY A 1 652 ? 2.012 -10.024 -8.835 1.00 91.38 652 GLY A C 1
ATOM 4812 O O . GLY A 1 652 ? 1.039 -10.181 -9.558 1.00 91.38 652 GLY A O 1
ATOM 4813 N N . ASP A 1 653 ? 2.303 -10.882 -7.860 1.00 93.31 653 ASP A N 1
ATOM 4814 C CA . ASP A 1 653 ? 1.392 -11.918 -7.361 1.00 93.31 653 ASP A CA 1
ATOM 4815 C C . ASP A 1 653 ? 1.434 -11.892 -5.830 1.00 93.31 653 ASP A C 1
ATOM 4817 O O . ASP A 1 653 ? 2.488 -12.089 -5.223 1.00 93.31 653 ASP A O 1
ATOM 4821 N N . TYR A 1 654 ? 0.294 -11.574 -5.218 1.00 92.31 654 TYR A N 1
ATOM 4822 C CA . TYR A 1 654 ? 0.186 -11.333 -3.778 1.00 92.31 654 TYR A CA 1
ATOM 4823 C C . TYR A 1 654 ? -0.545 -12.453 -3.032 1.00 92.31 654 TYR A C 1
ATOM 4825 O O . TYR A 1 654 ? -0.593 -12.414 -1.804 1.00 92.31 654 TYR A O 1
ATOM 4833 N N . GLY A 1 655 ? -1.157 -13.419 -3.732 1.00 90.56 655 GLY A N 1
ATOM 4834 C CA . GLY A 1 655 ? -2.023 -14.427 -3.111 1.00 90.56 655 GLY A CA 1
ATOM 4835 C C . GLY A 1 655 ? -3.042 -13.809 -2.140 1.00 90.56 655 GLY A C 1
ATOM 4836 O O . GLY A 1 655 ? -3.885 -13.007 -2.548 1.00 90.56 655 GLY A O 1
ATOM 4837 N N . THR A 1 656 ? -2.923 -14.155 -0.854 1.00 91.94 656 THR A N 1
ATOM 4838 C CA . THR A 1 656 ? -3.742 -13.643 0.261 1.00 91.94 656 THR A CA 1
ATOM 4839 C C . THR A 1 656 ? -3.001 -12.641 1.169 1.00 91.94 656 THR A C 1
ATOM 4841 O O . THR A 1 656 ? -3.454 -12.358 2.277 1.00 91.94 656 THR A O 1
ATOM 4844 N N . GLU A 1 657 ? -1.866 -12.070 0.738 1.00 87.38 657 GLU A N 1
ATOM 4845 C CA . GLU A 1 657 ? -1.162 -10.983 1.446 1.00 87.38 657 GLU A CA 1
ATOM 4846 C C . GLU A 1 657 ? -1.887 -9.629 1.249 1.00 87.38 657 GLU A C 1
ATOM 4848 O O . GLU A 1 657 ? -1.350 -8.690 0.655 1.00 87.38 657 GLU A O 1
ATOM 4853 N N . TYR A 1 658 ? -3.133 -9.512 1.723 1.00 93.94 658 TYR A N 1
ATOM 4854 C CA . TYR A 1 658 ? -4.031 -8.391 1.393 1.00 93.94 658 TYR A CA 1
ATOM 4855 C C . TYR A 1 658 ? -3.457 -7.008 1.730 1.00 93.94 658 TYR A C 1
ATOM 4857 O O . TYR A 1 658 ? -3.504 -6.109 0.892 1.00 93.94 658 TYR A O 1
ATOM 4865 N N . LEU A 1 659 ? -2.852 -6.837 2.913 1.00 88.88 659 LEU A N 1
ATOM 4866 C CA . LEU A 1 659 ? -2.233 -5.561 3.294 1.00 88.88 659 LEU A CA 1
ATOM 4867 C C . LEU A 1 659 ? -1.055 -5.203 2.380 1.00 88.88 659 LEU A C 1
ATOM 4869 O O . LEU A 1 659 ? -0.911 -4.051 1.991 1.00 88.88 659 LEU A O 1
ATOM 4873 N N . LYS A 1 660 ? -0.243 -6.186 1.978 1.00 87.00 660 LYS A N 1
ATOM 4874 C CA . LYS A 1 660 ? 0.872 -5.973 1.046 1.00 87.00 660 LYS A CA 1
ATOM 4875 C C . LYS A 1 660 ? 0.359 -5.558 -0.333 1.00 87.00 660 LYS A C 1
ATOM 4877 O O . LYS A 1 660 ? 0.886 -4.610 -0.909 1.00 87.00 660 LYS A O 1
ATOM 4882 N N . ARG A 1 661 ? -0.705 -6.204 -0.830 1.00 94.38 661 ARG A N 1
ATOM 4883 C CA . ARG A 1 661 ? -1.401 -5.806 -2.065 1.00 94.38 661 ARG A CA 1
ATOM 4884 C C . ARG A 1 661 ? -1.922 -4.366 -1.959 1.00 94.38 661 ARG A C 1
ATOM 4886 O O . ARG A 1 661 ? -1.718 -3.589 -2.889 1.00 94.38 661 ARG A O 1
ATOM 4893 N N . ALA A 1 662 ? -2.530 -3.981 -0.834 1.00 94.06 662 ALA A N 1
ATOM 4894 C CA . ALA A 1 662 ? -3.018 -2.619 -0.593 1.00 94.06 662 ALA A CA 1
ATOM 4895 C C . ALA A 1 662 ? -1.884 -1.578 -0.544 1.00 94.06 662 ALA A C 1
ATOM 4897 O O . ALA A 1 662 ? -1.943 -0.581 -1.261 1.00 94.06 662 ALA A O 1
ATOM 4898 N N . VAL A 1 663 ? -0.818 -1.846 0.218 1.00 87.75 663 VAL A N 1
ATOM 4899 C CA . VAL A 1 663 ? 0.386 -1.002 0.316 1.00 87.75 663 VAL A CA 1
ATOM 4900 C C . VAL A 1 663 ? 1.035 -0.806 -1.051 1.00 87.75 663 VAL A C 1
ATOM 4902 O O . VAL A 1 663 ? 1.248 0.329 -1.470 1.00 87.75 663 VAL A O 1
ATOM 4905 N N . VAL A 1 664 ? 1.300 -1.886 -1.794 1.00 91.06 664 VAL A N 1
ATOM 4906 C CA . VAL A 1 664 ? 1.906 -1.778 -3.131 1.00 91.06 664 VAL A CA 1
ATOM 4907 C C . VAL A 1 664 ? 0.955 -1.087 -4.110 1.00 91.06 664 VAL A C 1
ATOM 4909 O O . VAL A 1 664 ? 1.418 -0.338 -4.962 1.00 91.06 664 VAL A O 1
ATOM 4912 N N . SER A 1 665 ? -0.364 -1.232 -3.961 1.00 94.19 665 SER A N 1
ATOM 4913 C CA . SER A 1 665 ? -1.324 -0.458 -4.761 1.00 94.19 665 SER A CA 1
ATOM 4914 C C . SER A 1 665 ? -1.260 1.046 -4.450 1.00 94.19 665 SER A C 1
ATOM 4916 O O . SER A 1 665 ? -1.361 1.844 -5.375 1.00 94.19 665 SER A O 1
ATOM 4918 N N . LEU A 1 666 ? -1.022 1.447 -3.194 1.00 90.31 666 LEU A N 1
ATOM 4919 C CA . LEU A 1 666 ? -0.848 2.854 -2.806 1.00 90.31 666 LEU A CA 1
ATOM 4920 C C . LEU A 1 666 ? 0.470 3.458 -3.333 1.00 90.31 666 LEU A C 1
ATOM 4922 O O . LEU A 1 666 ? 0.448 4.550 -3.898 1.00 90.31 666 LEU A O 1
ATOM 4926 N N . VAL A 1 667 ? 1.614 2.779 -3.153 1.00 84.62 667 VAL A N 1
ATOM 4927 C CA . VAL A 1 667 ? 2.952 3.368 -3.422 1.00 84.62 667 VAL A CA 1
ATOM 4928 C C . VAL A 1 667 ? 3.662 2.861 -4.683 1.00 84.62 667 VAL A C 1
ATOM 4930 O O . VAL A 1 667 ? 4.741 3.350 -5.020 1.00 84.62 667 VAL A O 1
ATOM 4933 N N . GLY A 1 668 ? 3.093 1.880 -5.385 1.00 86.25 668 GLY A N 1
ATOM 4934 C CA . GLY A 1 668 ? 3.749 1.165 -6.485 1.00 86.25 668 GLY A CA 1
ATOM 4935 C C . GLY A 1 668 ? 2.780 0.486 -7.458 1.00 86.25 668 GLY A C 1
ATOM 4936 O O . GLY A 1 668 ? 3.081 -0.599 -7.959 1.00 86.25 668 GLY A O 1
ATOM 4937 N N . LEU A 1 669 ? 1.617 1.099 -7.714 1.00 91.69 669 LEU A N 1
ATOM 4938 C CA . LEU A 1 669 ? 0.595 0.569 -8.622 1.00 91.69 669 LEU A CA 1
ATOM 4939 C C . LEU A 1 669 ? 1.193 0.231 -10.000 1.00 91.69 669 LEU A C 1
ATOM 4941 O O . LEU A 1 669 ? 1.894 1.045 -10.601 1.00 91.69 669 LEU A O 1
ATOM 4945 N N . GLY A 1 670 ? 0.914 -0.970 -10.516 1.00 90.00 670 GLY A N 1
ATOM 4946 C CA . GLY A 1 670 ? 1.545 -1.458 -11.752 1.00 90.00 670 GLY A CA 1
ATOM 4947 C C . GLY A 1 670 ? 2.923 -2.100 -11.544 1.00 90.00 670 GLY A C 1
ATOM 4948 O O . GLY A 1 670 ? 3.724 -2.159 -12.483 1.00 90.00 670 GLY A O 1
ATOM 4949 N N . ALA A 1 671 ? 3.219 -2.563 -10.324 1.00 91.94 671 ALA A N 1
ATOM 4950 C CA . ALA A 1 671 ? 4.398 -3.370 -10.029 1.00 91.94 671 ALA A CA 1
ATOM 4951 C C . ALA A 1 671 ? 4.491 -4.601 -10.952 1.00 91.94 671 ALA A C 1
ATOM 4953 O O . ALA A 1 671 ? 3.501 -5.272 -11.240 1.00 91.94 671 ALA A O 1
ATOM 4954 N N . ASN A 1 672 ? 5.709 -4.900 -11.403 1.00 94.56 672 ASN A N 1
ATOM 4955 C CA . ASN A 1 672 ? 5.993 -6.126 -12.145 1.00 94.56 672 ASN A CA 1
ATOM 4956 C C . ASN A 1 672 ? 6.036 -7.331 -11.193 1.00 94.56 672 ASN A C 1
ATOM 4958 O O . ASN A 1 672 ? 6.269 -7.169 -9.996 1.00 94.56 672 ASN A O 1
ATOM 4962 N N . LEU A 1 673 ? 5.954 -8.536 -11.761 1.00 96.38 673 LEU A N 1
ATOM 4963 C CA . LEU A 1 673 ? 6.448 -9.747 -11.102 1.00 96.38 673 LEU A CA 1
ATOM 4964 C C . LEU A 1 673 ? 7.950 -9.619 -10.800 1.00 96.38 673 LEU A C 1
ATOM 4966 O O . LEU A 1 673 ? 8.700 -9.126 -11.649 1.00 96.38 673 LEU A O 1
ATOM 4970 N N . ASP A 1 674 ? 8.411 -10.170 -9.673 1.00 95.31 674 ASP A N 1
ATOM 4971 C CA . ASP A 1 674 ? 9.848 -10.296 -9.358 1.00 95.31 674 ASP A CA 1
ATOM 4972 C C . ASP A 1 674 ? 10.628 -10.929 -10.531 1.00 95.31 674 ASP A C 1
ATOM 4974 O O . ASP A 1 674 ? 11.709 -10.472 -10.898 1.00 95.31 674 ASP A O 1
ATOM 4978 N N . ALA A 1 675 ? 10.043 -11.948 -11.177 1.00 96.19 675 ALA A N 1
ATOM 4979 C CA . ALA A 1 675 ? 10.612 -12.653 -12.332 1.00 96.19 675 ALA A CA 1
ATOM 4980 C C . ALA A 1 675 ? 10.736 -11.798 -13.614 1.00 96.19 675 ALA A C 1
ATOM 4982 O O . ALA A 1 675 ? 11.436 -12.191 -14.548 1.00 96.19 675 ALA A O 1
ATOM 4983 N N . ASP A 1 676 ? 10.059 -10.649 -13.674 1.00 96.88 676 ASP A N 1
ATOM 4984 C CA . ASP A 1 676 ? 10.123 -9.691 -14.781 1.00 96.88 676 ASP A CA 1
ATOM 4985 C C . ASP A 1 676 ? 11.085 -8.531 -14.484 1.00 96.88 676 ASP A C 1
ATOM 4987 O O . ASP A 1 676 ? 11.812 -8.098 -15.386 1.00 96.88 676 ASP A O 1
ATOM 4991 N N . ALA A 1 677 ? 11.100 -8.017 -13.247 1.00 95.62 677 ALA A N 1
ATOM 4992 C CA . ALA A 1 677 ? 12.116 -7.076 -12.778 1.00 95.62 677 ALA A CA 1
ATOM 4993 C C . ALA A 1 677 ? 12.205 -6.987 -11.243 1.00 95.62 677 ALA A C 1
ATOM 4995 O O . ALA A 1 677 ? 11.179 -6.897 -10.572 1.00 95.62 677 ALA A O 1
ATOM 4996 N N . LEU A 1 678 ? 13.429 -6.863 -10.717 1.00 95.44 678 LEU A N 1
ATOM 4997 C CA . LEU A 1 678 ? 13.699 -6.466 -9.327 1.00 95.44 678 LEU A CA 1
ATOM 4998 C C . LEU A 1 678 ? 14.199 -5.016 -9.244 1.00 95.44 678 LEU A C 1
ATOM 5000 O O . LEU A 1 678 ? 14.866 -4.527 -10.162 1.00 95.44 678 LEU A O 1
ATOM 5004 N N . TYR A 1 679 ? 13.906 -4.359 -8.115 1.00 93.19 679 TYR A N 1
ATOM 5005 C CA . TYR A 1 679 ? 14.163 -2.930 -7.885 1.00 93.19 679 TYR A CA 1
ATOM 5006 C C . TYR A 1 679 ? 14.934 -2.625 -6.579 1.00 93.19 679 TYR A C 1
ATOM 5008 O O . TYR A 1 679 ? 14.394 -1.918 -5.721 1.00 93.19 679 TYR A O 1
ATOM 5016 N N . PRO A 1 680 ? 16.170 -3.132 -6.373 1.00 95.50 680 PRO A N 1
ATOM 5017 C CA . PRO A 1 680 ? 16.966 -2.736 -5.213 1.00 95.50 680 PRO A CA 1
ATOM 5018 C C . PRO A 1 680 ? 17.100 -1.212 -5.134 1.00 95.50 680 PRO A C 1
ATOM 5020 O O . PRO A 1 680 ? 17.494 -0.578 -6.111 1.00 95.50 680 PRO A O 1
ATOM 5023 N N . THR A 1 681 ? 16.773 -0.614 -3.991 1.00 94.06 681 THR A N 1
ATOM 5024 C CA . THR A 1 681 ? 16.851 0.840 -3.784 1.00 94.06 681 THR A CA 1
ATOM 5025 C C . THR A 1 681 ? 17.682 1.155 -2.549 1.00 94.06 681 THR A C 1
ATOM 5027 O O . THR A 1 681 ? 17.450 0.564 -1.500 1.00 94.06 681 THR A O 1
ATOM 5030 N N . ALA A 1 682 ? 18.639 2.072 -2.675 1.00 95.38 682 ALA A N 1
ATOM 5031 C CA . ALA A 1 682 ? 19.503 2.518 -1.590 1.00 95.38 682 ALA A CA 1
ATOM 5032 C C . ALA A 1 682 ? 19.260 3.989 -1.248 1.00 95.38 682 ALA A C 1
ATOM 5034 O O . ALA A 1 682 ? 19.278 4.853 -2.130 1.00 95.38 682 ALA A O 1
ATOM 5035 N N . TYR A 1 683 ? 19.076 4.247 0.047 1.00 92.81 683 TYR A N 1
ATOM 5036 C CA . TYR A 1 683 ? 18.983 5.582 0.652 1.00 92.81 683 TYR A CA 1
ATOM 5037 C C . TYR A 1 683 ? 20.212 5.913 1.514 1.00 92.81 683 TYR A C 1
ATOM 5039 O O . TYR A 1 683 ? 20.467 7.080 1.813 1.00 92.81 683 TYR A O 1
ATOM 5047 N N . SER A 1 684 ? 20.989 4.894 1.887 1.00 94.31 684 SER A N 1
ATOM 5048 C CA . SER A 1 684 ? 22.212 4.999 2.678 1.00 94.31 684 SER A CA 1
ATOM 5049 C C . SER A 1 684 ? 23.404 4.347 1.974 1.00 94.31 684 SER A C 1
ATOM 5051 O O . SER A 1 684 ? 23.254 3.535 1.059 1.00 94.31 684 SER A O 1
ATOM 5053 N N . ASP A 1 685 ? 24.605 4.747 2.386 1.00 95.31 685 ASP A N 1
ATOM 5054 C CA . ASP A 1 685 ? 25.836 4.025 2.094 1.00 95.31 685 ASP A CA 1
ATOM 5055 C C . ASP A 1 685 ? 25.960 2.761 2.960 1.00 95.31 685 ASP A C 1
ATOM 5057 O O . ASP A 1 685 ? 25.115 2.467 3.814 1.00 95.31 685 ASP A O 1
ATOM 5061 N N . ARG A 1 686 ? 27.015 1.976 2.726 1.00 93.88 686 ARG A N 1
ATOM 5062 C CA . ARG A 1 686 ? 27.202 0.693 3.417 1.00 93.88 686 ARG A CA 1
ATOM 5063 C C . ARG A 1 686 ? 27.398 0.802 4.934 1.00 93.88 686 ARG A C 1
ATOM 5065 O O . ARG A 1 686 ? 27.174 -0.179 5.635 1.00 93.88 686 ARG A O 1
ATOM 5072 N N . ASP A 1 687 ? 27.786 1.980 5.424 1.00 92.56 687 ASP A N 1
ATOM 5073 C CA . ASP A 1 687 ? 27.955 2.289 6.849 1.00 92.56 687 ASP A CA 1
ATOM 5074 C C . ASP A 1 687 ? 26.653 2.852 7.468 1.00 92.56 687 ASP A C 1
ATOM 5076 O O . ASP A 1 687 ? 26.643 3.371 8.591 1.00 92.56 687 ASP A O 1
ATOM 5080 N N . GLY A 1 688 ? 25.540 2.780 6.726 1.00 91.69 688 GLY A N 1
ATOM 5081 C CA . GLY A 1 688 ? 24.218 3.239 7.141 1.00 91.69 688 GLY A CA 1
ATOM 5082 C C . GLY A 1 688 ? 24.037 4.758 7.111 1.00 91.69 688 GLY A C 1
ATOM 5083 O O . GLY A 1 688 ? 23.023 5.246 7.606 1.00 91.69 688 GLY A O 1
ATOM 5084 N N . GLN A 1 689 ? 24.980 5.527 6.553 1.00 94.06 689 GLN A N 1
ATOM 5085 C CA . GLN A 1 689 ? 24.862 6.986 6.490 1.00 94.06 689 GLN A CA 1
ATOM 5086 C C . GLN A 1 689 ? 24.031 7.411 5.271 1.00 94.06 689 GLN A C 1
ATOM 5088 O O . GLN A 1 689 ? 24.233 6.853 4.193 1.00 94.06 689 GLN A O 1
ATOM 5093 N N . PRO A 1 690 ? 23.133 8.409 5.376 1.00 95.25 690 PRO A N 1
ATOM 5094 C CA . PRO A 1 690 ? 22.357 8.890 4.233 1.00 95.25 690 PRO A CA 1
ATOM 5095 C C . PRO A 1 690 ? 23.225 9.305 3.035 1.00 95.25 690 PRO A C 1
ATOM 5097 O O . PRO A 1 690 ? 24.267 9.953 3.183 1.00 95.25 690 PRO A O 1
ATOM 5100 N N . LEU A 1 691 ? 22.774 8.949 1.832 1.00 96.56 691 LEU A N 1
ATOM 5101 C CA . LEU A 1 691 ? 23.436 9.305 0.580 1.00 96.56 691 LEU A CA 1
ATOM 5102 C C . LEU A 1 691 ? 23.265 10.803 0.289 1.00 96.56 691 LEU A C 1
ATOM 5104 O O . LEU A 1 691 ? 22.170 11.277 -0.007 1.00 96.56 691 LEU A O 1
ATOM 5108 N N . ASN A 1 692 ? 24.366 11.557 0.346 1.00 97.00 692 ASN A N 1
ATOM 5109 C CA . ASN A 1 692 ? 24.362 13.007 0.160 1.00 97.00 692 ASN A CA 1
ATOM 5110 C C . ASN A 1 692 ? 25.542 13.465 -0.710 1.00 97.00 692 ASN A C 1
ATOM 5112 O O . ASN A 1 692 ? 26.706 13.172 -0.424 1.00 97.00 692 ASN A O 1
ATOM 5116 N N . GLY A 1 693 ? 25.247 14.207 -1.779 1.00 95.94 693 GLY A N 1
ATOM 5117 C CA . GLY A 1 693 ? 26.199 14.550 -2.838 1.00 95.94 693 GLY A CA 1
ATOM 5118 C C . GLY A 1 693 ? 27.212 15.651 -2.510 1.00 95.94 693 GLY A C 1
ATOM 5119 O O . GLY A 1 693 ? 28.002 16.022 -3.380 1.00 95.94 693 GLY A O 1
ATOM 5120 N N . THR A 1 694 ? 27.261 16.125 -1.259 1.00 95.25 694 THR A N 1
ATOM 5121 C CA . THR A 1 694 ? 28.472 16.768 -0.712 1.00 95.25 694 THR A CA 1
ATOM 5122 C C . THR A 1 694 ? 29.663 15.803 -0.652 1.00 95.25 694 THR A C 1
ATOM 5124 O O . THR A 1 694 ? 30.813 16.243 -0.622 1.00 95.25 694 THR A O 1
ATOM 5127 N N . ASN A 1 695 ? 29.397 14.494 -0.675 1.00 95.88 695 ASN A N 1
ATOM 5128 C CA . ASN A 1 695 ? 30.389 13.426 -0.677 1.00 95.88 695 ASN A CA 1
ATOM 5129 C C . ASN A 1 695 ? 30.591 12.823 -2.075 1.00 95.88 695 ASN A C 1
ATOM 5131 O O . ASN A 1 695 ? 29.818 13.052 -3.009 1.00 95.88 695 ASN A O 1
ATOM 5135 N N . LYS A 1 696 ? 31.640 12.008 -2.201 1.00 95.88 696 LYS A N 1
ATOM 5136 C CA . LYS A 1 696 ? 31.879 11.142 -3.357 1.00 95.88 696 LYS A CA 1
ATOM 5137 C C . LYS A 1 696 ? 31.677 9.696 -2.939 1.00 95.88 696 LYS A C 1
ATOM 5139 O O . LYS A 1 696 ? 32.122 9.306 -1.860 1.00 95.88 696 LYS A O 1
ATOM 5144 N N . TYR A 1 697 ? 31.103 8.891 -3.816 1.00 97.50 697 TYR A N 1
ATOM 5145 C CA . TYR A 1 697 ? 30.897 7.471 -3.583 1.00 97.50 697 TYR A CA 1
ATOM 5146 C C . TYR A 1 697 ? 31.343 6.642 -4.787 1.00 97.50 697 TYR A C 1
ATOM 5148 O O . TYR A 1 697 ? 31.366 7.124 -5.924 1.00 97.50 697 TYR A O 1
ATOM 5156 N N . VAL A 1 698 ? 31.669 5.380 -4.532 1.00 97.31 698 VAL A N 1
ATOM 5157 C CA . VAL A 1 698 ? 31.914 4.360 -5.550 1.00 97.31 698 VAL A CA 1
ATOM 5158 C C . VAL A 1 698 ? 30.984 3.183 -5.286 1.00 97.31 698 VAL A C 1
ATOM 5160 O O . VAL A 1 698 ? 30.938 2.653 -4.180 1.00 97.31 698 VAL A O 1
ATOM 5163 N N . LEU A 1 699 ? 30.252 2.763 -6.316 1.00 98.00 699 LEU A N 1
ATOM 5164 C CA . LEU A 1 699 ? 29.582 1.468 -6.348 1.00 98.00 699 LEU A CA 1
ATOM 5165 C C . LEU A 1 699 ? 30.462 0.523 -7.170 1.00 98.00 699 LEU A C 1
ATOM 5167 O O . LEU A 1 699 ? 30.578 0.690 -8.387 1.00 98.00 699 LEU A O 1
ATOM 5171 N N . ARG A 1 700 ? 31.116 -0.427 -6.498 1.00 97.31 700 ARG A N 1
ATOM 5172 C CA . ARG A 1 700 ? 32.073 -1.358 -7.106 1.00 97.31 700 ARG A CA 1
ATOM 5173 C C . ARG A 1 700 ? 31.467 -2.749 -7.243 1.00 97.31 700 ARG A C 1
ATOM 5175 O O . ARG A 1 700 ? 31.165 -3.390 -6.244 1.00 97.31 700 ARG A O 1
ATOM 5182 N N . PHE A 1 701 ? 31.373 -3.242 -8.473 1.00 97.88 701 PHE A N 1
ATOM 5183 C CA . PHE A 1 701 ? 31.100 -4.650 -8.759 1.00 97.88 701 PHE A CA 1
ATOM 5184 C C . PHE A 1 701 ? 32.427 -5.388 -8.933 1.00 97.88 701 PHE A C 1
ATOM 5186 O O . PHE A 1 701 ? 33.238 -5.005 -9.786 1.00 97.88 701 PHE A O 1
ATOM 5193 N N . GLY A 1 702 ? 32.664 -6.440 -8.146 1.00 96.25 702 GLY A N 1
ATOM 5194 C CA . GLY A 1 702 ? 33.821 -7.309 -8.339 1.00 96.25 702 GLY A CA 1
ATOM 5195 C C . GLY A 1 702 ? 33.760 -8.084 -9.665 1.00 96.25 702 GLY A C 1
ATOM 5196 O O . GLY A 1 702 ? 32.731 -8.088 -10.350 1.00 96.25 702 GLY A O 1
ATOM 5197 N N . PRO A 1 703 ? 34.864 -8.732 -10.077 1.00 94.44 703 PRO A N 1
ATOM 5198 C CA . PRO A 1 703 ? 34.926 -9.446 -11.350 1.00 94.44 703 PRO A CA 1
ATOM 5199 C C . PRO A 1 703 ? 33.891 -10.581 -11.423 1.00 94.44 703 PRO A C 1
ATOM 5201 O O . PRO A 1 703 ? 34.044 -11.616 -10.779 1.00 94.44 703 PRO A O 1
ATOM 5204 N N . GLY A 1 704 ? 32.844 -10.391 -12.231 1.00 86.25 704 GLY A N 1
ATOM 5205 C CA . GLY A 1 704 ? 31.737 -11.347 -12.365 1.00 86.25 704 GLY A CA 1
ATOM 5206 C C . GLY A 1 704 ? 30.615 -11.204 -11.326 1.00 86.25 704 GLY A C 1
ATOM 5207 O O . GLY A 1 704 ? 29.677 -11.989 -11.363 1.00 86.25 704 GLY A O 1
ATOM 5208 N N . GLU A 1 705 ? 30.663 -10.197 -10.449 1.00 92.31 705 GLU A N 1
ATOM 5209 C CA . GLU A 1 705 ? 29.652 -9.936 -9.404 1.00 92.31 705 GLU A CA 1
ATOM 5210 C C . GLU A 1 705 ? 28.569 -8.931 -9.854 1.00 92.31 705 GLU A C 1
ATOM 5212 O O . GLU A 1 705 ? 27.905 -8.292 -9.035 1.00 92.31 705 GLU A O 1
ATOM 5217 N N . PHE A 1 706 ? 28.404 -8.759 -11.168 1.00 95.56 706 PHE A N 1
ATOM 5218 C CA . PHE A 1 706 ? 27.412 -7.860 -11.764 1.00 95.56 706 PHE A CA 1
ATOM 5219 C C . PHE A 1 706 ? 25.970 -8.285 -11.421 1.00 95.56 706 PHE A C 1
ATOM 5221 O O . PHE A 1 706 ? 25.741 -9.461 -11.134 1.00 95.56 706 PHE A O 1
ATOM 5228 N N . PRO A 1 707 ? 24.981 -7.371 -11.501 1.00 97.19 707 PRO A N 1
ATOM 5229 C CA . PRO A 1 707 ? 23.574 -7.707 -11.291 1.00 97.19 707 PRO A CA 1
ATOM 5230 C C . PRO A 1 707 ? 23.126 -8.855 -12.214 1.00 97.19 707 PRO A C 1
ATOM 5232 O O . PRO A 1 707 ? 23.161 -8.693 -13.439 1.00 97.19 707 PRO A O 1
ATOM 5235 N N . PRO A 1 708 ? 22.722 -10.018 -11.668 1.00 96.56 708 PRO A N 1
ATOM 5236 C CA . PRO A 1 708 ? 22.562 -11.229 -12.462 1.00 96.56 708 PRO A CA 1
ATOM 5237 C C . PRO A 1 708 ? 21.214 -11.182 -13.195 1.00 96.56 708 PRO A C 1
ATOM 5239 O O . PRO A 1 708 ? 20.135 -11.253 -12.596 1.00 96.56 708 PRO A O 1
ATOM 5242 N N . SER A 1 709 ? 21.288 -10.983 -14.510 1.00 96.88 709 SER A N 1
ATOM 5243 C CA . SER A 1 709 ? 20.175 -10.605 -15.381 1.00 96.88 709 SER A CA 1
ATOM 5244 C C . SER A 1 709 ? 20.256 -11.330 -16.719 1.00 96.88 709 SER A C 1
ATOM 5246 O O . SER A 1 709 ? 21.275 -11.285 -17.403 1.00 96.88 709 SER A O 1
ATOM 5248 N N . GLN A 1 710 ? 19.131 -11.904 -17.149 1.00 96.38 710 GLN A N 1
ATOM 5249 C CA . GLN A 1 710 ? 18.995 -12.530 -18.467 1.00 96.38 710 GLN A CA 1
ATOM 5250 C C . GLN A 1 710 ? 18.686 -11.517 -19.585 1.00 96.38 710 GLN A C 1
ATOM 5252 O O . GLN A 1 710 ? 18.589 -11.905 -20.751 1.00 96.38 710 GLN A O 1
ATOM 5257 N N . ALA A 1 711 ? 18.49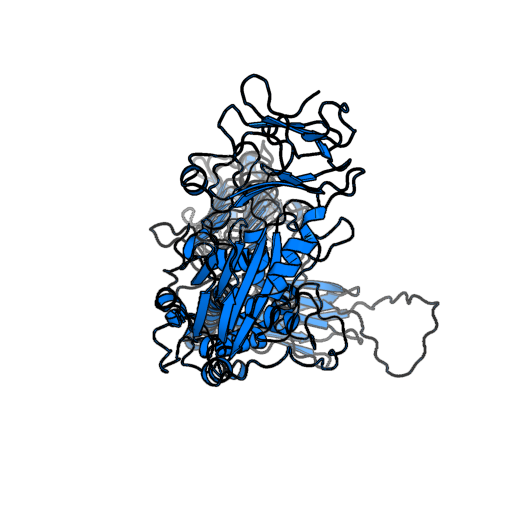4 -10.232 -19.258 1.00 96.25 711 ALA A N 1
ATOM 5258 C CA . ALA A 1 711 ? 18.117 -9.198 -20.220 1.00 96.25 711 ALA A CA 1
ATOM 5259 C C . ALA A 1 711 ? 19.067 -7.996 -20.236 1.00 96.25 711 ALA A C 1
ATOM 5261 O O . ALA A 1 711 ? 19.689 -7.754 -21.270 1.00 96.25 711 ALA A O 1
ATOM 5262 N N . PHE A 1 712 ? 19.079 -7.208 -19.156 1.00 96.44 712 PHE A N 1
ATOM 5263 C CA . PHE A 1 712 ? 19.969 -6.068 -18.909 1.00 96.44 712 PHE A CA 1
ATOM 5264 C C . PHE A 1 712 ? 19.729 -5.493 -17.497 1.00 96.44 712 PHE A C 1
ATOM 5266 O O . PHE A 1 712 ? 18.714 -5.795 -16.853 1.00 96.44 712 PHE A O 1
ATOM 5273 N N . TRP A 1 713 ? 20.604 -4.598 -17.037 1.00 97.31 713 TRP A N 1
ATOM 5274 C CA . TRP A 1 713 ? 20.430 -3.892 -15.762 1.00 97.31 713 TRP A CA 1
ATOM 5275 C C . TRP A 1 713 ? 20.795 -2.404 -15.837 1.00 97.31 713 TRP A C 1
ATOM 5277 O O . TRP A 1 713 ? 21.476 -1.947 -16.753 1.00 97.31 713 TRP A O 1
ATOM 5287 N N . SER A 1 714 ? 20.328 -1.624 -14.862 1.00 97.12 714 SER A N 1
ATOM 5288 C CA . SER A 1 714 ? 20.700 -0.213 -14.698 1.00 97.12 714 SER A CA 1
ATOM 5289 C C . SER A 1 714 ? 20.788 0.188 -13.226 1.00 97.12 714 SER A C 1
ATOM 5291 O O . SER A 1 714 ? 20.220 -0.473 -12.359 1.00 97.12 714 SER A O 1
ATOM 5293 N N . VAL A 1 715 ? 21.481 1.289 -12.939 1.00 97.81 715 VAL A N 1
ATOM 5294 C CA . VAL A 1 715 ? 21.442 2.029 -11.672 1.00 97.81 715 VAL A CA 1
ATOM 5295 C C . VAL A 1 715 ? 21.032 3.460 -11.999 1.00 97.81 715 VAL A C 1
ATOM 5297 O O . VAL A 1 715 ? 21.717 4.143 -12.758 1.00 97.81 715 VAL A O 1
ATOM 5300 N N . THR A 1 716 ? 19.891 3.899 -11.465 1.00 97.12 716 THR A N 1
ATOM 5301 C CA . THR A 1 716 ? 19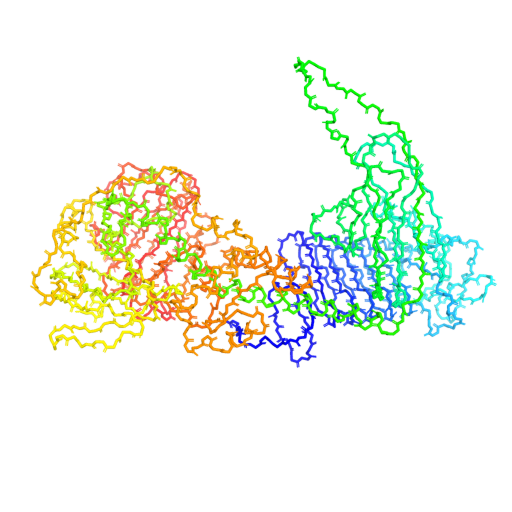.284 5.215 -11.721 1.00 97.12 716 THR A CA 1
ATOM 5302 C C . THR A 1 716 ? 19.414 6.121 -10.499 1.00 97.12 716 THR A C 1
ATOM 5304 O O . THR A 1 716 ? 19.230 5.659 -9.376 1.00 97.12 716 THR A O 1
ATOM 5307 N N . MET A 1 717 ? 19.709 7.398 -10.733 1.00 97.00 717 MET A N 1
ATOM 5308 C CA . MET A 1 717 ? 19.909 8.454 -9.739 1.00 97.00 717 MET A CA 1
ATOM 5309 C C . MET A 1 717 ? 18.653 9.314 -9.562 1.00 97.00 717 MET A C 1
ATOM 5311 O O . MET A 1 717 ? 18.111 9.817 -10.552 1.00 97.00 717 MET A O 1
ATOM 5315 N N . TYR A 1 718 ? 18.278 9.579 -8.309 1.00 96.62 718 TYR A N 1
ATOM 5316 C CA . TYR A 1 718 ? 17.237 10.544 -7.950 1.00 96.62 718 TYR A CA 1
ATOM 5317 C C . TYR A 1 718 ? 17.659 11.449 -6.792 1.00 96.62 718 TYR A C 1
ATOM 5319 O O . TYR A 1 718 ? 18.477 11.051 -5.970 1.00 96.62 718 TYR A O 1
ATOM 5327 N N . ASP A 1 719 ? 17.077 12.644 -6.702 1.00 93.31 719 ASP A N 1
ATOM 5328 C CA . ASP A 1 719 ? 17.179 13.508 -5.518 1.00 93.31 719 ASP A CA 1
ATOM 5329 C C . ASP A 1 719 ? 16.397 12.941 -4.312 1.00 93.31 719 ASP A C 1
ATOM 5331 O O . ASP A 1 719 ? 15.742 11.900 -4.413 1.00 93.31 719 ASP A O 1
ATOM 5335 N N . GLY A 1 720 ? 16.486 13.603 -3.153 1.00 87.81 720 GLY A N 1
ATOM 5336 C CA . GLY A 1 720 ? 15.773 13.215 -1.926 1.00 87.81 720 GLY A CA 1
ATOM 5337 C C . GLY A 1 720 ? 14.251 13.076 -2.091 1.00 87.81 720 GLY A C 1
ATOM 5338 O O . GLY A 1 720 ? 13.659 12.193 -1.477 1.00 87.81 720 GLY A O 1
ATOM 5339 N N . ASP A 1 721 ? 13.640 13.841 -3.002 1.00 84.38 721 ASP A N 1
ATOM 5340 C CA . ASP A 1 721 ? 12.212 13.751 -3.352 1.00 84.38 721 ASP A CA 1
ATOM 5341 C C . ASP A 1 721 ? 11.910 12.596 -4.336 1.00 84.38 721 ASP A C 1
ATOM 5343 O O . ASP A 1 721 ? 10.775 12.412 -4.784 1.00 84.38 721 ASP A O 1
ATOM 5347 N N . ARG A 1 722 ? 12.927 11.789 -4.673 1.00 88.75 722 ARG A N 1
ATOM 5348 C CA . ARG A 1 722 ? 12.906 10.669 -5.629 1.00 88.75 722 ARG A CA 1
ATOM 5349 C C . ARG A 1 722 ? 12.642 11.113 -7.074 1.00 88.75 722 ARG A C 1
ATOM 5351 O O . ARG A 1 722 ? 12.036 10.379 -7.853 1.00 88.75 722 ARG A O 1
ATOM 5358 N N . LEU A 1 723 ? 13.121 12.289 -7.473 1.00 91.44 723 LEU A N 1
ATOM 5359 C CA . LEU A 1 723 ? 12.925 12.870 -8.805 1.00 91.44 723 LEU A CA 1
ATOM 5360 C C . LEU A 1 723 ? 14.245 12.942 -9.593 1.00 91.44 723 LEU A C 1
ATOM 5362 O O . LEU A 1 723 ? 15.338 12.844 -9.042 1.00 91.44 723 LEU A O 1
ATOM 5366 N N . LEU A 1 724 ? 14.161 13.050 -10.925 1.00 93.56 724 LEU A N 1
ATOM 5367 C CA . LEU A 1 724 ? 15.349 13.008 -11.792 1.00 93.56 724 LEU A CA 1
ATOM 5368 C C . LEU A 1 724 ? 16.242 14.243 -11.602 1.00 93.56 724 LEU A C 1
ATOM 5370 O O . LEU A 1 724 ? 15.783 15.382 -11.682 1.00 93.56 724 LEU A O 1
ATOM 5374 N N . VAL A 1 725 ? 17.543 14.007 -11.440 1.00 93.19 725 VAL A N 1
ATOM 5375 C CA . VAL A 1 725 ? 18.530 15.041 -11.096 1.00 93.19 725 VAL A CA 1
ATOM 5376 C C . VAL A 1 725 ? 19.020 15.799 -12.330 1.00 93.19 725 VAL A C 1
ATOM 5378 O O . VAL A 1 725 ? 19.654 15.224 -13.218 1.00 93.19 725 VAL A O 1
ATOM 5381 N N . GLN A 1 726 ? 18.813 17.119 -12.369 1.00 93.75 726 GLN A N 1
ATOM 5382 C CA . GLN A 1 726 ? 19.373 17.977 -13.419 1.00 93.75 726 GLN A CA 1
ATOM 5383 C C . GLN A 1 726 ? 20.906 17.990 -13.370 1.00 93.75 726 GLN A C 1
ATOM 5385 O O . GLN A 1 726 ? 21.508 18.360 -12.367 1.00 93.75 726 GLN A O 1
ATOM 5390 N N . ASN A 1 727 ? 21.546 17.625 -14.483 1.00 92.81 727 ASN A N 1
ATOM 5391 C CA . ASN A 1 727 ? 23.002 17.553 -14.596 1.00 92.81 727 ASN A CA 1
ATOM 5392 C C . ASN A 1 727 ? 23.492 17.912 -16.008 1.00 92.81 727 ASN A C 1
ATOM 5394 O O . ASN A 1 727 ? 22.713 17.962 -16.958 1.00 92.81 727 ASN A O 1
ATOM 5398 N N . SER A 1 728 ? 24.794 18.167 -16.146 1.00 89.38 728 SER A N 1
ATOM 5399 C CA . SER A 1 728 ? 25.422 18.635 -17.391 1.00 89.38 728 SER A CA 1
ATOM 5400 C C . SER A 1 728 ? 25.532 17.580 -18.497 1.00 89.38 728 SER A C 1
ATOM 5402 O O . SER A 1 728 ? 25.788 17.943 -19.644 1.00 89.38 728 SER A O 1
ATOM 5404 N N . LEU A 1 729 ? 25.342 16.295 -18.180 1.00 90.00 729 LEU A N 1
ATOM 5405 C CA . LEU A 1 729 ? 25.392 15.196 -19.149 1.00 90.00 729 LEU A CA 1
ATOM 5406 C C . LEU A 1 729 ? 24.001 14.781 -19.651 1.00 90.00 729 LEU A C 1
ATOM 5408 O O . LEU A 1 729 ? 23.918 13.981 -20.579 1.00 90.00 729 LEU A O 1
ATOM 5412 N N . ASN A 1 730 ? 22.923 15.287 -19.033 1.00 90.50 730 ASN A N 1
ATOM 5413 C CA . ASN A 1 730 ? 21.561 14.749 -19.156 1.00 90.50 730 ASN A CA 1
ATOM 5414 C C . ASN A 1 730 ? 21.520 13.217 -18.967 1.00 90.50 730 ASN A C 1
ATOM 5416 O O . ASN A 1 730 ? 20.794 12.504 -19.659 1.00 90.50 730 ASN A O 1
ATOM 5420 N N . ARG A 1 731 ? 22.344 12.711 -18.039 1.00 91.75 731 ARG A N 1
ATOM 5421 C CA . ARG A 1 731 ? 22.454 11.291 -17.690 1.00 91.75 731 ARG A CA 1
ATOM 5422 C C . ARG A 1 731 ? 21.782 11.056 -16.347 1.00 91.75 731 ARG A C 1
ATOM 5424 O O . ARG A 1 731 ? 22.170 11.684 -15.369 1.00 91.75 731 ARG A O 1
ATOM 5431 N N . TYR A 1 732 ? 20.831 10.130 -16.297 1.00 94.06 732 TYR A N 1
ATOM 5432 C CA . TYR A 1 732 ? 20.103 9.802 -15.065 1.00 94.06 732 TYR A CA 1
ATOM 5433 C C . TYR A 1 732 ? 20.296 8.348 -14.620 1.00 94.06 732 TYR A C 1
ATOM 5435 O O . TYR A 1 732 ? 19.998 8.023 -13.479 1.00 94.06 732 TYR A O 1
ATOM 5443 N N . ALA A 1 733 ? 20.833 7.490 -15.489 1.00 95.25 733 ALA A N 1
ATOM 5444 C CA . ALA A 1 733 ? 21.196 6.116 -15.170 1.00 95.25 733 ALA A CA 1
ATOM 5445 C C . ALA A 1 733 ? 22.515 5.714 -15.847 1.00 95.25 733 ALA A C 1
ATOM 5447 O O . ALA A 1 733 ? 22.978 6.399 -16.764 1.00 95.25 733 ALA A O 1
ATOM 5448 N N . LEU A 1 734 ? 23.090 4.604 -15.384 1.00 95.69 734 LEU A N 1
ATOM 5449 C CA . LEU A 1 734 ? 24.126 3.829 -16.070 1.00 95.69 734 LEU A CA 1
ATOM 5450 C C . LEU A 1 734 ? 23.774 2.341 -16.012 1.00 95.69 734 LEU A C 1
ATOM 5452 O O . LEU A 1 734 ? 23.272 1.880 -14.988 1.00 95.69 734 LEU A O 1
ATOM 5456 N N . GLY A 1 735 ? 24.064 1.589 -17.071 1.00 95.06 735 GLY A N 1
ATOM 5457 C CA . GLY A 1 735 ? 23.845 0.142 -17.126 1.00 95.06 735 GLY A CA 1
ATOM 5458 C C . GLY A 1 735 ? 24.837 -0.601 -18.017 1.00 95.06 735 GLY A C 1
ATOM 5459 O O . GLY A 1 735 ? 25.704 -0.002 -18.649 1.00 95.06 735 GLY A O 1
ATOM 5460 N N . ASP A 1 736 ? 24.667 -1.915 -18.132 1.00 93.44 736 ASP A N 1
ATOM 5461 C CA . ASP A 1 736 ? 25.457 -2.813 -18.997 1.00 93.44 736 ASP A CA 1
ATOM 5462 C C . ASP A 1 736 ? 25.389 -2.491 -20.503 1.00 93.44 736 ASP A C 1
ATOM 5464 O O . ASP A 1 736 ? 26.170 -3.014 -21.299 1.00 93.44 736 ASP A O 1
ATOM 5468 N N . ARG A 1 737 ? 24.468 -1.607 -20.891 1.00 91.81 737 ARG A N 1
ATOM 5469 C CA . ARG A 1 737 ? 24.258 -1.115 -22.261 1.00 91.81 737 ARG A CA 1
ATOM 5470 C C . ARG A 1 737 ? 25.038 0.167 -22.570 1.00 91.81 737 ARG A C 1
ATOM 5472 O O . ARG A 1 737 ? 25.141 0.548 -23.736 1.00 91.81 737 ARG A O 1
ATOM 5479 N N . ASP A 1 738 ? 25.575 0.837 -21.551 1.00 92.19 738 ASP A N 1
ATOM 5480 C CA . ASP A 1 738 ? 26.417 2.022 -21.705 1.00 92.19 738 ASP A CA 1
ATOM 5481 C C . ASP A 1 738 ? 27.867 1.645 -22.072 1.00 92.19 738 ASP A C 1
ATOM 5483 O O . ASP A 1 738 ? 28.327 0.541 -21.771 1.00 92.19 738 ASP A O 1
ATOM 5487 N N . PRO A 1 739 ? 28.647 2.557 -22.690 1.00 92.06 739 PRO A N 1
ATOM 5488 C CA . PRO A 1 739 ? 30.059 2.336 -23.012 1.00 92.06 739 PRO A CA 1
ATOM 5489 C C . PRO A 1 739 ? 30.957 2.452 -21.762 1.00 92.06 739 PRO A C 1
ATOM 5491 O O . PRO A 1 739 ? 31.846 3.306 -21.686 1.00 92.06 739 PRO A O 1
ATOM 5494 N N . LEU A 1 740 ? 30.693 1.608 -20.763 1.00 94.06 740 LEU A N 1
ATOM 5495 C CA . LEU A 1 740 ? 31.409 1.536 -19.492 1.00 94.06 740 LEU A CA 1
ATOM 5496 C C . LEU A 1 740 ? 32.846 1.028 -19.677 1.00 94.06 740 LEU A C 1
ATOM 5498 O O . LEU A 1 740 ? 33.143 0.210 -20.550 1.00 94.06 740 LEU A O 1
ATOM 5502 N N . LYS A 1 741 ? 33.749 1.506 -18.819 1.00 95.00 741 LYS A N 1
ATOM 5503 C CA . LYS A 1 741 ? 35.141 1.053 -18.753 1.00 95.00 741 LYS A CA 1
ATOM 5504 C C . LYS A 1 741 ? 35.325 0.122 -17.567 1.00 95.00 741 LYS A C 1
ATOM 5506 O O . LYS A 1 741 ? 35.052 0.505 -16.434 1.00 95.00 741 LYS A O 1
ATOM 5511 N N . TYR A 1 742 ? 35.835 -1.067 -17.845 1.00 95.38 742 TYR A N 1
ATOM 5512 C CA . TYR A 1 742 ? 36.183 -2.058 -16.836 1.00 95.38 742 TYR A CA 1
ATOM 5513 C C . TYR A 1 742 ? 37.639 -1.885 -16.403 1.00 95.38 742 TYR A C 1
ATOM 5515 O O . TYR A 1 742 ? 38.496 -1.459 -17.186 1.00 95.38 742 TYR A O 1
ATOM 5523 N N . ASN A 1 743 ? 37.912 -2.237 -15.154 1.00 95.69 743 ASN A N 1
ATOM 5524 C CA . ASN A 1 743 ? 39.255 -2.303 -14.603 1.00 95.69 743 ASN A CA 1
ATOM 5525 C C . ASN A 1 743 ? 40.032 -3.500 -15.178 1.00 95.69 743 ASN A C 1
ATOM 5527 O O . ASN A 1 743 ? 39.465 -4.424 -15.761 1.00 95.69 743 ASN A O 1
ATOM 5531 N N . ALA A 1 744 ? 41.354 -3.506 -14.991 1.00 95.81 744 ALA A N 1
ATOM 5532 C CA . ALA A 1 744 ? 42.231 -4.553 -15.528 1.00 95.81 744 ALA A CA 1
ATOM 5533 C C . ALA A 1 744 ? 41.988 -5.957 -14.929 1.00 95.81 744 ALA A C 1
ATOM 5535 O O . ALA A 1 744 ? 42.392 -6.950 -15.529 1.00 95.81 744 ALA A O 1
ATOM 5536 N N . ASP A 1 745 ? 41.338 -6.037 -13.766 1.00 96.06 745 ASP A N 1
ATOM 5537 C CA . ASP A 1 745 ? 40.897 -7.272 -13.103 1.00 96.06 745 ASP A CA 1
ATOM 5538 C C . ASP A 1 745 ? 39.504 -7.750 -13.567 1.00 96.06 745 ASP A C 1
ATOM 5540 O O . ASP A 1 745 ? 39.066 -8.824 -13.165 1.00 96.06 745 ASP A O 1
ATOM 5544 N N . GLY A 1 746 ? 38.810 -6.977 -14.411 1.00 95.56 746 GLY A N 1
ATOM 5545 C CA . GLY A 1 746 ? 37.437 -7.238 -14.847 1.00 95.56 746 GLY A CA 1
ATOM 5546 C C . GLY A 1 746 ? 36.347 -6.664 -13.933 1.00 95.56 746 GLY A C 1
ATOM 5547 O O . GLY A 1 746 ? 35.172 -6.856 -14.230 1.00 95.56 746 GLY A O 1
ATOM 5548 N N . SER A 1 747 ? 36.700 -5.956 -12.856 1.00 97.62 747 SER A N 1
ATOM 5549 C CA . SER A 1 747 ? 35.733 -5.232 -12.014 1.00 97.62 747 SER A CA 1
ATOM 5550 C C . SER A 1 747 ? 35.193 -3.968 -12.699 1.00 97.62 747 SER A C 1
ATOM 5552 O O . SER A 1 747 ? 35.776 -3.463 -13.666 1.00 97.62 747 SER A O 1
ATOM 5554 N N . LEU A 1 748 ? 34.089 -3.434 -12.177 1.00 97.69 748 LEU A N 1
ATOM 5555 C CA . LEU A 1 748 ? 33.475 -2.186 -12.628 1.00 97.69 748 LEU A CA 1
ATOM 5556 C C . LEU A 1 748 ? 33.257 -1.250 -11.438 1.00 97.69 748 LEU A C 1
ATOM 5558 O O . LEU A 1 748 ? 32.512 -1.588 -10.523 1.00 97.69 748 LEU A O 1
ATOM 5562 N N . ASP A 1 749 ? 33.833 -0.053 -11.507 1.00 97.12 749 ASP A N 1
ATOM 5563 C CA . ASP A 1 749 ? 33.531 1.043 -10.585 1.00 97.12 749 ASP A CA 1
ATOM 5564 C C . ASP A 1 749 ? 32.557 2.021 -11.256 1.00 97.12 749 ASP A C 1
ATOM 5566 O O . ASP A 1 749 ? 32.844 2.530 -12.346 1.00 97.12 749 ASP A O 1
ATOM 5570 N N . ILE A 1 750 ? 31.424 2.303 -10.608 1.00 97.75 750 ILE A N 1
ATOM 5571 C CA . ILE A 1 750 ? 30.528 3.418 -10.940 1.00 97.75 750 ILE A CA 1
ATOM 5572 C C . ILE A 1 750 ? 30.801 4.553 -9.950 1.00 97.75 750 ILE A C 1
ATOM 5574 O O . ILE A 1 750 ? 30.629 4.389 -8.742 1.00 97.75 750 ILE A O 1
ATOM 5578 N N . TYR A 1 751 ? 31.212 5.714 -10.462 1.00 97.19 751 TYR A N 1
ATOM 5579 C CA . TYR A 1 751 ? 31.510 6.894 -9.648 1.00 97.19 751 TYR A CA 1
ATOM 5580 C C . TYR A 1 751 ? 30.240 7.718 -9.445 1.00 97.19 751 TYR A C 1
ATOM 5582 O O . TYR A 1 751 ? 29.596 8.109 -10.419 1.00 97.19 751 TYR A O 1
ATOM 5590 N N . ILE A 1 752 ? 29.896 8.017 -8.197 1.00 97.31 752 ILE A N 1
ATOM 5591 C CA . ILE A 1 752 ? 28.672 8.721 -7.808 1.00 97.31 752 ILE A CA 1
ATOM 5592 C C . ILE A 1 752 ? 29.074 9.981 -7.040 1.00 97.31 752 ILE A C 1
ATOM 5594 O O . ILE A 1 752 ? 29.534 9.918 -5.904 1.00 97.31 752 ILE A O 1
ATOM 5598 N N . GLN A 1 753 ? 28.965 11.141 -7.685 1.00 94.38 753 GLN A N 1
ATOM 5599 C CA . GLN A 1 753 ? 29.419 12.418 -7.119 1.00 94.38 753 GLN A CA 1
ATOM 5600 C C . GLN A 1 753 ? 28.805 13.608 -7.862 1.00 94.38 753 GLN A C 1
ATOM 5602 O O . GLN A 1 753 ? 28.485 13.501 -9.049 1.00 94.38 753 GLN A O 1
ATOM 5607 N N . ASN A 1 754 ? 28.662 14.748 -7.180 1.00 94.19 754 ASN A N 1
ATOM 5608 C CA . ASN A 1 754 ? 28.135 15.977 -7.779 1.00 94.19 754 ASN A CA 1
ATOM 5609 C C . ASN A 1 754 ? 29.144 16.674 -8.708 1.00 94.19 754 ASN A C 1
ATOM 5611 O O . ASN A 1 754 ? 28.811 17.064 -9.828 1.00 94.19 754 ASN A O 1
ATOM 5615 N N . ALA A 1 755 ? 30.392 16.814 -8.255 1.00 87.75 755 ALA A N 1
ATOM 5616 C CA . ALA A 1 755 ? 31.454 17.427 -9.044 1.00 87.75 755 ALA A CA 1
ATOM 5617 C C . ALA A 1 755 ? 31.889 16.504 -10.205 1.00 87.75 755 ALA A C 1
ATOM 5619 O O . ALA A 1 755 ? 31.962 15.290 -10.004 1.00 87.75 755 ALA A O 1
ATOM 5620 N N . PRO A 1 756 ? 32.243 17.040 -11.390 1.00 81.69 756 PRO A N 1
ATOM 5621 C CA . PRO A 1 756 ? 32.752 16.235 -12.497 1.00 81.69 756 PRO A CA 1
ATOM 5622 C C . PRO A 1 756 ? 33.971 15.384 -12.133 1.00 81.69 756 PRO A C 1
ATOM 5624 O O . PRO A 1 756 ? 34.879 15.842 -11.439 1.00 81.69 756 PRO A O 1
ATOM 5627 N N . THR A 1 757 ? 34.004 14.155 -12.644 1.00 77.19 757 THR A N 1
ATOM 5628 C CA . THR A 1 757 ? 35.195 13.295 -12.613 1.00 77.19 757 THR A CA 1
ATOM 5629 C C . THR A 1 757 ? 36.210 13.720 -13.675 1.00 77.19 757 THR A C 1
ATOM 5631 O O . THR A 1 757 ? 35.876 14.437 -14.623 1.00 77.19 757 THR A O 1
ATOM 5634 N N . ASP A 1 758 ? 37.426 13.175 -13.603 1.00 82.56 758 ASP A N 1
ATOM 5635 C CA . ASP A 1 758 ? 38.364 13.215 -14.726 1.00 82.56 758 ASP A CA 1
ATOM 5636 C C . ASP A 1 758 ? 37.711 12.703 -16.021 1.00 82.56 758 ASP A C 1
ATOM 5638 O O . ASP A 1 758 ? 36.931 11.744 -16.017 1.00 82.56 758 ASP A O 1
ATOM 5642 N N . ALA A 1 759 ? 38.085 13.295 -17.160 1.00 83.62 759 ALA A N 1
ATOM 5643 C CA . ALA A 1 759 ? 37.562 12.916 -18.478 1.00 83.62 759 ALA A CA 1
ATOM 5644 C C . ALA A 1 759 ? 37.813 11.431 -18.827 1.00 83.62 759 ALA A C 1
ATOM 5646 O O . ALA A 1 759 ? 37.087 10.837 -19.623 1.00 83.62 759 ALA A O 1
ATOM 5647 N N . ALA A 1 760 ? 38.818 10.805 -18.205 1.00 83.44 760 ALA A N 1
ATOM 5648 C CA . ALA A 1 760 ? 39.077 9.374 -18.331 1.00 83.44 760 ALA A CA 1
ATOM 5649 C C . ALA A 1 760 ? 37.975 8.501 -17.695 1.00 83.44 760 ALA A C 1
ATOM 5651 O O . ALA A 1 760 ? 37.703 7.422 -18.222 1.00 83.44 760 ALA A O 1
ATOM 5652 N N . LEU A 1 761 ? 37.330 8.972 -16.623 1.00 87.62 761 LEU A N 1
ATOM 5653 C CA . LEU A 1 761 ? 36.339 8.241 -15.819 1.00 87.62 761 LEU A CA 1
ATOM 5654 C C . LEU A 1 761 ? 34.884 8.591 -16.177 1.00 87.62 761 LEU A C 1
ATOM 5656 O O . LEU A 1 761 ? 33.960 7.896 -15.764 1.00 87.62 761 LEU A O 1
ATOM 5660 N N . GLN A 1 762 ? 34.671 9.631 -16.992 1.00 92.19 762 GLN A N 1
ATOM 5661 C CA . GLN A 1 762 ? 33.352 10.173 -17.346 1.00 92.19 762 GLN A CA 1
ATOM 5662 C C . GLN A 1 762 ? 32.372 9.145 -17.954 1.00 92.19 762 GLN A C 1
ATOM 5664 O O . GLN A 1 762 ? 31.159 9.338 -17.876 1.00 92.19 762 GLN A O 1
ATOM 5669 N N . SER A 1 763 ? 32.853 8.043 -18.541 1.00 93.62 763 SER A N 1
ATOM 5670 C CA . SER A 1 763 ? 31.999 6.932 -18.996 1.00 93.62 763 SER A CA 1
ATOM 5671 C C . SER A 1 763 ? 31.216 6.284 -17.852 1.00 93.62 763 SER A C 1
ATOM 5673 O O . SER A 1 763 ? 30.053 5.951 -18.040 1.00 93.62 763 SER A O 1
ATOM 5675 N N . ASN A 1 764 ? 31.833 6.178 -16.674 1.00 96.44 764 ASN A N 1
ATOM 5676 C CA . ASN A 1 764 ? 31.322 5.468 -15.503 1.00 96.44 764 ASN A CA 1
ATOM 5677 C C . ASN A 1 764 ? 30.768 6.419 -14.424 1.00 96.44 764 ASN A C 1
ATOM 5679 O O . ASN A 1 764 ? 30.437 5.985 -13.324 1.00 96.44 764 ASN A O 1
ATOM 5683 N N . TRP A 1 765 ? 30.723 7.725 -14.699 1.00 96.75 765 TRP A N 1
ATOM 5684 C CA . TRP A 1 765 ? 30.244 8.728 -13.750 1.00 96.75 765 TRP A CA 1
ATOM 5685 C C . TRP A 1 765 ? 28.723 8.904 -13.841 1.00 96.75 765 TRP A C 1
ATOM 5687 O O . TRP A 1 765 ? 28.188 9.233 -14.907 1.00 96.75 765 TRP A O 1
ATOM 5697 N N . LEU A 1 766 ? 28.044 8.721 -12.709 1.00 96.88 766 LEU A N 1
ATOM 5698 C CA . LEU A 1 766 ? 26.633 9.020 -12.488 1.00 96.88 766 LEU A CA 1
ATOM 5699 C C . LEU A 1 766 ? 26.523 10.331 -11.673 1.00 96.88 766 LEU A C 1
ATOM 5701 O O . LEU A 1 766 ? 26.876 10.341 -10.490 1.00 96.88 766 LEU A O 1
ATOM 5705 N N . PRO A 1 767 ? 26.091 11.457 -12.279 1.00 96.56 767 PRO A N 1
ATOM 5706 C CA . PRO A 1 767 ? 26.066 12.751 -11.594 1.00 96.56 767 PRO A CA 1
ATOM 5707 C C . PRO A 1 767 ? 25.025 12.815 -10.468 1.00 96.56 767 PRO A C 1
ATOM 5709 O O . PRO A 1 767 ? 23.832 12.669 -10.723 1.00 96.56 767 PRO A O 1
ATOM 5712 N N . ALA A 1 768 ? 25.473 13.084 -9.241 1.00 96.69 768 ALA A N 1
ATOM 5713 C CA . ALA A 1 768 ? 24.618 13.267 -8.062 1.00 96.69 768 ALA A CA 1
ATOM 5714 C C . ALA A 1 768 ? 24.170 14.742 -7.895 1.00 96.69 768 ALA A C 1
ATOM 5716 O O . ALA A 1 768 ? 24.847 15.646 -8.403 1.00 96.69 768 ALA A O 1
ATOM 5717 N N . PRO A 1 769 ? 23.068 15.037 -7.176 1.00 96.06 769 PRO A N 1
ATOM 5718 C CA . PRO A 1 769 ? 22.726 16.404 -6.777 1.00 96.06 769 PRO A CA 1
ATOM 5719 C C . PRO A 1 769 ? 23.704 16.893 -5.696 1.00 96.06 769 PRO A C 1
ATOM 5721 O O . PRO A 1 769 ? 24.559 16.140 -5.248 1.00 96.06 769 PRO A O 1
ATOM 5724 N N . ALA A 1 770 ? 23.612 18.153 -5.265 1.00 94.31 770 ALA A N 1
ATOM 5725 C CA . ALA A 1 770 ? 24.458 18.659 -4.173 1.00 94.31 770 ALA A CA 1
ATOM 5726 C C . ALA A 1 770 ? 23.937 18.289 -2.766 1.00 94.31 770 ALA A C 1
ATOM 5728 O O . ALA A 1 770 ? 24.685 18.397 -1.798 1.00 94.31 770 ALA A O 1
ATOM 5729 N N . GLY A 1 771 ? 22.663 17.898 -2.657 1.00 95.31 771 GLY A N 1
ATOM 5730 C CA . GLY A 1 771 ? 22.011 17.474 -1.415 1.00 95.31 771 GLY A CA 1
ATOM 5731 C C . GLY A 1 771 ? 21.795 15.962 -1.355 1.00 95.31 771 GLY A C 1
ATOM 5732 O O . GLY A 1 771 ? 22.557 15.197 -1.953 1.00 95.31 771 GLY A O 1
ATOM 5733 N N . ASP A 1 772 ? 20.748 15.551 -0.645 1.00 96.62 772 ASP A N 1
ATOM 5734 C CA . ASP A 1 772 ? 20.380 14.143 -0.483 1.00 96.62 772 ASP A CA 1
ATOM 5735 C C . ASP A 1 772 ? 19.939 13.511 -1.810 1.00 96.62 772 ASP A C 1
ATOM 5737 O O . ASP A 1 772 ? 19.381 14.176 -2.693 1.00 96.62 772 ASP A O 1
ATOM 5741 N N . PHE A 1 773 ? 20.218 12.218 -1.955 1.00 97.25 773 PHE A N 1
ATOM 5742 C CA . PHE A 1 773 ? 19.896 11.436 -3.141 1.00 97.25 773 PHE A CA 1
ATOM 5743 C C . PHE A 1 773 ? 19.591 9.979 -2.790 1.00 97.25 773 PHE A C 1
ATOM 5745 O O . PHE A 1 773 ? 19.845 9.518 -1.683 1.00 97.25 773 PHE A O 1
ATOM 5752 N N . ASN A 1 774 ? 19.040 9.237 -3.744 1.00 96.56 774 ASN A N 1
ATOM 5753 C CA . ASN A 1 774 ? 18.876 7.788 -3.653 1.00 96.56 774 ASN A CA 1
ATOM 5754 C C . ASN A 1 774 ? 19.167 7.135 -5.005 1.00 96.56 774 ASN A C 1
ATOM 5756 O O . ASN A 1 774 ? 19.134 7.781 -6.058 1.00 96.56 774 ASN A O 1
ATOM 5760 N N . LEU A 1 775 ? 19.476 5.841 -4.962 1.00 97.56 775 LEU A N 1
ATOM 5761 C CA . LEU A 1 775 ? 19.744 5.030 -6.144 1.00 97.56 775 LEU A CA 1
ATOM 5762 C C . LEU A 1 775 ? 18.718 3.909 -6.246 1.00 97.56 775 LEU A C 1
ATOM 5764 O O . LEU A 1 775 ? 18.533 3.170 -5.286 1.00 97.56 775 LEU A O 1
ATOM 5768 N N . THR A 1 776 ? 18.125 3.707 -7.421 1.00 96.31 776 THR A N 1
ATOM 5769 C CA . THR A 1 776 ? 17.383 2.472 -7.726 1.00 96.31 776 THR A CA 1
ATOM 5770 C C . THR A 1 776 ? 18.125 1.692 -8.795 1.00 96.31 776 THR A C 1
ATOM 5772 O O . THR A 1 776 ? 18.261 2.148 -9.933 1.00 96.31 776 THR A O 1
ATOM 5775 N N . MET A 1 777 ? 18.570 0.493 -8.439 1.00 97.12 777 MET A N 1
ATOM 5776 C CA . MET A 1 777 ? 18.992 -0.519 -9.390 1.00 97.12 777 MET A CA 1
ATOM 5777 C C . MET A 1 777 ? 17.759 -1.180 -10.014 1.00 97.12 777 MET A C 1
ATOM 5779 O O . MET A 1 777 ? 16.752 -1.397 -9.344 1.00 97.12 777 MET A O 1
ATOM 5783 N N . ARG A 1 778 ? 17.828 -1.511 -11.302 1.00 96.25 778 ARG A N 1
ATOM 5784 C CA . ARG A 1 778 ? 16.791 -2.252 -12.025 1.00 96.25 778 ARG A CA 1
ATOM 5785 C C . ARG A 1 778 ? 17.424 -3.466 -12.671 1.00 96.25 778 ARG A C 1
ATOM 5787 O O . ARG A 1 778 ? 18.333 -3.316 -13.480 1.00 96.25 778 ARG A O 1
ATOM 5794 N N . ILE A 1 779 ? 16.946 -4.653 -12.316 1.00 97.50 779 ILE A N 1
ATOM 5795 C CA . ILE A 1 779 ? 17.444 -5.929 -12.840 1.00 97.50 779 ILE A CA 1
ATOM 5796 C C . ILE A 1 779 ? 16.304 -6.546 -13.641 1.00 97.50 779 ILE A C 1
ATOM 5798 O O . ILE A 1 779 ? 15.347 -7.041 -13.049 1.00 97.50 779 ILE A O 1
ATOM 5802 N N . TYR A 1 780 ? 16.357 -6.460 -14.971 1.00 97.38 780 TYR A N 1
ATOM 5803 C CA . TYR A 1 780 ? 15.286 -6.951 -15.844 1.00 97.38 780 TYR A CA 1
ATOM 5804 C C . TYR A 1 780 ? 15.479 -8.435 -16.138 1.00 97.38 780 TYR A C 1
ATOM 5806 O O . TYR A 1 780 ? 16.596 -8.853 -16.436 1.00 97.38 780 TYR A O 1
ATOM 5814 N N . TRP A 1 781 ? 14.402 -9.222 -16.065 1.00 97.12 781 TRP A N 1
ATOM 5815 C CA . TRP A 1 781 ? 14.448 -10.686 -16.159 1.00 97.12 781 TRP A CA 1
ATOM 5816 C C . TRP A 1 781 ? 15.596 -11.274 -15.302 1.00 97.12 781 TRP A C 1
ATOM 5818 O O . TRP A 1 781 ? 16.554 -11.839 -15.839 1.00 97.12 781 TRP A O 1
ATOM 5828 N N . PRO A 1 782 ? 15.561 -11.070 -13.971 1.00 97.31 782 PRO A N 1
ATOM 5829 C CA . PRO A 1 782 ? 16.638 -11.482 -13.077 1.00 97.31 782 PRO A CA 1
ATOM 5830 C C . PRO A 1 782 ? 16.877 -12.995 -13.116 1.00 97.31 782 PRO A C 1
ATOM 5832 O O . PRO A 1 782 ? 15.973 -13.797 -13.368 1.00 97.31 782 PRO A O 1
ATOM 5835 N N . GLU A 1 783 ? 18.116 -13.388 -12.845 1.00 97.31 783 GLU A N 1
ATOM 5836 C CA . GLU A 1 783 ? 18.472 -14.786 -12.617 1.00 97.31 783 GLU A CA 1
ATOM 5837 C C . GLU A 1 783 ? 18.084 -15.241 -11.203 1.00 97.31 783 GLU A C 1
ATOM 5839 O O . GLU A 1 783 ? 17.806 -14.435 -10.307 1.00 97.31 783 GLU A O 1
ATOM 5844 N N . GLU A 1 784 ? 18.107 -16.558 -10.985 1.00 95.38 784 GLU A N 1
ATOM 5845 C CA . GLU A 1 784 ? 17.719 -17.183 -9.716 1.00 95.38 784 GLU A CA 1
ATOM 5846 C C . GLU A 1 784 ? 18.478 -16.600 -8.512 1.00 95.38 784 GLU A C 1
ATOM 5848 O O . GLU A 1 784 ? 17.876 -16.403 -7.460 1.00 95.38 784 GLU A O 1
ATOM 5853 N N . ALA A 1 785 ? 19.755 -16.234 -8.679 1.00 94.88 785 ALA A N 1
ATOM 5854 C CA . ALA A 1 785 ? 20.580 -15.673 -7.610 1.00 94.88 785 ALA A CA 1
ATOM 5855 C C . ALA A 1 785 ? 20.049 -14.337 -7.052 1.00 94.88 785 ALA A C 1
ATOM 5857 O O . ALA A 1 785 ? 20.054 -14.126 -5.838 1.00 94.88 785 ALA A O 1
ATOM 5858 N N . ALA A 1 786 ? 19.534 -13.446 -7.908 1.00 94.06 786 ALA A N 1
ATOM 5859 C CA . ALA A 1 786 ? 18.888 -12.216 -7.446 1.00 94.06 786 ALA A CA 1
ATOM 5860 C C . ALA A 1 786 ? 17.472 -12.481 -6.911 1.00 94.06 786 ALA A C 1
ATOM 5862 O O . ALA A 1 786 ? 17.051 -11.816 -5.964 1.00 94.06 786 ALA A O 1
ATOM 5863 N N . LEU A 1 787 ? 16.742 -13.455 -7.470 1.00 93.06 787 LEU A N 1
ATOM 5864 C CA . LEU A 1 787 ? 15.384 -13.822 -7.043 1.00 93.06 787 LEU A CA 1
ATOM 5865 C C . LEU A 1 787 ? 15.340 -14.473 -5.654 1.00 93.06 787 LEU A C 1
ATOM 5867 O O . LEU A 1 787 ? 14.485 -14.115 -4.848 1.00 93.06 787 LEU A O 1
ATOM 5871 N N . ASN A 1 788 ? 16.270 -15.380 -5.350 1.00 91.94 788 ASN A N 1
ATOM 5872 C CA . ASN A 1 788 ? 16.337 -16.076 -4.062 1.00 91.94 788 ASN A CA 1
ATOM 5873 C C . ASN A 1 788 ? 17.152 -15.314 -2.993 1.00 91.94 788 ASN A C 1
ATOM 5875 O O . ASN A 1 788 ? 17.184 -15.736 -1.840 1.00 91.94 788 ASN A O 1
ATOM 5879 N N . GLY A 1 789 ? 17.791 -14.194 -3.357 1.00 89.69 789 GLY A N 1
ATOM 5880 C CA . GLY A 1 789 ? 18.575 -13.362 -2.439 1.00 89.69 789 GLY A CA 1
ATOM 5881 C C . GLY A 1 789 ? 19.973 -13.898 -2.122 1.00 89.69 789 GLY A C 1
ATOM 5882 O O . GLY A 1 789 ? 20.613 -13.385 -1.211 1.00 89.69 789 GLY A O 1
ATOM 5883 N N . THR A 1 790 ? 20.468 -14.899 -2.861 1.00 91.75 790 THR A N 1
ATOM 5884 C CA . THR A 1 790 ? 21.872 -15.349 -2.741 1.00 91.75 790 THR A CA 1
ATOM 5885 C C . THR A 1 790 ? 22.862 -14.354 -3.354 1.00 91.75 790 THR A C 1
ATOM 5887 O O . THR A 1 790 ? 24.030 -14.353 -2.972 1.00 91.75 790 THR A O 1
ATOM 5890 N N . TRP A 1 791 ? 22.396 -13.478 -4.248 1.00 94.25 791 TRP A N 1
ATOM 5891 C CA . TRP A 1 791 ? 23.082 -12.255 -4.657 1.00 94.25 791 TRP A CA 1
ATOM 5892 C C . TRP A 1 791 ? 22.332 -11.021 -4.135 1.00 94.25 791 TRP A C 1
ATOM 5894 O O . TRP A 1 791 ? 21.108 -10.911 -4.269 1.00 94.25 791 TRP A O 1
ATOM 5904 N N . THR A 1 792 ? 23.088 -10.066 -3.596 1.00 92.06 792 THR A N 1
ATOM 5905 C CA . THR A 1 792 ? 22.645 -8.712 -3.237 1.00 92.06 792 THR A CA 1
ATOM 5906 C C . THR A 1 792 ? 23.582 -7.691 -3.884 1.00 92.06 792 THR A C 1
ATOM 5908 O O . THR A 1 792 ? 24.759 -8.005 -4.079 1.00 92.06 792 THR A O 1
ATOM 5911 N N . PRO A 1 793 ? 23.117 -6.467 -4.197 1.00 95.44 793 PRO A N 1
ATOM 5912 C CA . PRO A 1 793 ? 24.007 -5.417 -4.673 1.00 95.44 793 PRO A CA 1
ATOM 5913 C C . PRO A 1 793 ? 25.147 -5.145 -3.676 1.00 95.44 793 PRO A C 1
ATOM 5915 O O . PRO A 1 793 ? 24.914 -5.200 -2.465 1.00 95.44 793 PRO A O 1
ATOM 5918 N N . PRO A 1 794 ? 26.364 -4.833 -4.152 1.00 96.44 794 PRO A N 1
ATOM 5919 C CA . PRO A 1 794 ? 27.464 -4.458 -3.276 1.00 96.44 794 PRO A CA 1
ATOM 5920 C C . PRO A 1 794 ? 27.195 -3.108 -2.601 1.00 96.44 794 PRO A C 1
ATOM 5922 O O . PRO A 1 794 ? 26.490 -2.245 -3.140 1.00 96.44 794 PRO A O 1
ATOM 5925 N N . GLY A 1 795 ? 27.786 -2.923 -1.422 1.00 96.12 795 GLY A N 1
ATOM 5926 C CA . GLY A 1 795 ? 27.674 -1.687 -0.662 1.00 96.12 795 GLY A CA 1
ATOM 5927 C C . GLY A 1 795 ? 28.226 -0.479 -1.407 1.00 96.12 795 GLY A C 1
ATOM 5928 O O . GLY A 1 795 ? 29.248 -0.553 -2.090 1.00 96.12 795 GLY A O 1
ATOM 5929 N N . ILE A 1 796 ? 27.537 0.650 -1.266 1.00 97.38 796 ILE A N 1
ATOM 5930 C CA . ILE A 1 796 ? 27.999 1.933 -1.795 1.00 97.38 796 ILE A CA 1
ATOM 5931 C C . ILE A 1 796 ? 29.082 2.451 -0.842 1.00 97.38 796 ILE A C 1
ATOM 5933 O O . ILE A 1 796 ? 28.820 2.653 0.343 1.00 97.38 796 ILE A O 1
ATOM 5937 N N . GLU A 1 797 ? 30.301 2.650 -1.340 1.00 96.81 797 GLU A N 1
ATOM 5938 C CA . GLU A 1 797 ? 31.448 3.076 -0.533 1.00 96.81 797 GLU A CA 1
ATOM 5939 C C . GLU A 1 797 ? 31.648 4.586 -0.613 1.00 96.81 797 GLU A C 1
ATOM 5941 O O . GLU A 1 797 ? 31.831 5.143 -1.696 1.00 96.81 797 GLU A O 1
ATOM 5946 N N . ARG A 1 798 ? 31.665 5.264 0.538 1.00 95.31 798 ARG A N 1
ATOM 5947 C CA . ARG A 1 798 ? 32.028 6.682 0.628 1.00 95.31 798 ARG A CA 1
ATOM 5948 C C . ARG A 1 798 ? 33.542 6.849 0.486 1.00 95.31 798 ARG A C 1
ATOM 5950 O O . ARG A 1 798 ? 34.325 6.176 1.149 1.00 95.31 798 ARG A O 1
ATOM 5957 N N . THR A 1 799 ? 33.960 7.783 -0.363 1.00 89.56 799 THR A N 1
ATOM 5958 C CA . THR A 1 799 ? 35.370 8.055 -0.686 1.00 89.56 799 THR A CA 1
ATOM 5959 C C . THR A 1 799 ? 35.761 9.490 -0.325 1.00 89.56 799 THR A C 1
ATOM 5961 O O . THR A 1 799 ? 34.917 10.387 -0.274 1.00 89.56 799 THR A O 1
ATOM 5964 N N . THR A 1 800 ? 37.052 9.700 -0.049 1.00 73.31 800 THR A N 1
ATOM 5965 C CA . THR A 1 800 ? 37.649 10.989 0.361 1.00 73.31 800 THR A CA 1
ATOM 5966 C C . THR A 1 800 ? 38.051 11.850 -0.842 1.00 73.31 800 THR A C 1
ATOM 5968 O O . THR A 1 800 ? 38.871 11.363 -1.649 1.00 73.31 800 THR A O 1
#

Sequence (800 aa):
MVDFLNLTPEPDTFQIPAIGLPNGLLGVNGLGGNDTIQGSPMADRIFGNRGADRLFGQDGADTIRGGAGSDELAGGPGNDLLIGDRGNDWLRGGLGDDELQGGLGADVLIGGSGRDRLLGGPGADVFAIAPDATVLTVDRADRIVDFNSLAGDAIALTDGLTGDRLLVEASGNDTLLRLRDNNSILAVLEGVKPAEVGDRIVPLAAALNNTEAGARNLTGEIGETQVTGSLGSANRQDIYRLELDRPTTVDLSLNGWQNAADVDLALLQDLNRDGDLGEDEAIASSEQTNSNSEAIRSLTLTPGQYFVRVKQQPATQITSNSILQQGDQPSATFPAATYQLTLNRRSASEADATAAKTQRDSEMQAFATGIKAYVYGYPLVLMATTQEVSTAVPAPDGAGRAPINEFAHVRQFPNPSFKDVVAPNVDTLYSTAWLDLTKEPIVLQRPDMTGRYYLMPTLDGWTNVFDSPGNRTTGTGAGAAAIVGPNWQGTLPSDLGEVRSPTNLAWIVGRTRVDGVADIPNATAIQDKYRLIPLSNWLSGNIPPAPATVPAPPGTTPPPPVQVADLSADSFYTKLNQLMKSNPPTAADAPLVASLEPFGLAPTQTFDFDALSFAATRGLERAVPAAQKIISTAASGESDAVEGWTISRGLGDYGTEYLKRAVVSLVGLGANLDADALYPTAYSDRDGQPLNGTNKYVLRFGPGEFPPSQAFWSVTMYDGDRLLVQNSLNRYALGDRDPLKYNADGSLDIYIQNAPTDAALQSNWLPAPAGDFNLTMRIYWPEEAALNGTWTPPGIERTT

Foldseek 3Di:
DDDPQDDDADFDDFAPDFPDDPPPETEHEADAEEEEEAATLEEYEYENAHYQYEEEQANYAYEYEDHEDEYEEENWNHAYEYYDADEEYEYEDYHEAYEYANHPYEYEYHDYPWEYEYEDYQAAYEDEWEDDPPAQDQVTAYEYEDDDLVRRYAYEYDDPDDCVQWDWDDDPQWIWTAGPPRRGTGYIYHNDDSVSHNVRYDYNCVVCVDADPQEAEPDDDQFKGKDKDKDQDAFDKHKYKDFFPFWKWKKKKKADWDDPWDKKKFKFQDADRVRDDPPLGTPFIWDDDPDRMTITPTAIDGGIMIMIMIHGHDRDDPDDDDDDDPDDDDPDRDHMIMMMIMMHIDHDPPVRNVVNVVLSSLLRLLQVLLLLLCLQLLLLLLLVLCLVVQQLFQAQPLCAGGHALAWRWNQAADFQVDDPDFLGDDFWTKTKHKYQQPPFWKKKWAAQQPPWWKWWQKAASLLFRQDIDTCVPPRRHTAIETAHEQPDDDDDDPRHHYRYGLFSIMMITMIIGALDRVRSVVNVVRSVPIHIAGRVCVVVVVGDDRDDGDDRDDDDDDRSVVVQLPDALCRSQQSSLVRCLRRPDDPLCVSSQVSNVVQQRHNVGHHDQVPDDPSSNSSSRNNSVSSVCSLVCVLPDDADAALQKGKDAPPSHCRPVSSVSSNCSNRPRPDDHVQFKIKIKGQAFSVRHGAAQLFKKKQKQAQVLPQAAPHWKKKFKDAPSNGADDDPVSDGMDIPSFPADADPRNMGIQIEHQDDDPPVHNSRYHHYDRTTMMMIMMGGSGDPCVNVVVRDGHGIGIDD

pLDDT: mean 79.34, std 19.09, range [23.2, 98.62]